Protein 6AEF (pdb70)

Foldseek 3Di:
DAEAALVPDDDDAFWKKKWDWDPQLQVLQVPFDWDPQAQAPVLLVVVVVQVVCVVVVFDDFFKWKKKWKFWFFAPVVLLQVLVLCVLLQAQLLFWAWDADPPRGIIIGGRPHSVSTHIDIDIPGPQDSVNVSVVLRPFDRRGSRRKMWIWGDDHTMIMIMIMHGQQFFDVLVVLVCCCRRVVQSCQVVVPHDGDDDDRFFYVSVVSVVLVVVLVPDACPDPLLVVLLVLCVVCQFEFHFDPFDFPDLVDFFWKDKDKFFQWWQLLLVLLQVLLVVLVAGPVLLLVLLLFLLCCVVPVDQKDWAKEWDALQDDPNSSRHGGDRIFIFIFMFGCNPSDSSRRSNNRRVSVVVRSVSRSHHVVSSVVNDDVVSRHDYDFFRGEYEYEEECAPPSVQVVVVDPMPMYIHGNRTTGRYKYKYWYHHNTTIMIMIIGGPDPRNVVVVVSSVVSSSVVSSVSSVD/DAEAALVPDDDDAFWWKKWDWDPQLQVLLVPFDWDPQAQAPVLLVQVVVCVVCVVVVFDDFFKWKKKKKWWFFAPVVLQQVLVLCVLLQAQLLQWAWDADPPRGIIIGGRPHSVSTHIDIDIPPPQDSVNVLVVLRPFDRHGSRRKMWIWGDDHTMIMIMIMHGLQFFDPLVVLVCCCRRVVQSVQVVVPHDGDDDDRAFYVSVVSVVLVVVLVVDACPDPLLVVVLVLCVVCQFEFHFDPFDDDDLVDFFWKDKDKDFQWWQLLVVLLQVLQVVLQAGPVLLLVLLLFLLCCVVPVDQKDWAKEKDALQDDPNSSRHGHNRIFIFIFMFGCPPSDSSRSSNRRRVSVVVRSVSRSHHVVSSVVNDDVVSVHDYDDFRHEYEYEEECAPPSVQCVVVDPMPMYIHGNRTTHRYKYKYWYHHNTTIMIMIMHGDDPRVVVVVVSSVVSSSVVSSVSSPD

Nearest PDB structures (foldseek):
  6aef-assembly1_A  TM=1.000E+00  e=1.235E-97  Mycobacterium tuberculosis H37Rv
  8qnf-assembly1_A  TM=7.492E-01  e=1.828E-19  Streptomyces regensis
  8fx6-assembly2_B  TM=7.580E-01  e=7.720E-19  Thermobifida fusca YX
  6oyf-assembly1_A  TM=7.095E-01  e=3.867E-19  Eleftheria terrae
  7kw2-assembly1_A  TM=7.653E-01  e=2.748E-17  Thermobifida fusca YX

GO terms:
  GO:0016747 acyltransferase activity, transferring groups other than amino-acyl groups (F, IDA)
  GO:0046506 sulfolipid biosynthetic process (P, IMP)

Secondary structure (DSSP, 8-state):
-EEEEGGG--PPSSEEEEEEE-HHHHHHHHTPPEESPPPPHHHHHHHHHHHHHHHTT--B--EEEEEEEEES---HHHHHHHHHHHHHH-GGGSEEEEE-SSS-EEEEE-S-GGG--EEEEE-TT--HHHHHHHHT---TTSS--EEEEEEE-SSEEEEEEEEEGGG--THHHHHHIIIIIIHHHHHHTTPPPPP-PPPP-HHHHHHHHHHHHHT--TTSHHHHHHHHHHHTTTTSSPBPSS----TTS-PBEEEEEEEEEEHHHHHHHHHHHHHHT--HHHHHHHHHHHHHHHHH--SEEEEEEEEE---SHHHHT--S--EEEEEEEEE-SS--HHHHHHHHHHHHHHHGGGTTS-HHHHHHH--GGGT--PPPTTBEEEEEEETTTSTHHHHHTSSS--EEEE---B--SEEEEEEE-SSEEEEEEEEESSHHHHHHHHHHHHHHHHHHHHHH--/-EEEEGGG--PPSSEEEEEEE-HHHHHHHHTPPEESPPPPHHHHHHHHHHHHHHHTT--B--EEEEEEEEES---HHHHHHHHHHHHHH-GGGSEEEEE-SSS-EEEEE-S-GGG--EEEEE-TT--HHHHHHHHT---TTSS--EEEEEEE-SSEEEEEEEEEGGG--TTHHHHHIIIIIIHHHHHHTTPPPPP-PPPP-HHHHHHHHHHHHHT--TTSHHHHHHHHHHHHTTTSSPBPSS----TTS-PBEEEEEEEEEEHHHHHHHHHHHHHTT--HHHHHHHHHHHHHHHHH--SEEEEEEEEE---SHHHHT--S--EEEEEEEEE-SS--HHHHHHHHHHHHHHHGGGTTS-HHHHHHH--GGG---PPPTTBEEEEEEETTTSHHHHHHTSSS--EEEE---B--SEEEEEEE-SSEEEEEEEEE-SHHHHHHHHHHHHHHHHHHHHHHT-

InterPro domains:
  IPR001242 Condensation domain [PF00668] (70-362)
  IPR023213 Chloramphenicol acetyltransferase-like domain superfamily [G3DSA:3.30.559.10] (60-246)

Radius of gyration: 31.59 Å; Cα contacts (8 Å, |Δi|>4): 1832; chains: 2; bounding box: 87×72×90 Å

Solvent-accessible surface area: 37980 Å² total; per-residue (Å²): 102,44,34,42,13,7,127,102,7,111,19,75,121,40,48,9,23,1,1,64,7,12,112,89,1,77,39,81,2,165,125,8,81,120,25,183,28,37,8,0,20,30,4,2,62,14,0,95,120,22,89,67,12,83,86,138,71,36,79,18,36,15,18,31,1,0,2,8,52,17,112,26,158,15,68,53,208,9,4,44,98,0,0,7,26,2,0,91,66,4,21,11,2,14,8,38,5,70,32,56,146,71,86,124,29,28,7,19,32,10,93,73,50,68,51,1,74,1,69,67,59,74,36,137,138,46,72,48,58,92,0,54,135,29,0,9,54,5,45,1,64,57,18,27,2,6,15,0,0,0,4,19,12,129,103,53,3,19,0,0,0,0,0,0,51,5,4,0,3,57,54,1,16,11,32,0,27,81,10,1,31,88,8,23,43,13,38,70,61,68,84,105,50,50,167,48,75,102,22,6,146,2,27,68,25,0,40,45,15,65,24,43,4,74,23,4,37,24,32,0,20,15,0,112,75,0,25,93,2,0,62,123,28,114,4,5,19,2,59,7,41,26,91,7,30,89,30,106,69,74,47,52,1,72,32,45,74,64,64,2,1,69,53,99,30,4,98,108,0,62,61,24,0,98,90,1,59,7,122,12,9,0,0,1,0,0,0,0,0,4,0,18,79,86,69,51,130,28,118,72,0,27,0,1,0,37,22,66,14,12,56,8,73,64,14,97,83,5,4,1,34,0,29,6,52,0,4,0,41,0,59,3,62,68,19,118,18,68,39,1,0,98,55,0,8,81,17,20,27,17,2,56,1,9,5,47,3,22,16,32,33,0,44,100,37,22,129,127,138,31,50,31,89,94,41,126,56,0,23,1,23,0,7,40,42,48,5,22,142,32,79,34,18,82,8,33,80,30,149,37,79,13,58,44,6,25,17,3,32,18,12,41,50,1,13,2,75,0,9,36,20,78,107,49,2,16,0,2,2,27,0,0,59,13,114,89,0,22,116,12,1,42,67,2,5,63,14,0,58,56,0,0,53,125,20,6,78,113,95,49,38,28,8,6,116,89,7,109,18,76,122,39,47,12,22,0,2,59,6,15,115,107,3,81,55,97,2,202,129,10,80,122,26,178,27,35,8,0,23,30,4,2,67,14,0,111,105,20,105,63,14,86,87,137,70,34,77,17,39,14,19,31,0,2,2,7,48,16,117,27,162,14,64,57,199,5,5,47,95,1,0,7,27,2,0,93,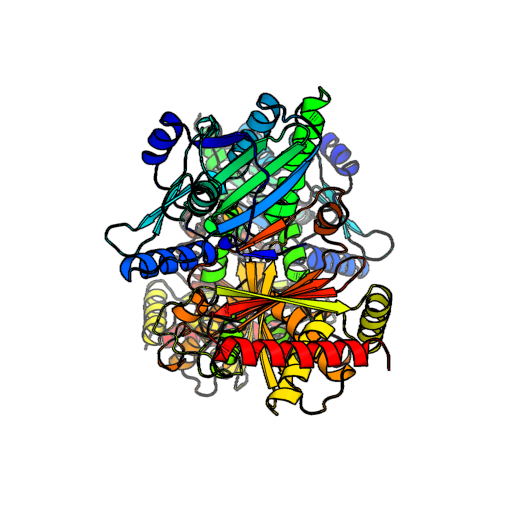63,4,21,9,2,14,7,32,4,77,32,56,172,67,134,109,10,16,6,21,34,9,93,72,46,70,52,1,76,2,67,68,57,74,36,126,149,46,74,49,57,91,1,53,137,32,0,10,54,4,46,1,63,58,18,26,2,9,15,1,0,0,5,17,13,134,101,54,2,19,0,0,0,0,0,0,44,5,4,0,4,69,60,1,11,10,34,1,32,72,10,2,38,88,6,29,58,12,36,73,59,65,82,104,52,39,168,46,72,102,24,6,143,2,26,69,23,0,43,43,15,70,24,46,3,72,23,5,35,26,53,0,24,17,0,131,62,1,20,71,1,0,62,115,29,120,8,4,16,3,68,5,47,33,92,21,18,91,48,102,73,78,60,52,0,79,33,60,76,68,58,2,2,69,59,94,31,3,107,113,0,68,60,31,0,99,92,1,51,6,123,14,9,0,0,0,0,0,0,0,0,5,0,13,89,97,66,45,131,38,142,72,1,21,0,1,1,42,24,65,15,13,50,9,65,65,16,95,88,6,5,1,36,1,30,8,56,0,2,0,43,0,61,4,87,78,18,126,16,69,38,4,0,106,53,0,8,74,16,23,26,12,3,57,0,8,7,46,4,23,18,33,34,0,43,102,32,21,131,127,150,31,50,31,95,93,42,104,58,0,21,1,22,0,9,42,44,46,3,41,140,32,77,47,26,81,10,32,77,31,155,29,78,20,55,52,6,27,18,10,32,18,13,42,46,0,18,1,74,0,10,36,20,85,105,53,2,10,0,3,0,29,3,1,52,10,113,87,0,24,118,10,0,45,73,1,7,66,12,0,60,58,2,0,68,104,22,6,74,99

CATH classification: 3.30.559.30

B-factor: mean 46.75, std 20.7, range [17.36, 158.99]

Organism: Mycobacterium tuberculosis (strain ATCC 25618 / H37Rv) (NCBI:txid83332)

Sequence (916 aa):
FSITTLRDWTPDPGSIICWHASPTAKAKARQAPISEVPPSYQQAQHLRRYRDHVARGLDMSRLMIFTWDLPGRCNIRAMNYAINAHLRRHDTYHSWFEFDNAEHIVRHTIADPADIEVVQAEHQNMTSAELRHHIATPQPLQWDCFLFGIIQSDDHFTFYASIAHLCVDPMIVGVLFIEIHMMYSALVGGDPPIELPPAGRYDDHCVRQYADTAALTLDSARVRRWVEFAANNDGTLPHFPLPLGDLSVPHTGKLLTETLMDEQQGERFEAACVAAGARFSGGVFACAALAERELTNCETFDVVTTTDTRRTPTELRTTGWFTGLVPITVPVASGLFDSAARVAQISFDSGKDLATVPFDRVLELARPETGLRPPRPGNFVMSFLDASIAPLSTVANSDLNFRIYDEGRVSHQVSMWVNRYQHQTTVTVLFPDNPIASESVANYIAAMKSIYIRTADGFSITTLRDWTPDPGSIICWHASPTAKAKARQAPISEVPPSYQQAQHLRRYRDHVARGLDMSRLMIFTWDLPGRCNIRAMNYAINAHLRRHDTYHSWFEFDNAEHIVRHTIADPADIEVVQAEHQNMTSAELRHHIATPQPLQWDCFLFGIIQSDDHFTFYASIAHLCVDPMIVGVLFIEIHMMYSALVGGDPPIELPPAGRYDDHCVRQYADTAALTLDSARVRRWVEFAANNDGTLPHFPLPLGDLSVPHTGKLLTETLMDEQQGERFEAACVAAGARFSGGVFACAALAERELTNCETFDVVTTTDTRRTPTELRTTGWFTGLVPITVPVASGLFDSAARVAQISFDSGKDLATVPFDRVLELARPETGLRPPRPGNFVMSFLDASIAPLSTVANSDLNFRIYDEGRVSHQVSMWVNRYQHQTTVTVLFPDNPIASESVANYIAAMKSIYIRTADG

Structure (mmCIF, N/CA/C/O backbone):
data_6AEF
#
_entry.id   6AEF
#
_cell.length_a   74.707
_cell.length_b   100.668
_cell.length_c   128.927
_cell.angle_alpha   90.00
_cell.angle_beta   90.00
_cell.angle_gamma   90.00
#
_symmetry.space_group_name_H-M   'P 21 21 21'
#
loop_
_entity.id
_entity.type
_entity.pdbx_description
1 polymer 'Trehalose-2-sulfate acyltransferase PapA2'
2 non-polymer 'ZINC ION'
3 non-polymer 'ACETATE ION'
4 non-polymer 2-AMINO-2-HYDROXYMETHYL-PROPANE-1,3-DIOL
5 water water
#
loop_
_atom_site.group_PDB
_atom_site.id
_atom_site.type_symbol
_atom_site.label_atom_id
_atom_site.label_alt_id
_atom_site.label_comp_id
_atom_site.label_asym_id
_atom_site.label_entity_id
_atom_site.label_seq_id
_atom_site.pdbx_PDB_ins_code
_atom_site.Cartn_x
_atom_site.Cartn_y
_atom_site.Cartn_z
_atom_site.occupancy
_atom_site.B_iso_or_equiv
_atom_site.auth_seq_id
_atom_site.auth_comp_id
_atom_site.auth_asym_id
_atom_site.auth_atom_id
_atom_site.pdbx_PDB_model_num
ATOM 1 N N . PHE A 1 2 ? -6.092 19.791 -4.102 1.00 59.54 2 PHE B N 1
ATOM 2 C CA . PHE A 1 2 ? -6.482 18.483 -3.598 1.00 61.01 2 PHE B CA 1
ATOM 3 C C . PHE A 1 2 ? -8.029 18.290 -3.688 1.00 59.68 2 PHE B C 1
ATOM 4 O O . PHE A 1 2 ? -8.560 17.748 -4.635 1.00 60.86 2 PHE B O 1
ATOM 20 N N . SER A 1 3 ? -8.750 18.741 -2.677 1.00 54.46 3 SER B N 1
ATOM 21 C CA . SER A 1 3 ? -10.203 18.646 -2.710 1.00 49.92 3 SER B CA 1
ATOM 22 C C . SER A 1 3 ? -10.763 19.560 -3.795 1.00 46.84 3 SER B C 1
ATOM 23 O O . SER A 1 3 ? -10.318 20.701 -3.958 1.00 39.09 3 SER B O 1
ATOM 31 N N . ILE A 1 4 ? -11.746 19.057 -4.543 1.00 47.37 4 ILE B N 1
ATOM 32 C CA . ILE A 1 4 ? -12.400 19.821 -5.601 1.00 43.49 4 ILE B CA 1
ATOM 33 C C . ILE A 1 4 ? -13.904 19.727 -5.383 1.00 43.53 4 ILE B C 1
ATOM 34 O O . ILE A 1 4 ? -14.481 18.639 -5.499 1.00 47.53 4 ILE B O 1
ATOM 50 N N . THR A 1 5 ? -14.542 20.853 -5.075 1.00 37.47 5 THR B N 1
ATOM 51 C CA . THR A 1 5 ? -15.979 20.861 -4.828 1.00 41.22 5 THR B CA 1
ATOM 52 C C . THR A 1 5 ? -16.643 21.926 -5.688 1.00 41.49 5 THR B C 1
ATOM 53 O O . THR A 1 5 ? -15.996 22.865 -6.158 1.00 39.27 5 THR B O 1
ATOM 64 N N . THR A 1 6 ? -17.943 21.756 -5.907 1.00 42.50 6 THR B N 1
ATOM 65 C CA . THR A 1 6 ? -18.708 22.748 -6.641 1.00 43.84 6 THR B CA 1
ATOM 66 C C . THR A 1 6 ? -18.998 23.942 -5.742 1.00 44.11 6 THR B C 1
ATOM 67 O O . THR A 1 6 ? -19.406 23.791 -4.587 1.00 45.59 6 THR B O 1
ATOM 78 N N . LEU A 1 7 ? -18.796 25.133 -6.300 1.00 39.30 7 LEU B N 1
ATOM 79 C CA . LEU A 1 7 ? -18.915 26.368 -5.540 1.00 37.27 7 LEU B CA 1
ATOM 80 C C . LEU A 1 7 ? -20.233 26.456 -4.783 1.00 3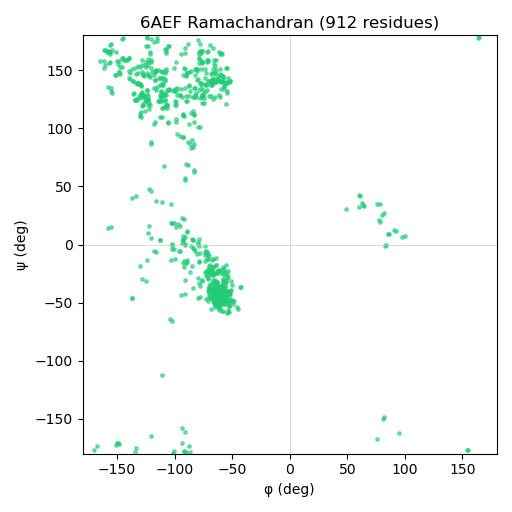9.18 7 LEU B C 1
ATOM 81 O O . LEU A 1 7 ? -20.259 26.872 -3.619 1.00 40.49 7 LEU B O 1
ATOM 97 N N . ARG A 1 8 ? -21.340 26.069 -5.421 1.00 43.01 8 ARG B N 1
ATOM 98 C CA . ARG A 1 8 ? -22.638 26.201 -4.768 1.00 49.53 8 ARG B CA 1
ATOM 99 C C . ARG A 1 8 ? -22.700 25.415 -3.462 1.00 50.56 8 ARG B C 1
ATOM 100 O O . ARG A 1 8 ? -23.479 25.766 -2.567 1.00 51.89 8 ARG B O 1
ATOM 121 N N . ASP A 1 9 ? -21.895 24.363 -3.324 1.00 49.87 9 ASP B N 1
ATOM 122 C CA . ASP A 1 9 ? -21.891 23.553 -2.113 1.00 49.86 9 ASP B CA 1
ATOM 123 C C . ASP A 1 9 ? -20.855 24.018 -1.097 1.00 47.18 9 ASP B C 1
ATOM 124 O O . ASP A 1 9 ? -20.679 23.360 -0.066 1.00 49.36 9 ASP B O 1
ATOM 133 N N . TRP A 1 10 ? -20.160 25.120 -1.363 1.00 41.98 10 TRP B N 1
ATOM 134 C CA . TRP A 1 10 ? -19.224 25.688 -0.404 1.00 38.54 10 TRP B CA 1
ATOM 135 C C . TRP A 1 10 ? -19.986 26.419 0.702 1.00 42.57 10 TRP B C 1
ATOM 136 O O . TRP A 1 10 ? -20.818 27.289 0.423 1.00 41.95 10 TRP B O 1
ATOM 157 N N . THR A 1 11 ? -19.699 26.068 1.958 1.00 43.63 11 THR B N 1
ATOM 158 C CA . THR A 1 11 ? -20.308 26.712 3.122 1.00 47.71 11 THR B CA 1
ATOM 159 C C . THR A 1 11 ? -19.189 27.307 3.965 1.00 44.46 11 THR B C 1
ATOM 160 O O . THR A 1 11 ? -18.682 26.657 4.891 1.00 42.88 11 THR B O 1
ATOM 171 N N . PRO A 1 12 ? -18.760 28.531 3.676 1.00 44.94 12 PRO B N 1
ATOM 172 C CA . PRO A 1 12 ? -17.670 29.121 4.455 1.00 45.41 12 PRO B CA 1
ATOM 173 C C . PRO A 1 12 ? -18.096 29.354 5.890 1.00 46.88 12 PRO B C 1
ATOM 174 O O . PRO A 1 12 ? -19.281 29.498 6.196 1.00 47.51 12 PRO B O 1
ATOM 185 N N . ASP A 1 13 ? -17.110 29.384 6.773 1.00 49.44 13 ASP B N 1
ATOM 186 C CA . ASP A 1 13 ? -17.389 29.689 8.162 1.00 54.81 13 ASP B CA 1
ATOM 187 C C . ASP A 1 13 ? -17.843 31.143 8.285 1.00 53.02 13 ASP B C 1
ATOM 188 O O . ASP A 1 13 ? -17.348 32.013 7.563 1.00 52.48 13 ASP B O 1
ATOM 197 N N . PRO A 1 14 ? -18.806 31.433 9.156 1.00 51.61 14 PRO B N 1
ATOM 198 C CA . PRO A 1 14 ? -19.221 32.827 9.345 1.00 50.40 14 PRO B CA 1
ATOM 199 C C . PRO A 1 14 ? -18.066 33.685 9.836 1.00 48.60 14 PRO B C 1
ATOM 200 O O . PRO A 1 14 ? -17.199 33.236 10.589 1.00 47.56 14 PRO B O 1
ATOM 211 N N . GLY A 1 15 ? -18.065 34.933 9.406 1.00 46.60 15 GLY B N 1
ATOM 212 C CA . GLY A 1 15 ? -16.960 35.817 9.708 1.00 43.64 15 GLY B CA 1
ATOM 213 C C . GLY A 1 15 ? -16.988 37.030 8.808 1.00 38.72 15 GLY B C 1
ATOM 214 O O . GLY A 1 15 ? -17.850 37.176 7.942 1.00 42.85 15 GLY B O 1
ATOM 218 N N . SER A 1 16 ? -16.018 37.905 9.040 1.00 35.34 16 SER B N 1
ATOM 219 C CA . SER A 1 16 ? -15.942 39.161 8.310 1.00 34.94 16 SER B CA 1
ATOM 220 C C . SER A 1 16 ? -15.235 38.960 6.980 1.00 32.83 16 SER B C 1
ATOM 221 O O . SER A 1 16 ? -14.105 38.462 6.931 1.00 29.44 16 SER B O 1
ATOM 229 N N . ILE A 1 17 ? -15.892 39.382 5.906 1.00 31.95 17 ILE B N 1
ATOM 230 C CA . ILE A 1 17 ? -15.368 39.229 4.552 1.00 32.08 17 ILE B CA 1
ATOM 231 C C . ILE A 1 17 ? -14.593 40.496 4.191 1.00 31.58 17 ILE B C 1
ATOM 232 O O . ILE A 1 17 ? -15.178 41.577 4.060 1.00 32.86 17 ILE B O 1
ATOM 248 N N . ILE A 1 18 ? -13.273 40.365 4.051 1.00 31.13 18 ILE B N 1
ATOM 249 C CA . ILE A 1 18 ? -12.387 41.463 3.662 1.00 26.46 18 ILE B CA 1
ATOM 250 C C . ILE A 1 18 ? -11.860 41.165 2.264 1.00 26.87 18 ILE B C 1
ATOM 251 O O . ILE A 1 18 ? -11.129 40.184 2.068 1.00 24.91 18 ILE B O 1
ATOM 267 N N . CYS A 1 19 ? -12.191 42.026 1.299 1.00 26.87 19 CYS B N 1
ATOM 268 C CA . CYS A 1 19 ? -12.026 41.702 -0.111 1.00 25.47 19 CYS B CA 1
ATOM 269 C C . CYS A 1 19 ? -11.297 42.827 -0.834 1.00 28.89 19 CYS B C 1
ATOM 270 O O . CYS A 1 19 ? -11.577 44.007 -0.606 1.00 29.06 19 CYS B O 1
ATOM 277 N N . TRP A 1 20 ? -10.366 42.449 -1.712 1.00 27.20 20 TRP B N 1
ATOM 278 C CA . TRP A 1 20 ? -9.531 43.394 -2.446 1.00 28.81 20 TRP B CA 1
ATOM 279 C C . TRP A 1 20 ? -10.089 43.616 -3.849 1.00 27.57 20 TRP B C 1
ATOM 280 O O . TRP A 1 20 ? -10.188 42.675 -4.644 1.00 25.48 20 TRP B O 1
ATOM 301 N N . HIS A 1 21 ? -10.436 44.862 -4.153 1.00 30.73 21 HIS B N 1
ATOM 302 C CA . HIS A 1 21 ? -10.897 45.252 -5.477 1.00 31.86 21 HIS B CA 1
ATOM 303 C C . HIS A 1 21 ? -9.924 46.259 -6.065 1.00 30.06 21 HIS B C 1
ATOM 304 O O . HIS A 1 21 ? -9.311 47.043 -5.342 1.00 28.60 21 HIS B O 1
ATOM 318 N N . ALA A 1 22 ? -9.779 46.238 -7.383 1.00 29.88 22 ALA B N 1
ATOM 319 C CA . ALA A 1 22 ? -8.957 47.245 -8.037 1.00 31.11 22 ALA B CA 1
ATOM 320 C C . ALA A 1 22 ? -9.435 48.646 -7.665 1.00 34.39 22 ALA B C 1
ATOM 321 O O . ALA A 1 22 ? -10.638 48.913 -7.601 1.00 35.35 22 ALA B O 1
ATOM 328 N N . SER A 1 23 ? -8.485 49.548 -7.419 1.00 35.67 23 SER B N 1
ATOM 329 C CA . SER A 1 23 ? -8.831 50.916 -7.061 1.00 39.01 23 SER B CA 1
ATOM 330 C C . SER A 1 23 ? -9.385 51.668 -8.269 1.00 36.55 23 SER B C 1
ATOM 331 O O . SER A 1 23 ? -9.112 51.309 -9.415 1.00 37.40 23 SER B O 1
ATOM 339 N N . PRO A 1 24 ? -10.166 52.729 -8.034 1.00 36.99 24 PRO B N 1
ATOM 340 C CA . PRO A 1 24 ? -10.656 53.540 -9.168 1.00 35.78 24 PRO B CA 1
ATOM 341 C C . PRO A 1 24 ? -9.553 54.114 -10.043 1.00 35.63 24 PRO B C 1
ATOM 342 O O . PRO A 1 24 ? -9.700 54.172 -11.274 1.00 32.86 24 PRO B O 1
ATOM 353 N N . THR A 1 25 ? -8.459 54.578 -9.440 1.00 40.42 25 THR B N 1
ATOM 354 C CA . THR A 1 25 ? -7.338 55.074 -10.233 1.00 42.72 25 THR B CA 1
ATOM 355 C C . THR A 1 25 ? -6.778 53.967 -11.118 1.00 39.64 25 THR B C 1
ATOM 356 O O . THR A 1 25 ? -6.510 54.178 -12.309 1.00 40.32 25 THR B O 1
ATOM 367 N N . ALA A 1 26 ? -6.598 52.770 -10.548 1.00 33.24 26 ALA B N 1
ATOM 368 C CA . ALA A 1 26 ? -6.091 51.647 -11.326 1.00 33.09 26 ALA B CA 1
ATOM 369 C C . ALA A 1 26 ? -7.008 51.340 -12.504 1.00 32.18 26 ALA B C 1
ATOM 370 O O . ALA A 1 26 ? -6.533 51.088 -13.618 1.00 28.67 26 ALA B O 1
ATOM 377 N N . LYS A 1 27 ? -8.326 51.399 -12.288 1.00 35.05 27 LYS B N 1
ATOM 378 C CA . LYS A 1 27 ? -9.274 51.113 -13.362 1.00 39.05 27 LYS B CA 1
ATOM 379 C C . LYS A 1 27 ? -9.195 52.165 -14.461 1.00 37.55 27 LYS B C 1
ATOM 380 O O . LYS A 1 27 ? -9.263 51.832 -15.652 1.00 34.10 27 LYS B O 1
ATOM 399 N N . ALA A 1 28 ? -9.031 53.434 -14.082 1.00 37.31 28 ALA B N 1
ATOM 400 C CA . ALA A 1 28 ? -8.884 54.490 -15.080 1.00 40.95 28 ALA B CA 1
ATOM 401 C C . ALA A 1 28 ? -7.621 54.285 -15.916 1.00 40.59 28 ALA B C 1
ATOM 402 O O . ALA A 1 28 ? -7.656 54.350 -17.160 1.00 41.63 28 ALA B O 1
ATOM 409 N N . LYS A 1 29 ? -6.491 54.041 -15.241 1.00 36.73 29 LYS B N 1
ATOM 410 C CA . LYS A 1 29 ? -5.234 53.800 -15.943 1.00 37.38 29 LYS B CA 1
ATOM 411 C C . LYS A 1 29 ? -5.355 52.613 -16.884 1.00 34.88 29 LYS B C 1
ATOM 412 O O . LYS A 1 29 ? -4.862 52.653 -18.016 1.00 38.17 29 LYS B O 1
ATOM 431 N N . ALA A 1 30 ? -5.993 51.536 -16.429 1.00 34.28 30 ALA B N 1
ATOM 432 C CA . ALA A 1 30 ? -6.222 50.396 -17.310 1.00 33.61 30 ALA B CA 1
ATOM 433 C C . ALA A 1 30 ? -7.037 50.803 -18.533 1.00 35.33 30 ALA B C 1
ATOM 434 O O . ALA A 1 30 ? -6.669 50.477 -19.666 1.00 39.19 30 ALA B O 1
ATOM 441 N N . ARG A 1 31 ? -8.142 51.532 -18.328 1.00 32.98 31 ARG B N 1
ATOM 442 C CA . ARG A 1 31 ? -8.961 51.949 -19.465 1.00 39.38 31 ARG B CA 1
ATOM 443 C C . ARG A 1 31 ? -8.168 52.747 -20.491 1.00 40.16 31 ARG B C 1
ATOM 444 O O . ARG A 1 31 ? -8.499 52.712 -21.682 1.00 39.55 31 ARG B O 1
ATOM 465 N N . GLN A 1 32 ? -7.153 53.503 -20.069 1.00 40.05 32 GLN B N 1
ATOM 466 C CA . GLN A 1 32 ? -6.401 54.277 -21.049 1.00 43.82 32 GLN B CA 1
ATOM 467 C C . GLN A 1 32 ? -5.091 53.606 -21.463 1.00 39.06 32 GLN B C 1
ATOM 468 O O . GLN A 1 32 ? -4.257 54.246 -22.110 1.00 38.93 32 GLN B O 1
ATOM 482 N N . ALA A 1 33 ? -4.917 52.322 -21.164 1.00 35.60 33 ALA B N 1
ATOM 483 C CA . ALA A 1 33 ? -3.702 51.635 -21.585 1.00 35.28 33 ALA B CA 1
ATOM 484 C C . ALA A 1 33 ? -3.650 51.545 -23.111 1.00 35.55 33 ALA B C 1
ATOM 485 O O . ALA A 1 33 ? -4.672 51.293 -23.754 1.00 33.35 33 ALA B O 1
ATOM 492 N N . PRO A 1 34 ? -2.477 51.699 -23.717 1.00 33.48 34 PRO B N 1
ATOM 493 C CA . PRO A 1 34 ? -2.397 51.713 -25.179 1.00 34.97 34 PRO B CA 1
ATOM 494 C C . PRO A 1 34 ? -2.514 50.312 -25.765 1.00 31.68 34 PRO B C 1
ATOM 495 O O . PRO A 1 34 ? -2.435 49.299 -25.071 1.00 31.51 34 PRO B O 1
ATOM 506 N N . ILE A 1 35 ? -2.738 50.276 -27.075 1.00 33.46 35 ILE B N 1
ATOM 507 C CA . ILE A 1 35 ? -2.804 49.010 -27.785 1.00 34.72 35 ILE B CA 1
ATOM 508 C C . ILE A 1 35 ? -1.406 48.412 -27.841 1.00 34.69 35 ILE B C 1
ATOM 509 O O . ILE A 1 35 ? -0.410 49.127 -28.021 1.00 34.62 35 ILE B O 1
ATOM 525 N N . SER A 1 36 ? -1.324 47.099 -27.674 1.00 34.24 36 SER B N 1
ATOM 526 C CA . SER A 1 36 ? -0.073 46.369 -27.794 1.00 34.44 36 SER B CA 1
ATOM 527 C C . SER A 1 36 ? -0.095 45.546 -29.076 1.00 34.15 36 SER B C 1
ATOM 528 O O . SER A 1 36 ? -1.153 45.102 -29.528 1.00 37.11 36 SER B O 1
ATOM 536 N N . GLU A 1 37 ? 1.076 45.375 -29.679 1.00 34.97 37 GLU B N 1
ATOM 537 C CA . GLU A 1 37 ? 1.205 44.514 -30.851 1.00 36.75 37 GLU B CA 1
ATOM 538 C C . GLU A 1 37 ? 1.358 43.040 -30.486 1.00 33.57 37 GLU B C 1
ATOM 539 O O . GLU A 1 37 ? 1.436 42.200 -31.390 1.00 33.65 37 GLU B O 1
ATOM 551 N N . VAL A 1 38 ? 1.438 42.709 -29.199 1.00 25.98 38 VAL B N 1
ATOM 552 C CA . VAL A 1 38 ? 1.493 41.318 -28.759 1.00 24.83 38 VAL B CA 1
ATOM 553 C C . VAL A 1 38 ? 0.093 40.715 -28.855 1.00 27.19 38 VAL B C 1
ATOM 554 O O . VAL A 1 38 ? -0.846 41.215 -28.214 1.00 25.43 38 VAL B O 1
ATOM 567 N N . PRO A 1 39 ? -0.106 39.644 -29.615 1.00 26.59 39 PRO B N 1
ATOM 568 C CA . PRO A 1 39 ? -1.442 39.059 -29.709 1.00 28.16 39 PRO B CA 1
ATOM 569 C C . PRO A 1 39 ? -1.776 38.254 -28.466 1.00 29.75 39 PRO B C 1
ATOM 570 O O . PRO A 1 39 ? -0.898 37.958 -27.639 1.00 26.83 39 PRO B O 1
ATOM 581 N N . PRO A 1 40 ? -3.040 37.897 -28.282 1.00 32.44 40 PRO B N 1
ATOM 582 C CA . PRO A 1 40 ? -3.362 36.851 -27.314 1.00 28.51 40 PRO B CA 1
ATOM 583 C C . PRO A 1 40 ? -2.776 35.536 -27.779 1.00 28.10 40 PRO B C 1
ATOM 584 O O . PRO A 1 40 ? -2.676 35.275 -28.979 1.00 29.11 40 PRO B O 1
ATOM 595 N N . SER A 1 41 ? -2.379 34.699 -26.825 1.00 25.38 41 SER B N 1
ATOM 596 C CA . SER A 1 41 ? -2.026 33.345 -27.208 1.00 24.06 41 SER B CA 1
ATOM 597 C C . SER A 1 41 ? -3.227 32.698 -27.880 1.00 25.16 41 SER B C 1
ATOM 598 O O . SER A 1 41 ? -4.363 33.173 -27.770 1.00 24.16 41 SER B O 1
ATOM 606 N N . TYR A 1 42 ? -2.970 31.591 -28.578 1.00 24.57 42 TYR B N 1
ATOM 607 C CA . TYR A 1 42 ? -4.069 30.822 -29.147 1.00 27.02 42 TYR B CA 1
ATOM 608 C C . TYR A 1 42 ? -5.045 30.384 -28.059 1.00 25.47 42 TYR B C 1
ATOM 609 O O . TYR A 1 42 ? -6.265 30.375 -28.273 1.00 25.29 42 TYR B O 1
ATOM 627 N N . GLN A 1 43 ? -4.527 30.041 -26.879 1.00 22.90 43 GLN B N 1
ATOM 628 C CA . GLN A 1 43 ? -5.383 29.625 -25.770 1.00 24.10 43 GLN B CA 1
ATOM 629 C C . GLN A 1 43 ? -6.287 30.764 -25.321 1.00 21.25 43 GLN B C 1
ATOM 630 O O . GLN A 1 43 ? -7.505 30.595 -25.184 1.00 25.02 43 GLN B O 1
ATOM 644 N N . GLN A 1 44 ? -5.694 31.933 -25.071 1.00 21.22 44 GLN B N 1
ATOM 645 C CA . GLN A 1 44 ? -6.475 33.116 -24.741 1.00 23.91 44 GLN B CA 1
ATOM 646 C C . GLN A 1 44 ? -7.499 33.419 -25.824 1.00 23.25 44 GLN B C 1
ATOM 647 O O . GLN A 1 44 ? -8.646 33.755 -25.517 1.00 26.18 44 GLN B O 1
ATOM 661 N N . ALA A 1 45 ? -7.108 33.314 -27.099 1.00 21.83 45 ALA B N 1
ATOM 662 C CA . ALA A 1 45 ? -8.017 33.705 -28.172 1.00 24.38 45 ALA B CA 1
ATOM 663 C C . ALA A 1 45 ? -9.223 32.782 -28.231 1.00 26.69 45 ALA B C 1
ATOM 664 O O . ALA A 1 45 ? -10.373 33.244 -28.262 1.00 28.11 45 ALA B O 1
ATOM 671 N N . GLN A 1 46 ? -8.986 31.468 -28.242 1.00 25.14 46 GLN B N 1
ATOM 672 C CA . GLN A 1 46 ? -10.108 30.538 -28.217 1.00 25.18 46 GLN B CA 1
ATOM 673 C C . GLN A 1 46 ? -11.005 30.831 -27.020 1.00 26.09 46 GLN B C 1
ATOM 674 O O . GLN A 1 46 ? -12.237 30.868 -27.141 1.00 25.99 46 GLN B O 1
ATOM 688 N N . HIS A 1 47 ? -10.398 31.061 -25.852 1.00 24.79 47 HIS B N 1
ATOM 689 C CA . HIS A 1 47 ? -11.189 31.302 -24.653 1.00 25.52 47 HIS B CA 1
ATOM 690 C C . HIS A 1 47 ? -12.064 32.542 -24.796 1.00 29.66 47 HIS B C 1
ATOM 691 O O . HIS A 1 47 ? -13.249 32.534 -24.435 1.00 34.18 47 HIS B O 1
ATOM 705 N N . LEU A 1 48 ? -11.484 33.628 -25.303 1.00 29.62 48 LEU B N 1
ATOM 706 C CA . LEU A 1 48 ? -12.207 34.884 -25.428 1.00 30.98 48 LEU B CA 1
ATOM 707 C C . LEU A 1 48 ? -13.333 34.769 -26.443 1.00 28.97 48 LEU B C 1
ATOM 708 O O . LEU A 1 48 ? -14.426 35.301 -26.226 1.00 29.33 48 LEU B O 1
ATOM 724 N N . ARG A 1 49 ? -13.088 34.080 -27.558 1.00 28.52 49 ARG B N 1
ATOM 725 C CA . ARG A 1 49 ? -14.155 33.871 -28.530 1.00 30.98 49 ARG B CA 1
ATOM 726 C C . ARG A 1 49 ? -15.298 33.076 -27.919 1.00 31.29 49 ARG B C 1
ATOM 727 O O . ARG A 1 49 ? -16.475 33.417 -28.105 1.00 29.91 49 ARG B O 1
ATOM 748 N N . ARG A 1 50 ? -14.971 32.014 -27.179 1.00 30.11 50 ARG B N 1
ATOM 749 C CA . ARG A 1 50 ? -16.019 31.214 -26.550 1.00 32.57 50 ARG B CA 1
ATOM 750 C C . ARG A 1 50 ? -16.821 32.042 -25.554 1.00 26.66 50 ARG B C 1
ATOM 751 O O . ARG A 1 50 ? -18.054 31.946 -25.507 1.00 27.76 50 ARG B O 1
ATOM 772 N N . TYR A 1 51 ? -16.115 32.854 -24.789 1.00 28.82 51 TYR B N 1
ATOM 773 C CA . TYR A 1 51 ? -16.760 33.698 -23.779 1.00 28.10 51 TYR B CA 1
ATOM 774 C C . TYR A 1 51 ? -17.709 34.728 -24.473 1.00 27.80 51 TYR B C 1
ATOM 775 O O . TYR A 1 51 ? -18.801 34.924 -24.095 1.00 28.86 51 TYR B O 1
ATOM 793 N N . ARG A 1 52 ? -17.221 35.376 -25.500 1.00 29.89 52 ARG B N 1
ATOM 794 C CA . ARG A 1 52 ? -18.053 36.263 -26.310 1.00 35.68 52 ARG B CA 1
ATOM 795 C C . ARG A 1 52 ? -19.308 35.548 -26.791 1.00 36.42 52 ARG B C 1
ATOM 796 O O . ARG A 1 52 ? -20.429 36.053 -26.638 1.00 37.77 52 ARG B O 1
ATOM 817 N N . ASP A 1 53 ? -19.137 34.354 -27.364 1.00 33.34 53 ASP B N 1
ATOM 818 C CA . ASP A 1 53 ? -20.276 33.650 -27.943 1.00 36.82 53 ASP B CA 1
ATOM 819 C C . ASP A 1 53 ? -21.308 33.294 -26.879 1.00 33.42 53 ASP B C 1
ATOM 820 O O . ASP A 1 53 ? -22.518 33.437 -27.105 1.00 33.74 53 ASP B O 1
ATOM 829 N N . HIS A 1 54 ? -20.850 32.820 -25.717 1.00 32.01 54 HIS B N 1
ATOM 830 C CA . HIS A 1 54 ? -21.776 32.478 -24.641 1.00 33.08 54 HIS B CA 1
ATOM 831 C C . HIS A 1 54 ? -22.554 33.704 -24.193 1.00 33.18 54 HIS B C 1
ATOM 832 O O . HIS A 1 54 ? -23.775 33.642 -24.006 1.00 35.12 54 HIS B O 1
ATOM 846 N N . VAL A 1 55 ? -21.859 34.829 -24.005 1.00 34.16 55 VAL B N 1
ATOM 847 C CA . VAL A 1 55 ? -22.548 36.070 -23.654 1.00 37.42 55 VAL B CA 1
ATOM 848 C C . VAL A 1 55 ? -23.618 36.380 -24.682 1.00 37.98 55 VAL B C 1
ATOM 849 O O . VAL A 1 55 ? -24.736 36.779 -24.337 1.00 40.98 55 VAL B O 1
ATOM 862 N N . ALA A 1 56 ? -23.290 36.205 -25.964 1.00 37.30 56 ALA B N 1
ATOM 863 C CA . ALA A 1 56 ? -24.245 36.520 -27.017 1.00 40.32 56 ALA B CA 1
ATOM 864 C C . ALA A 1 56 ? -25.437 35.571 -27.008 1.00 43.09 56 ALA B C 1
ATOM 865 O O . ALA A 1 56 ? -26.519 35.946 -27.473 1.00 44.92 56 ALA B O 1
ATOM 872 N N . ARG A 1 57 ? -25.266 34.349 -26.498 1.00 41.35 57 ARG B N 1
ATOM 873 C CA . ARG A 1 57 ? -26.361 33.387 -26.428 1.00 41.89 57 ARG B CA 1
ATOM 874 C C . ARG A 1 57 ? -27.118 33.435 -25.103 1.00 39.98 57 ARG B C 1
ATOM 875 O O . ARG A 1 57 ? -28.035 32.630 -24.903 1.00 40.08 57 ARG B O 1
ATOM 896 N N . GLY A 1 58 ? -26.769 34.360 -24.207 1.00 39.03 58 GLY B N 1
ATOM 897 C CA . GLY A 1 58 ? -27.397 34.449 -22.901 1.00 41.73 58 GLY B CA 1
ATOM 898 C C . GLY A 1 58 ? -26.911 33.441 -21.880 1.00 40.44 58 GLY B C 1
ATOM 899 O O . GLY A 1 58 ? -27.587 33.231 -20.868 1.00 41.74 58 GLY B O 1
ATOM 903 N N . LEU A 1 59 ? -25.739 32.848 -22.088 1.00 36.09 59 LEU B N 1
ATOM 904 C CA . LEU A 1 59 ? -25.208 31.794 -21.235 1.00 34.60 59 LEU B CA 1
ATOM 905 C C . LEU A 1 59 ? -24.057 32.305 -20.380 1.00 34.34 59 LEU B C 1
ATOM 906 O O . LEU A 1 59 ? -23.327 33.224 -20.766 1.00 33.65 59 LEU B O 1
ATOM 922 N N . ASP A 1 60 ? -23.903 31.683 -19.214 1.00 35.02 60 ASP B N 1
ATOM 923 C CA . ASP A 1 60 ? -22.901 32.050 -18.218 1.00 36.47 60 ASP B CA 1
ATOM 924 C C . ASP A 1 60 ? -21.813 30.975 -18.273 1.00 35.78 60 ASP B C 1
ATOM 925 O O . ASP A 1 60 ? -22.005 29.852 -17.791 1.00 36.76 60 ASP B O 1
ATOM 934 N N . MET A 1 61 ? -20.677 31.319 -18.869 1.00 29.46 61 MET B N 1
ATOM 935 C CA . MET A 1 61 ? -19.619 30.354 -19.143 1.00 29.36 61 MET B CA 1
ATOM 936 C C . MET A 1 61 ? -18.641 30.272 -17.975 1.00 28.55 61 MET B C 1
ATOM 937 O O . MET A 1 61 ? -18.359 31.268 -17.307 1.00 30.26 61 MET B O 1
ATOM 951 N N . SER A 1 62 ? -18.128 29.068 -17.731 1.00 31.48 62 SER B N 1
ATOM 952 C CA . SER A 1 62 ? -17.063 28.897 -16.754 1.00 36.13 62 SER B CA 1
ATOM 953 C C . SER A 1 62 ? -15.798 29.548 -17.279 1.00 31.68 62 SER B C 1
ATOM 954 O O . SER A 1 62 ? -15.465 29.420 -18.460 1.00 33.16 62 SER B O 1
ATOM 962 N N . ARG A 1 63 ? -15.087 30.252 -16.403 1.00 27.26 63 ARG B N 1
ATOM 963 C CA . ARG A 1 63 ? -13.912 30.986 -16.860 1.00 27.21 63 ARG B CA 1
ATOM 964 C C . ARG A 1 63 ? -12.923 31.290 -15.743 1.00 25.22 63 ARG B C 1
ATOM 965 O O . ARG A 1 63 ? -12.025 32.122 -15.928 1.00 26.12 63 ARG B O 1
ATOM 986 N N . LEU A 1 64 ? -13.063 30.628 -14.593 1.00 21.12 64 LEU B N 1
ATOM 987 C CA . LEU A 1 64 ? -12.306 30.979 -13.403 1.00 23.24 64 LEU B CA 1
ATOM 988 C C . LEU A 1 64 ? -11.544 29.782 -12.848 1.00 23.81 64 LEU B C 1
ATOM 989 O O . LEU A 1 64 ? -11.900 28.624 -13.076 1.00 23.45 64 LEU B O 1
ATOM 1005 N N . MET A 1 65 ? -10.467 30.095 -12.135 1.00 21.68 65 MET B N 1
ATOM 1006 C CA . MET A 1 65 ? -9.824 29.190 -11.193 1.00 25.42 65 MET B CA 1
ATOM 1007 C C . MET A 1 65 ? -10.019 29.780 -9.799 1.00 25.69 65 MET B C 1
ATOM 1008 O O . MET A 1 65 ? -9.651 30.936 -9.546 1.00 21.19 65 MET B O 1
ATOM 1022 N N . ILE A 1 66 ? -10.620 28.999 -8.909 1.00 25.29 66 ILE B N 1
ATOM 1023 C CA . ILE A 1 66 ? -11.009 29.466 -7.585 1.00 23.77 66 ILE B CA 1
ATOM 1024 C C . ILE A 1 66 ? -10.358 28.558 -6.554 1.00 20.76 66 ILE B C 1
ATOM 1025 O O . ILE A 1 66 ? -10.541 27.335 -6.593 1.00 22.21 66 ILE B O 1
ATOM 1041 N N . PHE A 1 67 ? -9.606 29.155 -5.637 1.00 20.17 67 PHE B N 1
ATOM 1042 C CA . PHE A 1 67 ? -8.894 28.429 -4.599 1.00 23.18 67 PHE B CA 1
ATOM 1043 C C . PHE A 1 67 ? -9.199 29.054 -3.247 1.00 28.10 67 PHE B C 1
ATOM 1044 O O . PHE A 1 67 ? -9.480 30.252 -3.145 1.00 28.76 67 PHE B O 1
ATOM 1061 N N . THR A 1 68 ? -9.108 28.237 -2.204 1.00 26.46 68 THR B N 1
ATOM 1062 C CA . THR A 1 68 ? -9.074 28.746 -0.845 1.00 27.40 68 THR B CA 1
ATOM 1063 C C . THR A 1 68 ? -8.059 27.938 -0.060 1.00 25.59 68 THR B C 1
ATOM 1064 O O . THR A 1 68 ? -7.689 26.829 -0.447 1.00 26.64 68 THR B O 1
ATOM 1075 N N . TRP A 1 69 ? -7.602 28.502 1.051 1.00 25.59 69 TRP B N 1
ATOM 1076 C CA . TRP A 1 69 ? -6.960 27.674 2.063 1.00 27.91 69 TRP B CA 1
ATOM 1077 C C . TRP A 1 69 ? -7.112 28.364 3.407 1.00 26.90 69 TRP B C 1
ATOM 1078 O O . TRP A 1 69 ? -7.514 29.525 3.490 1.00 22.72 69 TRP B O 1
ATOM 1099 N N . ASP A 1 70 ? -6.820 27.618 4.463 1.00 28.93 70 ASP B N 1
ATOM 1100 C CA . ASP A 1 70 ? -7.155 28.002 5.826 1.00 34.94 70 ASP B CA 1
ATOM 1101 C C . ASP A 1 70 ? -5.889 28.327 6.605 1.00 31.91 70 ASP B C 1
ATOM 1102 O O . ASP A 1 70 ? -4.875 27.638 6.468 1.00 30.42 70 ASP B O 1
ATOM 1111 N N . LEU A 1 71 ? -5.956 29.381 7.413 1.00 27.41 71 LEU B N 1
ATOM 1112 C CA . LEU A 1 71 ? -4.872 29.831 8.271 1.00 29.48 71 LEU B CA 1
ATOM 1113 C C . LEU A 1 71 ? -5.380 29.994 9.696 1.00 29.09 71 LEU B C 1
ATOM 1114 O O . LEU A 1 71 ? -6.554 30.316 9.908 1.00 30.30 71 LEU B O 1
ATOM 1130 N N . PRO A 1 72 ? -4.528 29.763 10.693 1.00 36.97 72 PRO B N 1
ATOM 1131 C CA . PRO A 1 72 ? -4.939 30.002 12.080 1.00 35.90 72 PRO B CA 1
ATOM 1132 C C . PRO A 1 72 ? -4.837 31.469 12.467 1.00 34.12 72 PRO B C 1
ATOM 1133 O O . PRO A 1 72 ? -4.022 32.226 11.936 1.00 31.51 72 PRO B O 1
ATOM 1144 N N . GLY A 1 73 ? -5.703 31.870 13.396 1.00 33.13 73 GLY B N 1
ATOM 1145 C CA . GLY A 1 73 ? -5.571 33.169 14.026 1.00 30.75 73 GLY B CA 1
ATOM 1146 C C . GLY A 1 73 ? -6.124 34.319 13.195 1.00 29.94 73 GLY B C 1
ATOM 1147 O O . GLY A 1 73 ? -7.048 34.159 12.392 1.00 27.18 73 GLY B O 1
ATOM 1151 N N . ARG A 1 74 ? -5.516 35.491 13.383 1.00 28.54 74 ARG B N 1
ATOM 1152 C CA . ARG A 1 74 ? -6.022 36.752 12.851 1.00 31.78 74 ARG B CA 1
ATOM 1153 C C . ARG A 1 74 ? -5.133 37.235 11.712 1.00 31.10 74 ARG B C 1
ATOM 1154 O O . ARG A 1 74 ? -3.908 37.319 11.857 1.00 29.92 74 ARG B O 1
ATOM 1175 N N . CYS A 1 75 ? -5.752 37.575 10.592 1.00 28.51 75 CYS B N 1
ATOM 1176 C CA . CYS A 1 75 ? -4.994 37.986 9.424 1.00 28.69 75 CYS B CA 1
ATOM 1177 C C . CYS A 1 75 ? -4.451 39.397 9.604 1.00 28.36 75 CYS B C 1
ATOM 1178 O O . CYS A 1 75 ? -5.177 40.308 10.016 1.00 29.61 75 CYS B O 1
ATOM 1186 N N . ASN A 1 76 ? -3.166 39.562 9.299 1.00 25.53 76 ASN B N 1
ATOM 1187 C CA . ASN A 1 76 ? -2.511 40.868 9.223 1.00 25.87 76 ASN B CA 1
ATOM 1188 C C . ASN A 1 76 ? -2.871 41.475 7.877 1.00 26.12 76 ASN B C 1
ATOM 1189 O O . ASN A 1 76 ? -2.301 41.108 6.845 1.00 24.70 76 ASN B O 1
ATOM 1200 N N . ILE A 1 77 ? -3.828 42.408 7.888 1.00 25.73 77 ILE B N 1
ATOM 1201 C CA . ILE A 1 77 ? -4.372 42.953 6.646 1.00 26.15 77 ILE B CA 1
ATOM 1202 C C . ILE A 1 77 ? -3.296 43.689 5.861 1.00 26.08 77 ILE B C 1
ATOM 1203 O O . ILE A 1 77 ? -3.201 43.555 4.637 1.00 24.65 77 ILE B O 1
ATOM 1219 N N . ARG A 1 78 ? -2.463 44.464 6.547 1.00 25.94 78 ARG B N 1
ATOM 1220 C CA . ARG A 1 78 ? -1.401 45.204 5.875 1.00 28.54 78 ARG B CA 1
ATOM 1221 C C . ARG A 1 78 ? -0.467 44.267 5.108 1.00 26.91 78 ARG B C 1
ATOM 1222 O O . ARG A 1 78 ? -0.146 44.510 3.933 1.00 28.13 78 ARG B O 1
ATOM 1243 N N . ALA A 1 79 ? -0.026 43.185 5.756 1.00 25.66 79 ALA B N 1
ATOM 1244 C CA . ALA A 1 79 ? 0.852 42.224 5.092 1.00 25.03 79 ALA B CA 1
ATOM 1245 C C . ALA A 1 79 ? 0.160 41.557 3.905 1.00 25.95 79 ALA B C 1
ATOM 1246 O O . ALA A 1 79 ? 0.767 41.385 2.840 1.00 23.69 79 ALA B O 1
ATOM 1253 N N . MET A 1 80 ? -1.102 41.137 4.079 1.00 26.63 80 MET B N 1
ATOM 1254 C CA . MET A 1 80 ? -1.835 40.501 2.985 1.00 23.55 80 MET B CA 1
ATOM 1255 C C . MET A 1 80 ? -1.985 41.459 1.811 1.00 26.08 80 MET B C 1
ATOM 1256 O O . MET A 1 80 ? -1.882 41.053 0.645 1.00 26.76 80 MET B O 1
ATOM 1270 N N . ASN A 1 81 ? -2.260 42.731 2.101 1.00 27.12 81 ASN B N 1
ATOM 1271 C CA . ASN A 1 81 ? -2.376 43.735 1.048 1.00 28.58 81 ASN B CA 1
ATOM 1272 C C . ASN A 1 81 ? -1.073 43.843 0.265 1.00 27.96 81 ASN B C 1
ATOM 1273 O O . ASN A 1 81 ? -1.073 43.862 -0.978 1.00 24.43 81 ASN B O 1
ATOM 1284 N N . TYR A 1 82 ? 0.058 43.909 0.976 1.00 26.02 82 TYR B N 1
ATOM 1285 C CA . TYR A 1 82 ? 1.338 43.876 0.275 1.00 25.95 82 TYR B CA 1
ATOM 1286 C C . TYR A 1 82 ? 1.458 42.632 -0.604 1.00 23.66 82 TYR B C 1
ATOM 1287 O O . TYR A 1 82 ? 1.855 42.721 -1.770 1.00 25.96 82 TYR B O 1
ATOM 1305 N N . ALA A 1 83 ? 1.148 41.457 -0.058 1.00 24.27 83 ALA B N 1
ATOM 1306 C CA . ALA A 1 83 ? 1.365 40.222 -0.809 1.00 21.92 83 ALA B CA 1
ATOM 1307 C C . ALA A 1 83 ? 0.538 40.198 -2.093 1.00 21.36 83 ALA B C 1
ATOM 1308 O O . ALA A 1 83 ? 1.046 39.870 -3.175 1.00 21.07 83 ALA B O 1
ATOM 1315 N N . ILE A 1 84 ? -0.744 40.543 -1.993 1.00 22.20 84 ILE B N 1
ATOM 1316 C CA . ILE A 1 84 ? -1.614 40.517 -3.165 1.00 21.80 84 ILE B CA 1
ATOM 1317 C C . ILE A 1 84 ? -1.139 41.529 -4.196 1.00 22.32 84 ILE B C 1
ATOM 1318 O O . ILE A 1 84 ? -0.983 41.212 -5.385 1.00 21.58 84 ILE B O 1
ATOM 1334 N N . ASN A 1 85 ? -0.889 42.765 -3.762 1.00 23.79 85 ASN B N 1
ATOM 1335 C CA . ASN A 1 85 ? -0.515 43.779 -4.743 1.00 22.47 85 ASN B CA 1
ATOM 1336 C C . ASN A 1 85 ? 0.802 43.421 -5.424 1.00 22.77 85 ASN B C 1
ATOM 1337 O O . ASN A 1 85 ? 0.947 43.591 -6.643 1.00 24.11 85 ASN B O 1
ATOM 1348 N N . ALA A 1 86 ? 1.757 42.874 -4.667 1.00 22.59 86 ALA B N 1
ATOM 1349 C CA . ALA A 1 86 ? 3.027 42.473 -5.266 1.00 23.98 86 ALA B CA 1
ATOM 1350 C C . ALA A 1 86 ? 2.828 41.342 -6.265 1.00 24.75 86 ALA B C 1
ATOM 1351 O O . ALA A 1 86 ? 3.453 41.330 -7.336 1.00 23.60 86 ALA B O 1
ATOM 1358 N N . HIS A 1 87 ? 1.948 40.388 -5.939 1.00 22.72 87 HIS B N 1
ATOM 1359 C CA . HIS A 1 87 ? 1.652 39.311 -6.874 1.00 23.81 87 HIS B CA 1
ATOM 1360 C C . HIS A 1 87 ? 1.118 39.856 -8.191 1.00 23.71 87 HIS B C 1
ATOM 1361 O O . HIS A 1 87 ? 1.562 39.450 -9.270 1.00 23.10 87 HIS B O 1
ATOM 1375 N N . LEU A 1 88 ? 0.154 40.779 -8.119 1.00 25.65 88 LEU B N 1
ATOM 1376 C CA . LEU A 1 88 ? -0.421 41.342 -9.336 1.00 25.35 88 LEU B CA 1
ATOM 1377 C C . LEU A 1 88 ? 0.616 42.118 -10.137 1.00 26.43 88 LEU B C 1
ATOM 1378 O O . LEU A 1 88 ? 0.626 42.060 -11.374 1.00 28.32 88 LEU B O 1
ATOM 1394 N N . ARG A 1 89 ? 1.491 42.858 -9.455 1.00 24.96 89 ARG B N 1
ATOM 1395 C CA . ARG A 1 89 ? 2.488 43.654 -10.163 1.00 26.06 89 ARG B CA 1
ATOM 1396 C C . ARG A 1 89 ? 3.590 42.808 -10.778 1.00 23.75 89 ARG B C 1
ATOM 1397 O O . ARG A 1 89 ? 4.205 43.231 -11.758 1.00 25.58 89 ARG B O 1
ATOM 1418 N N . ARG A 1 90 ? 3.832 41.613 -10.256 1.00 28.67 90 ARG B N 1
ATOM 1419 C CA . ARG A 1 90 ? 4.971 40.823 -10.702 1.00 26.48 90 ARG B CA 1
ATOM 1420 C C . ARG A 1 90 ? 4.746 40.153 -12.062 1.00 27.29 90 ARG B C 1
ATOM 1421 O O . ARG A 1 90 ? 5.704 39.991 -12.831 1.00 27.13 90 ARG B O 1
ATOM 1442 N N . HIS A 1 91 ? 3.512 39.778 -12.400 1.00 25.75 91 HIS B N 1
ATOM 1443 C CA . HIS A 1 91 ? 3.253 38.899 -13.544 1.00 23.26 91 HIS B CA 1
ATOM 1444 C C . HIS A 1 91 ? 2.508 39.644 -14.645 1.00 22.46 91 HIS B C 1
ATOM 1445 O O . HIS A 1 91 ? 1.399 40.148 -14.422 1.00 20.27 91 HIS B O 1
ATOM 1459 N N . ASP A 1 92 ? 3.092 39.659 -15.850 1.00 21.06 92 ASP B N 1
ATOM 1460 C CA . ASP A 1 92 ? 2.564 40.486 -16.928 1.00 22.18 92 ASP B CA 1
ATOM 1461 C C . ASP A 1 92 ? 1.193 40.033 -17.420 1.00 24.76 92 ASP B C 1
ATOM 1462 O O . ASP A 1 92 ? 0.534 40.797 -18.133 1.00 24.16 92 ASP B O 1
ATOM 1471 N N . THR A 1 93 ? 0.732 38.838 -17.042 1.00 25.88 93 THR B N 1
ATOM 1472 C CA . THR A 1 93 ? -0.612 38.423 -17.412 1.00 28.23 93 THR B CA 1
ATOM 1473 C C . THR A 1 93 ? -1.686 39.269 -16.737 1.00 29.19 93 THR B C 1
ATOM 1474 O O . THR A 1 93 ? -2.827 39.290 -17.205 1.00 29.96 93 THR B O 1
ATOM 1485 N N . TYR A 1 94 ? -1.358 39.963 -15.654 1.00 29.45 94 TYR B N 1
ATOM 1486 C CA . TYR A 1 94 ? -2.301 40.865 -15.008 1.00 26.04 94 TYR B CA 1
ATOM 1487 C C . TYR A 1 94 ? -2.217 42.283 -15.539 1.00 25.66 94 TYR B C 1
ATOM 1488 O O . TYR A 1 94 ? -2.943 43.154 -15.050 1.00 26.32 94 TYR B O 1
ATOM 1506 N N . HIS A 1 95 ? -1.339 42.541 -16.503 1.00 26.08 95 HIS B N 1
ATOM 1507 C CA . HIS A 1 95 ? -1.079 43.886 -16.982 1.00 24.86 95 HIS B CA 1
ATOM 1508 C C . HIS A 1 95 ? -1.753 44.194 -18.310 1.00 28.20 95 HIS B C 1
ATOM 1509 O O . HIS A 1 95 ? -1.661 45.334 -18.780 1.00 27.84 95 HIS B O 1
ATOM 1523 N N . SER A 1 96 ? -2.425 43.220 -18.919 1.00 27.45 96 SER B N 1
ATOM 1524 C CA . SER A 1 96 ? -3.066 43.385 -20.216 1.00 26.49 96 SER B CA 1
ATOM 1525 C C . SER A 1 96 ? -4.557 43.112 -20.088 1.00 23.78 96 SER B C 1
ATOM 1526 O O . SER A 1 96 ? -5.002 42.464 -19.144 1.00 25.12 96 SER B O 1
ATOM 1534 N N . TRP A 1 97 ? -5.329 43.638 -21.037 1.00 27.72 97 TRP B N 1
ATOM 1535 C CA . TRP A 1 97 ? -6.738 43.293 -21.174 1.00 28.10 97 TRP B CA 1
ATOM 1536 C C . TRP A 1 97 ? -7.081 43.284 -22.656 1.00 26.50 97 TRP B C 1
ATOM 1537 O O . TRP A 1 97 ? -6.365 43.855 -23.477 1.00 26.34 97 TRP B O 1
ATOM 1558 N N . PHE A 1 98 ? -8.179 42.622 -22.996 1.00 26.80 98 PHE B N 1
ATOM 1559 C CA . PHE A 1 98 ? -8.521 42.370 -24.386 1.00 30.81 98 PHE B CA 1
ATOM 1560 C C . PHE A 1 98 ? -9.900 42.917 -24.717 1.00 34.45 98 PHE B C 1
ATOM 1561 O O . PHE A 1 98 ? -10.724 43.159 -23.831 1.00 35.47 98 PHE B O 1
ATOM 1578 N N . GLU A 1 99 ? -10.135 43.124 -26.014 1.00 35.94 99 GLU B N 1
ATOM 1579 C CA . GLU A 1 99 ? -11.466 43.492 -26.486 1.00 37.52 99 GLU B CA 1
ATOM 1580 C C . GLU A 1 99 ? -11.598 43.123 -27.957 1.00 37.07 99 GLU B C 1
ATOM 1581 O O . GLU A 1 99 ? -10.604 43.016 -28.675 1.00 37.44 99 GLU B O 1
ATOM 1593 N N . PHE A 1 100 ? -12.840 42.923 -28.398 1.00 34.24 100 PHE B N 1
ATOM 1594 C CA . PHE A 1 100 ? -13.119 42.677 -29.810 1.00 35.51 100 PHE B CA 1
ATOM 1595 C C . PHE A 1 100 ? -13.469 43.992 -30.502 1.00 40.69 100 PHE B C 1
ATOM 1596 O O . PHE A 1 100 ? -14.255 44.785 -29.973 1.00 41.70 100 PHE B O 1
ATOM 1613 N N . ASP A 1 101 ? -12.866 44.230 -31.672 1.00 46.04 101 ASP B N 1
ATOM 1614 C CA . ASP A 1 101 ? -13.128 45.429 -32.462 1.00 55.97 101 ASP B CA 1
ATOM 1615 C C . ASP A 1 101 ? -14.214 45.156 -33.503 1.00 63.25 101 ASP B C 1
ATOM 1616 O O . ASP A 1 101 ? -14.868 44.111 -33.493 1.00 62.55 101 ASP B O 1
ATOM 1625 N N . ASN A 1 102 ? -14.421 46.110 -34.414 1.00 70.01 102 ASN B N 1
ATOM 1626 C CA . ASN A 1 102 ? -15.271 45.863 -35.571 1.00 77.44 102 ASN B CA 1
ATOM 1627 C C . ASN A 1 102 ? -14.733 44.631 -36.282 1.00 76.73 102 ASN B C 1
ATOM 1628 O O . ASN A 1 102 ? -13.580 44.618 -36.722 1.00 76.81 102 ASN B O 1
ATOM 1639 N N . ALA A 1 103 ? -15.579 43.611 -36.400 1.00 75.76 103 ALA B N 1
ATOM 1640 C CA . ALA A 1 103 ? -15.205 42.275 -36.855 1.00 75.11 103 ALA B CA 1
ATOM 1641 C C . ALA A 1 103 ? -14.936 41.459 -35.597 1.00 73.36 103 ALA B C 1
ATOM 1642 O O . ALA A 1 103 ? -15.378 41.844 -34.509 1.00 75.44 103 ALA B O 1
ATOM 1649 N N . GLU A 1 104 ? -14.234 40.336 -35.711 1.00 67.88 104 GLU B N 1
ATOM 1650 C CA . GLU A 1 104 ? -13.872 39.543 -34.540 1.00 63.03 104 GLU B CA 1
ATOM 1651 C C . GLU A 1 104 ? -12.373 39.584 -34.253 1.00 55.76 104 GLU B C 1
ATOM 1652 O O . GLU A 1 104 ? -11.786 38.576 -33.863 1.00 56.39 104 GLU B O 1
ATOM 1664 N N . HIS A 1 105 ? -11.721 40.724 -34.467 1.00 50.99 105 HIS B N 1
ATOM 1665 C CA . HIS A 1 105 ? -10.290 40.826 -34.201 1.00 48.62 105 HIS B CA 1
ATOM 1666 C C . HIS A 1 105 ? -10.079 41.189 -32.736 1.00 42.85 105 HIS B C 1
ATOM 1667 O O . HIS A 1 105 ? -10.711 42.119 -32.220 1.00 40.35 105 HIS B O 1
ATOM 1681 N N . ILE A 1 106 ? -9.189 40.455 -32.077 1.00 36.76 106 ILE B N 1
ATOM 1682 C CA . ILE A 1 106 ? -8.887 40.664 -30.665 1.00 33.05 106 ILE B CA 1
ATOM 1683 C C . ILE A 1 106 ? -7.742 41.661 -30.534 1.00 33.45 106 ILE B C 1
ATOM 1684 O O . ILE A 1 106 ? -6.652 41.459 -31.082 1.00 33.81 106 ILE B O 1
ATOM 1700 N N . VAL A 1 107 ? -7.999 42.739 -29.801 1.00 30.60 107 VAL B N 1
ATOM 1701 C CA . VAL A 1 107 ? -7.027 43.789 -29.534 1.00 29.65 107 VAL B CA 1
ATOM 1702 C C . VAL A 1 107 ? -6.550 43.628 -28.099 1.00 32.15 107 VAL B C 1
ATOM 1703 O O . VAL A 1 107 ? -7.363 43.394 -27.189 1.00 33.32 107 VAL B O 1
ATOM 1716 N N . ARG A 1 108 ? -5.232 43.709 -27.914 1.00 29.53 108 ARG B N 1
ATOM 1717 C CA . ARG A 1 108 ? -4.599 43.703 -26.602 1.00 28.76 108 ARG B CA 1
ATOM 1718 C C . ARG A 1 108 ? -4.220 45.122 -26.197 1.00 28.27 108 ARG B C 1
ATOM 1719 O O . ARG A 1 108 ? -3.612 45.859 -26.980 1.00 27.57 108 ARG B O 1
ATOM 1740 N N . HIS A 1 109 ? -4.560 45.480 -24.967 1.00 26.84 109 HIS B N 1
ATOM 1741 C CA . HIS A 1 109 ? -4.088 46.686 -24.308 1.00 28.67 109 HIS B CA 1
ATOM 1742 C C . HIS A 1 109 ? -3.184 46.268 -23.156 1.00 27.26 109 HIS B C 1
ATOM 1743 O O . HIS A 1 109 ? -3.449 45.264 -22.491 1.00 25.13 109 HIS B O 1
ATOM 1758 N N . THR A 1 110 ? -2.127 47.038 -22.912 1.00 31.07 110 THR B N 1
ATOM 1759 C CA . THR A 1 110 ? -1.151 46.701 -21.883 1.00 30.95 110 THR B CA 1
ATOM 1760 C C . THR A 1 110 ? -0.837 47.945 -21.068 1.00 29.72 110 THR B C 1
ATOM 1761 O O . THR A 1 110 ? -0.454 48.980 -21.625 1.00 30.69 110 THR B O 1
ATOM 1772 N N . ILE A 1 111 ? -1.012 47.839 -19.752 1.00 29.23 111 ILE B N 1
ATOM 1773 C CA . ILE A 1 111 ? -0.676 48.929 -18.847 1.00 33.47 111 ILE B CA 1
ATOM 1774 C C . ILE A 1 111 ? 0.830 49.137 -18.860 1.00 34.70 111 ILE B C 1
ATOM 1775 O O . ILE A 1 111 ? 1.605 48.208 -18.603 1.00 34.79 111 ILE B O 1
ATOM 1791 N N . ALA A 1 112 ? 1.253 50.369 -19.139 1.00 38.96 112 ALA B N 1
ATOM 1792 C CA . ALA A 1 112 ? 2.673 50.637 -19.342 1.00 42.87 112 ALA B CA 1
ATOM 1793 C C . ALA A 1 112 ? 3.472 50.504 -18.048 1.00 42.81 112 ALA B C 1
ATOM 1794 O O . ALA A 1 112 ? 4.593 49.983 -18.064 1.00 45.45 112 ALA B O 1
ATOM 1801 N N . ASP A 1 113 ? 2.928 50.971 -16.929 1.00 39.38 113 ASP B N 1
ATOM 1802 C CA . ASP A 1 113 ? 3.645 50.974 -15.649 1.00 38.21 113 ASP B CA 1
ATOM 1803 C C . ASP A 1 113 ? 2.935 50.089 -14.629 1.00 37.77 113 ASP B C 1
ATOM 1804 O O . ASP A 1 113 ? 1.891 50.495 -14.083 1.00 35.73 113 ASP B O 1
ATOM 1813 N N . PRO A 1 114 ? 3.458 48.897 -14.318 1.00 37.82 114 PRO B N 1
ATOM 1814 C CA . PRO A 1 114 ? 2.765 48.015 -13.363 1.00 36.48 114 PRO B CA 1
ATOM 1815 C C . PRO A 1 114 ? 2.527 48.638 -12.005 1.00 33.70 114 PRO B C 1
ATOM 1816 O O . PRO A 1 114 ? 1.636 48.178 -11.279 1.00 30.04 114 PRO B O 1
ATOM 1827 N N . ALA A 1 115 ? 3.291 49.662 -11.627 1.00 33.07 115 ALA B N 1
ATOM 1828 C CA . ALA A 1 115 ? 3.049 50.312 -10.348 1.00 36.65 115 ALA B CA 1
ATOM 1829 C C . ALA A 1 115 ? 1.666 50.951 -10.285 1.00 37.54 115 ALA B C 1
ATOM 1830 O O . ALA A 1 115 ? 1.137 51.143 -9.185 1.00 38.55 115 ALA B O 1
ATOM 1837 N N . ASP A 1 116 ? 1.064 51.270 -11.435 1.00 38.76 116 ASP B N 1
ATOM 1838 C CA . ASP A 1 116 ? -0.291 51.813 -11.449 1.00 43.15 116 ASP B CA 1
ATOM 1839 C C . ASP A 1 116 ? -1.337 50.785 -11.032 1.00 38.98 116 ASP B C 1
ATOM 1840 O O . ASP A 1 116 ? -2.465 51.169 -10.708 1.00 41.70 116 ASP B O 1
ATOM 1849 N N . ILE A 1 117 ? -1.002 49.499 -11.052 1.00 32.88 117 ILE B N 1
ATOM 1850 C CA . ILE A 1 117 ? -1.930 48.459 -10.619 1.00 33.17 117 ILE B CA 1
ATOM 1851 C C . ILE A 1 117 ? -2.006 48.461 -9.102 1.00 32.69 117 ILE B C 1
ATOM 1852 O O . ILE A 1 117 ? -0.980 48.408 -8.415 1.00 31.29 117 ILE B O 1
ATOM 1868 N N . GLU A 1 118 ? -3.226 48.503 -8.576 1.00 34.48 118 GLU B N 1
ATOM 1869 C CA . GLU A 1 118 ? -3.424 48.512 -7.136 1.00 32.99 118 GLU B CA 1
ATOM 1870 C C . GLU A 1 118 ? -4.801 47.954 -6.823 1.00 28.18 118 GLU B C 1
ATOM 1871 O O . GLU A 1 118 ? -5.789 48.344 -7.451 1.00 26.00 118 GLU B O 1
ATOM 1883 N N . VAL A 1 119 ? -4.856 47.031 -5.874 1.00 25.27 119 VAL B N 1
ATOM 1884 C CA . VAL A 1 119 ? -6.113 46.598 -5.285 1.00 27.60 119 VAL B CA 1
ATOM 1885 C C . VAL A 1 119 ? -6.137 47.077 -3.841 1.00 31.84 119 VAL B C 1
ATOM 1886 O O . VAL A 1 119 ? -5.097 47.239 -3.193 1.00 30.97 119 VAL B O 1
ATOM 1899 N N . VAL A 1 120 ? -7.339 47.354 -3.359 1.00 30.85 120 VAL B N 1
ATOM 1900 C CA . VAL A 1 120 ? -7.564 47.938 -2.049 1.00 30.93 120 VAL B CA 1
ATOM 1901 C C . VAL A 1 120 ? -8.643 47.114 -1.378 1.00 32.04 120 VAL B C 1
ATOM 1902 O O . VAL A 1 120 ? -9.613 46.703 -2.026 1.00 31.21 120 VAL B O 1
ATOM 1915 N N . GLN A 1 121 ? -8.461 46.848 -0.091 1.00 33.47 121 GLN B N 1
ATOM 1916 C CA . GLN A 1 121 ? -9.387 45.993 0.625 1.00 35.41 121 GLN B CA 1
ATOM 1917 C C . GLN A 1 121 ? -10.521 46.814 1.214 1.00 35.60 121 GLN B C 1
ATOM 1918 O O . GLN A 1 121 ? -10.348 47.970 1.601 1.00 35.49 121 GLN B O 1
ATOM 1932 N N . ALA A 1 122 ? -11.687 46.186 1.282 1.00 36.32 122 ALA B N 1
ATOM 1933 C CA . ALA A 1 122 ? -12.847 46.742 1.952 1.00 36.89 122 ALA B CA 1
ATOM 1934 C C . ALA A 1 122 ? -13.641 45.583 2.521 1.00 34.11 122 ALA B C 1
ATOM 1935 O O . ALA A 1 122 ? -13.636 44.478 1.968 1.00 30.59 122 ALA B O 1
ATOM 1942 N N . GLU A 1 123 ? -14.303 45.831 3.641 1.00 37.49 123 GLU B N 1
ATOM 1943 C CA . GLU A 1 123 ? -15.168 44.819 4.223 1.00 39.19 123 GLU B CA 1
ATOM 1944 C C . GLU A 1 123 ? -16.522 44.827 3.523 1.00 37.83 123 GLU B C 1
ATOM 1945 O O . GLU A 1 123 ? -17.130 45.886 3.341 1.00 41.75 123 GLU B O 1
ATOM 1957 N N . HIS A 1 124 ? -16.981 43.645 3.112 1.00 31.34 124 HIS B N 1
ATOM 1958 C CA . HIS A 1 124 ? -18.349 43.450 2.626 1.00 34.34 124 HIS B CA 1
ATOM 1959 C C . HIS A 1 124 ? -19.190 43.231 3.879 1.00 38.06 124 HIS B C 1
ATOM 1960 O O . HIS A 1 124 ? -19.404 42.107 4.329 1.00 36.14 124 HIS B O 1
ATOM 1974 N N . GLN A 1 125 ? -19.695 44.336 4.425 1.00 50.39 125 GLN B N 1
ATOM 1975 C CA . GLN A 1 125 ? -20.158 44.384 5.811 1.00 62.66 125 GLN B CA 1
ATOM 1976 C C . GLN A 1 125 ? -21.162 43.287 6.149 1.00 61.88 125 GLN B C 1
ATOM 1977 O O . GLN A 1 125 ? -20.939 42.494 7.069 1.00 64.41 125 GLN B O 1
ATOM 1991 N N . ASN A 1 126 ? -22.277 43.230 5.439 1.00 57.61 126 ASN B N 1
ATOM 1992 C CA . ASN A 1 126 ? -23.321 42.261 5.750 1.00 58.47 126 ASN B CA 1
ATOM 1993 C C . ASN A 1 126 ? -23.514 41.273 4.610 1.00 54.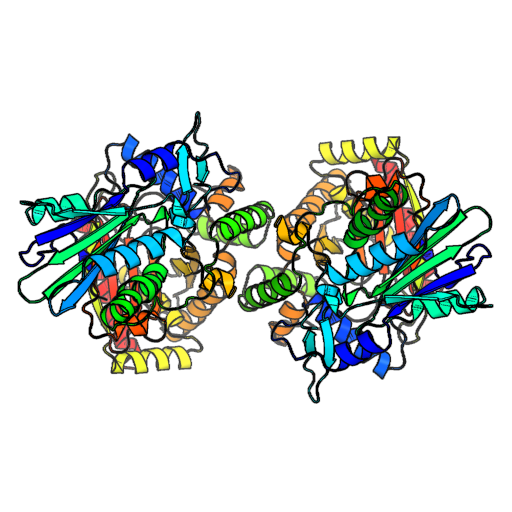39 126 ASN B C 1
ATOM 1994 O O . ASN A 1 126 ? -24.633 40.848 4.314 1.00 55.17 126 ASN B O 1
ATOM 2005 N N . MET A 1 127 ? -22.416 40.883 3.969 1.00 48.97 127 MET B N 1
ATOM 2006 C CA . MET A 1 127 ? -22.491 39.895 2.905 1.00 44.36 127 MET B CA 1
ATOM 2007 C C . MET A 1 127 ? -22.717 38.503 3.486 1.00 41.03 127 MET B C 1
ATOM 2008 O O . MET A 1 127 ? -21.982 38.049 4.372 1.00 39.46 127 MET B O 1
ATOM 2022 N N . THR A 1 128 ? -23.761 37.843 2.998 1.00 38.83 128 THR B N 1
ATOM 2023 C CA . THR A 1 128 ? -24.088 36.481 3.381 1.00 41.01 128 THR B CA 1
ATOM 2024 C C . THR A 1 128 ? -23.206 35.483 2.628 1.00 39.07 128 THR B C 1
ATOM 2025 O O . THR A 1 128 ? -22.405 35.843 1.760 1.00 34.82 128 THR B O 1
ATOM 2036 N N . SER A 1 129 ? -23.363 34.204 2.973 1.00 41.10 129 SER B N 1
ATOM 2037 C CA . SER A 1 129 ? -22.628 33.146 2.286 1.00 42.63 129 SER B CA 1
ATOM 2038 C C . SER A 1 129 ? -23.059 33.028 0.827 1.00 39.23 129 SER B C 1
ATOM 2039 O O . SER A 1 129 ? -22.217 32.927 -0.070 1.00 34.16 129 SER B O 1
ATOM 2047 N N . ALA A 1 130 ? -24.369 33.047 0.568 1.00 39.20 130 ALA B N 1
ATOM 2048 C CA . ALA A 1 130 ? -24.849 32.950 -0.809 1.00 39.02 130 ALA B CA 1
ATOM 2049 C C . ALA A 1 130 ? -24.373 34.133 -1.643 1.00 36.35 130 ALA B C 1
ATOM 2050 O O . ALA A 1 130 ? -23.926 33.964 -2.786 1.00 35.93 130 ALA B O 1
ATOM 2057 N N . GLU A 1 131 ? -24.428 35.338 -1.075 1.00 38.82 131 GLU B N 1
ATOM 2058 C CA . GLU A 1 131 ? -23.933 36.512 -1.783 1.00 37.72 131 GLU B CA 1
ATOM 2059 C C . GLU A 1 131 ? -22.437 36.403 -2.054 1.00 34.12 131 GLU B C 1
ATOM 2060 O O . GLU A 1 131 ? -21.960 36.845 -3.102 1.00 34.90 131 GLU B O 1
ATOM 2072 N N . LEU A 1 132 ? -21.680 35.804 -1.130 1.00 29.95 132 LEU B N 1
ATOM 2073 C CA . LEU A 1 132 ? -20.244 35.638 -1.353 1.00 31.36 132 LEU B CA 1
ATOM 2074 C C . LEU A 1 132 ? -19.972 34.614 -2.447 1.00 29.47 132 LEU B C 1
ATOM 2075 O O . LEU A 1 132 ? -19.079 34.813 -3.279 1.00 26.78 132 LEU B O 1
ATOM 2091 N N . ARG A 1 133 ? -20.740 33.521 -2.468 1.00 32.93 133 ARG B N 1
ATOM 2092 C CA . ARG A 1 133 ? -20.623 32.545 -3.547 1.00 34.07 133 ARG B CA 1
ATOM 2093 C C . ARG A 1 133 ? -20.864 33.209 -4.895 1.00 32.61 133 ARG B C 1
ATOM 2094 O O . ARG A 1 133 ? -20.131 32.971 -5.858 1.00 32.53 133 ARG B O 1
ATOM 2115 N N . HIS A 1 134 ? -21.908 34.031 -4.992 1.00 35.08 134 HIS B N 1
ATOM 2116 C CA . HIS A 1 134 ? -22.140 34.767 -6.233 1.00 34.25 134 HIS B CA 1
ATOM 2117 C C . HIS A 1 134 ? -20.984 35.719 -6.540 1.00 30.67 134 HIS B C 1
ATOM 2118 O O . HIS A 1 134 ? -20.496 35.784 -7.675 1.00 27.85 134 HIS B O 1
ATOM 2132 N N . HIS A 1 135 ? -20.540 36.473 -5.528 1.00 31.05 135 HIS B N 1
ATOM 2133 C CA . HIS A 1 135 ? -19.539 37.518 -5.726 1.00 31.24 135 HIS B CA 1
ATOM 2134 C C . HIS A 1 135 ? -18.228 36.951 -6.244 1.00 30.17 135 HIS B C 1
ATOM 2135 O O . HIS A 1 135 ? -17.612 37.517 -7.155 1.00 28.83 135 HIS B O 1
ATOM 2149 N N . ILE A 1 136 ? -17.781 35.832 -5.672 1.00 32.81 136 ILE B N 1
ATOM 2150 C CA . ILE A 1 136 ? -16.479 35.287 -6.021 1.00 32.38 136 ILE B CA 1
ATOM 2151 C C . ILE A 1 136 ? -16.463 34.785 -7.458 1.00 30.90 136 ILE B C 1
ATOM 2152 O O . ILE A 1 136 ? -15.389 34.683 -8.062 1.00 30.52 136 ILE B O 1
ATOM 2168 N N . ALA A 1 137 ? -17.627 34.490 -8.031 1.00 28.39 137 ALA B N 1
ATOM 2169 C CA . ALA A 1 137 ? -17.720 33.981 -9.392 1.00 29.41 137 ALA B CA 1
ATOM 2170 C C . ALA A 1 137 ? -17.924 35.073 -10.438 1.00 25.18 137 ALA B C 1
ATOM 2171 O O . ALA A 1 137 ? -18.152 34.745 -11.603 1.00 26.21 137 ALA B O 1
ATOM 2178 N N . THR A 1 138 ? -17.844 36.353 -10.061 1.00 25.44 138 THR B N 1
ATOM 2179 C CA . THR A 1 138 ? -18.207 37.433 -10.979 1.00 27.66 138 THR B CA 1
ATOM 2180 C C . THR A 1 138 ? -17.127 37.771 -12.005 1.00 27.27 138 THR B C 1
ATOM 2181 O O . THR A 1 138 ? -17.472 38.172 -13.120 1.00 27.07 138 THR B O 1
ATOM 2192 N N . PRO A 1 139 ? -15.835 37.663 -11.692 1.00 28.64 139 PRO B N 1
ATOM 2193 C CA . PRO A 1 139 ? -14.818 38.075 -12.670 1.00 29.75 139 PRO B CA 1
ATOM 2194 C C . PRO A 1 139 ? -15.025 37.391 -14.011 1.00 28.12 139 PRO B C 1
ATOM 2195 O O . PRO A 1 139 ? -15.430 36.227 -14.077 1.00 28.78 139 PRO B O 1
ATOM 2206 N N . GLN A 1 140 ? -14.755 38.126 -15.083 1.00 28.14 140 GLN B N 1
ATOM 2207 C CA . GLN A 1 140 ? -14.932 37.619 -16.434 1.00 24.92 140 GLN B CA 1
ATOM 2208 C C . GLN A 1 140 ? -13.832 38.163 -17.337 1.00 28.18 140 GLN B C 1
ATOM 2209 O O . GLN A 1 140 ? -13.215 39.188 -17.028 1.00 27.13 140 GLN B O 1
ATOM 2223 N N . PRO A 1 141 ? -13.571 37.490 -18.471 1.00 30.60 141 PRO B N 1
ATOM 2224 C CA . PRO A 1 141 ? -12.347 37.757 -19.246 1.00 29.73 141 PRO B CA 1
ATOM 2225 C C . PRO A 1 141 ? -12.318 39.085 -19.997 1.00 31.63 141 PRO B C 1
ATOM 2226 O O . PRO A 1 141 ? -11.259 39.424 -20.542 1.00 30.28 141 PRO B O 1
ATOM 2237 N N . LEU A 1 142 ? -13.432 39.805 -20.127 1.00 32.97 142 LEU B N 1
ATOM 2238 C CA . LEU A 1 142 ? -13.449 41.047 -20.894 1.00 34.15 142 LEU B CA 1
ATOM 2239 C C . LEU A 1 142 ? -13.423 42.283 -20.001 1.00 33.92 142 LEU B C 1
ATOM 2240 O O . LEU A 1 142 ? -13.783 43.382 -20.447 1.00 34.16 142 LEU B O 1
ATOM 2256 N N . GLN A 1 143 ? -13.015 42.121 -18.751 1.00 31.26 143 GLN B N 1
ATOM 2257 C CA . GLN A 1 143 ? -12.644 43.230 -17.892 1.00 29.92 143 GLN B CA 1
ATOM 2258 C C . GLN A 1 143 ? -11.175 43.075 -17.549 1.00 28.42 143 GLN B C 1
ATOM 2259 O O . GLN A 1 143 ? -10.658 41.954 -17.479 1.00 29.10 143 GLN B O 1
ATOM 2273 N N . TRP A 1 144 ? -10.492 44.197 -17.340 1.00 28.03 144 TRP B N 1
ATOM 2274 C CA . TRP A 1 144 ? -9.087 44.110 -16.968 1.00 28.01 144 TRP B CA 1
ATOM 2275 C C . TRP A 1 144 ? -8.928 43.458 -15.597 1.00 29.24 144 TRP B C 1
ATOM 2276 O O . TRP A 1 144 ? -8.118 42.537 -15.421 1.00 28.67 144 TRP B O 1
ATOM 2297 N N . ASP A 1 145 ? -9.680 43.935 -14.603 1.00 29.81 145 ASP B N 1
ATOM 2298 C CA . ASP A 1 145 ? -9.555 43.434 -13.233 1.00 32.67 145 ASP B CA 1
ATOM 2299 C C . ASP A 1 145 ? -10.373 42.151 -13.054 1.00 31.16 145 ASP B C 1
ATOM 2300 O O . ASP A 1 145 ? -11.338 42.082 -12.293 1.00 28.81 145 ASP B O 1
ATOM 2309 N N . CYS A 1 146 ? -9.964 41.119 -13.793 1.00 29.36 146 CYS B N 1
ATOM 2310 C CA . CYS A 1 146 ? -10.685 39.848 -13.817 1.00 25.65 146 CYS B CA 1
ATOM 2311 C C . CYS A 1 146 ? -10.138 38.904 -12.742 1.00 21.26 146 CYS B C 1
ATOM 2312 O O . CYS A 1 146 ? -9.728 37.772 -12.996 1.00 20.65 146 CYS B O 1
ATOM 2320 N N . PHE A 1 147 ? -10.156 39.404 -11.511 1.00 21.41 147 PHE B N 1
ATOM 2321 C CA . PHE A 1 147 ? -9.635 38.668 -10.368 1.00 24.55 147 PHE B CA 1
ATOM 2322 C C . PHE A 1 147 ? -10.201 39.263 -9.086 1.00 21.36 147 PHE B C 1
ATOM 2323 O O . PHE A 1 147 ? -10.528 40.445 -9.027 1.00 23.67 147 PHE B O 1
ATOM 2340 N N . LEU A 1 148 ? -10.307 38.423 -8.066 1.00 24.14 148 LEU B N 1
ATOM 2341 C CA . LEU A 1 148 ? -10.683 38.827 -6.721 1.00 25.69 148 LEU B CA 1
ATOM 2342 C C . LEU A 1 148 ? -9.814 38.060 -5.735 1.00 25.86 148 LEU B C 1
ATOM 2343 O O . LEU A 1 148 ? -9.476 36.896 -5.968 1.00 23.00 148 LEU B O 1
ATOM 2359 N N . PHE A 1 149 ? -9.439 38.725 -4.649 1.00 25.57 149 PHE B N 1
ATOM 2360 C CA . PHE A 1 149 ? -8.690 38.101 -3.574 1.00 24.13 149 PHE B CA 1
ATOM 2361 C C . PHE A 1 149 ? -9.295 38.559 -2.261 1.00 22.08 149 PHE B C 1
ATOM 2362 O O . PHE A 1 149 ? -9.651 39.729 -2.119 1.00 22.17 149 PHE B O 1
ATOM 2379 N N . GLY A 1 150 ? -9.394 37.663 -1.294 1.00 21.64 150 GLY B N 1
ATOM 2380 C CA . GLY A 1 150 ? -9.900 38.131 -0.019 1.00 22.49 150 GLY B CA 1
ATOM 2381 C C . GLY A 1 150 ? -9.689 37.118 1.076 1.00 25.06 150 GLY B C 1
ATOM 2382 O O . GLY A 1 150 ? -9.037 36.086 0.891 1.00 24.77 150 GLY B O 1
ATOM 2386 N N . ILE A 1 151 ? -10.263 37.461 2.192 1.00 25.61 151 ILE B N 1
ATOM 2387 C CA . ILE A 1 151 ? -10.286 36.634 3.363 1.00 27.34 151 ILE B CA 1
ATOM 2388 C C . ILE A 1 151 ? -11.625 36.628 4.129 1.00 26.74 151 ILE B C 1
ATOM 2389 O O . ILE A 1 151 ? -12.361 37.545 4.099 1.00 24.62 151 ILE B O 1
ATOM 2405 N N . ILE A 1 152 ? -11.899 35.518 4.742 1.00 28.52 152 ILE B N 1
ATOM 2406 C CA . ILE A 1 152 ? -13.022 35.410 5.658 1.00 28.70 152 ILE B CA 1
ATOM 2407 C C . ILE A 1 152 ? -12.418 35.246 7.040 1.00 29.14 152 ILE B C 1
ATOM 2408 O O . ILE A 1 152 ? -11.836 34.197 7.346 1.00 30.72 152 ILE B O 1
ATOM 2424 N N . GLN A 1 153 ? -12.541 36.277 7.873 1.00 30.05 153 GLN B N 1
ATOM 2425 C CA . GLN A 1 153 ? -11.941 36.284 9.202 1.00 32.97 153 GLN B CA 1
ATOM 2426 C C . GLN A 1 153 ? -12.956 35.760 10.215 1.00 35.50 153 GLN B C 1
ATOM 2427 O O . GLN A 1 153 ? -13.979 36.403 10.476 1.00 37.40 153 GLN B O 1
ATOM 2441 N N . SER A 1 154 ? -12.683 34.584 10.770 1.00 36.77 154 SER B N 1
ATOM 2442 C CA . SER A 1 154 ? -13.446 34.080 11.901 1.00 37.64 154 SER B CA 1
ATOM 2443 C C . SER A 1 154 ? -12.767 34.508 13.199 1.00 38.49 154 SER B C 1
ATOM 2444 O O . SER A 1 154 ? -11.753 35.208 13.200 1.00 37.52 154 SER B O 1
ATOM 2452 N N . ASP A 1 155 ? -13.330 34.070 14.323 1.00 43.60 155 ASP B N 1
ATOM 2453 C CA . ASP A 1 155 ? -12.787 34.425 15.630 1.00 46.46 155 ASP B CA 1
ATOM 2454 C C . ASP A 1 155 ? -11.301 34.087 15.723 1.00 42.56 155 ASP B C 1
ATOM 2455 O O . ASP A 1 155 ? -10.467 34.952 16.013 1.00 42.53 155 ASP B O 1
ATOM 2464 N N . ASP A 1 156 ? -10.954 32.823 15.472 1.00 41.12 156 ASP B N 1
ATOM 2465 C CA . ASP A 1 156 ? -9.608 32.315 15.724 1.00 46.34 156 ASP B CA 1
ATOM 2466 C C . ASP A 1 156 ? -8.942 31.711 14.487 1.00 41.39 156 ASP B C 1
ATOM 2467 O O . ASP A 1 156 ? -7.897 31.064 14.610 1.00 39.19 156 ASP B O 1
ATOM 2476 N N . HIS A 1 157 ? -9.524 31.886 13.308 1.00 38.45 157 HIS B N 1
ATOM 2477 C CA . HIS A 1 157 ? -8.914 31.430 12.068 1.00 37.88 157 HIS B CA 1
ATOM 2478 C C . HIS A 1 157 ? -9.485 32.263 10.935 1.00 33.37 157 HIS B C 1
ATOM 2479 O O . HIS A 1 157 ? -10.504 32.937 11.093 1.00 34.54 157 HIS B O 1
ATOM 2493 N N . PHE A 1 158 ? -8.810 32.226 9.793 1.00 29.73 158 PHE B N 1
ATOM 2494 C CA . PHE A 1 158 ? -9.338 32.881 8.609 1.00 27.29 158 PHE B CA 1
ATOM 2495 C C . PHE A 1 158 ? -9.077 32.019 7.386 1.00 26.40 158 PHE B C 1
ATOM 2496 O O . PHE A 1 158 ? -8.210 31.145 7.385 1.00 25.92 158 PHE B O 1
ATOM 2513 N N . THR A 1 159 ? -9.841 32.270 6.374 1.00 25.73 159 THR B N 1
ATOM 2514 C CA . THR A 1 159 ? -9.752 31.614 5.102 1.00 28.41 159 THR B CA 1
ATOM 2515 C C . THR A 1 159 ? -9.374 32.586 3.997 1.00 26.51 159 THR B C 1
ATOM 2516 O O . THR A 1 159 ? -9.912 33.612 3.886 1.00 26.80 159 THR B O 1
ATOM 2527 N N . PHE A 1 160 ? -8.433 32.188 3.202 1.00 23.67 160 PHE B N 1
ATOM 2528 C CA . PHE A 1 160 ? -7.986 32.994 2.092 1.00 23.74 160 PHE B CA 1
ATOM 2529 C C . PHE A 1 160 ? -8.597 32.491 0.811 1.00 22.77 160 PHE B C 1
ATOM 2530 O O . PHE A 1 160 ? -8.614 31.352 0.605 1.00 24.85 160 PHE B O 1
ATOM 2547 N N . TYR A 1 161 ? -9.146 33.357 -0.007 1.00 21.34 161 TYR B N 1
ATOM 2548 C CA . TYR A 1 161 ? -9.713 32.926 -1.276 1.00 24.22 161 TYR B CA 1
ATOM 2549 C C . TYR A 1 161 ? -9.134 33.749 -2.416 1.00 21.79 161 TYR B C 1
ATOM 2550 O O . TYR A 1 161 ? -8.794 34.928 -2.262 1.00 21.48 161 TYR B O 1
ATOM 2568 N N . ALA A 1 162 ? -8.995 33.077 -3.557 1.00 23.87 162 ALA B N 1
ATOM 2569 C CA . ALA A 1 162 ? -8.477 33.659 -4.783 1.00 23.85 162 ALA B CA 1
ATOM 2570 C C . ALA A 1 162 ? -9.364 33.206 -5.932 1.00 23.14 162 ALA B C 1
ATOM 2571 O O . ALA A 1 162 ? -9.667 32.017 -6.054 1.00 19.94 162 ALA B O 1
ATOM 2578 N N . SER A 1 163 ? -9.796 34.154 -6.755 1.00 21.94 163 SER B N 1
ATOM 2579 C CA . SER A 1 163 ? -10.621 33.871 -7.923 1.00 21.19 163 SER B CA 1
ATOM 2580 C C . SER A 1 163 ? -9.973 34.585 -9.097 1.00 19.92 163 SER B C 1
ATOM 2581 O O . SER A 1 163 ? -9.914 35.815 -9.115 1.00 20.14 163 SER B O 1
ATOM 2589 N N . ILE A 1 164 ? -9.428 33.829 -10.045 1.00 19.53 164 ILE B N 1
ATOM 2590 C CA . ILE A 1 164 ? -8.635 34.404 -11.126 1.00 20.08 164 ILE B CA 1
ATOM 2591 C C . ILE A 1 164 ? -9.155 33.873 -12.454 1.00 20.63 164 ILE B C 1
ATOM 2592 O O . ILE A 1 164 ? -9.299 32.660 -12.628 1.00 20.29 164 ILE B O 1
ATOM 2608 N N . ALA A 1 165 ? -9.407 34.779 -13.396 1.00 23.14 165 ALA B N 1
ATOM 2609 C CA . ALA A 1 165 ? -9.804 34.385 -14.740 1.00 20.93 165 ALA B CA 1
ATOM 2610 C C . ALA A 1 165 ? -8.795 33.413 -15.339 1.00 23.47 165 ALA B C 1
ATOM 2611 O O . ALA A 1 165 ? -7.578 33.638 -15.290 1.00 18.92 165 ALA B O 1
ATOM 2618 N N . HIS A 1 166 ? -9.309 32.314 -15.899 1.00 24.07 166 HIS B N 1
ATOM 2619 C CA . HIS A 1 166 ? -8.433 31.374 -16.585 1.00 27.28 166 HIS B CA 1
ATOM 2620 C C . HIS A 1 166 ? -7.607 32.066 -17.659 1.00 23.48 166 HIS B C 1
ATOM 2621 O O . HIS A 1 166 ? -6.492 31.634 -17.963 1.00 25.22 166 HIS B O 1
ATOM 2635 N N . LEU A 1 167 ? -8.130 33.143 -18.234 1.00 24.74 167 LEU B N 1
ATOM 2636 C CA . LEU A 1 167 ? -7.389 33.963 -19.183 1.00 25.40 167 LEU B CA 1
ATOM 2637 C C . LEU A 1 167 ? -5.949 34.227 -18.750 1.00 23.90 167 LEU B C 1
ATOM 2638 O O . LEU A 1 167 ? -5.043 34.265 -19.590 1.00 24.85 167 LEU B O 1
ATOM 2654 N N . CYS A 1 168 ? -5.720 34.401 -17.449 1.00 21.26 168 CYS B N 1
ATOM 2655 C CA . CYS A 1 168 ? -4.431 34.862 -16.950 1.00 24.27 168 CYS B CA 1
ATOM 2656 C C . CYS A 1 168 ? -3.533 33.753 -16.414 1.00 25.01 168 CYS B C 1
ATOM 2657 O O . CYS A 1 168 ? -2.349 34.014 -16.170 1.00 24.57 168 CYS B O 1
ATOM 2665 N N . VAL A 1 169 ? -4.051 32.541 -16.204 1.00 23.00 169 VAL B N 1
ATOM 2666 C CA . VAL A 1 169 ? -3.304 31.520 -15.472 1.00 23.20 169 VAL B CA 1
ATOM 2667 C C . VAL A 1 169 ? -3.562 30.122 -16.011 1.00 22.40 169 VAL B C 1
ATOM 2668 O O . VAL A 1 169 ? -4.365 29.927 -16.929 1.00 23.02 169 VAL B O 1
ATOM 2681 N N . ASP A 1 170 ? -2.876 29.143 -15.427 1.00 23.52 170 ASP B N 1
ATOM 2682 C CA . ASP A 1 170 ? -3.162 27.728 -15.615 1.00 25.17 170 ASP B CA 1
ATOM 2683 C C . ASP A 1 170 ? -2.806 27.023 -14.308 1.00 27.15 170 ASP B C 1
ATOM 2684 O O . ASP A 1 170 ? -2.570 27.708 -13.303 1.00 29.65 170 ASP B O 1
ATOM 2693 N N . PRO A 1 171 ? -2.811 25.687 -14.238 1.00 29.02 171 PRO B N 1
ATOM 2694 C CA . PRO A 1 171 ? -2.610 25.045 -12.925 1.00 27.58 171 PRO B CA 1
ATOM 2695 C C . PRO A 1 171 ? -1.329 25.461 -12.195 1.00 27.49 171 PRO B C 1
ATOM 2696 O O . PRO A 1 171 ? -1.299 25.422 -10.954 1.00 25.23 171 PRO B O 1
ATOM 2707 N N . MET A 1 172 ? -0.336 25.924 -12.904 1.00 28.09 172 MET B N 1
ATOM 2708 C CA . MET A 1 172 ? 0.901 26.332 -12.250 1.00 33.02 172 MET B CA 1
ATOM 2709 C C . MET A 1 172 ? 0.614 27.443 -11.207 1.00 27.83 172 MET B C 1
ATOM 2710 O O . MET A 1 172 ? 1.378 27.650 -10.310 1.00 30.32 172 MET B O 1
ATOM 2724 N N . ILE A 1 173 ? -0.466 28.173 -11.364 1.00 19.83 173 ILE B N 1
ATOM 2725 C CA . ILE A 1 173 ? -0.775 29.271 -10.452 1.00 21.85 173 ILE B CA 1
ATOM 2726 C C . ILE A 1 173 ? -0.806 28.775 -9.020 1.00 24.82 173 ILE B C 1
ATOM 2727 O O . ILE A 1 173 ? -0.436 29.509 -8.093 1.00 19.81 173 ILE B O 1
ATOM 2743 N N . VAL A 1 174 ? -1.208 27.512 -8.816 1.00 25.28 174 VAL B N 1
ATOM 2744 C CA . VAL A 1 174 ? -1.288 26.969 -7.464 1.00 26.31 174 VAL B CA 1
ATOM 2745 C C . VAL A 1 174 ? 0.051 27.152 -6.768 1.00 26.63 174 VAL B C 1
ATOM 2746 O O . VAL A 1 174 ? 0.162 27.858 -5.753 1.00 28.25 174 VAL B O 1
ATOM 2759 N N . GLY A 1 175 ? 1.104 26.577 -7.355 1.00 23.81 175 GLY B N 1
ATOM 2760 C CA . GLY A 1 175 ? 2.416 26.697 -6.747 1.00 26.34 175 GLY B CA 1
ATOM 2761 C C . GLY A 1 175 ? 2.797 28.146 -6.546 1.00 26.22 175 GLY B C 1
ATOM 2762 O O . GLY A 1 175 ? 3.280 28.537 -5.477 1.00 23.58 175 GLY B O 1
ATOM 2766 N N . VAL A 1 176 ? 2.508 28.980 -7.545 1.00 21.65 176 VAL B N 1
ATOM 2767 C CA . VAL A 1 176 ? 2.933 30.369 -7.469 1.00 23.33 176 VAL B CA 1
ATOM 2768 C C . VAL A 1 176 ? 2.236 31.046 -6.305 1.00 23.43 176 VAL B C 1
ATOM 2769 O O . VAL A 1 176 ? 2.874 31.719 -5.482 1.00 19.95 176 VAL B O 1
ATOM 2782 N N . LEU A 1 177 ? 0.929 30.808 -6.162 1.00 23.34 177 LEU B N 1
ATOM 2783 C CA . LEU A 1 177 ? 0.212 31.449 -5.069 1.00 23.54 177 LEU B CA 1
ATOM 2784 C C . LEU A 1 177 ? 0.781 30.996 -3.740 1.00 25.00 177 LEU B C 1
ATOM 2785 O O . LEU A 1 177 ? 1.011 31.816 -2.841 1.00 26.75 177 LEU B O 1
ATOM 2801 N N . PHE A 1 178 ? 1.106 29.707 -3.632 1.00 24.94 178 PHE B N 1
ATOM 2802 C CA . PHE A 1 178 ? 1.635 29.214 -2.370 1.00 27.35 178 PHE B CA 1
ATOM 2803 C C . PHE A 1 178 ? 2.871 30.003 -1.978 1.00 27.30 178 PHE B C 1
ATOM 2804 O O . PHE A 1 178 ? 3.052 30.352 -0.807 1.00 27.54 178 PHE B O 1
ATOM 2821 N N . ILE A 1 179 ? 3.709 30.340 -2.952 1.00 25.19 179 ILE B N 1
ATOM 2822 C CA . ILE A 1 179 ? 4.906 31.092 -2.613 1.00 27.29 179 ILE B CA 1
ATOM 2823 C C . ILE A 1 179 ? 4.558 32.555 -2.400 1.00 27.31 179 ILE B C 1
ATOM 2824 O O . ILE A 1 179 ? 5.001 33.172 -1.427 1.00 26.21 179 ILE B O 1
ATOM 2840 N N . GLU A 1 180 ? 3.752 33.131 -3.284 1.00 23.54 180 GLU B N 1
ATOM 2841 C CA . GLU A 1 180 ? 3.689 34.584 -3.327 1.00 27.95 180 GLU B CA 1
ATOM 2842 C C . GLU A 1 180 ? 2.596 35.149 -2.439 1.00 28.83 180 GLU B C 1
ATOM 2843 O O . GLU A 1 180 ? 2.624 36.348 -2.148 1.00 31.61 180 GLU B O 1
ATOM 2855 N N . ILE A 1 181 ? 1.670 34.314 -1.969 1.00 21.49 181 ILE B N 1
ATOM 2856 C CA . ILE A 1 181 ? 0.719 34.744 -0.956 1.00 24.54 181 ILE B CA 1
ATOM 2857 C C . ILE A 1 181 ? 1.174 34.180 0.384 1.00 24.52 181 ILE B C 1
ATOM 2858 O O . ILE A 1 181 ? 1.540 34.934 1.290 1.00 24.35 181 ILE B O 1
ATOM 2874 N N . HIS A 1 182 ? 1.138 32.874 0.490 1.00 26.39 182 HIS B N 1
ATOM 2875 C CA . HIS A 1 182 ? 1.397 32.202 1.764 1.00 28.31 182 HIS B CA 1
ATOM 2876 C C . HIS A 1 182 ? 2.826 32.357 2.340 1.00 27.52 182 HIS B C 1
ATOM 2877 O O . HIS A 1 182 ? 3.014 32.848 3.409 1.00 30.62 182 HIS B O 1
ATOM 2891 N N . MET A 1 183 ? 3.828 32.074 1.551 1.00 25.22 183 MET B N 1
ATOM 2892 C CA . MET A 1 183 ? 5.194 32.222 2.046 1.00 27.24 183 MET B CA 1
ATOM 2893 C C . MET A 1 183 ? 5.548 33.697 2.234 1.00 27.15 183 MET B C 1
ATOM 2894 O O . MET A 1 183 ? 6.218 34.061 3.210 1.00 26.43 183 MET B O 1
ATOM 2908 N N . MET A 1 184 ? 5.099 34.562 1.314 1.00 23.92 184 MET B N 1
ATOM 2909 C CA . MET A 1 184 ? 5.336 36.001 1.444 1.00 26.62 184 MET B CA 1
ATOM 2910 C C . MET A 1 184 ? 4.668 36.559 2.697 1.00 27.16 184 MET B C 1
ATOM 2911 O O . MET A 1 184 ? 5.284 37.304 3.472 1.00 28.14 184 MET B O 1
ATOM 2925 N N . TYR A 1 185 ? 3.400 36.205 2.911 1.00 27.43 185 TYR B N 1
ATOM 2926 C CA . TYR A 1 185 ? 2.687 36.660 4.101 1.00 28.28 185 TYR B CA 1
ATOM 2927 C C . TYR A 1 185 ? 3.376 36.181 5.369 1.00 26.49 185 TYR B C 1
ATOM 2928 O O . TYR A 1 185 ? 3.578 36.951 6.316 1.00 27.67 185 TYR B O 1
ATOM 2946 N N . SER A 1 186 ? 3.745 34.903 5.401 1.00 24.42 186 SER B N 1
ATOM 2947 C CA . SER A 1 186 ? 4.405 34.349 6.574 1.00 25.38 186 SER B CA 1
ATOM 2948 C C . SER A 1 186 ? 5.716 35.065 6.852 1.00 26.21 186 SER B C 1
ATOM 2949 O O . SER A 1 186 ? 6.082 35.281 8.013 1.00 27.12 186 SER B O 1
ATOM 2957 N N . ALA A 1 187 ? 6.444 35.433 5.797 1.00 26.02 187 ALA B N 1
ATOM 2958 C CA . ALA A 1 187 ? 7.671 36.193 5.986 1.00 26.92 187 ALA B CA 1
ATOM 2959 C C . ALA A 1 187 ? 7.372 37.541 6.620 1.00 27.97 187 ALA B C 1
ATOM 2960 O O . ALA A 1 187 ? 8.017 37.941 7.597 1.00 29.91 187 ALA B O 1
ATOM 2967 N N . LEU A 1 188 ? 6.380 38.253 6.090 1.00 28.71 188 LEU B N 1
ATOM 2968 C CA . LEU A 1 188 ? 6.136 39.610 6.566 1.00 29.03 188 LEU B CA 1
ATOM 2969 C C . LEU A 1 188 ? 5.659 39.612 8.014 1.00 27.55 188 LEU B C 1
ATOM 2970 O O . LEU A 1 188 ? 6.133 40.414 8.828 1.00 28.29 188 LEU B O 1
ATOM 2986 N N . VAL A 1 189 ? 4.716 38.728 8.361 1.00 26.91 189 VAL B N 1
ATOM 2987 C CA . VAL A 1 189 ? 4.250 38.693 9.746 1.00 27.53 189 VAL B CA 1
ATOM 2988 C C . VAL A 1 189 ? 5.312 38.107 10.671 1.00 29.99 189 VAL B C 1
ATOM 2989 O O . VAL A 1 189 ? 5.299 38.375 11.878 1.00 29.67 189 VAL B O 1
ATOM 3002 N N . GLY A 1 190 ? 6.237 37.312 10.131 1.00 30.40 190 GLY B N 1
ATOM 3003 C CA . GLY A 1 190 ? 7.372 36.844 10.899 1.00 29.93 190 GLY B CA 1
ATOM 3004 C C . GLY A 1 190 ? 8.411 37.906 11.183 1.00 30.85 190 GLY B C 1
ATOM 3005 O O . GLY A 1 190 ? 9.360 37.636 11.927 1.00 32.06 190 GLY B O 1
ATOM 3009 N N . GLY A 1 191 ? 8.248 39.100 10.621 1.00 31.51 191 GLY B N 1
ATOM 3010 C CA . GLY A 1 191 ? 9.188 40.180 10.812 1.00 33.39 191 GLY B CA 1
ATOM 3011 C C . GLY A 1 191 ? 10.284 40.267 9.776 1.00 35.72 191 GLY B C 1
ATOM 3012 O O . GLY A 1 191 ? 11.249 41.007 9.988 1.00 40.72 191 GLY B O 1
ATOM 3016 N N . ASP A 1 192 ? 10.179 39.539 8.678 1.00 34.78 192 ASP B N 1
ATOM 3017 C CA . ASP A 1 192 ? 11.203 39.580 7.648 1.00 38.70 192 ASP B CA 1
ATOM 3018 C C . ASP A 1 192 ? 10.839 40.577 6.561 1.00 38.64 192 ASP B C 1
ATOM 3019 O O . ASP A 1 192 ? 9.690 41.017 6.462 1.00 36.78 192 ASP B O 1
ATOM 3028 N N . PRO A 1 193 ? 11.803 40.967 5.735 1.00 41.60 193 PRO B N 1
ATOM 3029 C CA . PRO A 1 193 ? 11.473 41.722 4.517 1.00 41.47 193 PRO B CA 1
ATOM 3030 C C . PRO A 1 193 ? 10.803 40.814 3.503 1.00 38.54 193 PRO B C 1
ATOM 3031 O O . PRO A 1 193 ? 10.837 39.585 3.652 1.00 39.09 193 PRO B O 1
ATOM 3042 N N . PRO A 1 194 ? 10.183 41.371 2.464 1.00 37.36 194 PRO B N 1
ATOM 3043 C CA . PRO A 1 194 ? 9.576 40.520 1.433 1.00 37.69 194 PRO B CA 1
ATOM 3044 C C . PRO A 1 194 ? 10.576 39.496 0.914 1.00 39.75 194 PRO B C 1
ATOM 3045 O O . PRO A 1 194 ? 11.764 39.787 0.766 1.00 39.46 194 PRO B O 1
ATOM 3056 N N . ILE A 1 195 ? 10.099 38.269 0.679 1.00 39.09 195 ILE B N 1
ATOM 3057 C CA . ILE A 1 195 ? 10.995 37.233 0.186 1.00 43.90 195 ILE B CA 1
ATOM 3058 C C . ILE A 1 195 ? 11.524 37.655 -1.177 1.00 45.50 195 ILE B C 1
ATOM 3059 O O . ILE A 1 195 ? 10.801 38.235 -1.998 1.00 43.98 195 ILE B O 1
ATOM 3075 N N . GLU A 1 196 ? 12.799 37.383 -1.419 1.00 47.68 196 GLU B N 1
ATOM 3076 C CA . GLU A 1 196 ? 13.396 37.697 -2.708 1.00 51.42 196 GLU B CA 1
ATOM 3077 C C . GLU A 1 196 ? 13.046 36.610 -3.712 1.00 44.49 196 GLU B C 1
ATOM 3078 O O . GLU A 1 196 ? 13.266 35.421 -3.458 1.00 42.37 196 GLU B O 1
ATOM 3090 N N . LEU A 1 197 ? 12.505 37.023 -4.853 1.00 38.85 197 LEU B N 1
ATOM 3091 C CA . LEU A 1 197 ? 12.108 36.082 -5.878 1.00 37.26 197 LEU B CA 1
ATOM 3092 C C . LEU A 1 197 ? 12.953 36.262 -7.135 1.00 36.24 197 LEU B C 1
ATOM 3093 O O . LEU A 1 197 ? 13.412 37.369 -7.433 1.00 37.82 197 LEU B O 1
ATOM 3109 N N . PRO A 1 198 ? 13.180 35.197 -7.892 1.00 38.70 198 PRO B N 1
ATOM 3110 C CA . PRO A 1 198 ? 13.824 35.347 -9.199 1.00 41.53 198 PRO B CA 1
ATOM 3111 C C . PRO A 1 198 ? 12.933 36.131 -10.145 1.00 41.66 198 PRO B C 1
ATOM 3112 O O . PRO A 1 198 ? 11.709 36.199 -9.949 1.00 35.02 198 PRO B O 1
ATOM 3123 N N . PRO A 1 199 ? 13.502 36.728 -11.189 1.00 46.91 199 PRO B N 1
ATOM 3124 C CA . PRO A 1 199 ? 12.674 37.482 -12.137 1.00 45.54 199 PRO B CA 1
ATOM 3125 C C . PRO A 1 199 ? 11.585 36.608 -12.737 1.00 40.66 199 PRO B C 1
ATOM 3126 O O . PRO A 1 199 ? 11.819 35.462 -13.122 1.00 39.93 199 PRO B O 1
ATOM 3137 N N . ALA A 1 200 ? 10.385 37.167 -12.818 1.00 35.09 200 ALA B N 1
ATOM 3138 C CA . ALA A 1 200 ? 9.271 36.447 -13.411 1.00 28.42 200 ALA B CA 1
ATOM 3139 C C . ALA A 1 200 ? 9.434 36.395 -14.922 1.00 27.41 200 ALA B C 1
ATOM 3140 O O . ALA A 1 200 ? 9.947 37.331 -15.540 1.00 27.99 200 ALA B O 1
ATOM 3147 N N . GLY A 1 201 ? 9.045 35.270 -15.515 1.00 26.51 201 GLY B N 1
ATOM 3148 C CA . GLY A 1 201 ? 8.950 35.206 -16.953 1.00 25.54 201 GLY B CA 1
ATOM 3149 C C . GLY A 1 201 ? 7.779 36.020 -17.470 1.00 24.21 201 GLY B C 1
ATOM 3150 O O . GLY A 1 201 ? 6.824 36.323 -16.749 1.00 21.18 201 GLY B O 1
ATOM 3154 N N . ARG A 1 202 ? 7.868 36.378 -18.749 1.00 23.92 202 ARG B N 1
ATOM 3155 C CA . ARG A 1 202 ? 6.889 37.224 -19.419 1.00 24.85 202 ARG B CA 1
ATOM 3156 C C . ARG A 1 202 ? 6.062 36.383 -20.379 1.00 25.11 202 ARG B C 1
ATOM 3157 O O . ARG A 1 202 ? 6.603 35.762 -21.301 1.00 27.96 202 ARG B O 1
ATOM 3178 N N . TYR A 1 203 ? 4.750 36.370 -20.157 1.00 24.40 203 TYR B N 1
ATOM 3179 C CA . TYR A 1 203 ? 3.845 35.621 -21.017 1.00 21.47 203 TYR B CA 1
ATOM 3180 C C . TYR A 1 203 ? 3.698 36.270 -22.391 1.00 23.52 203 TYR B C 1
ATOM 3181 O O . TYR A 1 203 ? 3.410 35.573 -23.377 1.00 20.50 203 TYR B O 1
ATOM 3199 N N . ASP A 1 204 ? 3.859 37.597 -22.473 1.00 21.55 204 ASP B N 1
ATOM 3200 C CA . ASP A 1 204 ? 3.911 38.267 -23.770 1.00 24.77 204 ASP B CA 1
ATOM 3201 C C . ASP A 1 204 ? 4.903 37.580 -24.706 1.00 24.85 204 ASP B C 1
ATOM 3202 O O . ASP A 1 204 ? 4.604 37.337 -25.882 1.00 23.96 204 ASP B O 1
ATOM 3211 N N . ASP A 1 205 ? 6.113 37.296 -24.199 1.00 27.49 205 ASP B N 1
ATOM 3212 C CA . ASP A 1 205 ? 7.153 36.678 -25.020 1.00 24.95 205 ASP B CA 1
ATOM 3213 C C . ASP A 1 205 ? 6.682 35.345 -25.562 1.00 25.07 205 ASP B C 1
ATOM 3214 O O . ASP A 1 205 ? 6.930 35.013 -26.727 1.00 25.34 205 ASP B O 1
ATOM 3223 N N . HIS A 1 206 ? 5.987 34.573 -24.728 1.00 21.46 206 HIS B N 1
ATOM 3224 C CA . HIS A 1 206 ? 5.442 33.305 -25.185 1.00 23.97 206 HIS B CA 1
ATOM 3225 C C . HIS A 1 206 ? 4.416 33.514 -26.289 1.00 23.03 206 HIS B C 1
ATOM 3226 O O . HIS A 1 206 ? 4.381 32.746 -27.254 1.00 25.42 206 HIS B O 1
ATOM 3240 N N . CYS A 1 207 ? 3.553 34.530 -26.160 1.00 22.56 207 CYS B N 1
ATOM 3241 C CA . CYS A 1 207 ? 2.577 34.797 -27.219 1.00 22.90 207 CYS B CA 1
ATOM 3242 C C . CYS A 1 207 ? 3.273 35.103 -28.545 1.00 22.89 207 CYS B C 1
ATOM 3243 O O . CYS A 1 207 ? 2.895 34.581 -29.608 1.00 24.84 207 CYS B O 1
ATOM 3251 N N . VAL A 1 208 ? 4.303 35.947 -28.500 1.00 22.60 208 VAL B N 1
ATOM 3252 C CA . VAL A 1 208 ? 5.048 36.285 -29.718 1.00 23.61 208 VAL B CA 1
ATOM 3253 C C . VAL A 1 208 ? 5.689 35.038 -30.325 1.00 23.87 208 VAL B C 1
ATOM 3254 O O . VAL A 1 208 ? 5.588 34.785 -31.535 1.00 23.96 208 VAL B O 1
ATOM 3267 N N . ARG A 1 209 ? 6.380 34.249 -29.499 1.00 23.19 209 ARG B N 1
ATOM 3268 C CA . ARG A 1 209 ? 7.038 33.055 -30.017 1.00 25.78 209 ARG B CA 1
ATOM 3269 C C . ARG A 1 209 ? 6.024 32.084 -30.597 1.00 24.91 209 ARG B C 1
ATOM 3270 O O . ARG A 1 209 ? 6.259 31.486 -31.647 1.00 23.46 209 ARG B O 1
ATOM 3291 N N . GLN A 1 210 ? 4.898 31.900 -29.911 1.00 22.29 210 GLN B N 1
ATOM 3292 C CA . GLN A 1 210 ? 3.887 30.968 -30.387 1.00 24.81 210 GLN B CA 1
ATOM 3293 C C . GLN A 1 210 ? 3.371 31.391 -31.750 1.00 23.76 210 GLN B C 1
ATOM 3294 O O . GLN A 1 210 ? 3.227 30.559 -32.650 1.00 22.85 210 GLN B O 1
ATOM 3308 N N . TYR A 1 211 ? 3.125 32.684 -31.945 1.00 26.77 211 TYR B N 1
ATOM 3309 C CA . TYR A 1 211 ? 2.634 33.086 -33.257 1.00 28.15 211 TYR B CA 1
ATOM 3310 C C . TYR A 1 211 ? 3.707 32.925 -34.322 1.00 28.31 211 TYR B C 1
ATOM 3311 O O . TYR A 1 211 ? 3.410 32.464 -35.433 1.00 24.73 211 TYR B O 1
ATOM 3329 N N . ALA A 1 212 ? 4.965 33.246 -33.996 1.00 25.43 212 ALA B N 1
ATOM 3330 C CA . ALA A 1 212 ? 6.044 33.031 -34.960 1.00 28.76 212 ALA B CA 1
ATOM 3331 C C . ALA A 1 212 ? 6.163 31.560 -35.350 1.00 29.52 212 ALA B C 1
ATOM 3332 O O . ALA A 1 212 ? 6.351 31.237 -36.528 1.00 32.97 212 ALA B O 1
ATOM 3339 N N . ASP A 1 213 ? 6.061 30.655 -34.376 1.00 27.87 213 ASP B N 1
ATOM 3340 C CA . ASP A 1 213 ? 6.179 29.226 -34.657 1.00 32.48 213 ASP B CA 1
ATOM 3341 C C . ASP A 1 213 ? 4.992 28.712 -35.470 1.00 31.48 213 ASP B C 1
ATOM 3342 O O . ASP A 1 213 ? 5.169 27.937 -36.418 1.00 31.04 213 ASP B O 1
ATOM 3351 N N . THR A 1 214 ? 3.770 29.097 -35.091 1.00 26.96 214 THR B N 1
ATOM 3352 C CA . THR A 1 214 ? 2.598 28.636 -35.834 1.00 29.00 214 THR B CA 1
ATOM 3353 C C . THR A 1 214 ? 2.560 29.206 -37.242 1.00 29.50 214 THR B C 1
ATOM 3354 O O . THR A 1 214 ? 2.015 28.564 -38.145 1.00 31.41 214 THR B O 1
ATOM 3365 N N . ALA A 1 215 ? 3.107 30.406 -37.447 1.00 29.32 215 ALA B N 1
ATOM 3366 C CA . ALA A 1 215 ? 3.138 30.978 -38.786 1.00 34.05 215 ALA B CA 1
ATOM 3367 C C . ALA A 1 215 ? 4.089 30.217 -39.695 1.00 32.33 215 ALA B C 1
ATOM 3368 O O . ALA A 1 215 ? 3.907 30.234 -40.918 1.00 31.32 215 ALA B O 1
ATOM 3375 N N . ALA A 1 216 ? 5.088 29.544 -39.119 1.00 29.41 216 ALA B N 1
ATOM 3376 C CA . ALA A 1 216 ? 6.016 28.721 -39.877 1.00 32.32 216 ALA B CA 1
ATOM 3377 C C . ALA A 1 216 ? 5.393 27.419 -40.359 1.00 32.44 216 ALA B C 1
ATOM 3378 O O . ALA A 1 216 ? 6.026 26.711 -41.151 1.00 33.26 216 ALA B O 1
ATOM 3385 N N . LEU A 1 217 ? 4.186 27.090 -39.905 1.00 31.88 217 LEU B N 1
ATOM 3386 C CA . LEU A 1 217 ? 3.514 25.856 -40.285 1.00 32.39 217 LEU B CA 1
ATOM 3387 C C . LEU A 1 217 ? 2.664 26.080 -41.527 1.00 33.05 217 LEU B C 1
ATOM 3388 O O . LEU A 1 217 ? 2.066 27.143 -41.700 1.00 32.28 217 LEU B O 1
ATOM 3404 N N . THR A 1 218 ? 2.587 25.050 -42.369 1.00 36.72 218 THR B N 1
ATOM 3405 C CA . THR A 1 218 ? 1.660 24.982 -43.491 1.00 35.36 218 THR B CA 1
ATOM 3406 C C . THR A 1 218 ? 0.795 23.732 -43.357 1.00 34.41 218 THR B C 1
ATOM 3407 O O . THR A 1 218 ? 1.057 22.853 -42.535 1.00 33.00 218 THR B O 1
ATOM 3418 N N . LEU A 1 219 ? -0.236 23.633 -44.201 1.00 36.22 219 LEU B N 1
ATOM 3419 C CA . LEU A 1 219 ? -1.121 22.477 -44.128 1.00 37.52 219 LEU B CA 1
ATOM 3420 C C . LEU A 1 219 ? -0.375 21.175 -44.374 1.00 36.68 219 LEU B C 1
ATOM 3421 O O . LEU A 1 219 ? -0.845 20.113 -43.955 1.00 34.80 219 LEU B O 1
ATOM 3437 N N . ASP A 1 220 ? 0.776 21.233 -45.035 1.00 39.63 220 ASP B N 1
ATOM 3438 C CA . ASP A 1 220 ? 1.542 20.041 -45.372 1.00 40.78 220 ASP B CA 1
ATOM 3439 C C . ASP A 1 220 ? 2.652 19.731 -44.370 1.00 34.15 220 ASP B C 1
ATOM 3440 O O . ASP A 1 220 ? 3.310 18.697 -44.507 1.00 31.23 220 ASP B O 1
ATOM 3449 N N . SER A 1 221 ? 2.883 20.601 -43.386 1.00 30.94 221 SER B N 1
ATOM 3450 C CA . SER A 1 221 ? 3.849 20.306 -42.333 1.00 31.49 221 SER B CA 1
ATOM 3451 C C . SER A 1 221 ? 3.462 19.017 -41.609 1.00 31.29 221 SER B C 1
ATOM 3452 O O . SER A 1 221 ? 2.281 18.736 -41.402 1.00 29.75 221 SER B O 1
ATOM 3460 N N . ALA A 1 222 ? 4.471 18.243 -41.205 1.00 32.94 222 ALA B N 1
ATOM 3461 C CA . ALA A 1 222 ? 4.223 16.922 -40.632 1.00 34.19 222 ALA B CA 1
ATOM 3462 C C . ALA A 1 222 ? 3.340 17.002 -39.393 1.00 34.43 222 ALA B C 1
ATOM 3463 O O . ALA A 1 222 ? 2.412 16.204 -39.230 1.00 35.68 222 ALA B O 1
ATOM 3470 N N . ARG A 1 223 ? 3.618 17.946 -38.495 1.00 32.74 223 ARG B N 1
ATOM 3471 C CA . ARG A 1 223 ? 2.837 18.016 -37.264 1.00 32.79 223 ARG B CA 1
ATOM 3472 C C . ARG A 1 223 ? 1.386 18.371 -37.561 1.00 30.43 223 ARG B C 1
ATOM 3473 O O . ARG A 1 223 ? 0.457 17.818 -36.945 1.00 30.14 223 ARG B O 1
ATOM 3494 N N . VAL A 1 224 ? 1.177 19.277 -38.521 1.00 27.54 224 VAL B N 1
ATOM 3495 C CA . VAL A 1 224 ? -0.175 19.611 -38.948 1.00 29.93 224 VAL B CA 1
ATOM 3496 C C . VAL A 1 224 ? -0.851 18.394 -39.571 1.00 29.47 224 VAL B C 1
ATOM 3497 O O . VAL A 1 224 ? -2.015 18.101 -39.274 1.00 27.77 224 VAL B O 1
ATOM 3510 N N . ARG A 1 225 ? -0.141 17.666 -40.442 1.00 29.70 225 ARG B N 1
ATOM 3511 C CA . ARG A 1 225 ? -0.739 16.469 -41.035 1.00 32.87 225 ARG B CA 1
ATOM 3512 C C . ARG A 1 225 ? -1.125 15.456 -39.967 1.00 31.37 225 ARG B C 1
ATOM 3513 O O . ARG A 1 225 ? -2.143 14.767 -40.090 1.00 29.82 225 ARG B O 1
ATOM 3534 N N . ARG A 1 226 ? -0.327 15.352 -38.909 1.00 30.08 226 ARG B N 1
ATOM 3535 C CA . ARG A 1 226 ? -0.652 14.409 -37.850 1.00 34.01 226 ARG B CA 1
ATOM 3536 C C . ARG A 1 226 ? -1.946 14.816 -37.154 1.00 28.56 226 ARG B C 1
ATOM 3537 O O . ARG A 1 226 ? -2.852 13.994 -36.982 1.00 30.21 226 ARG B O 1
ATOM 3558 N N . TRP A 1 227 ? -2.074 16.095 -36.784 1.00 30.29 227 TRP B N 1
ATOM 3559 C CA . TRP A 1 227 ? -3.354 16.553 -36.244 1.00 29.30 227 TRP B CA 1
ATOM 3560 C C . TRP A 1 227 ? -4.503 16.273 -37.219 1.00 32.04 227 TRP B C 1
ATOM 3561 O O . TRP A 1 227 ? -5.586 15.841 -36.808 1.00 31.68 227 TRP B O 1
ATOM 3582 N N . VAL A 1 228 ? -4.293 16.521 -38.514 1.00 32.97 228 VAL B N 1
ATOM 3583 C CA . VAL A 1 228 ? -5.353 16.297 -39.499 1.00 34.51 228 VAL B CA 1
ATOM 3584 C C . VAL A 1 228 ? -5.793 14.839 -39.486 1.00 35.76 228 VAL B C 1
ATOM 3585 O O . VAL A 1 228 ? -6.990 14.535 -39.481 1.00 34.76 228 VAL B O 1
ATOM 3598 N N . GLU A 1 229 ? -4.832 13.913 -39.490 1.00 36.67 229 GLU B N 1
ATOM 3599 C CA . GLU A 1 229 ? -5.182 12.496 -39.511 1.00 41.44 229 GLU B CA 1
ATOM 3600 C C . GLU A 1 229 ? -5.916 12.090 -38.240 1.00 39.79 229 GLU B C 1
ATOM 3601 O O . GLU A 1 229 ? -6.876 11.312 -38.291 1.00 40.89 229 GLU B O 1
ATOM 3613 N N . PHE A 1 230 ? -5.486 12.615 -37.089 1.00 33.81 230 PHE B N 1
ATOM 3614 C CA . PHE A 1 230 ? -6.186 12.323 -35.843 1.00 33.88 230 PHE B CA 1
ATOM 3615 C C . PHE A 1 230 ? -7.641 12.781 -35.925 1.00 34.77 230 PHE B C 1
ATOM 3616 O O . PHE A 1 230 ? -8.579 12.010 -35.645 1.00 33.51 230 PHE B O 1
ATOM 3633 N N . ALA A 1 231 ? -7.846 14.022 -36.371 1.00 29.75 231 ALA B N 1
ATOM 3634 C CA . ALA A 1 231 ? -9.193 14.568 -36.452 1.00 31.73 231 ALA B CA 1
ATOM 3635 C C . ALA A 1 231 ? -10.040 13.794 -37.457 1.00 34.61 231 ALA B C 1
ATOM 3636 O O . ALA A 1 231 ? -11.234 13.573 -37.229 1.00 33.31 231 ALA B O 1
ATOM 3643 N N . ALA A 1 232 ? -9.441 13.373 -38.574 1.00 40.05 232 ALA B N 1
ATOM 3644 C CA . ALA A 1 232 ? -10.180 12.592 -39.559 1.00 45.44 232 ALA B CA 1
ATOM 3645 C C . ALA A 1 232 ? -10.591 11.243 -38.985 1.00 48.20 232 ALA B C 1
ATOM 3646 O O . ALA A 1 232 ? -11.684 10.747 -39.279 1.00 49.25 232 ALA B O 1
ATOM 3653 N N . ASN A 1 233 ? -9.731 10.631 -38.165 1.00 48.97 233 ASN B N 1
ATOM 3654 C CA . ASN A 1 233 ? -10.135 9.421 -37.461 1.00 52.01 233 ASN B CA 1
ATOM 3655 C C . ASN A 1 233 ? -11.152 9.699 -36.363 1.00 51.19 233 ASN B C 1
ATOM 3656 O O . ASN A 1 233 ? -11.692 8.746 -35.791 1.00 50.60 233 ASN B O 1
ATOM 3667 N N . ASN A 1 234 ? -11.428 10.968 -36.054 1.00 48.58 234 ASN B N 1
ATOM 3668 C CA . ASN A 1 234 ? -12.563 11.268 -35.185 1.00 48.23 234 ASN B CA 1
ATOM 3669 C C . ASN A 1 234 ? -13.599 12.159 -35.868 1.00 47.21 234 ASN B C 1
ATOM 3670 O O . ASN A 1 234 ? -14.102 13.112 -35.269 1.00 46.78 234 ASN B O 1
ATOM 3681 N N . ASP A 1 235 ? -13.945 11.835 -37.113 1.00 50.85 235 ASP B N 1
ATOM 3682 C CA . ASP A 1 235 ? -15.062 12.471 -37.818 1.00 52.95 235 ASP B CA 1
ATOM 3683 C C . ASP A 1 235 ? -14.829 13.971 -38.015 1.00 49.42 235 ASP B C 1
ATOM 3684 O O . ASP A 1 235 ? -15.759 14.780 -37.950 1.00 46.46 235 ASP B O 1
ATOM 3693 N N . GLY A 1 236 ? -13.574 14.347 -38.245 1.00 44.49 236 GLY B N 1
ATOM 3694 C CA . GLY A 1 236 ? -13.249 15.709 -38.604 1.00 42.18 236 GLY B CA 1
ATOM 3695 C C . GLY A 1 236 ? -13.056 16.666 -37.449 1.00 42.01 236 GLY B C 1
ATOM 3696 O O . GLY A 1 236 ? -12.933 17.875 -37.687 1.00 41.57 236 GL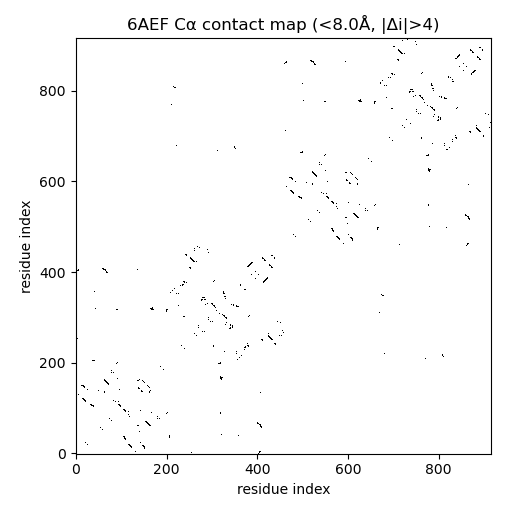Y B O 1
ATOM 3700 N N . THR A 1 237 ? -13.018 16.176 -36.213 1.00 41.55 237 THR B N 1
ATOM 3701 C CA . THR A 1 237 ? -12.872 17.046 -35.055 1.00 39.90 237 THR B CA 1
ATOM 3702 C C . THR A 1 237 ? -12.146 16.281 -33.951 1.00 35.37 237 THR B C 1
ATOM 3703 O O . THR A 1 237 ? -11.602 15.197 -34.175 1.00 35.80 237 THR B O 1
ATOM 3714 N N . LEU A 1 238 ? -12.100 16.869 -32.765 1.00 32.94 238 LEU B N 1
ATOM 3715 C CA . LEU A 1 238 ? -11.492 16.206 -31.625 1.00 33.03 238 LEU B CA 1
ATOM 3716 C C . LEU A 1 238 ? -12.437 15.167 -31.020 1.00 32.33 238 LEU B C 1
ATOM 3717 O O . LEU A 1 238 ? -13.659 15.264 -31.160 1.00 32.84 238 LEU B O 1
ATOM 3733 N N . PRO A 1 239 ? -11.891 14.165 -30.327 1.00 31.85 239 PRO B N 1
ATOM 3734 C CA . PRO A 1 239 ? -12.714 13.023 -29.906 1.00 33.37 239 PRO B CA 1
ATOM 3735 C C . PRO A 1 239 ? -13.877 13.431 -29.009 1.00 29.84 239 PRO B C 1
ATOM 3736 O O . PRO A 1 239 ? -13.753 14.291 -28.135 1.00 27.80 239 PRO B O 1
ATOM 3747 N N . HIS A 1 240 ? -15.007 12.775 -29.235 1.00 33.51 240 HIS B N 1
ATOM 3748 C CA . HIS A 1 240 ? -16.208 12.923 -28.435 1.00 34.27 240 HIS B CA 1
ATOM 3749 C C . HIS A 1 240 ? -16.180 11.893 -27.314 1.00 29.41 240 HIS B C 1
ATOM 3750 O O . HIS A 1 240 ? -15.595 10.818 -27.457 1.00 28.70 240 HIS B O 1
ATOM 3764 N N . PHE A 1 241 ? -16.815 12.217 -26.195 1.00 29.31 241 PHE B N 1
ATOM 3765 C CA . PHE A 1 241 ? -16.949 11.220 -25.141 1.00 28.01 241 PHE B CA 1
ATOM 3766 C C . PHE A 1 241 ? -17.658 9.993 -25.707 1.00 28.75 241 PHE B C 1
ATOM 3767 O O . PHE A 1 241 ? -18.661 10.138 -26.414 1.00 29.26 241 PHE B O 1
ATOM 3784 N N . PRO A 1 242 ? -17.172 8.778 -25.443 1.00 28.93 242 PRO B N 1
ATOM 3785 C CA . PRO A 1 242 ? -17.696 7.609 -26.157 1.00 29.76 242 PRO B CA 1
ATOM 3786 C C . PRO A 1 242 ? -19.017 7.066 -25.632 1.00 30.15 242 PRO B C 1
ATOM 3787 O O . PRO A 1 242 ? -19.499 6.065 -26.168 1.00 31.29 242 PRO B O 1
ATOM 3798 N N . LEU A 1 243 ? -19.630 7.680 -24.628 1.00 30.26 243 LEU B N 1
ATOM 3799 C CA . LEU A 1 243 ? -20.897 7.223 -24.081 1.00 31.26 243 LEU B CA 1
ATOM 3800 C C . LEU A 1 243 ? -21.936 8.334 -24.163 1.00 30.20 243 LEU B C 1
ATOM 3801 O O . LEU A 1 243 ? -21.585 9.518 -24.233 1.00 29.71 243 LEU B O 1
ATOM 3817 N N . PRO A 1 244 ? -23.225 7.991 -24.157 1.00 30.85 244 PRO B N 1
ATOM 3818 C CA . PRO A 1 244 ? -24.253 9.029 -24.285 1.00 31.03 244 PRO B CA 1
ATOM 3819 C C . PRO A 1 244 ? -24.194 10.008 -23.123 1.00 30.40 244 PRO B C 1
ATOM 3820 O O . PRO A 1 244 ? -23.989 9.627 -21.969 1.00 30.14 244 PRO B O 1
ATOM 3831 N N . LEU A 1 245 ? -24.434 11.278 -23.431 1.00 30.29 245 LEU B N 1
ATOM 3832 C CA . LEU A 1 245 ? -24.388 12.341 -22.434 1.00 29.81 245 LEU B CA 1
ATOM 3833 C C . LEU A 1 245 ? -25.697 13.103 -22.326 1.00 30.35 245 LEU B C 1
ATOM 3834 O O . LEU A 1 245 ? -25.728 14.183 -21.734 1.00 30.11 245 LEU B O 1
ATOM 3850 N N . GLY A 1 246 ? -26.769 12.560 -22.862 1.00 31.16 246 GLY B N 1
ATOM 3851 C CA . GLY A 1 246 ? -28.033 13.258 -22.897 1.00 31.84 246 GLY B CA 1
ATOM 3852 C C . GLY A 1 246 ? -28.046 14.346 -23.959 1.00 32.03 246 GLY B C 1
ATOM 3853 O O . GLY A 1 246 ? -27.159 14.461 -24.802 1.00 31.74 246 GLY B O 1
ATOM 3857 N N . ASP A 1 247 ? -29.068 15.188 -23.877 1.00 32.62 247 ASP B N 1
ATOM 3858 C CA . ASP A 1 247 ? -29.284 16.245 -24.862 1.00 33.07 247 ASP B CA 1
ATOM 3859 C C . ASP A 1 247 ? -28.502 17.492 -24.461 1.00 32.47 247 ASP B C 1
ATOM 3860 O O . ASP A 1 247 ? -28.909 18.234 -23.567 1.00 32.44 247 ASP B O 1
ATOM 3869 N N . LEU A 1 248 ? -27.380 17.736 -25.140 1.00 32.39 248 LEU B N 1
ATOM 3870 C CA . LEU A 1 248 ? -26.546 18.888 -24.826 1.00 36.54 248 LEU B CA 1
ATOM 3871 C C . LEU A 1 248 ? -27.001 20.168 -25.514 1.00 39.05 248 LEU B C 1
ATOM 3872 O O . LEU A 1 248 ? -26.307 21.182 -25.409 1.00 41.23 248 LEU B O 1
ATOM 3888 N N . SER A 1 249 ? -28.123 20.151 -26.228 1.00 41.38 249 SER B N 1
ATOM 3889 C CA . SER A 1 249 ? -28.653 21.393 -26.768 1.00 43.27 249 SER B CA 1
ATOM 3890 C C . SER A 1 249 ? -29.368 22.218 -25.707 1.00 43.99 249 SER B C 1
ATOM 3891 O O . SER A 1 249 ? -29.738 23.363 -25.981 1.00 43.50 249 SER B O 1
ATOM 3899 N N . VAL A 1 250 ? -29.551 21.676 -24.507 1.00 46.00 250 VAL B N 1
ATOM 3900 C CA . VAL A 1 250 ? -30.138 22.416 -23.393 1.00 49.40 250 VAL B CA 1
ATOM 3901 C C . VAL A 1 250 ? -29.013 22.646 -22.388 1.00 47.30 250 VAL B C 1
ATOM 3902 O O . VAL A 1 250 ? -28.213 21.731 -22.142 1.00 42.83 250 VAL B O 1
ATOM 3915 N N . PRO A 1 251 ? -28.895 23.844 -21.798 1.00 46.33 251 PRO B N 1
ATOM 3916 C CA . PRO A 1 251 ? -27.697 24.181 -20.992 1.00 46.23 251 PRO B CA 1
ATOM 3917 C C . PRO A 1 251 ? -27.732 23.686 -19.548 1.00 47.85 251 PRO B C 1
ATOM 3918 O O . PRO A 1 251 ? -28.060 24.396 -18.601 1.00 51.82 251 PRO B O 1
ATOM 3929 N N . HIS A 1 252 ? -27.310 22.474 -19.366 1.00 47.03 252 HIS B N 1
ATOM 3930 C CA . HIS A 1 252 ? -27.177 21.983 -18.016 1.00 48.53 252 HIS B CA 1
ATOM 3931 C C . HIS A 1 252 ? -25.908 22.562 -17.398 1.00 44.61 252 HIS B C 1
ATOM 3932 O O . HIS A 1 252 ? -24.975 22.839 -18.078 1.00 43.74 252 HIS B O 1
ATOM 3946 N N . THR A 1 253 ? -25.890 22.732 -16.105 1.00 43.04 253 THR B N 1
ATOM 3947 C CA . THR A 1 253 ? -24.658 23.136 -15.448 1.00 38.20 253 THR B CA 1
ATOM 3948 C C . THR A 1 253 ? -23.739 21.929 -15.292 1.00 34.47 253 THR B C 1
ATOM 3949 O O . THR A 1 253 ? -24.151 20.773 -15.422 1.00 37.03 253 THR B O 1
ATOM 3960 N N . GLY A 1 254 ? -22.471 22.209 -15.022 1.00 29.21 254 GLY B N 1
ATOM 3961 C CA . GLY A 1 254 ? -21.510 21.144 -14.856 1.00 30.75 254 GLY B CA 1
ATOM 3962 C C . GLY A 1 254 ? -21.602 20.547 -13.463 1.00 30.53 254 GLY B C 1
ATOM 3963 O O . GLY A 1 254 ? -21.809 21.246 -12.472 1.00 30.67 254 GLY B O 1
ATOM 3967 N N . LYS A 1 255 ? -21.454 19.233 -13.401 1.00 29.81 255 LYS B N 1
ATOM 3968 C CA . LYS A 1 255 ? -21.485 18.505 -12.147 1.00 31.92 255 LYS B CA 1
ATOM 3969 C C . LYS A 1 255 ? -20.161 17.779 -11.971 1.00 27.88 255 LYS B C 1
ATOM 3970 O O . LYS A 1 255 ? -19.479 17.455 -12.944 1.00 27.38 255 LYS B O 1
ATOM 3989 N N . LEU A 1 256 ? -19.784 17.560 -10.722 1.00 29.45 256 LEU B N 1
ATOM 3990 C CA . LEU A 1 256 ? -18.520 16.925 -10.390 1.00 31.24 256 LEU B CA 1
ATOM 3991 C C . LEU A 1 256 ? -18.760 15.520 -9.868 1.00 32.22 256 LEU B C 1
ATOM 3992 O O . LEU A 1 256 ? -19.726 15.270 -9.142 1.00 32.56 256 LEU B O 1
ATOM 4008 N N . LEU A 1 257 ? -17.865 14.616 -10.242 1.00 32.74 257 LEU B N 1
ATOM 4009 C CA . LEU A 1 257 ? -17.795 13.285 -9.663 1.00 36.95 257 LEU B CA 1
ATOM 4010 C C . LEU A 1 257 ? -16.334 13.034 -9.330 1.00 37.58 257 LEU B C 1
ATOM 4011 O O . LEU A 1 257 ? -15.464 13.159 -10.200 1.00 32.24 257 LEU B O 1
ATOM 4027 N N . THR A 1 258 ? -16.066 12.712 -8.071 1.00 37.77 258 THR B N 1
ATOM 4028 C CA . THR A 1 258 ? -14.721 12.443 -7.601 1.00 42.22 258 THR B CA 1
ATOM 4029 C C . THR A 1 258 ? -14.681 11.041 -7.019 1.00 43.15 258 THR B C 1
ATOM 4030 O O . THR A 1 258 ? -15.646 10.584 -6.400 1.00 43.06 258 THR B O 1
ATOM 4041 N N . GLU A 1 259 ? -13.558 10.367 -7.218 1.00 41.23 259 GLU B N 1
ATOM 4042 C CA . GLU A 1 259 ? -13.414 9.003 -6.751 1.00 41.60 259 GLU B CA 1
ATOM 4043 C C . GLU A 1 259 ? -11.942 8.746 -6.480 1.00 38.63 259 GLU B C 1
ATOM 4044 O O . GLU A 1 259 ? -11.065 9.266 -7.177 1.00 33.57 259 GLU B O 1
ATOM 4056 N N . THR A 1 260 ? -11.676 7.932 -5.471 1.00 36.21 260 THR B N 1
ATOM 4057 C CA . THR A 1 260 ? -10.321 7.476 -5.227 1.00 39.74 260 THR B CA 1
ATOM 4058 C C . THR A 1 260 ? -10.095 6.221 -6.053 1.00 38.50 260 THR B C 1
ATOM 4059 O O . THR A 1 260 ? -10.894 5.281 -6.001 1.00 40.30 260 THR B O 1
ATOM 4070 N N . LEU A 1 261 ? -9.021 6.223 -6.830 1.00 35.41 261 LEU B N 1
ATOM 4071 C CA . LEU A 1 261 ? -8.688 5.075 -7.657 1.00 34.15 261 LEU B CA 1
ATOM 4072 C C . LEU A 1 261 ? -7.778 4.111 -6.918 1.00 33.37 261 LEU B C 1
ATOM 4073 O O . LEU A 1 261 ? -7.990 2.896 -6.975 1.00 33.65 261 LEU B O 1
ATOM 4089 N N . MET A 1 262 ? -6.779 4.630 -6.208 1.00 34.82 262 MET B N 1
ATOM 4090 C CA . MET A 1 262 ? -5.804 3.753 -5.577 1.00 36.12 262 MET B CA 1
ATOM 4091 C C . MET A 1 262 ? -5.308 4.384 -4.291 1.00 39.24 262 MET B C 1
ATOM 4092 O O . MET A 1 262 ? -5.201 5.608 -4.185 1.00 36.64 262 MET B O 1
ATOM 4106 N N . ASP A 1 263 ? -4.978 3.529 -3.327 1.00 39.71 263 ASP B N 1
ATOM 4107 C CA . ASP A 1 263 ? -4.269 3.961 -2.139 1.00 41.53 263 ASP B CA 1
ATOM 4108 C C . ASP A 1 263 ? -2.774 3.927 -2.448 1.00 44.01 263 ASP B C 1
ATOM 4109 O O . ASP A 1 263 ? -2.360 3.613 -3.567 1.00 45.36 263 ASP B O 1
ATOM 4118 N N . GLU A 1 264 ? -1.947 4.269 -1.457 1.00 44.67 264 GLU B N 1
ATOM 4119 C CA . GLU A 1 264 ? -0.515 4.412 -1.709 1.00 46.03 264 GLU B CA 1
ATOM 4120 C C . GLU A 1 264 ? 0.104 3.095 -2.179 1.00 44.85 264 GLU B C 1
ATOM 4121 O O . GLU A 1 264 ? 0.850 3.063 -3.165 1.00 42.75 264 GLU B O 1
ATOM 4133 N N . GLN A 1 265 ? -0.203 1.994 -1.486 1.00 47.47 265 GLN B N 1
ATOM 4134 C CA . GLN A 1 265 ? 0.377 0.699 -1.838 1.00 51.48 265 GLN B CA 1
ATOM 4135 C C . GLN A 1 265 ? -0.033 0.288 -3.243 1.00 46.28 265 GLN B C 1
ATOM 4136 O O . GLN A 1 265 ? 0.800 -0.147 -4.050 1.00 44.74 265 GLN B O 1
ATOM 4150 N N . GLN A 1 266 ? -1.330 0.398 -3.542 1.00 44.66 266 GLN B N 1
ATOM 4151 C CA . GLN A 1 266 ? -1.819 0.108 -4.885 1.00 44.46 266 GLN B CA 1
ATOM 4152 C C . GLN A 1 266 ? -1.138 0.980 -5.923 1.00 40.99 266 GLN B C 1
ATOM 4153 O O . GLN A 1 266 ? -0.919 0.538 -7.053 1.00 42.93 266 GLN B O 1
ATOM 4167 N N . GLY A 1 267 ? -0.782 2.210 -5.557 1.00 37.04 267 GLY B N 1
ATOM 4168 C CA . GLY A 1 267 ? -0.108 3.087 -6.500 1.00 36.10 267 GLY B CA 1
ATOM 4169 C C . GLY A 1 267 ? 1.304 2.621 -6.793 1.00 38.31 267 GLY B C 1
ATOM 4170 O O . GLY A 1 267 ? 1.733 2.585 -7.952 1.00 36.39 267 GLY B O 1
ATOM 4174 N N . GLU A 1 268 ? 2.053 2.273 -5.744 1.00 38.47 268 GLU B N 1
ATOM 4175 C CA . GLU A 1 268 ? 3.384 1.706 -5.940 1.00 44.01 268 GLU B CA 1
ATOM 4176 C C . GLU A 1 268 ? 3.326 0.474 -6.837 1.00 43.51 268 GLU B C 1
ATOM 4177 O O . GLU A 1 268 ? 4.108 0.341 -7.789 1.00 43.22 268 GLU B O 1
ATOM 4189 N N . ARG A 1 269 ? 2.388 -0.438 -6.560 1.00 41.65 269 ARG B N 1
ATOM 4190 C CA . ARG A 1 269 ? 2.293 -1.650 -7.371 1.00 40.32 269 ARG B CA 1
ATOM 4191 C C . ARG A 1 269 ? 1.875 -1.325 -8.799 1.00 40.61 269 ARG B C 1
ATOM 4192 O O . ARG A 1 269 ? 2.350 -1.955 -9.751 1.00 42.20 269 ARG B O 1
ATOM 4213 N N . PHE A 1 270 ? 0.976 -0.355 -8.969 1.00 37.69 270 PHE B N 1
ATOM 4214 C CA . PHE A 1 270 ? 0.568 0.052 -10.307 1.00 36.53 270 PHE B CA 1
ATOM 4215 C C . PHE A 1 270 ? 1.759 0.566 -11.101 1.00 36.35 270 PHE B C 1
ATOM 4216 O O . PHE A 1 270 ? 2.010 0.118 -12.223 1.00 36.38 270 PHE B O 1
ATOM 4233 N N . GLU A 1 271 ? 2.517 1.499 -10.523 1.00 39.74 271 GLU B N 1
ATOM 4234 C CA . GLU A 1 271 ? 3.698 2.013 -11.206 1.00 44.76 271 GLU B CA 1
ATOM 4235 C C . GLU A 1 271 ? 4.663 0.884 -11.542 1.00 46.08 271 GLU B C 1
ATOM 4236 O O . GLU A 1 271 ? 5.237 0.855 -12.638 1.00 45.37 271 GLU B O 1
ATOM 4248 N N . ALA A 1 272 ? 4.856 -0.058 -10.616 1.00 44.38 272 ALA B N 1
ATOM 4249 C CA . ALA A 1 272 ? 5.712 -1.201 -10.920 1.00 46.28 272 ALA B CA 1
ATOM 4250 C C . ALA A 1 272 ? 5.189 -1.968 -12.132 1.00 43.85 272 ALA B C 1
ATOM 4251 O O . ALA A 1 272 ? 5.970 -2.407 -12.985 1.00 44.44 272 ALA B O 1
ATOM 4258 N N . ALA A 1 273 ? 3.867 -2.151 -12.218 1.00 40.80 273 ALA B N 1
ATOM 4259 C CA . ALA A 1 273 ? 3.285 -2.811 -13.384 1.00 40.44 273 ALA B CA 1
ATOM 4260 C C . ALA A 1 273 ? 3.594 -2.048 -14.668 1.00 39.17 273 ALA B C 1
ATOM 4261 O O . ALA A 1 273 ? 3.939 -2.653 -15.690 1.00 38.77 273 ALA B O 1
ATOM 4268 N N . CYS A 1 274 ? 3.455 -0.721 -14.644 1.00 37.06 274 CYS B N 1
ATOM 4269 C CA . CYS A 1 274 ? 3.823 0.077 -15.810 1.00 38.51 274 CYS B CA 1
ATOM 4270 C C . CYS A 1 274 ? 5.271 -0.175 -16.206 1.00 39.44 274 CYS B C 1
ATOM 4271 O O . CYS A 1 274 ? 5.572 -0.456 -17.372 1.00 38.49 274 CYS B O 1
ATOM 4279 N N . VAL A 1 275 ? 6.187 -0.067 -15.240 1.00 42.14 275 VAL B N 1
ATOM 4280 C CA . VAL A 1 275 ? 7.608 -0.246 -15.523 1.00 44.57 275 VAL B CA 1
ATOM 4281 C C . VAL A 1 275 ? 7.860 -1.613 -16.145 1.00 46.02 275 VAL B C 1
ATOM 4282 O O . VAL A 1 275 ? 8.616 -1.737 -17.114 1.00 48.45 275 VAL B O 1
ATOM 4295 N N . ALA A 1 276 ? 7.236 -2.659 -15.603 1.00 46.40 276 ALA B N 1
ATOM 4296 C CA . ALA A 1 276 ? 7.448 -3.993 -16.159 1.00 48.60 276 ALA B CA 1
ATOM 4297 C C . ALA A 1 276 ? 6.946 -4.083 -17.593 1.00 48.71 276 ALA B C 1
ATOM 4298 O O . ALA A 1 276 ? 7.511 -4.828 -18.402 1.00 50.74 276 ALA B O 1
ATOM 4305 N N . ALA A 1 277 ? 5.895 -3.341 -17.928 1.00 49.51 277 ALA B N 1
ATOM 4306 C CA . ALA A 1 277 ? 5.367 -3.326 -19.284 1.00 51.94 277 ALA B CA 1
ATOM 4307 C C . ALA A 1 277 ? 6.179 -2.449 -20.229 1.00 52.22 277 ALA B C 1
ATOM 4308 O O . ALA A 1 277 ? 5.851 -2.382 -21.417 1.00 54.46 277 ALA B O 1
ATOM 4315 N N . GLY A 1 278 ? 7.224 -1.784 -19.745 1.00 51.97 278 GLY B N 1
ATOM 4316 C CA . GLY A 1 278 ? 7.967 -0.860 -20.581 1.00 50.82 278 GLY B CA 1
ATOM 4317 C C . GLY A 1 278 ? 7.337 0.507 -20.708 1.00 49.74 278 GLY B C 1
ATOM 4318 O O . GLY A 1 278 ? 7.543 1.191 -21.718 1.00 51.27 278 GLY B O 1
ATOM 4322 N N . ALA A 1 279 ? 6.568 0.929 -19.710 1.00 44.55 279 ALA B N 1
ATOM 4323 C CA . ALA A 1 279 ? 5.900 2.216 -19.714 1.00 39.72 279 ALA B CA 1
ATOM 4324 C C . ALA A 1 279 ? 6.113 2.879 -18.361 1.00 37.16 279 ALA B C 1
ATOM 4325 O O . ALA A 1 279 ? 6.857 2.383 -17.511 1.00 38.60 279 ALA B O 1
ATOM 4332 N N . ARG A 1 280 ? 5.471 4.021 -18.175 1.00 34.39 280 ARG B N 1
ATOM 4333 C CA . ARG A 1 280 ? 5.495 4.752 -16.920 1.00 34.48 280 ARG B CA 1
ATOM 4334 C C . ARG A 1 280 ? 4.061 4.973 -16.436 1.00 32.82 280 ARG B C 1
ATOM 4335 O O . ARG A 1 280 ? 3.092 4.580 -17.088 1.00 32.50 280 ARG B O 1
ATOM 4356 N N . PHE A 1 281 ? 3.942 5.613 -15.269 1.00 34.38 281 PHE B N 1
ATOM 4357 C CA . PHE A 1 281 ? 2.637 5.833 -14.653 1.00 34.50 281 PHE B CA 1
ATOM 4358 C C . PHE A 1 281 ? 1.653 6.443 -15.647 1.00 35.26 281 PHE B C 1
ATOM 4359 O O . PHE A 1 281 ? 0.524 5.960 -15.801 1.00 35.05 281 PHE B O 1
ATOM 4376 N N . SER A 1 282 ? 2.070 7.503 -16.344 1.00 31.84 282 SER B N 1
ATOM 4377 C CA . SER A 1 282 ? 1.163 8.188 -17.263 1.00 32.62 282 SER B CA 1
ATOM 4378 C C . SER A 1 282 ? 0.637 7.238 -18.338 1.00 29.76 282 SER B C 1
ATOM 4379 O O . SER A 1 282 ? -0.575 7.194 -18.617 1.00 30.17 282 SER B O 1
ATOM 4387 N N . GLY A 1 283 ? 1.536 6.469 -18.952 1.00 30.51 283 GLY B N 1
ATOM 4388 C CA . GLY A 1 283 ? 1.097 5.479 -19.915 1.00 31.76 283 GLY B CA 1
ATOM 4389 C C . GLY A 1 283 ? 0.027 4.572 -19.344 1.00 32.36 283 GLY B C 1
ATOM 4390 O O . GLY A 1 283 ? -0.977 4.289 -19.999 1.00 30.87 283 GLY B O 1
ATOM 4394 N N . GLY A 1 284 ? 0.212 4.128 -18.101 1.00 35.23 284 GLY B N 1
ATOM 4395 C CA . GLY A 1 284 ? -0.804 3.303 -17.472 1.00 35.68 284 GLY B CA 1
ATOM 4396 C C . GLY A 1 284 ? -2.120 4.036 -17.315 1.00 32.64 284 GLY B C 1
ATOM 4397 O O . GLY A 1 284 ? -3.189 3.451 -17.478 1.00 31.81 284 GLY B O 1
ATOM 4401 N N . VAL A 1 285 ? -2.059 5.338 -17.039 1.00 34.20 285 VAL B N 1
ATOM 4402 C CA . VAL A 1 285 ? -3.278 6.123 -16.856 1.00 33.08 285 VAL B CA 1
ATOM 4403 C C . VAL A 1 285 ? -4.105 6.113 -18.136 1.00 32.34 285 VAL B C 1
ATOM 4404 O O . VAL A 1 285 ? -5.308 5.804 -18.126 1.00 31.65 285 VAL B O 1
ATOM 4417 N N . PHE A 1 286 ? -3.469 6.438 -19.265 1.00 31.94 286 PHE B N 1
ATOM 4418 C CA . PHE A 1 286 ? -4.214 6.425 -20.520 1.00 31.05 286 PHE B CA 1
ATOM 4419 C C . PHE A 1 286 ? -4.622 5.011 -20.917 1.00 32.38 286 PHE B C 1
ATOM 4420 O O . PHE A 1 286 ? -5.707 4.818 -21.481 1.00 29.45 286 PHE B O 1
ATOM 4437 N N . ALA A 1 287 ? -3.790 4.009 -20.605 1.00 31.52 287 ALA B N 1
ATOM 4438 C CA . ALA A 1 287 ? -4.181 2.622 -20.847 1.00 34.50 287 ALA B CA 1
ATOM 4439 C C . ALA A 1 287 ? -5.455 2.269 -20.093 1.00 32.38 287 ALA B C 1
ATOM 4440 O O . ALA A 1 287 ? -6.319 1.560 -20.619 1.00 32.45 287 ALA B O 1
ATOM 4447 N N . CYS A 1 288 ? -5.586 2.744 -18.855 1.00 30.87 288 CYS B N 1
ATOM 4448 C CA . CYS A 1 288 ? -6.775 2.437 -18.068 1.00 33.05 288 CYS B CA 1
ATOM 4449 C C . CYS A 1 288 ? -8.001 3.155 -18.620 1.00 30.92 288 CYS B C 1
ATOM 4450 O O . CYS A 1 288 ? -9.099 2.580 -18.652 1.00 30.22 288 CYS B O 1
ATOM 4458 N N . ALA A 1 289 ? -7.836 4.402 -19.076 1.00 29.24 289 ALA B N 1
ATOM 4459 C CA . ALA A 1 289 ? -8.944 5.082 -19.747 1.00 29.73 289 ALA B CA 1
ATOM 4460 C C . ALA A 1 289 ? -9.405 4.293 -20.974 1.00 29.32 289 ALA B C 1
ATOM 4461 O O . ALA A 1 289 ? -10.611 4.060 -21.177 1.00 32.28 289 ALA B O 1
ATOM 4468 N N . ALA A 1 290 ? -8.446 3.836 -21.783 1.00 29.70 290 ALA B N 1
ATOM 4469 C CA . ALA A 1 290 ? -8.773 3.117 -23.012 1.00 30.31 290 ALA B CA 1
ATOM 4470 C C . ALA A 1 290 ? -9.446 1.780 -22.719 1.00 31.22 290 ALA B C 1
ATOM 4471 O O . ALA A 1 290 ? -10.463 1.436 -23.330 1.00 31.35 290 ALA B O 1
ATOM 4478 N N . LEU A 1 291 ? -8.865 0.989 -21.817 1.00 33.88 291 LEU B N 1
ATOM 4479 C CA . LEU A 1 291 ? -9.450 -0.305 -21.490 1.00 34.65 291 LEU B CA 1
ATOM 4480 C C . LEU A 1 291 ? -10.833 -0.144 -20.875 1.00 32.03 291 LEU B C 1
ATOM 4481 O O . LEU A 1 291 ? -11.698 -1.003 -21.068 1.00 32.64 291 LEU B O 1
ATOM 4497 N N . ALA A 1 292 ? -11.060 0.939 -20.130 1.00 32.61 292 ALA B N 1
ATOM 4498 C CA . ALA A 1 292 ? -12.405 1.218 -19.636 1.00 35.03 292 ALA B CA 1
ATOM 4499 C C . ALA A 1 292 ? -13.383 1.403 -20.796 1.00 35.38 292 ALA B C 1
ATOM 4500 O O . ALA A 1 292 ? -14.477 0.806 -20.813 1.00 33.59 292 ALA B O 1
ATOM 4507 N N . GLU A 1 293 ? -12.999 2.209 -21.799 1.00 33.98 293 GLU B N 1
ATOM 4508 C CA . GLU A 1 293 ? -13.882 2.340 -22.958 1.00 37.09 293 GLU B CA 1
ATOM 4509 C C . GLU A 1 293 ? -14.100 0.995 -23.633 1.00 39.48 293 GLU B C 1
ATOM 4510 O O . GLU A 1 293 ? -15.214 0.683 -24.070 1.00 40.54 293 GLU B O 1
ATOM 4522 N N . ARG A 1 294 ? -13.056 0.168 -23.695 1.00 37.49 294 ARG B N 1
ATOM 4523 C CA . ARG A 1 294 ? -13.185 -1.146 -24.313 1.00 38.27 294 ARG B CA 1
ATOM 4524 C C . ARG A 1 294 ? -14.226 -1.980 -23.578 1.00 37.83 294 ARG B C 1
ATOM 4525 O O . ARG A 1 294 ? -15.074 -2.632 -24.199 1.00 35.53 294 ARG B O 1
ATOM 4546 N N . GLU A 1 295 ? -14.159 -1.988 -22.246 1.00 37.82 295 GLU B N 1
ATOM 4547 C CA . GLU A 1 295 ? -15.112 -2.770 -21.473 1.00 41.13 295 GLU B CA 1
ATOM 4548 C C . GLU A 1 295 ? -16.542 -2.308 -21.719 1.00 38.56 295 GLU B C 1
ATOM 4549 O O . GLU A 1 295 ? -17.450 -3.138 -21.844 1.00 38.53 295 GLU B O 1
ATOM 4561 N N . LEU A 1 296 ? -16.772 -0.996 -21.815 1.00 36.68 296 LEU B N 1
ATOM 4562 C CA . LEU A 1 296 ? -18.158 -0.536 -21.924 1.00 38.76 296 LEU B CA 1
ATOM 4563 C C . LEU A 1 296 ? -18.700 -0.508 -23.353 1.00 41.94 296 LEU B C 1
ATOM 4564 O O . LEU A 1 296 ? -19.922 -0.579 -23.528 1.00 42.90 296 LEU B O 1
ATOM 4580 N N . THR A 1 297 ? -17.843 -0.408 -24.372 1.00 42.97 297 THR B N 1
ATOM 4581 C CA . THR A 1 297 ? -18.282 -0.263 -25.757 1.00 43.40 297 THR B CA 1
ATOM 4582 C C . THR A 1 297 ? -17.736 -1.337 -26.684 1.00 43.72 297 THR B C 1
ATOM 4583 O O . THR A 1 297 ? -18.221 -1.451 -27.813 1.00 45.85 297 THR B O 1
ATOM 4594 N N . ASN A 1 298 ? -16.739 -2.109 -26.253 1.00 42.10 298 ASN B N 1
ATOM 4595 C CA . ASN A 1 298 ? -16.083 -3.110 -27.094 1.00 43.00 298 ASN B CA 1
ATOM 4596 C C . ASN A 1 298 ? -15.347 -2.467 -28.264 1.00 42.86 298 ASN B C 1
ATOM 4597 O O . ASN A 1 298 ? -15.240 -3.050 -29.343 1.00 41.97 298 ASN B O 1
ATOM 4608 N N . CYS A 1 299 ? -14.805 -1.273 -28.055 1.00 47.42 299 CYS B N 1
ATOM 4609 C CA . CYS A 1 299 ? -14.069 -0.603 -29.112 1.00 50.90 299 CYS B CA 1
ATOM 4610 C C . CYS A 1 299 ? -12.684 -1.216 -29.281 1.00 52.62 299 CYS B C 1
ATOM 4611 O O . CYS A 1 299 ? -12.123 -1.823 -28.365 1.00 56.57 299 CYS B O 1
ATOM 4619 N N . GLU A 1 300 ? -12.131 -1.039 -30.475 1.00 50.64 300 GLU B N 1
ATOM 4620 C CA . GLU A 1 300 ? -10.811 -1.564 -30.785 1.00 52.80 300 GLU B CA 1
ATOM 4621 C C . GLU A 1 300 ? -9.709 -0.556 -30.487 1.00 50.00 300 GLU B C 1
ATOM 4622 O O . GLU A 1 300 ? -8.587 -0.954 -30.155 1.00 46.16 300 GLU B O 1
ATOM 4634 N N . THR A 1 301 ? -10.005 0.737 -30.607 1.00 49.61 301 THR B N 1
ATOM 4635 C CA . THR A 1 301 ? -9.023 1.784 -30.385 1.00 50.55 301 THR B CA 1
ATOM 4636 C C . THR A 1 301 ? -9.663 2.934 -29.621 1.00 46.06 301 THR B C 1
ATOM 4637 O O . THR A 1 301 ? -10.849 3.233 -29.784 1.00 45.33 301 THR B O 1
ATOM 4648 N N . PHE A 1 302 ? -8.848 3.580 -28.796 1.00 39.65 302 PHE B N 1
ATOM 4649 C CA . PHE A 1 302 ? -9.267 4.674 -27.934 1.00 37.60 302 PHE B CA 1
ATOM 4650 C C . PHE A 1 302 ? -8.621 5.966 -28.410 1.00 34.56 302 PHE B C 1
ATOM 4651 O O . PHE A 1 302 ? -7.413 5.998 -28.643 1.00 30.67 302 PHE B O 1
ATOM 4668 N N . ASP A 1 303 ? -9.420 7.019 -28.563 1.00 34.58 303 ASP B N 1
ATOM 4669 C CA . ASP A 1 303 ? -8.924 8.340 -28.932 1.00 33.39 303 ASP B CA 1
ATOM 4670 C C . ASP A 1 303 ? -9.367 9.361 -27.893 1.00 32.43 303 ASP B C 1
ATOM 4671 O O . ASP A 1 303 ? -10.533 9.369 -27.491 1.00 32.73 303 ASP B O 1
ATOM 4680 N N . VAL A 1 304 ? -8.439 10.210 -27.444 1.00 29.77 304 VAL B N 1
ATOM 4681 C CA . VAL A 1 304 ? -8.779 11.314 -26.542 1.00 27.78 304 VAL B CA 1
ATOM 4682 C C . VAL A 1 304 ? -7.696 12.367 -26.702 1.00 27.23 304 VAL B C 1
ATOM 4683 O O . VAL A 1 304 ? -6.650 12.081 -27.274 1.00 27.59 304 VAL B O 1
ATOM 4696 N N . VAL A 1 305 ? -7.921 13.584 -26.213 1.00 26.75 305 VAL B N 1
ATOM 4697 C CA . VAL A 1 305 ? -6.857 14.578 -26.095 1.00 26.47 305 VAL B CA 1
ATOM 4698 C C . VAL A 1 305 ? -6.553 14.762 -24.616 1.00 28.49 305 VAL B C 1
ATOM 4699 O O . VAL A 1 305 ? -7.454 14.685 -23.772 1.00 27.87 305 VAL B O 1
ATOM 4712 N N . THR A 1 306 ? -5.277 14.963 -24.294 1.00 27.09 306 THR B N 1
ATOM 4713 C CA . THR A 1 306 ? -4.880 15.215 -22.920 1.00 28.42 306 THR B CA 1
ATOM 4714 C C . THR A 1 306 ? -4.122 16.534 -22.819 1.00 29.67 306 THR B C 1
ATOM 4715 O O . THR A 1 306 ? -3.406 16.934 -23.737 1.00 28.88 306 THR B O 1
ATOM 4726 N N . THR A 1 307 ? -4.305 17.219 -21.697 1.00 28.23 307 THR B N 1
ATOM 4727 C CA . THR A 1 307 ? -3.664 18.509 -21.500 1.00 29.39 307 THR B CA 1
ATOM 4728 C C . THR A 1 307 ? -2.232 18.311 -21.031 1.00 28.88 307 THR B C 1
ATOM 4729 O O . THR A 1 307 ? -1.927 17.389 -20.272 1.00 31.15 307 THR B O 1
ATOM 4740 N N . THR A 1 308 ? -1.356 19.207 -21.467 1.00 27.61 308 THR B N 1
ATOM 4741 C CA . THR A 1 308 ? 0.027 19.164 -21.030 1.00 29.76 308 THR B CA 1
ATOM 4742 C C . THR A 1 308 ? 0.559 20.580 -20.931 1.00 27.03 308 THR B C 1
ATOM 4743 O O . THR A 1 308 ? 0.106 21.483 -21.636 1.00 25.62 308 THR B O 1
ATOM 4754 N N . ASP A 1 309 ? 1.533 20.747 -20.049 1.00 30.13 309 ASP B N 1
ATOM 4755 C CA . ASP A 1 309 ? 2.176 22.030 -19.796 1.00 32.82 309 ASP B CA 1
ATOM 4756 C C . ASP A 1 309 ? 3.295 22.216 -20.815 1.00 30.86 309 ASP B C 1
ATOM 4757 O O . ASP A 1 309 ? 4.300 21.504 -20.772 1.00 32.92 309 ASP B O 1
ATOM 4766 N N . THR A 1 310 ? 3.137 23.188 -21.715 1.00 28.57 310 THR B N 1
ATOM 4767 C CA . THR A 1 310 ? 4.122 23.402 -22.770 1.00 26.94 310 THR B CA 1
ATOM 4768 C C . THR A 1 310 ? 5.306 24.257 -22.336 1.00 28.07 310 THR B C 1
ATOM 4769 O O . THR A 1 310 ? 6.162 24.545 -23.176 1.00 27.81 310 THR B O 1
ATOM 4780 N N . ARG A 1 311 ? 5.389 24.662 -21.064 1.00 27.33 311 ARG B N 1
ATOM 4781 C CA . ARG A 1 311 ? 6.599 25.316 -20.581 1.00 27.98 311 ARG B CA 1
ATOM 4782 C C . ARG A 1 311 ? 7.788 24.378 -20.758 1.00 28.55 311 ARG B C 1
ATOM 4783 O O . ARG A 1 311 ? 7.691 23.179 -20.490 1.00 29.15 311 ARG B O 1
ATOM 4804 N N . ARG A 1 312 ? 8.925 24.930 -21.178 1.00 30.00 312 ARG B N 1
ATOM 4805 C CA . ARG A 1 312 ? 10.119 24.106 -21.350 1.00 33.29 312 ARG B CA 1
ATOM 4806 C C . ARG A 1 312 ? 11.389 24.764 -20.821 1.00 32.12 312 ARG B C 1
ATOM 4807 O O . ARG A 1 312 ? 12.174 24.112 -20.125 1.00 34.24 312 ARG B O 1
ATOM 4828 N N . THR A 1 313 ? 11.609 26.040 -21.142 1.00 30.42 313 THR B N 1
ATOM 4829 C CA . THR A 1 313 ? 12.807 26.724 -20.686 1.00 31.18 313 THR B CA 1
ATOM 4830 C C . THR A 1 313 ? 12.680 27.163 -19.232 1.00 31.16 313 THR B C 1
ATOM 4831 O O . THR A 1 313 ? 11.572 27.309 -18.706 1.00 30.54 313 THR B O 1
ATOM 4842 N N . PRO A 1 314 ? 13.812 27.408 -18.564 1.00 31.96 314 PRO B N 1
ATOM 4843 C CA . PRO A 1 314 ? 13.754 27.946 -17.194 1.00 32.15 314 PRO B CA 1
ATOM 4844 C C . PRO A 1 314 ? 12.882 29.182 -17.075 1.00 31.75 314 PRO B C 1
ATOM 4845 O O . PRO A 1 314 ? 12.139 29.337 -16.097 1.00 31.50 314 PRO B O 1
ATOM 4856 N N . THR A 1 315 ? 12.957 30.063 -18.069 1.00 31.80 315 THR B N 1
ATOM 4857 C CA . THR A 1 315 ? 12.180 31.294 -18.064 1.00 31.58 315 THR B CA 1
ATOM 4858 C C . THR A 1 315 ? 10.683 31.022 -18.156 1.00 30.67 315 THR B C 1
ATOM 4859 O O . THR A 1 315 ? 9.880 31.659 -17.464 1.00 30.49 315 THR B O 1
ATOM 4870 N N . GLU A 1 316 ? 10.290 30.093 -19.021 1.00 30.19 316 GLU B N 1
ATOM 4871 C CA . GLU A 1 316 ? 8.889 29.723 -19.119 1.00 30.00 316 GLU B CA 1
ATOM 4872 C C . GLU A 1 316 ? 8.401 29.088 -17.821 1.00 29.17 316 GLU B C 1
ATOM 4873 O O . GLU A 1 316 ? 7.266 29.324 -17.396 1.00 28.74 316 GLU B O 1
ATOM 4885 N N . LEU A 1 317 ? 9.259 28.302 -17.165 1.00 29.55 317 LEU B N 1
ATOM 4886 C CA . LEU A 1 317 ? 8.902 27.663 -15.906 1.00 29.75 317 LEU B CA 1
ATOM 4887 C C . LEU A 1 317 ? 8.618 28.684 -14.814 1.00 29.99 317 LEU B C 1
ATOM 4888 O O . LEU A 1 317 ? 7.876 28.381 -13.875 1.00 29.62 317 LEU B O 1
ATOM 4904 N N . ARG A 1 318 ? 9.184 29.886 -14.930 1.00 30.23 318 ARG B N 1
ATOM 4905 C CA . ARG A 1 318 ? 8.912 31.003 -14.038 1.00 31.20 318 ARG B CA 1
ATOM 4906 C C . ARG A 1 318 ? 7.841 31.949 -14.579 1.00 30.17 318 ARG B C 1
ATOM 4907 O O . ARG A 1 318 ? 7.716 33.070 -14.085 1.00 30.59 318 ARG B O 1
ATOM 4928 N N . THR A 1 319 ? 7.063 31.523 -15.568 1.00 29.48 319 THR B N 1
ATOM 4929 C CA . THR A 1 319 ? 6.069 32.378 -16.206 1.00 29.35 319 THR B CA 1
ATOM 4930 C C . THR A 1 319 ? 4.673 31.944 -15.793 1.00 28.64 319 THR B C 1
ATOM 4931 O O . THR A 1 319 ? 4.313 30.775 -15.947 1.00 28.16 319 THR B O 1
ATOM 4942 N N . THR A 1 320 ? 3.903 32.883 -15.253 1.00 28.80 320 THR B N 1
ATOM 4943 C CA . THR A 1 320 ? 2.494 32.648 -14.983 1.00 28.38 320 THR B CA 1
ATOM 4944 C C . THR A 1 320 ? 1.695 32.898 -16.255 1.00 28.44 320 THR B C 1
ATOM 4945 O O . THR A 1 320 ? 1.923 33.897 -16.946 1.00 28.33 320 THR B O 1
ATOM 4956 N N . GLY A 1 321 ? 0.769 31.998 -16.559 1.00 27.45 321 GLY B N 1
ATOM 4957 C CA . GLY A 1 321 ? -0.067 32.154 -17.731 1.00 27.20 321 GLY B CA 1
ATOM 4958 C C . GLY A 1 321 ? -0.595 30.829 -18.240 1.00 26.65 321 GLY B C 1
ATOM 4959 O O . GLY A 1 321 ? -0.363 29.763 -17.665 1.00 26.43 321 GLY B O 1
ATOM 4963 N N . TRP A 1 322 ? -1.313 30.925 -19.355 1.00 26.68 322 TRP B N 1
ATOM 4964 C CA . TRP A 1 322 ? -2.024 29.792 -19.942 1.00 26.11 322 TRP B CA 1
ATOM 4965 C C . TRP A 1 322 ? -1.109 29.136 -20.970 1.00 26.12 322 TRP B C 1
ATOM 4966 O O . TRP A 1 322 ? -1.075 29.515 -22.140 1.00 26.33 322 TRP B O 1
ATOM 4987 N N . PHE A 1 323 ? -0.363 28.129 -20.522 1.00 25.99 323 PHE B N 1
ATOM 4988 C CA . PHE A 1 323 ? 0.554 27.376 -21.369 1.00 26.10 323 PHE B CA 1
ATOM 4989 C C . PHE A 1 323 ? 0.006 26.019 -21.790 1.00 26.24 323 PHE B C 1
ATOM 4990 O O . PHE A 1 323 ? 0.690 25.282 -22.502 1.00 34.09 323 PHE B O 1
ATOM 5007 N N . THR A 1 324 ? -1.197 25.668 -21.367 1.00 26.71 324 THR B N 1
ATOM 5008 C CA . THR A 1 324 ? -1.745 24.351 -21.664 1.00 26.11 324 THR B CA 1
ATOM 5009 C C . THR A 1 324 ? -1.858 24.121 -23.163 1.00 25.58 324 THR B C 1
ATOM 5010 O O . THR A 1 324 ? -2.464 24.915 -23.885 1.00 25.62 324 THR B O 1
ATOM 5021 N N . GLY A 1 325 ? -1.287 23.003 -23.620 1.00 28.02 325 GLY B N 1
ATOM 5022 C CA . GLY A 1 325 ? -1.485 22.515 -24.964 1.00 27.24 325 GLY B CA 1
ATOM 5023 C C . GLY A 1 325 ? -2.149 21.146 -24.905 1.00 31.28 325 GLY B C 1
ATOM 5024 O O . GLY A 1 325 ? -2.355 20.577 -23.824 1.00 32.98 325 GLY B O 1
ATOM 5028 N N . LEU A 1 326 ? -2.497 20.626 -26.082 1.00 30.25 326 LEU B N 1
ATOM 5029 C CA . LEU A 1 326 ? -3.222 19.367 -26.193 1.00 29.34 326 LEU B CA 1
ATOM 5030 C C . LEU A 1 326 ? -2.387 18.341 -26.941 1.00 28.41 326 LEU B C 1
ATOM 5031 O O . LEU A 1 326 ? -1.812 18.635 -27.993 1.00 27.60 326 LEU B O 1
ATOM 5047 N N . VAL A 1 327 ? -2.355 17.131 -26.407 1.00 27.51 327 VAL B N 1
ATOM 5048 C CA . VAL A 1 327 ? -1.682 15.996 -27.025 1.00 27.78 327 VAL B CA 1
ATOM 5049 C C . VAL A 1 327 ? -2.760 15.043 -27.525 1.00 27.35 327 VAL B C 1
ATOM 5050 O O . VAL A 1 327 ? -3.669 14.707 -26.758 1.00 27.98 327 VAL B O 1
ATOM 5063 N N . PRO A 1 328 ? -2.716 14.611 -28.797 1.00 28.01 328 PRO B N 1
ATOM 5064 C CA . PRO A 1 328 ? -3.685 13.625 -29.297 1.00 28.36 328 PRO B CA 1
ATOM 5065 C C . PRO A 1 328 ? -3.266 12.205 -28.952 1.00 29.34 328 PRO B C 1
ATOM 5066 O O . PRO A 1 328 ? -2.308 11.666 -29.515 1.00 30.66 328 PRO B O 1
ATOM 5077 N N . ILE A 1 329 ? -4.025 11.576 -28.063 1.00 28.39 329 ILE B N 1
ATOM 5078 C CA . ILE A 1 329 ? -3.749 10.226 -27.588 1.00 28.74 329 ILE B CA 1
ATOM 5079 C C . ILE A 1 329 ? -4.564 9.226 -28.396 1.00 29.36 329 ILE B C 1
ATOM 5080 O O . ILE A 1 329 ? -5.791 9.359 -28.520 1.00 29.20 329 ILE B O 1
ATOM 5096 N N . THR A 1 330 ? -3.880 8.206 -28.918 1.00 30.18 330 THR B N 1
ATOM 5097 C CA . THR A 1 330 ? -4.500 7.053 -29.563 1.00 31.98 330 THR B CA 1
ATOM 5098 C C . THR A 1 330 ? -3.934 5.800 -28.912 1.00 31.39 330 THR B C 1
ATOM 5099 O O . THR A 1 330 ? -2.713 5.645 -28.821 1.00 31.71 330 THR B O 1
ATOM 5110 N N . VAL A 1 331 ? -4.813 4.925 -28.436 1.00 36.04 331 VAL B N 1
ATOM 5111 C CA . VAL A 1 331 ? -4.387 3.680 -27.805 1.00 37.76 331 VAL B CA 1
ATOM 5112 C C . VAL A 1 331 ? -5.139 2.525 -28.454 1.00 36.54 331 VAL B C 1
ATOM 5113 O O . VAL A 1 331 ? -6.328 2.329 -28.169 1.00 32.74 331 VAL B O 1
ATOM 5126 N N . PRO A 1 332 ? -4.481 1.691 -29.230 1.00 41.20 332 PRO B N 1
ATOM 5127 C CA . PRO A 1 332 ? -5.101 0.477 -29.765 1.00 44.32 332 PRO B CA 1
ATOM 5128 C C . PRO A 1 332 ? -5.280 -0.535 -28.627 1.00 47.98 332 PRO B C 1
ATOM 5129 O O . PRO A 1 332 ? -4.378 -0.782 -27.899 1.00 61.05 332 PRO B O 1
ATOM 5140 N N . VAL A 1 333 ? -6.434 -1.129 -28.525 1.00 44.13 333 VAL B N 1
ATOM 5141 C CA . VAL A 1 333 ? -6.756 -2.006 -27.406 1.00 42.57 333 VAL B CA 1
ATOM 5142 C C . VAL A 1 333 ? -7.400 -3.273 -27.947 1.00 44.86 333 VAL B C 1
ATOM 5143 O O . VAL A 1 333 ? -8.383 -3.774 -27.390 1.00 46.41 333 VAL B O 1
ATOM 5156 N N . ALA A 1 334 ? -6.856 -3.795 -29.046 1.00 44.35 334 ALA B N 1
ATOM 5157 C CA . ALA A 1 334 ? -7.386 -5.035 -29.595 1.00 49.66 334 ALA B CA 1
ATOM 5158 C C . ALA A 1 334 ? -7.169 -6.178 -28.613 1.00 51.16 334 ALA B C 1
ATOM 5159 O O . ALA A 1 334 ? -8.068 -6.993 -28.386 1.00 50.05 334 ALA B O 1
ATOM 5166 N N . SER A 1 335 ? -5.989 -6.231 -27.997 1.00 56.51 335 SER B N 1
ATOM 5167 C CA . SER A 1 335 ? -5.652 -7.347 -27.119 1.00 61.23 335 SER B CA 1
ATOM 5168 C C . SER A 1 335 ? -6.467 -7.306 -25.833 1.00 59.36 335 SER B C 1
ATOM 5169 O O . SER A 1 335 ? -6.881 -8.351 -25.321 1.00 63.85 335 SER B O 1
ATOM 5177 N N . GLY A 1 336 ? -6.709 -6.113 -25.296 1.00 52.94 336 GLY B N 1
ATOM 5178 C CA . GLY A 1 336 ? -7.375 -5.977 -24.019 1.00 49.83 336 GLY B CA 1
ATOM 5179 C C . GLY A 1 336 ? -6.469 -6.139 -22.818 1.00 46.62 336 GLY B C 1
ATOM 5180 O O . GLY A 1 336 ? -6.942 -6.016 -21.683 1.00 44.36 336 GLY B O 1
ATOM 5184 N N . LEU A 1 337 ? -5.185 -6.408 -23.031 1.00 46.64 337 LEU B N 1
ATOM 5185 C CA . LEU A 1 337 ? -4.224 -6.544 -21.951 1.00 45.67 337 LEU B CA 1
ATOM 5186 C C . LEU A 1 337 ? -3.662 -5.185 -21.553 1.00 43.46 337 LEU B C 1
ATOM 5187 O O . LEU A 1 337 ? -3.534 -4.278 -22.381 1.00 43.53 337 LEU B O 1
ATOM 5203 N N . PHE A 1 338 ? -3.306 -5.061 -20.270 1.00 40.99 338 PHE B N 1
ATOM 5204 C CA . PHE A 1 338 ? -2.745 -3.809 -19.772 1.00 38.86 338 PHE B CA 1
ATOM 5205 C C . PHE A 1 338 ? -1.344 -3.561 -20.320 1.00 39.48 338 PHE B C 1
ATOM 5206 O O . PHE A 1 338 ? -0.975 -2.412 -20.572 1.00 35.88 338 PHE B O 1
ATOM 5223 N N . ASP A 1 339 ? -0.543 -4.614 -20.495 1.00 45.73 339 ASP B N 1
ATOM 5224 C CA . ASP A 1 339 ? 0.853 -4.423 -20.880 1.00 53.22 339 ASP B CA 1
ATOM 5225 C C . ASP A 1 339 ? 0.969 -3.711 -22.224 1.00 49.68 339 ASP B C 1
ATOM 5226 O O . ASP A 1 339 ? 1.628 -2.668 -22.338 1.00 50.04 339 ASP B O 1
ATOM 5235 N N . SER A 1 340 ? 0.318 -4.251 -23.255 1.00 46.34 340 SER B N 1
ATOM 5236 C CA . SER A 1 340 ? 0.427 -3.655 -24.581 1.00 45.21 340 SER B CA 1
ATOM 5237 C C . SER A 1 340 ? -0.216 -2.271 -24.617 1.00 41.45 340 SER B C 1
ATOM 5238 O O . SER A 1 340 ? 0.341 -1.334 -25.208 1.00 42.48 340 SER B O 1
ATOM 5246 N N . ALA A 1 341 ? -1.379 -2.118 -23.983 1.00 35.95 341 ALA B N 1
ATOM 5247 C CA . ALA A 1 341 ? -2.019 -0.810 -23.934 1.00 34.64 341 ALA B CA 1
ATOM 5248 C C . ALA A 1 341 ? -1.113 0.234 -23.288 1.00 34.00 341 ALA B C 1
ATOM 5249 O O . ALA A 1 341 ? -1.012 1.361 -23.781 1.00 33.29 341 ALA B O 1
ATOM 5256 N N . ALA A 1 342 ? -0.463 -0.106 -22.172 1.00 34.32 342 ALA B N 1
ATOM 5257 C CA . ALA A 1 342 ? 0.391 0.869 -21.496 1.00 33.87 342 ALA B CA 1
ATOM 5258 C C . ALA A 1 342 ? 1.619 1.197 -22.335 1.00 34.93 342 ALA B C 1
ATOM 5259 O O . ALA A 1 342 ? 2.047 2.355 -22.398 1.00 33.54 342 ALA B O 1
ATOM 5266 N N . ARG A 1 343 ? 2.194 0.189 -22.987 1.00 35.32 343 ARG B N 1
ATOM 5267 C CA . ARG A 1 343 ? 3.341 0.421 -23.858 1.00 38.38 343 ARG B CA 1
ATOM 5268 C C . ARG A 1 343 ? 2.981 1.411 -24.966 1.00 37.00 343 ARG B C 1
ATOM 5269 O O . ARG A 1 343 ? 3.590 2.486 -25.098 1.00 36.86 343 ARG B O 1
ATOM 5290 N N . VAL A 1 344 ? 1.948 1.085 -25.745 1.00 35.15 344 VAL B N 1
ATOM 5291 C CA . VAL A 1 344 ? 1.591 1.927 -26.880 1.00 36.48 344 VAL B CA 1
ATOM 5292 C C . VAL A 1 344 ? 1.099 3.291 -26.404 1.00 35.17 344 VAL B C 1
ATOM 5293 O O . VAL A 1 344 ? 1.397 4.321 -27.018 1.00 35.45 344 VAL B O 1
ATOM 5306 N N . ALA A 1 345 ? 0.320 3.325 -25.322 1.00 34.73 345 ALA B N 1
ATOM 5307 C CA . ALA A 1 345 ? -0.140 4.603 -24.785 1.00 34.40 345 ALA B CA 1
ATOM 5308 C C . ALA A 1 345 ? 1.039 5.477 -24.390 1.00 33.27 345 ALA B C 1
ATOM 5309 O O . ALA A 1 345 ? 1.043 6.691 -24.642 1.00 32.97 345 ALA B O 1
ATOM 5316 N N . GLN A 1 346 ? 2.052 4.877 -23.769 1.00 32.07 346 GLN B N 1
ATOM 5317 C CA . GLN A 1 346 ? 3.238 5.638 -23.409 1.00 32.80 346 GLN B CA 1
ATOM 5318 C C . GLN A 1 346 ? 3.889 6.236 -24.647 1.00 32.25 346 GLN B C 1
ATOM 5319 O O . GLN A 1 346 ? 4.289 7.410 -24.645 1.00 31.76 346 GLN B O 1
ATOM 5333 N N . ILE A 1 347 ? 3.994 5.447 -25.721 1.00 33.82 347 ILE B N 1
ATOM 5334 C CA . ILE A 1 347 ? 4.580 5.972 -26.953 1.00 33.41 347 ILE B CA 1
ATOM 5335 C C . ILE A 1 347 ? 3.744 7.132 -27.493 1.00 32.55 347 ILE B C 1
ATOM 5336 O O . ILE A 1 347 ? 4.286 8.149 -27.939 1.00 32.40 347 ILE B O 1
ATOM 5352 N N . SER A 1 348 ? 2.415 7.012 -27.446 1.00 32.02 348 SER B N 1
ATOM 5353 C CA . SER A 1 348 ? 1.552 8.065 -27.980 1.00 31.33 348 SER B CA 1
ATOM 5354 C C . SER A 1 348 ? 1.686 9.365 -27.183 1.00 32.93 348 SER B C 1
ATOM 5355 O O . SER A 1 348 ? 1.769 10.459 -27.763 1.00 30.19 348 SER B O 1
ATOM 5363 N N . PHE A 1 349 ? 1.707 9.263 -25.855 1.00 31.45 349 PHE B N 1
ATOM 5364 C CA . PHE A 1 349 ? 1.884 10.432 -24.997 1.00 31.66 349 PHE B CA 1
ATOM 5365 C C . PHE A 1 349 ? 3.236 11.097 -25.259 1.00 30.89 349 PHE B C 1
ATOM 5366 O O . PHE A 1 349 ? 3.314 12.300 -25.571 1.00 29.30 349 PHE B O 1
ATOM 5383 N N . ASP A 1 350 ? 4.314 10.312 -25.159 1.00 30.44 350 ASP B N 1
ATOM 5384 C CA . ASP A 1 350 ? 5.658 10.862 -25.289 1.00 31.96 350 ASP B CA 1
ATOM 5385 C C . ASP A 1 350 ? 5.879 11.469 -26.672 1.00 31.11 350 ASP B C 1
ATOM 5386 O O . ASP A 1 350 ? 6.334 12.612 -26.791 1.00 32.00 350 ASP B O 1
ATOM 5395 N N . SER A 1 351 ? 5.598 10.707 -27.734 1.00 31.68 351 SER B N 1
ATOM 5396 C CA . SER A 1 351 ? 5.805 11.227 -29.084 1.00 32.11 351 SER B CA 1
ATOM 5397 C C . SER A 1 351 ? 4.871 12.388 -29.383 1.00 32.16 351 SER B C 1
ATOM 5398 O O . SER A 1 351 ? 5.202 13.253 -30.204 1.00 31.56 351 SER B O 1
ATOM 5406 N N . GLY A 1 352 ? 3.727 12.442 -28.704 1.00 30.53 352 GLY B N 1
ATOM 5407 C CA . GLY A 1 352 ? 2.785 13.524 -28.895 1.00 30.50 352 GLY B CA 1
ATOM 5408 C C . GLY A 1 352 ? 3.135 14.821 -28.201 1.00 29.58 352 GLY B C 1
ATOM 5409 O O . GLY A 1 352 ? 2.528 15.854 -28.514 1.00 28.94 352 GLY B O 1
ATOM 5413 N N . LYS A 1 353 ? 4.080 14.807 -27.255 1.00 29.30 353 LYS B N 1
ATOM 5414 C CA . LYS A 1 353 ? 4.491 16.073 -26.645 1.00 30.41 353 LYS B CA 1
ATOM 5415 C C . LYS A 1 353 ? 4.867 17.124 -27.694 1.00 29.19 353 LYS B C 1
ATOM 5416 O O . LYS A 1 353 ? 4.525 18.302 -27.546 1.00 28.76 353 LYS B O 1
ATOM 5435 N N . ASP A 1 354 ? 5.562 16.722 -28.760 1.00 30.01 354 ASP B N 1
ATOM 5436 C CA . ASP A 1 354 ? 5.972 17.680 -29.786 1.00 31.01 354 ASP B CA 1
ATOM 5437 C C . ASP A 1 354 ? 4.779 18.299 -30.509 1.00 30.41 354 ASP B C 1
ATOM 5438 O O . ASP A 1 354 ? 4.928 19.347 -31.148 1.00 30.41 354 ASP B O 1
ATOM 5447 N N . LEU A 1 355 ? 3.604 17.682 -30.417 1.00 29.81 355 LEU B N 1
ATOM 5448 C CA . LEU A 1 355 ? 2.406 18.196 -31.062 1.00 29.66 355 LEU B CA 1
ATOM 5449 C C . LEU A 1 355 ? 1.633 19.156 -30.175 1.00 28.82 355 LEU B C 1
ATOM 5450 O O . LEU A 1 355 ? 0.768 19.876 -30.682 1.00 28.78 355 LEU B O 1
ATOM 5466 N N . ALA A 1 356 ? 1.933 19.186 -28.874 1.00 28.28 356 ALA B N 1
ATOM 5467 C CA . ALA A 1 356 ? 1.167 19.992 -27.928 1.00 28.30 356 ALA B CA 1
ATOM 5468 C C . ALA A 1 356 ? 1.358 21.486 -28.149 1.00 28.63 356 ALA B C 1
ATOM 5469 O O . ALA A 1 356 ? 0.510 22.277 -27.717 1.00 27.20 356 ALA B O 1
ATOM 5476 N N . THR A 1 357 ? 2.452 21.886 -28.794 1.00 28.18 357 THR B N 1
ATOM 5477 C CA . THR A 1 357 ? 2.716 23.282 -29.107 1.00 28.38 357 THR B CA 1
ATOM 5478 C C . THR A 1 357 ? 2.072 23.732 -30.412 1.00 29.63 357 THR B C 1
ATOM 5479 O O . THR A 1 357 ? 2.236 24.893 -30.795 1.00 29.15 357 THR B O 1
ATOM 5490 N N . VAL A 1 358 ? 1.391 22.836 -31.123 1.00 29.72 358 VAL B N 1
ATOM 5491 C CA . VAL A 1 358 ? 0.621 23.184 -32.313 1.00 29.56 358 VAL B CA 1
ATOM 5492 C C . VAL A 1 358 ? -0.839 23.321 -31.890 1.00 29.03 358 VAL B C 1
ATOM 5493 O O . VAL A 1 358 ? -1.503 22.295 -31.658 1.00 28.77 358 VAL B O 1
ATOM 5506 N N . PRO A 1 359 ? -1.380 24.532 -31.783 1.00 28.96 359 PRO B N 1
ATOM 5507 C CA . PRO A 1 359 ? -2.798 24.657 -31.430 1.00 28.59 359 PRO B CA 1
ATOM 5508 C C . PRO A 1 359 ? -3.659 24.114 -32.558 1.00 29.17 359 PRO B C 1
ATOM 5509 O O . PRO A 1 359 ? -3.363 24.322 -33.737 1.00 30.00 359 PRO B O 1
ATOM 5520 N N . PHE A 1 360 ? -4.722 23.391 -32.193 1.00 28.83 360 PHE B N 1
ATOM 5521 C CA . PHE A 1 360 ? -5.607 22.834 -33.213 1.00 29.61 360 PHE B CA 1
ATOM 5522 C C . PHE A 1 360 ? -6.353 23.923 -33.972 1.00 30.06 360 PHE B C 1
ATOM 5523 O O . PHE A 1 360 ? -6.749 23.703 -35.125 1.00 30.92 360 PHE B O 1
ATOM 5540 N N . ASP A 1 361 ? -6.535 25.101 -33.365 1.00 29.78 361 ASP B N 1
ATOM 5541 C CA . ASP A 1 361 ? -7.107 26.220 -34.105 1.00 30.62 361 ASP B CA 1
ATOM 5542 C C . ASP A 1 361 ? -6.241 26.584 -35.306 1.00 31.98 361 ASP B C 1
ATOM 5543 O O . ASP A 1 361 ? -6.762 26.956 -36.367 1.00 32.72 361 ASP B O 1
ATOM 5552 N N . ARG A 1 362 ? -4.915 26.491 -35.164 1.00 31.29 362 ARG B N 1
ATOM 5553 C CA . ARG A 1 362 ? -4.040 26.753 -36.306 1.00 32.74 362 ARG B CA 1
ATOM 5554 C C . ARG A 1 362 ? -4.261 25.725 -37.404 1.00 33.03 362 ARG B C 1
ATOM 5555 O O . ARG A 1 362 ? -4.300 26.066 -38.591 1.00 34.16 362 ARG B O 1
ATOM 5576 N N . VAL A 1 363 ? -4.411 24.456 -37.024 1.00 32.54 363 VAL B N 1
ATOM 5577 C CA . VAL A 1 363 ? -4.701 23.425 -38.012 1.00 33.32 363 VAL B CA 1
ATOM 5578 C C . VAL A 1 363 ? -5.989 23.766 -38.753 1.00 34.65 363 VAL B C 1
ATOM 5579 O O . VAL A 1 363 ? -6.057 23.667 -39.984 1.00 35.25 363 VAL B O 1
ATOM 5592 N N . LEU A 1 364 ? -7.017 24.209 -38.021 1.00 33.82 364 LEU B N 1
ATOM 5593 C CA . LEU A 1 364 ? -8.270 24.581 -38.672 1.00 36.57 364 LEU B CA 1
ATOM 5594 C C . LEU A 1 364 ? -8.067 25.759 -39.618 1.00 37.64 364 LEU B C 1
ATOM 5595 O O . LEU A 1 364 ? -8.661 25.798 -40.703 1.00 38.70 364 LEU B O 1
ATOM 5611 N N . GLU A 1 365 ? -7.213 26.718 -39.242 1.00 37.04 365 GLU B N 1
ATOM 5612 C CA . GLU A 1 365 ? -6.882 27.814 -40.152 1.00 36.42 365 GLU B CA 1
ATOM 5613 C C . GLU A 1 365 ? -6.275 27.289 -41.446 1.00 39.45 365 GLU B C 1
ATOM 5614 O O . GLU A 1 365 ? -6.641 27.726 -42.543 1.00 38.69 365 GLU B O 1
ATOM 5626 N N . LEU A 1 366 ? -5.287 26.400 -41.331 1.00 40.41 366 LEU B N 1
ATOM 5627 C CA . LEU A 1 366 ? -4.581 25.931 -42.517 1.00 46.05 366 LEU B CA 1
ATOM 5628 C C . LEU A 1 366 ? -5.443 24.995 -43.357 1.00 58.73 366 LEU B C 1
ATOM 5629 O O . LEU A 1 366 ? -5.241 24.891 -44.571 1.00 82.08 366 LEU B O 1
ATOM 5645 N N . ALA A 1 367 ? -6.400 24.315 -42.738 1.00 46.51 367 ALA B N 1
ATOM 5646 C CA . ALA A 1 367 ? -7.211 23.342 -43.449 1.00 42.42 367 ALA B CA 1
ATOM 5647 C C . ALA A 1 367 ? -8.119 24.024 -44.466 1.00 43.58 367 ALA B C 1
ATOM 5648 O O . ALA A 1 367 ? -8.598 25.143 -44.263 1.00 43.16 367 ALA B O 1
ATOM 5655 N N . ARG A 1 368 ? -8.353 23.332 -45.568 1.00 47.21 368 ARG B N 1
ATOM 5656 C CA . ARG A 1 368 ? -9.253 23.756 -46.628 1.00 50.89 368 ARG B CA 1
ATOM 5657 C C . ARG A 1 368 ? -10.523 22.915 -46.605 1.00 50.52 368 ARG B C 1
ATOM 5658 O O . ARG A 1 368 ? -10.593 21.892 -45.916 1.00 47.07 368 ARG B O 1
ATOM 5679 N N . PRO A 1 369 ? -11.561 23.325 -47.344 1.00 55.70 369 PRO B N 1
ATOM 5680 C CA . PRO A 1 369 ? -12.788 22.512 -47.397 1.00 54.64 369 PRO B CA 1
ATOM 5681 C C . PRO A 1 369 ? -12.551 21.044 -47.707 1.00 54.84 369 PRO B C 1
ATOM 5682 O O . PRO A 1 369 ? -13.265 20.183 -47.175 1.00 52.16 369 PRO B O 1
ATOM 5693 N N . GLU A 1 370 ? -11.559 20.729 -48.542 1.00 57.80 370 GLU B N 1
ATOM 5694 C CA . GLU A 1 370 ? -11.265 19.342 -48.882 1.00 59.63 370 GLU B CA 1
ATOM 5695 C C . GLU A 1 370 ? -10.674 18.566 -47.712 1.00 56.10 370 GLU B C 1
ATOM 5696 O O . GLU A 1 370 ? -10.786 17.337 -47.676 1.00 55.25 370 GLU B O 1
ATOM 5708 N N . THR A 1 371 ? -10.095 19.279 -46.780 1.00 52.69 371 THR B N 1
ATOM 5709 C CA . THR A 1 371 ? -9.475 18.646 -45.610 1.00 48.72 371 THR B CA 1
ATOM 5710 C C . THR A 1 371 ? -10.588 17.957 -44.746 1.00 49.99 371 THR B C 1
ATOM 5711 O O . THR A 1 371 ? -10.360 16.996 -44.043 1.00 48.21 371 THR B O 1
ATOM 5722 N N . GLY A 1 372 ? -11.772 18.530 -44.749 1.00 48.59 372 GLY B N 1
ATOM 5723 C CA . GLY A 1 372 ? -12.910 17.922 -44.080 1.00 47.71 372 GLY B CA 1
ATOM 5724 C C . GLY A 1 372 ? -12.900 18.039 -42.571 1.00 45.85 372 GLY B C 1
ATOM 5725 O O . GLY A 1 372 ? -13.359 17.119 -41.885 1.00 44.15 372 GLY B O 1
ATOM 5729 N N . LEU A 1 373 ? -12.400 19.145 -42.035 1.00 48.57 373 LEU B N 1
ATOM 5730 C CA . LEU A 1 373 ? -12.322 19.337 -40.595 1.00 52.15 373 LEU B CA 1
ATOM 5731 C C . LEU A 1 373 ? -13.364 20.352 -40.147 1.00 59.61 373 LEU B C 1
ATOM 5732 O O . LEU A 1 373 ? -13.957 21.074 -40.950 1.00 61.93 373 LEU B O 1
ATOM 5748 N N . ARG A 1 374 ? -13.580 20.394 -38.838 1.00 66.86 374 ARG B N 1
ATOM 5749 C CA . ARG A 1 374 ? -14.563 21.286 -38.243 1.00 74.94 374 ARG B CA 1
ATOM 5750 C C . ARG A 1 374 ? -14.293 21.365 -36.746 1.00 83.25 374 ARG B C 1
ATOM 5751 O O . ARG A 1 374 ? -13.642 20.476 -36.183 1.00 84.84 374 ARG B O 1
ATOM 5772 N N . PRO A 1 375 ? -14.731 22.402 -36.084 1.00 89.20 375 PRO B N 1
ATOM 5773 C CA . PRO A 1 375 ? -14.535 22.511 -34.642 1.00 90.22 375 PRO B CA 1
ATOM 5774 C C . PRO A 1 375 ? -15.480 21.545 -33.904 1.00 88.54 375 PRO B C 1
ATOM 5775 O O . PRO A 1 375 ? -16.572 21.346 -34.372 1.00 87.69 375 PRO B O 1
ATOM 5786 N N . PRO A 1 376 ? -15.120 21.053 -32.743 1.00 87.53 376 PRO B N 1
ATOM 5787 C CA . PRO A 1 376 ? -15.956 20.065 -32.074 1.00 83.81 376 PRO B CA 1
ATOM 5788 C C . PRO A 1 376 ? -17.284 20.562 -31.617 1.00 75.92 376 PRO B C 1
ATOM 5789 O O . PRO A 1 376 ? -17.466 21.724 -31.444 1.00 76.68 376 PRO B O 1
ATOM 5800 N N . ARG A 1 377 ? -18.229 19.664 -31.569 1.00 67.23 377 ARG B N 1
ATOM 5801 C CA . ARG A 1 377 ? -19.517 19.975 -30.975 1.00 58.82 377 ARG B CA 1
ATOM 5802 C C . ARG A 1 377 ? -19.465 19.684 -29.485 1.00 50.36 377 ARG B C 1
ATOM 5803 O O . ARG A 1 377 ? -18.471 19.159 -28.974 1.00 47.45 377 ARG B O 1
ATOM 5824 N N . PRO A 1 378 ? -20.507 20.051 -28.739 1.00 45.86 378 PRO B N 1
ATOM 5825 C CA . PRO A 1 378 ? -20.538 19.710 -27.314 1.00 42.16 378 PRO B CA 1
ATOM 5826 C C . PRO A 1 378 ? -20.348 18.211 -27.123 1.00 37.50 378 PRO B C 1
ATOM 5827 O O . PRO A 1 378 ? -20.664 17.408 -28.001 1.00 35.35 378 PRO B O 1
ATOM 5838 N N . GLY A 1 379 ? -19.800 17.843 -25.975 1.00 36.08 379 GLY B N 1
ATOM 5839 C CA . GLY A 1 379 ? -19.586 16.452 -25.644 1.00 37.43 379 GLY B CA 1
ATOM 5840 C C . GLY A 1 379 ? -18.183 15.957 -25.912 1.00 34.97 379 GLY B C 1
ATOM 5841 O O . GLY A 1 379 ? -17.937 14.753 -25.792 1.00 34.21 379 GLY B O 1
ATOM 5845 N N . ASN A 1 380 ? -17.262 16.841 -26.286 1.00 33.90 380 ASN B N 1
ATOM 5846 C CA . ASN A 1 380 ? -15.885 16.439 -26.478 1.00 35.54 380 ASN B CA 1
ATOM 5847 C C . ASN A 1 380 ? -15.328 15.901 -25.160 1.00 36.00 380 ASN B C 1
ATOM 5848 O O . ASN A 1 380 ? -15.918 16.065 -24.088 1.00 40.71 380 ASN B O 1
ATOM 5859 N N . PHE A 1 381 ? -14.187 15.223 -25.256 1.00 31.21 381 PHE B N 1
ATOM 5860 C CA . PHE A 1 381 ? -13.599 14.494 -24.137 1.00 27.24 381 PHE B CA 1
ATOM 5861 C C . PHE A 1 381 ? -12.146 14.929 -23.988 1.00 25.95 381 PHE B C 1
ATOM 5862 O O . PHE A 1 381 ? -11.350 14.766 -24.916 1.00 26.15 381 PHE B O 1
ATOM 5879 N N . VAL A 1 382 ? -11.807 15.497 -22.833 1.00 30.15 382 VAL B N 1
ATOM 5880 C CA . VAL A 1 382 ? -10.460 15.984 -22.552 1.00 30.35 382 VAL B CA 1
ATOM 5881 C C . VAL A 1 382 ? -10.000 15.380 -21.234 1.00 29.43 382 VAL B C 1
ATOM 5882 O O . VAL A 1 382 ? -10.707 15.473 -20.224 1.00 32.51 382 VAL B O 1
ATOM 5895 N N . MET A 1 383 ? -8.817 14.777 -21.241 1.00 28.02 383 MET B N 1
ATOM 5896 C CA . MET A 1 383 ? -8.199 14.232 -20.041 1.00 31.96 383 MET B CA 1
ATOM 5897 C C . MET A 1 383 ? -7.068 15.124 -19.549 1.00 33.36 383 MET B C 1
ATOM 5898 O O . MET A 1 383 ? -6.612 16.047 -20.230 1.00 33.14 383 MET B O 1
ATOM 5912 N N . SER A 1 384 ? -6.592 14.796 -18.352 1.00 28.85 384 SER B N 1
ATOM 5913 C CA . SER A 1 384 ? -5.387 15.392 -17.792 1.00 30.71 384 SER B CA 1
ATOM 5914 C C . SER A 1 384 ? -4.816 14.410 -16.787 1.00 29.18 384 SER B C 1
ATOM 5915 O O . SER A 1 384 ? -5.567 13.827 -15.999 1.00 30.38 384 SER B O 1
ATOM 5923 N N . PHE A 1 385 ? -3.508 14.192 -16.845 1.00 30.50 385 PHE B N 1
ATOM 5924 C CA . PHE A 1 385 ? -2.792 13.526 -15.769 1.00 32.05 385 PHE B CA 1
ATOM 5925 C C . PHE A 1 385 ? -1.868 14.522 -15.091 1.00 33.80 385 PHE B C 1
ATOM 5926 O O . PHE A 1 385 ? -1.036 15.157 -15.750 1.00 33.79 385 PHE B O 1
ATOM 5943 N N . LEU A 1 386 ? -2.000 14.625 -13.775 1.00 37.30 386 LEU B N 1
ATOM 5944 C CA . LEU A 1 386 ? -1.191 15.516 -12.959 1.00 43.51 386 LEU B CA 1
ATOM 5945 C C . LEU A 1 386 ? -0.506 14.681 -11.890 1.00 38.33 386 LEU B C 1
ATOM 5946 O O . LEU A 1 386 ? -1.174 13.973 -11.126 1.00 35.56 386 LEU B O 1
ATOM 5962 N N . ASP A 1 387 ? 0.818 14.771 -11.828 1.00 37.95 387 ASP B N 1
ATOM 5963 C CA . ASP A 1 387 ? 1.588 14.086 -10.796 1.00 38.44 387 ASP B CA 1
ATOM 5964 C C . ASP A 1 387 ? 1.821 15.093 -9.673 1.00 35.08 387 ASP B C 1
ATOM 5965 O O . ASP A 1 387 ? 2.772 15.872 -9.688 1.00 35.49 387 ASP B O 1
ATOM 5974 N N . ALA A 1 388 ? 0.930 15.069 -8.691 1.00 35.47 388 ALA B N 1
ATOM 5975 C CA . ALA A 1 388 ? 1.018 15.945 -7.536 1.00 37.25 388 ALA B CA 1
ATOM 5976 C C . ALA A 1 388 ? 1.837 15.333 -6.406 1.00 40.78 388 ALA B C 1
ATOM 5977 O O . ALA A 1 388 ? 1.815 15.852 -5.285 1.00 41.96 388 ALA B O 1
ATOM 5984 N N . SER A 1 389 ? 2.552 14.242 -6.671 1.00 42.76 389 SER B N 1
ATOM 5985 C CA . SER A 1 389 ? 3.371 13.604 -5.650 1.00 49.56 389 SER B CA 1
ATOM 5986 C C . SER A 1 389 ? 4.809 14.107 -5.629 1.00 57.80 389 SER B C 1
ATOM 5987 O O . SER A 1 389 ? 5.499 13.915 -4.623 1.00 67.29 389 SER B O 1
ATOM 5995 N N . ILE A 1 390 ? 5.280 14.727 -6.708 1.00 65.96 390 ILE B N 1
ATOM 5996 C CA . ILE A 1 390 ? 6.659 15.196 -6.791 1.00 79.52 390 ILE B CA 1
ATOM 5997 C C . ILE A 1 390 ? 6.702 16.658 -7.209 1.00 97.18 390 ILE B C 1
ATOM 5998 O O . ILE A 1 390 ? 7.568 17.416 -6.759 1.00 98.08 390 ILE B O 1
ATOM 6014 N N . ALA A 1 391 ? 5.704 17.060 -7.971 1.00 113.05 391 ALA B N 1
ATOM 6015 C CA . ALA A 1 391 ? 5.719 18.445 -8.483 1.00 123.93 391 ALA B CA 1
ATOM 6016 C C . ALA A 1 391 ? 5.559 19.416 -7.297 1.00 120.80 391 ALA B C 1
ATOM 6017 O O . ALA A 1 391 ? 5.317 18.999 -6.151 1.00 131.01 391 ALA B O 1
ATOM 6024 N N . PRO A 1 392 ? 5.783 20.699 -7.561 1.00 30.00 392 PRO B N 1
ATOM 6025 C CA . PRO A 1 392 ? 5.706 21.726 -6.530 1.00 30.00 392 PRO B CA 1
ATOM 6026 C C . PRO A 1 392 ? 4.331 21.568 -5.936 1.00 30.00 392 PRO B C 1
ATOM 6027 O O . PRO A 1 392 ? 4.048 22.073 -4.850 1.00 30.00 392 PRO B O 1
ATOM 6031 N N . LEU A 1 393 ? 3.464 20.878 -6.674 1.00 67.01 393 LEU B N 1
ATOM 6032 C CA . LEU A 1 393 ? 2.133 20.663 -6.118 1.00 61.76 393 LEU B CA 1
ATOM 6033 C C . LEU A 1 393 ? 2.262 19.862 -4.834 1.00 60.91 393 LEU B C 1
ATOM 6034 O O . LEU A 1 393 ? 1.470 19.970 -3.925 1.00 62.70 393 LEU B O 1
ATOM 6050 N N . SER A 1 394 ? 3.206 18.944 -4.847 1.00 58.75 394 SER B N 1
ATOM 6051 C CA . SER A 1 394 ? 3.527 18.166 -3.655 1.00 55.32 394 SER B CA 1
ATOM 6052 C C . SER A 1 394 ? 3.631 19.072 -2.435 1.00 54.07 394 SER B C 1
ATOM 6053 O O . SER A 1 394 ? 2.970 18.843 -1.414 1.00 53.01 394 SER B O 1
ATOM 6061 N N . THR A 1 395 ? 4.460 20.116 -2.527 1.00 55.52 395 THR B N 1
ATOM 6062 C CA . THR A 1 395 ? 4.630 21.027 -1.399 1.00 55.80 395 THR B CA 1
ATOM 6063 C C . THR A 1 395 ? 3.285 21.583 -0.949 1.00 50.14 395 THR B C 1
ATOM 6064 O O . THR A 1 395 ? 3.030 21.714 0.252 1.00 51.61 395 THR B O 1
ATOM 6075 N N . VAL A 1 396 ? 2.408 21.913 -1.897 1.00 45.05 396 VAL B N 1
ATOM 6076 C CA . VAL A 1 396 ? 1.060 22.327 -1.526 1.00 44.54 396 VAL B CA 1
ATOM 6077 C C . VAL A 1 396 ? 0.269 21.130 -1.017 1.00 46.54 396 VAL B C 1
ATOM 6078 O O . VAL A 1 396 ? -0.344 21.181 0.056 1.00 44.18 396 VAL B O 1
ATOM 6091 N N . ALA A 1 397 ? 0.296 20.024 -1.769 1.00 52.78 397 ALA B N 1
ATOM 6092 C CA . ALA A 1 397 ? -0.523 18.866 -1.419 1.00 59.77 397 ALA B CA 1
ATOM 6093 C C . ALA A 1 397 ? -0.116 18.286 -0.074 1.00 66.12 397 ALA B C 1
ATOM 6094 O O . ALA A 1 397 ? -0.972 17.878 0.720 1.00 68.27 397 ALA B O 1
ATOM 6101 N N . ASN A 1 398 ? 1.185 18.250 0.206 1.00 70.84 398 ASN B N 1
ATOM 6102 C CA . ASN A 1 398 ? 1.699 17.694 1.448 1.00 76.49 398 ASN B CA 1
ATOM 6103 C C . ASN A 1 398 ? 1.846 18.750 2.535 1.00 79.71 398 ASN B C 1
ATOM 6104 O O . ASN A 1 398 ? 2.611 18.549 3.484 1.00 86.38 398 ASN B O 1
ATOM 6115 N N . SER A 1 399 ? 1.128 19.862 2.421 1.00 75.59 399 SER B N 1
ATOM 6116 C CA . SER A 1 399 ? 1.182 20.941 3.397 1.00 73.94 399 SER B CA 1
ATOM 6117 C C . SER A 1 399 ? 0.008 20.851 4.363 1.00 72.97 399 SER B C 1
ATOM 6118 O O . SER A 1 399 ? -1.067 20.350 4.022 1.00 72.23 399 SER B O 1
ATOM 6126 N N . ASP A 1 400 ? 0.180 21.444 5.517 1.00 72.20 400 ASP B N 1
ATOM 6127 C CA . ASP A 1 400 ? -0.862 21.378 6.534 1.00 71.42 400 ASP B CA 1
ATOM 6128 C C . ASP A 1 400 ? -2.031 22.273 6.145 1.00 66.45 400 ASP B C 1
ATOM 6129 O O . ASP A 1 400 ? -3.075 22.248 6.744 1.00 64.70 400 ASP B O 1
ATOM 6138 N N . LEU A 1 401 ? -1.824 23.132 5.182 1.00 61.72 401 LEU B N 1
ATOM 6139 C CA . LEU A 1 401 ? -2.898 24.018 4.764 1.00 58.45 401 LEU B CA 1
ATOM 6140 C C . LEU A 1 401 ? -3.928 23.226 3.972 1.00 55.92 401 LEU B C 1
ATOM 6141 O O . LEU A 1 401 ? -3.585 22.386 3.131 1.00 58.43 401 LEU B O 1
ATOM 6157 N N . ASN A 1 402 ? -5.199 23.503 4.247 1.00 48.58 402 ASN B N 1
ATOM 6158 C CA . ASN A 1 402 ? -6.309 22.734 3.685 1.00 42.31 402 ASN B CA 1
ATOM 6159 C C . ASN A 1 402 ? -6.694 23.350 2.336 1.00 37.42 402 ASN B C 1
ATOM 6160 O O . ASN A 1 402 ? -7.751 23.954 2.152 1.00 35.74 402 ASN B O 1
ATOM 6171 N N . PHE A 1 403 ? -5.779 23.193 1.380 1.00 34.95 403 PHE B N 1
ATOM 6172 C CA . PHE A 1 403 ? -5.911 23.832 0.077 1.00 33.72 403 PHE B CA 1
ATOM 6173 C C . PHE A 1 403 ? -7.044 23.203 -0.731 1.00 35.35 403 PHE B C 1
ATOM 6174 O O . PHE A 1 403 ? -7.058 21.988 -0.951 1.00 38.01 403 PHE B O 1
ATOM 6191 N N . ARG A 1 404 ? -7.963 24.036 -1.229 1.00 32.43 404 ARG B N 1
ATOM 6192 C CA . ARG A 1 404 ? -9.170 23.551 -1.885 1.00 32.03 404 ARG B CA 1
ATOM 6193 C C . ARG A 1 404 ? -9.383 24.275 -3.203 1.00 30.84 404 ARG B C 1
ATOM 6194 O O . ARG A 1 404 ? -9.036 25.447 -3.350 1.00 30.90 404 ARG B O 1
ATOM 6215 N N . ILE A 1 405 ? -9.966 23.547 -4.155 1.00 30.07 405 ILE B N 1
ATOM 6216 C CA . ILE A 1 405 ? -10.314 24.043 -5.479 1.00 29.24 405 ILE B CA 1
ATOM 6217 C C . ILE A 1 405 ? -11.825 23.964 -5.641 1.00 29.83 405 ILE B C 1
ATOM 6218 O O . ILE A 1 405 ? -12.461 22.991 -5.210 1.00 30.15 405 ILE B O 1
ATOM 6234 N N . TYR A 1 406 ? -12.395 24.981 -6.289 1.00 29.09 406 TYR B N 1
ATOM 6235 C CA . TYR A 1 406 ? -13.836 25.086 -6.458 1.00 29.24 406 TYR B CA 1
ATOM 6236 C C . TYR A 1 406 ? -14.159 25.255 -7.931 1.00 30.10 406 TYR B C 1
ATOM 6237 O O . TYR A 1 406 ? -13.601 26.133 -8.601 1.00 30.51 406 TYR B O 1
ATOM 6255 N N . ASP A 1 407 ? -15.043 24.406 -8.440 1.00 29.82 407 ASP B N 1
ATOM 6256 C CA . ASP A 1 407 ? -15.592 24.602 -9.769 1.00 27.85 407 ASP B CA 1
ATOM 6257 C C . ASP A 1 407 ? -16.808 25.511 -9.658 1.00 28.43 407 ASP B C 1
ATOM 6258 O O . ASP A 1 407 ? -17.609 25.376 -8.731 1.00 29.06 407 ASP B O 1
ATOM 6267 N N . GLU A 1 408 ? -16.923 26.460 -10.585 1.00 30.12 408 GLU B N 1
ATOM 6268 C CA . GLU A 1 408 ? -17.997 27.442 -10.492 1.00 32.33 408 GLU B CA 1
ATOM 6269 C C . GLU A 1 408 ? -19.357 26.851 -10.834 1.00 30.80 408 GLU B C 1
ATOM 6270 O O . GLU A 1 408 ? -20.371 27.535 -10.653 1.00 30.86 408 GLU B O 1
ATOM 6282 N N . GLY A 1 409 ? -19.406 25.602 -11.288 1.00 30.23 409 GLY B N 1
ATOM 6283 C CA . GLY A 1 409 ? -20.678 24.956 -11.570 1.00 32.27 409 GLY B CA 1
ATOM 6284 C C . GLY A 1 409 ? -21.505 25.667 -12.618 1.00 36.79 409 GLY B C 1
ATOM 6285 O O . GLY A 1 409 ? -22.724 25.815 -12.452 1.00 35.93 409 GLY B O 1
ATOM 6289 N N . ARG A 1 410 ? -20.873 26.121 -13.695 1.00 34.57 410 ARG B N 1
ATOM 6290 C CA . ARG A 1 410 ? -21.584 26.788 -14.771 1.00 32.87 410 ARG B CA 1
ATOM 6291 C C . ARG A 1 410 ? -21.793 25.823 -15.934 1.00 31.38 410 ARG B C 1
ATOM 6292 O O . ARG A 1 410 ? -21.358 24.669 -15.902 1.00 28.30 410 ARG B O 1
ATOM 6313 N N . VAL A 1 411 ? -22.434 26.322 -16.996 1.00 34.35 411 VAL B N 1
ATOM 6314 C CA . VAL A 1 411 ? -22.856 25.451 -18.085 1.00 38.46 411 VAL B CA 1
ATOM 6315 C C . VAL A 1 411 ? -21.676 24.606 -18.560 1.00 38.15 411 VAL B C 1
ATOM 6316 O O . VAL A 1 411 ? -20.529 25.069 -18.615 1.00 36.52 411 VAL B O 1
ATOM 6329 N N . SER A 1 412 ? -21.962 23.343 -18.869 1.00 37.47 412 SER B N 1
ATOM 6330 C CA . SER A 1 412 ? -20.958 22.367 -19.275 1.00 37.31 412 SER B CA 1
ATOM 6331 C C . SER A 1 412 ? -21.316 21.776 -20.630 1.00 37.08 412 SER B C 1
ATOM 6332 O O . SER A 1 412 ? -22.444 21.312 -20.833 1.00 34.78 412 SER B O 1
ATOM 6340 N N . HIS A 1 413 ? -20.355 21.787 -21.552 1.00 40.85 413 HIS B N 1
ATOM 6341 C CA . HIS A 1 413 ? -20.546 21.206 -22.872 1.00 43.58 413 HIS B CA 1
ATOM 6342 C C . HIS A 1 413 ? -19.683 19.976 -23.112 1.00 43.58 413 HIS B C 1
ATOM 6343 O O . HIS A 1 413 ? -19.694 19.443 -24.225 1.00 46.28 413 HIS B O 1
ATOM 6357 N N . GLN A 1 414 ? -18.931 19.512 -22.118 1.00 40.45 414 GLN B N 1
ATOM 6358 C CA . GLN A 1 414 ? -17.930 18.487 -22.379 1.00 41.02 414 GLN B CA 1
ATOM 6359 C C . GLN A 1 414 ? -17.656 17.711 -21.102 1.00 37.59 414 GLN B C 1
ATOM 6360 O O . GLN A 1 414 ? -18.102 18.080 -20.011 1.00 34.90 414 GLN B O 1
ATOM 6374 N N . VAL A 1 415 ? -16.871 16.648 -21.261 1.00 33.01 415 VAL B N 1
ATOM 6375 C CA . VAL A 1 415 ? -16.378 15.841 -20.156 1.00 27.35 415 VAL B CA 1
ATOM 6376 C C . VAL A 1 415 ? -14.895 16.159 -19.983 1.00 26.31 415 VAL B C 1
ATOM 6377 O O . VAL A 1 415 ? -14.093 15.976 -20.911 1.00 25.52 415 VAL B O 1
ATOM 6390 N N . SER A 1 416 ? -14.536 16.659 -18.807 1.00 25.39 416 SER B N 1
ATOM 6391 C CA . SER A 1 416 ? -13.145 16.853 -18.427 1.00 25.14 416 SER B CA 1
ATOM 6392 C C . SER A 1 416 ? -12.817 15.870 -17.321 1.00 26.41 416 SER B C 1
ATOM 6393 O O . SER A 1 416 ? -13.522 15.814 -16.310 1.00 28.85 416 SER B O 1
ATOM 6401 N N . MET A 1 417 ? -11.754 15.097 -17.511 1.00 30.67 417 MET B N 1
ATOM 6402 C CA . MET A 1 417 ? -11.349 14.079 -16.549 1.00 29.27 417 MET B CA 1
ATOM 6403 C C . MET A 1 417 ? -9.921 14.354 -16.105 1.00 30.14 417 MET B C 1
ATOM 6404 O O . MET A 1 417 ? -8.990 14.275 -16.912 1.00 29.00 417 MET B O 1
ATOM 6418 N N . TRP A 1 418 ? -9.751 14.631 -14.816 1.00 30.24 418 TRP B N 1
ATOM 6419 C CA . TRP A 1 418 ? -8.446 14.844 -14.210 1.00 30.55 418 TRP B CA 1
ATOM 6420 C C . TRP A 1 418 ? -8.104 13.633 -13.358 1.00 26.94 418 TRP B C 1
ATOM 6421 O O . TRP A 1 418 ? -8.790 13.355 -12.374 1.00 26.53 418 TRP B O 1
ATOM 6442 N N . VAL A 1 419 ? -7.036 12.933 -13.718 1.00 26.84 419 VAL B N 1
ATOM 6443 C CA . VAL A 1 419 ? -6.459 11.895 -12.870 1.00 28.94 419 VAL B CA 1
ATOM 6444 C C . VAL A 1 419 ? -5.269 12.507 -12.143 1.00 28.38 419 VAL B C 1
ATOM 6445 O O . VAL A 1 419 ? -4.346 13.035 -12.776 1.00 27.00 419 VAL B O 1
ATOM 6458 N N . ASN A 1 420 ? -5.302 12.456 -10.813 1.00 29.57 420 ASN B N 1
ATOM 6459 C CA . ASN A 1 420 ? -4.318 13.118 -9.969 1.00 35.25 420 ASN B CA 1
ATOM 6460 C C . ASN A 1 420 ? -3.638 12.084 -9.089 1.00 33.58 420 ASN B C 1
ATOM 6461 O O . ASN A 1 420 ? -4.294 11.418 -8.278 1.00 31.00 420 ASN B O 1
ATOM 6472 N N . ARG A 1 421 ? -2.327 11.969 -9.235 1.00 32.48 421 ARG B N 1
ATOM 6473 C CA . ARG A 1 421 ? -1.542 11.149 -8.336 1.00 31.29 421 ARG B CA 1
ATOM 6474 C C . ARG A 1 421 ? -1.004 12.025 -7.212 1.00 30.73 421 ARG B C 1
ATOM 6475 O O . ARG A 1 421 ? -0.384 13.062 -7.463 1.00 30.43 421 ARG B O 1
ATOM 6496 N N . TYR A 1 422 ? -1.261 11.611 -5.983 1.00 34.94 422 TYR B N 1
ATOM 6497 C CA . TYR A 1 422 ? -0.736 12.244 -4.786 1.00 37.38 422 TYR B CA 1
ATOM 6498 C C . TYR A 1 422 ? 0.191 11.268 -4.078 1.00 41.64 422 TYR B C 1
ATOM 6499 O O . TYR A 1 422 ? 0.352 10.119 -4.494 1.00 41.86 422 TYR B O 1
ATOM 6517 N N . GLN A 1 423 ? 0.758 11.742 -3.010 1.00 44.42 423 GLN B N 1
ATOM 6518 C CA . GLN A 1 423 ? 1.716 10.939 -2.255 1.00 47.02 423 GLN B CA 1
ATOM 6519 C C . GLN A 1 423 ? 1.055 9.650 -1.695 1.00 45.65 423 GLN B C 1
ATOM 6520 O O . GLN A 1 423 ? 1.601 8.591 -1.673 1.00 45.54 423 GLN B O 1
ATOM 6534 N N . HIS A 1 424 ? -0.179 9.763 -1.290 1.00 46.01 424 HIS B N 1
ATOM 6535 C CA . HIS A 1 424 ? -0.848 8.675 -0.588 1.00 46.52 424 HIS B CA 1
ATOM 6536 C C . HIS A 1 424 ? -2.067 8.122 -1.309 1.00 44.28 424 HIS B C 1
ATOM 6537 O O . HIS A 1 424 ? -2.634 7.130 -0.838 1.00 44.74 424 HIS B O 1
ATOM 6551 N N . GLN A 1 425 ? -2.492 8.717 -2.422 1.00 42.06 425 GLN B N 1
ATOM 6552 C CA . GLN A 1 425 ? -3.605 8.159 -3.178 1.00 41.90 425 GLN B CA 1
ATOM 6553 C C . GLN A 1 425 ? -3.546 8.669 -4.609 1.00 37.60 425 GLN B C 1
ATOM 6554 O O . GLN A 1 425 ? -2.818 9.612 -4.933 1.00 38.41 425 GLN B O 1
ATOM 6568 N N . THR A 1 426 ? -4.336 8.024 -5.459 1.00 33.58 426 THR B N 1
ATOM 6569 C CA . THR A 1 426 ? -4.582 8.472 -6.822 1.00 31.82 426 THR B CA 1
ATOM 6570 C C . THR A 1 426 ? -6.086 8.589 -6.980 1.00 33.66 426 THR B C 1
ATOM 6571 O O . THR A 1 426 ? -6.816 7.613 -6.744 1.00 36.18 426 THR B O 1
ATOM 6582 N N . THR A 1 427 ? -6.541 9.779 -7.364 1.00 30.77 427 THR B N 1
ATOM 6583 C CA . THR A 1 427 ? -7.957 10.083 -7.463 1.00 31.19 427 THR B CA 1
ATOM 6584 C C . THR A 1 427 ? -8.298 10.507 -8.885 1.00 29.42 427 THR B C 1
ATOM 6585 O O . THR A 1 427 ? -7.427 10.861 -9.683 1.00 28.43 427 THR B O 1
ATOM 6596 N N . VAL A 1 428 ? -9.589 10.489 -9.189 1.00 28.62 428 VAL B N 1
ATOM 6597 C CA . VAL A 1 428 ? -10.085 10.957 -10.473 1.00 27.94 428 VAL B CA 1
ATOM 6598 C C . VAL A 1 428 ? -11.247 11.897 -10.205 1.00 27.70 428 VAL B C 1
ATOM 6599 O O . VAL A 1 428 ? -12.072 11.652 -9.319 1.00 28.19 428 VAL B O 1
ATOM 6612 N N . THR A 1 429 ? -11.292 12.982 -10.952 1.00 27.33 429 THR B N 1
ATOM 6613 C CA . THR A 1 429 ? -12.378 13.937 -10.871 1.00 29.04 429 THR B CA 1
ATOM 6614 C C . THR A 1 429 ? -12.884 14.186 -12.277 1.00 28.04 429 THR B C 1
ATOM 6615 O O . THR A 1 429 ? -12.089 14.362 -13.200 1.00 29.72 429 THR B O 1
ATOM 6626 N N . VAL A 1 430 ? -14.202 14.223 -12.441 1.00 27.28 430 VAL B N 1
ATOM 6627 C CA . VAL A 1 430 ? -14.803 14.433 -13.751 1.00 27.16 430 VAL B CA 1
ATOM 6628 C C . VAL A 1 430 ? -15.823 15.549 -13.645 1.00 26.35 430 VAL B C 1
ATOM 6629 O O . VAL A 1 430 ? -16.689 15.525 -12.763 1.00 26.77 430 VAL B O 1
ATOM 6642 N N . LEU A 1 431 ? -15.712 16.523 -14.539 1.00 26.03 431 LEU B N 1
ATOM 6643 C CA . LEU A 1 431 ? -16.705 17.568 -14.708 1.00 26.18 431 LEU B CA 1
ATOM 6644 C C . LEU A 1 431 ? -17.457 17.270 -15.995 1.00 26.19 431 LEU B C 1
ATOM 6645 O O . LEU A 1 431 ? -16.834 16.951 -17.015 1.00 25.94 431 LEU B O 1
ATOM 6661 N N . PHE A 1 432 ? -18.784 17.337 -15.945 1.00 26.59 432 PHE B N 1
ATOM 6662 C CA . PHE A 1 432 ? -19.593 16.898 -17.074 1.00 26.80 432 PHE B CA 1
ATOM 6663 C C . PHE A 1 432 ? -20.985 17.501 -16.942 1.00 27.31 432 PHE B C 1
ATOM 6664 O O . PHE A 1 432 ? -21.340 18.043 -15.886 1.00 27.54 432 PHE B O 1
ATOM 6681 N N . PRO A 1 433 ? -21.800 17.425 -18.000 1.00 27.65 433 PRO B N 1
ATOM 6682 C CA . PRO A 1 433 ? -23.155 17.988 -17.935 1.00 28.24 433 PRO B CA 1
ATOM 6683 C C . PRO A 1 433 ? -24.040 17.271 -16.925 1.00 28.70 433 PRO B C 1
ATOM 6684 O O . PRO A 1 433 ? -24.025 16.044 -16.805 1.00 28.74 433 PRO B O 1
ATOM 6695 N N . ASP A 1 434 ? -24.832 18.056 -16.201 1.00 29.16 434 ASP B N 1
ATOM 6696 C CA . ASP A 1 434 ? -25.680 17.535 -15.132 1.00 31.02 434 ASP B CA 1
ATOM 6697 C C . ASP A 1 434 ? -27.013 17.117 -15.743 1.00 30.42 434 ASP B C 1
ATOM 6698 O O . ASP A 1 434 ? -27.948 17.909 -15.844 1.00 31.00 434 ASP B O 1
ATOM 6707 N N . ASN A 1 435 ? -27.086 15.871 -16.204 1.00 30.44 435 ASN B N 1
ATOM 6708 C CA . ASN A 1 435 ? -28.358 15.239 -16.528 1.00 31.22 435 ASN B CA 1
ATOM 6709 C C . ASN A 1 435 ? -28.223 13.750 -16.248 1.00 31.27 435 ASN B C 1
ATOM 6710 O O . ASN A 1 435 ? -27.107 13.225 -16.197 1.00 30.67 435 ASN B O 1
ATOM 6721 N N . PRO A 1 436 ? -29.338 13.044 -16.037 1.00 32.06 436 PRO B N 1
ATOM 6722 C CA . PRO A 1 436 ? -29.243 11.640 -15.591 1.00 33.01 436 PRO B CA 1
ATOM 6723 C C . PRO A 1 436 ? -28.475 10.726 -16.536 1.00 31.87 436 PRO B C 1
ATOM 6724 O O . PRO A 1 436 ? -27.797 9.797 -16.079 1.00 31.71 436 PRO B O 1
ATOM 6735 N N . ILE A 1 437 ? -28.608 10.931 -17.846 1.00 31.88 437 ILE B N 1
ATOM 6736 C CA . ILE A 1 437 ? -27.912 10.089 -18.816 1.00 32.04 437 ILE B CA 1
ATOM 6737 C C . ILE A 1 437 ? -26.405 10.269 -18.690 1.00 30.79 437 ILE B C 1
ATOM 6738 O O . ILE A 1 437 ? -25.655 9.298 -18.542 1.00 30.64 437 ILE B O 1
ATOM 6754 N N . ALA A 1 438 ? -25.940 11.516 -18.755 1.00 30.27 438 ALA B N 1
ATOM 6755 C CA . ALA A 1 438 ? -24.515 11.774 -18.593 1.00 29.49 438 ALA B CA 1
ATOM 6756 C C . ALA A 1 438 ? -24.021 11.263 -17.246 1.00 29.36 438 ALA B C 1
ATOM 6757 O O . ALA A 1 438 ? -22.938 10.678 -17.159 1.00 29.02 438 ALA B O 1
ATOM 6764 N N . SER A 1 439 ? -24.819 11.441 -16.188 1.00 29.76 439 SER B N 1
ATOM 6765 C CA . SER A 1 439 ? -24.407 10.979 -14.862 1.00 31.13 439 SER B CA 1
ATOM 6766 C C . SER A 1 439 ? -24.220 9.467 -14.841 1.00 30.12 439 SER B C 1
ATOM 6767 O O . SER A 1 439 ? -23.259 8.958 -14.249 1.00 29.95 439 SER B O 1
ATOM 6775 N N . GLU A 1 440 ? -25.133 8.734 -15.482 1.00 30.66 440 GLU B N 1
ATOM 6776 C CA . GLU A 1 440 ? -25.007 7.282 -15.544 1.00 31.07 440 GLU B CA 1
ATOM 6777 C C . GLU A 1 440 ? -23.773 6.872 -16.340 1.00 30.60 440 GLU B C 1
ATOM 6778 O O . GLU A 1 440 ? -22.983 6.036 -15.887 1.00 30.65 440 GLU B O 1
ATOM 6790 N N . SER A 1 441 ? -23.606 7.432 -17.544 1.00 30.27 441 SER B N 1
ATOM 6791 C CA . SER A 1 441 ? -22.450 7.085 -18.369 1.00 29.93 441 SER B CA 1
ATOM 6792 C C . SER A 1 441 ? -21.141 7.355 -17.630 1.00 29.36 441 SER B C 1
ATOM 6793 O O . SER A 1 441 ? -20.262 6.493 -17.570 1.00 29.42 441 SER B O 1
ATOM 6801 N N . VAL A 1 442 ? -20.984 8.563 -17.088 1.00 28.90 442 VAL B N 1
ATOM 6802 C CA . VAL A 1 442 ? -19.745 8.919 -16.402 1.00 28.43 442 VAL B CA 1
ATOM 6803 C C . VAL A 1 442 ? -19.512 7.992 -15.214 1.00 29.32 442 VAL B C 1
ATOM 6804 O O . VAL A 1 442 ? -18.405 7.474 -15.024 1.00 28.76 442 VAL B O 1
ATOM 6817 N N . ALA A 1 443 ? -20.551 7.765 -14.399 1.00 29.35 443 ALA B N 1
ATOM 6818 C CA . ALA A 1 443 ? -20.416 6.858 -13.260 1.00 30.25 443 ALA B CA 1
ATOM 6819 C C . ALA A 1 443 ? -19.924 5.479 -13.701 1.00 31.36 443 ALA B C 1
ATOM 6820 O O . ALA A 1 443 ? -19.026 4.896 -13.075 1.00 30.42 443 ALA B O 1
ATOM 6827 N N . ASN A 1 444 ? -20.527 4.924 -14.759 1.00 30.46 444 ASN B N 1
ATOM 6828 C CA . ASN A 1 444 ? -20.110 3.606 -15.237 1.00 30.91 444 ASN B CA 1
ATOM 6829 C C . ASN A 1 444 ? -18.667 3.625 -15.738 1.00 30.48 444 ASN B C 1
ATOM 6830 O O . ASN A 1 444 ? -17.893 2.696 -15.470 1.00 30.85 444 ASN B O 1
ATOM 6841 N N . TYR A 1 445 ? -18.298 4.663 -16.491 1.00 29.79 445 TYR B N 1
ATOM 6842 C CA . TYR A 1 445 ? -16.937 4.768 -17.004 1.00 29.42 445 TYR B CA 1
ATOM 6843 C C . TYR A 1 445 ? -15.922 4.803 -15.867 1.00 29.35 445 TYR B C 1
ATOM 6844 O O . TYR A 1 445 ? -14.899 4.110 -15.912 1.00 32.71 445 TYR B O 1
ATOM 6862 N N . ILE A 1 446 ? -16.190 5.604 -14.832 1.00 29.15 446 ILE B N 1
ATOM 6863 C CA . ILE A 1 446 ? -15.281 5.669 -13.692 1.00 30.78 446 ILE B CA 1
ATOM 6864 C C . ILE A 1 446 ? -15.221 4.337 -12.959 1.00 30.21 446 ILE B C 1
ATOM 6865 O O . ILE A 1 446 ? -14.137 3.885 -12.579 1.00 30.33 446 ILE B O 1
ATOM 6881 N N . ALA A 1 447 ? -16.368 3.695 -12.723 1.00 30.62 447 ALA B N 1
ATOM 6882 C CA . ALA A 1 447 ? -16.337 2.423 -12.006 1.00 32.91 447 ALA B CA 1
ATOM 6883 C C . ALA A 1 447 ? -15.467 1.409 -12.745 1.00 35.00 447 ALA B C 1
ATOM 6884 O O . ALA A 1 447 ? -14.587 0.767 -12.149 1.00 32.35 447 ALA B O 1
ATOM 6891 N N . ALA A 1 448 ? -15.698 1.253 -14.051 1.00 35.72 448 ALA B N 1
ATOM 6892 C CA . ALA A 1 448 ? -14.887 0.328 -14.837 1.00 36.17 448 ALA B CA 1
ATOM 6893 C C . ALA A 1 448 ? -13.409 0.703 -14.767 1.00 38.38 448 ALA B C 1
ATOM 6894 O O . ALA A 1 448 ? -12.544 -0.151 -14.527 1.00 38.69 448 ALA B O 1
ATOM 6901 N N . MET A 1 449 ? -13.103 1.988 -14.954 1.00 37.37 449 MET B N 1
ATOM 6902 C CA . MET A 1 449 ? -11.710 2.423 -14.943 1.00 35.80 449 MET B CA 1
ATOM 6903 C C . MET A 1 449 ? -11.042 2.079 -13.614 1.00 34.30 449 MET B C 1
ATOM 6904 O O . MET A 1 449 ? -9.937 1.520 -13.581 1.00 31.51 449 MET B O 1
ATOM 6918 N N . LYS A 1 450 ? -11.710 2.388 -12.503 1.00 34.78 450 LYS B N 1
ATOM 6919 C CA . LYS A 1 450 ? -11.162 2.050 -11.196 1.00 34.69 450 LYS B CA 1
ATOM 6920 C C . LYS A 1 450 ? -10.899 0.555 -11.095 1.00 34.22 450 LYS B C 1
ATOM 6921 O O . LYS A 1 450 ? -9.819 0.133 -10.665 1.00 38.36 450 LYS B O 1
ATOM 6940 N N . SER A 1 451 ? -11.875 -0.266 -11.494 1.00 33.25 451 SER B N 1
ATOM 6941 C CA . SER A 1 451 ? -11.678 -1.713 -11.424 1.00 36.58 451 SER B CA 1
ATOM 6942 C C . SER A 1 451 ? -10.437 -2.129 -12.206 1.00 35.73 451 SER B C 1
ATOM 6943 O O . SER A 1 451 ? -9.724 -3.052 -11.806 1.00 36.30 451 SER B O 1
ATOM 6951 N N . ILE A 1 452 ? -10.167 -1.472 -13.333 1.00 36.13 452 ILE B N 1
ATOM 6952 C CA . ILE A 1 452 ? -8.969 -1.823 -14.092 1.00 36.84 452 ILE B CA 1
ATOM 6953 C C . ILE A 1 452 ? -7.714 -1.391 -13.345 1.00 36.07 452 ILE B C 1
ATOM 6954 O O . ILE A 1 452 ? -6.726 -2.131 -13.292 1.00 35.29 452 ILE B O 1
ATOM 6970 N N . TYR A 1 453 ? -7.723 -0.194 -12.758 1.00 35.90 453 TYR B N 1
ATOM 6971 C CA . TYR A 1 453 ? -6.595 0.214 -11.928 1.00 34.24 453 TYR B CA 1
ATOM 6972 C C . TYR A 1 453 ? -6.277 -0.831 -10.867 1.00 35.79 453 TYR B C 1
ATOM 6973 O O . TYR A 1 453 ? -5.132 -1.286 -10.747 1.00 35.34 453 TYR B O 1
ATOM 6991 N N . ILE A 1 454 ? -7.290 -1.233 -10.092 1.00 35.55 454 ILE B N 1
ATOM 6992 C CA . ILE A 1 454 ? -7.058 -2.155 -8.984 1.00 37.11 454 ILE B CA 1
ATOM 6993 C C . ILE A 1 454 ? -6.637 -3.524 -9.503 1.00 37.35 454 ILE B C 1
ATOM 6994 O O . ILE A 1 454 ? -5.722 -4.156 -8.959 1.00 38.40 454 ILE B O 1
ATOM 7010 N N . ARG A 1 455 ? -7.301 -4.008 -10.550 1.00 37.15 455 ARG B N 1
ATOM 7011 C CA . ARG A 1 455 ? -6.922 -5.277 -11.162 1.00 40.28 455 ARG B CA 1
ATOM 7012 C C . ARG A 1 455 ? -5.444 -5.267 -11.552 1.00 40.85 455 ARG B C 1
ATOM 7013 O O . ARG A 1 455 ? -4.704 -6.218 -11.274 1.00 41.68 455 ARG B O 1
ATOM 7034 N N . THR A 1 456 ? -4.996 -4.195 -12.212 1.00 38.96 456 THR B N 1
ATOM 7035 C CA . THR A 1 456 ? -3.597 -4.107 -12.623 1.00 40.72 456 THR B CA 1
ATOM 7036 C C . THR A 1 456 ? -2.677 -4.093 -11.410 1.00 42.69 456 THR B C 1
ATOM 7037 O O . THR A 1 456 ? -1.676 -4.815 -11.363 1.00 44.51 456 THR B O 1
ATOM 7048 N N . ALA A 1 457 ? -3.024 -3.295 -10.399 1.00 45.73 457 ALA B N 1
ATOM 7049 C CA . ALA A 1 457 ? -2.180 -3.190 -9.216 1.00 49.68 457 ALA B CA 1
ATOM 7050 C C . ALA A 1 457 ? -2.044 -4.536 -8.514 1.00 53.91 457 ALA B C 1
ATOM 7051 O O . ALA A 1 457 ? -0.974 -4.861 -7.987 1.00 53.00 457 ALA B O 1
ATOM 7058 N N . ASP A 1 458 ? -3.109 -5.334 -8.502 1.00 59.59 458 ASP B N 1
ATOM 7059 C CA . ASP A 1 458 ? -3.152 -6.582 -7.740 1.00 66.32 458 ASP B CA 1
ATOM 7060 C C . ASP A 1 458 ? -3.124 -7.771 -8.699 1.00 69.57 458 ASP B C 1
ATOM 7061 O O . ASP A 1 458 ? -4.089 -8.526 -8.829 1.00 70.69 458 ASP B O 1
ATOM 7070 N N . GLY A 1 459 ? -1.989 -7.938 -9.373 1.00 71.58 459 GLY B N 1
ATOM 7071 C CA . GLY A 1 459 ? -1.813 -9.010 -10.337 1.00 72.69 459 GLY B CA 1
ATOM 7072 C C . GLY A 1 459 ? -0.892 -10.103 -9.830 1.00 75.04 459 GLY B C 1
ATOM 7073 O O . GLY A 1 459 ? -1.147 -11.292 -10.029 1.00 76.64 459 GLY B O 1
ATOM 7077 N N . PHE B 1 2 ? 28.977 39.527 -52.977 1.00 64.74 2 PHE A N 1
ATOM 7078 C CA . PHE B 1 2 ? 28.528 39.316 -54.347 1.00 66.70 2 PHE A CA 1
ATOM 7079 C C . PHE B 1 2 ? 29.453 38.333 -55.064 1.00 63.41 2 PHE A C 1
ATOM 7080 O O . PHE B 1 2 ? 29.106 37.170 -55.268 1.00 65.15 2 PHE A O 1
ATOM 7096 N N . SER B 1 3 ? 30.783 38.852 -55.114 1.00 57.07 3 SER A N 1
ATOM 7097 C CA . SER B 1 3 ? 31.871 38.014 -55.588 1.00 52.90 3 SER A CA 1
ATOM 7098 C C . SER B 1 3 ? 32.297 37.034 -54.501 1.00 49.81 3 SER A C 1
ATOM 7099 O O . SER B 1 3 ? 32.387 37.384 -53.319 1.00 44.52 3 SER A O 1
ATOM 7107 N N . ILE B 1 4 ? 32.558 35.795 -54.910 1.00 51.27 4 ILE A N 1
ATOM 7108 C CA . ILE B 1 4 ? 33.027 34.742 -54.016 1.00 52.07 4 ILE A CA 1
ATOM 7109 C C . ILE B 1 4 ? 34.307 34.193 -54.631 1.00 52.17 4 ILE A C 1
ATOM 7110 O O . ILE B 1 4 ? 34.276 33.599 -55.717 1.00 54.49 4 ILE A O 1
ATOM 7126 N N . THR B 1 5 ? 35.428 34.381 -53.936 1.00 50.68 5 THR A N 1
ATOM 7127 C CA . THR B 1 5 ? 36.740 34.025 -54.453 1.00 50.69 5 THR A CA 1
ATOM 7128 C C . THR B 1 5 ? 37.442 33.098 -53.477 1.00 47.25 5 THR A C 1
ATOM 7129 O O . THR B 1 5 ? 37.192 33.147 -52.271 1.00 47.48 5 THR A O 1
ATOM 7140 N N . THR B 1 6 ? 38.343 32.268 -53.994 1.00 41.11 6 THR A N 1
ATOM 7141 C CA . THR B 1 6 ? 39.165 31.448 -53.118 1.00 40.55 6 THR A CA 1
ATOM 7142 C C . THR B 1 6 ? 40.292 32.301 -52.560 1.00 36.72 6 THR A C 1
ATOM 7143 O O . THR B 1 6 ? 40.957 33.027 -53.302 1.00 39.75 6 THR A O 1
ATOM 7154 N N . LEU B 1 7 ? 40.505 32.200 -51.251 1.00 38.28 7 LEU A N 1
ATOM 7155 C CA . LEU B 1 7 ? 41.480 33.048 -50.576 1.00 40.36 7 LEU A CA 1
ATOM 7156 C C . LEU B 1 7 ? 42.834 33.015 -51.278 1.00 40.88 7 LEU A C 1
ATOM 7157 O O . LEU B 1 7 ? 43.499 34.048 -51.406 1.00 41.62 7 LEU A O 1
ATOM 7173 N N . ARG B 1 8 ? 43.256 31.840 -51.754 1.00 43.57 8 ARG A N 1
ATOM 7174 C CA . ARG B 1 8 ? 44.571 31.735 -52.375 1.00 51.20 8 ARG A CA 1
ATOM 7175 C C . ARG B 1 8 ? 44.707 32.692 -53.553 1.00 46.94 8 ARG A C 1
ATOM 7176 O O . ARG B 1 8 ? 45.810 33.163 -53.843 1.00 44.38 8 ARG A O 1
ATOM 7197 N N . ASP B 1 9 ? 43.601 33.003 -54.226 1.00 46.71 9 ASP A N 1
ATOM 7198 C CA . ASP B 1 9 ? 43.605 33.837 -55.422 1.00 47.11 9 ASP A CA 1
ATOM 7199 C C . ASP B 1 9 ? 43.347 35.305 -55.120 1.00 45.69 9 ASP A C 1
ATOM 7200 O O . ASP B 1 9 ? 43.291 36.116 -56.050 1.00 45.27 9 ASP A O 1
ATOM 7209 N N . TRP B 1 10 ? 43.187 35.660 -53.851 1.00 43.77 10 TRP A N 1
ATOM 7210 C CA . TRP B 1 10 ? 43.007 37.049 -53.461 1.00 43.58 10 TRP A CA 1
ATOM 7211 C C . TRP B 1 10 ? 44.338 37.782 -53.523 1.00 44.35 10 TRP A C 1
ATOM 7212 O O . TRP B 1 10 ? 45.336 37.329 -52.955 1.00 44.18 10 TRP A O 1
ATOM 7233 N N . THR B 1 11 ? 44.351 38.918 -54.214 1.00 45.23 11 THR A N 1
ATOM 7234 C CA . THR B 1 11 ? 45.547 39.744 -54.355 1.00 46.80 11 THR A CA 1
ATOM 7235 C C . THR B 1 11 ? 45.240 41.120 -53.780 1.00 42.88 11 THR A C 1
ATOM 7236 O O . THR B 1 11 ? 44.781 42.016 -54.502 1.00 41.84 11 THR A O 1
ATOM 7247 N N . PRO B 1 12 ? 45.455 41.328 -52.481 1.00 43.14 12 PRO A N 1
ATOM 7248 C CA . PRO B 1 12 ? 45.112 42.624 -51.887 1.00 43.62 12 PRO A CA 1
ATOM 7249 C C . PRO B 1 12 ? 45.964 43.739 -52.461 1.00 45.40 12 PRO A C 1
ATOM 7250 O O . PRO B 1 12 ? 47.087 43.523 -52.918 1.00 46.70 12 PRO A O 1
ATOM 7261 N N . ASP B 1 13 ? 45.414 44.942 -52.437 1.00 49.64 13 ASP A N 1
ATOM 7262 C CA . ASP B 1 13 ? 46.170 46.093 -52.890 1.00 54.60 13 ASP A CA 1
ATOM 7263 C C . ASP B 1 13 ? 47.319 46.360 -51.921 1.00 48.11 13 ASP A C 1
ATOM 7264 O O . ASP B 1 13 ? 47.159 46.189 -50.710 1.00 44.75 13 ASP A O 1
ATOM 7273 N N . PRO B 1 14 ? 48.493 46.745 -52.415 1.00 47.29 14 PRO A N 1
ATOM 7274 C CA . PRO B 1 14 ? 49.584 47.084 -51.497 1.00 45.21 14 PRO A CA 1
ATOM 7275 C C . PRO B 1 14 ? 49.185 48.228 -50.578 1.00 43.34 14 PRO A C 1
ATOM 7276 O O . PRO B 1 14 ? 48.435 49.130 -50.960 1.00 43.05 14 PRO A O 1
ATOM 7287 N N . GLY B 1 15 ? 49.688 48.169 -49.355 1.00 41.41 15 GLY A N 1
ATOM 7288 C CA . GLY B 1 15 ? 49.305 49.113 -48.325 1.00 39.57 15 GLY A CA 1
ATOM 7289 C C . GLY B 1 15 ? 49.700 48.593 -46.960 1.00 37.29 15 GLY A C 1
ATOM 7290 O O . GLY B 1 15 ? 50.212 47.485 -46.814 1.00 40.35 15 GLY A O 1
ATOM 7294 N N . SER B 1 16 ? 49.432 49.420 -45.954 1.00 35.68 16 SER A N 1
ATOM 7295 C CA . SER B 1 16 ? 49.787 49.097 -44.580 1.00 33.91 16 SER A CA 1
ATOM 7296 C C . SER B 1 16 ? 48.718 48.208 -43.966 1.00 31.76 16 SER A C 1
ATOM 7297 O O . SER B 1 16 ? 47.539 48.562 -43.971 1.00 30.10 16 SER A O 1
ATOM 7305 N N . ILE B 1 17 ? 49.130 47.075 -43.407 1.00 29.97 17 ILE A N 1
ATOM 7306 C CA . ILE B 1 17 ? 48.202 46.133 -42.787 1.00 30.33 17 ILE A CA 1
ATOM 7307 C C . ILE B 1 17 ? 48.088 46.477 -41.306 1.00 31.13 17 ILE A C 1
ATOM 7308 O O . ILE B 1 17 ? 49.026 46.262 -40.537 1.00 33.22 17 ILE A O 1
ATOM 7324 N N . ILE B 1 18 ? 46.925 46.989 -40.903 1.00 32.05 18 ILE A N 1
ATOM 7325 C CA . ILE B 1 18 ? 46.630 47.343 -39.515 1.00 30.09 18 ILE A CA 1
ATOM 7326 C C . ILE B 1 18 ? 45.600 46.354 -38.999 1.00 27.91 18 ILE A C 1
ATOM 7327 O O . ILE B 1 18 ? 44.468 46.321 -39.490 1.00 25.45 18 ILE A O 1
ATOM 7343 N N . CYS B 1 19 ? 45.971 45.577 -37.985 1.00 28.67 19 CYS A N 1
ATOM 7344 C CA . CYS B 1 19 ? 45.214 44.394 -37.604 1.00 28.80 19 CYS A CA 1
ATOM 7345 C C . CYS B 1 19 ? 44.928 44.382 -36.108 1.00 29.99 19 CYS A C 1
ATOM 7346 O O . CYS B 1 19 ? 45.807 44.687 -35.297 1.00 31.54 19 CYS A O 1
ATOM 7353 N N . TRP B 1 20 ? 43.706 44.001 -35.745 1.00 25.14 20 TRP A N 1
ATOM 7354 C CA . TRP B 1 20 ? 43.266 44.003 -34.352 1.00 26.03 20 TRP A CA 1
ATOM 7355 C C . TRP B 1 20 ? 43.354 42.600 -33.760 1.00 26.91 20 TRP A C 1
ATOM 7356 O O . TRP B 1 20 ? 42.675 41.677 -34.231 1.00 23.09 20 TRP A O 1
ATOM 7377 N N . HIS B 1 21 ? 44.160 42.459 -32.706 1.00 27.26 21 HIS A N 1
ATOM 7378 C CA . HIS B 1 21 ? 44.297 41.220 -31.964 1.00 29.23 21 HIS A CA 1
ATOM 7379 C C . HIS B 1 21 ? 43.849 41.431 -30.520 1.00 28.51 21 HIS A C 1
ATOM 7380 O O . HIS B 1 21 ? 44.072 42.491 -29.927 1.00 23.24 21 HIS A O 1
ATOM 7394 N N . ALA B 1 22 ? 43.254 40.396 -29.940 1.00 27.50 22 ALA A N 1
ATOM 7395 C CA . ALA B 1 22 ? 42.926 40.448 -28.525 1.00 26.19 22 ALA A CA 1
ATOM 7396 C C . ALA B 1 22 ? 44.188 40.758 -27.727 1.00 29.31 22 ALA A C 1
ATOM 7397 O O . ALA B 1 22 ? 45.278 40.272 -28.040 1.00 27.94 22 ALA A O 1
ATOM 7404 N N . SER B 1 23 ? 44.048 41.603 -26.712 1.00 28.62 23 SER A N 1
ATOM 7405 C CA . SER B 1 23 ? 45.200 41.984 -25.921 1.00 29.89 23 SER A CA 1
ATOM 7406 C C . SER B 1 23 ? 45.664 40.819 -25.055 1.00 31.92 23 SER A C 1
ATOM 7407 O O . SER B 1 23 ? 44.893 39.905 -24.759 1.00 33.85 23 SER A O 1
ATOM 7415 N N . PRO B 1 24 ? 46.925 40.835 -24.626 1.00 32.11 24 PRO A N 1
ATOM 7416 C CA . PRO B 1 24 ? 47.376 39.787 -23.694 1.00 35.16 24 PRO A CA 1
ATOM 7417 C C . PRO B 1 24 ? 46.517 39.696 -22.443 1.00 35.13 24 PRO A C 1
ATOM 7418 O O . PRO B 1 24 ? 46.221 38.588 -21.971 1.00 33.79 24 PRO A O 1
ATOM 7429 N N . THR B 1 25 ? 46.103 40.842 -21.893 1.00 36.70 25 THR A N 1
ATOM 7430 C CA . THR B 1 25 ? 45.227 40.836 -20.726 1.00 35.29 25 THR A CA 1
ATOM 7431 C C . THR B 1 25 ? 43.903 40.147 -21.036 1.00 32.86 25 THR A C 1
ATOM 7432 O O . THR B 1 25 ? 43.460 39.263 -20.292 1.00 29.85 25 THR A O 1
ATOM 7443 N N . ALA B 1 26 ? 43.263 40.525 -22.147 1.00 28.18 26 ALA A N 1
ATOM 7444 C CA . ALA B 1 26 ? 41.986 39.913 -22.494 1.00 28.16 26 ALA A CA 1
ATOM 7445 C C . ALA B 1 26 ? 42.133 38.410 -22.682 1.00 28.83 26 ALA A C 1
ATOM 7446 O O . ALA B 1 26 ? 41.247 37.640 -22.292 1.00 28.15 26 ALA A O 1
ATOM 7453 N N . LYS B 1 27 ? 43.240 37.974 -23.286 1.00 32.60 27 LYS A N 1
ATOM 7454 C CA . LYS B 1 27 ? 43.441 36.546 -23.522 1.00 37.32 27 LYS A CA 1
ATOM 7455 C C . LYS B 1 27 ? 43.634 35.780 -22.216 1.00 34.82 27 LYS A C 1
ATOM 7456 O O . LYS B 1 27 ? 43.106 34.672 -22.056 1.00 31.40 27 LYS A O 1
ATOM 7475 N N . ALA B 1 28 ? 44.396 36.341 -21.275 1.00 34.96 28 ALA A N 1
ATOM 7476 C CA . ALA B 1 28 ? 44.568 35.669 -19.987 1.00 33.74 28 ALA A CA 1
ATOM 7477 C C . ALA B 1 28 ? 43.246 35.605 -19.223 1.00 35.27 28 ALA A C 1
ATOM 7478 O O . ALA B 1 28 ? 42.836 34.536 -18.725 1.00 37.51 28 ALA A O 1
ATOM 7485 N N . LYS B 1 29 ? 42.558 36.746 -19.129 1.00 37.02 29 LYS A N 1
ATOM 7486 C CA . LYS B 1 29 ? 41.276 36.780 -18.437 1.00 41.66 29 LYS A CA 1
ATOM 7487 C C . LYS B 1 29 ? 40.317 35.770 -19.045 1.00 38.44 29 LYS A C 1
ATOM 7488 O O . LYS B 1 29 ? 39.657 35.015 -18.324 1.00 40.02 29 LYS A O 1
ATOM 7507 N N . ALA B 1 30 ? 40.256 35.713 -20.375 1.00 31.43 30 ALA A N 1
ATOM 7508 C CA . ALA B 1 30 ? 39.433 34.702 -21.020 1.00 32.37 30 ALA A CA 1
ATOM 7509 C C . ALA B 1 30 ? 39.854 33.306 -20.584 1.00 32.01 30 ALA A C 1
ATOM 7510 O O . ALA B 1 30 ? 39.003 32.458 -20.292 1.00 29.13 30 ALA A O 1
ATOM 7517 N N . ARG B 1 31 ? 41.168 33.055 -20.527 1.00 34.71 31 ARG A N 1
ATOM 7518 C CA . ARG B 1 31 ? 41.670 31.738 -20.141 1.00 39.79 31 ARG A CA 1
ATOM 7519 C C . ARG B 1 31 ? 41.125 31.304 -18.789 1.00 42.28 31 ARG A C 1
ATOM 7520 O O . ARG B 1 31 ? 40.923 30.106 -18.561 1.00 43.60 31 ARG A O 1
ATOM 7541 N N . GLN B 1 32 ? 40.887 32.246 -17.876 1.00 41.45 32 GLN A N 1
ATOM 7542 C CA . GLN B 1 32 ? 40.379 31.875 -16.558 1.00 46.53 32 GLN A CA 1
ATOM 7543 C C . GLN B 1 32 ? 38.869 32.100 -16.407 1.00 43.15 32 GLN A C 1
ATOM 7544 O O . GLN B 1 32 ? 38.364 32.132 -15.280 1.00 44.58 32 GLN A O 1
ATOM 7558 N N . ALA B 1 33 ? 38.134 32.219 -17.514 1.00 37.23 33 ALA A N 1
ATOM 7559 C CA . ALA B 1 33 ? 36.687 32.383 -17.427 1.00 34.24 33 ALA A CA 1
ATOM 7560 C C . ALA B 1 33 ? 36.037 31.124 -16.851 1.00 33.40 33 ALA A C 1
ATOM 7561 O O . ALA B 1 33 ? 36.478 30.004 -17.140 1.00 30.20 33 ALA A O 1
ATOM 7568 N N . PRO B 1 34 ? 34.991 31.268 -16.038 1.00 31.84 34 PRO A N 1
ATOM 7569 C CA . PRO B 1 34 ? 34.393 30.106 -15.377 1.00 32.04 34 PRO A CA 1
ATOM 7570 C C . PRO B 1 34 ? 33.490 29.313 -16.315 1.00 31.94 34 PRO A C 1
ATOM 7571 O O . PRO B 1 34 ? 33.086 29.775 -17.380 1.00 31.31 34 PRO A O 1
ATOM 7582 N N . ILE B 1 35 ? 33.163 28.094 -15.876 1.00 36.37 35 ILE A N 1
ATOM 7583 C CA . ILE B 1 35 ? 32.287 27.213 -16.641 1.00 35.57 35 ILE A CA 1
ATOM 7584 C C . ILE B 1 35 ? 30.860 27.742 -16.609 1.00 32.83 35 ILE A C 1
ATOM 7585 O O . ILE B 1 35 ? 30.382 28.250 -15.586 1.00 33.03 35 ILE A O 1
ATOM 7601 N N . SER B 1 36 ? 30.178 27.633 -17.745 1.00 31.41 36 SER A N 1
ATOM 7602 C CA . SER B 1 36 ? 28.771 27.966 -17.872 1.00 28.15 36 SER A CA 1
ATOM 7603 C C . SER B 1 36 ? 27.960 26.689 -18.050 1.00 32.65 36 SER A C 1
ATOM 7604 O O . SER B 1 36 ? 28.443 25.693 -18.601 1.00 32.94 36 SER A O 1
ATOM 7612 N N . GLU B 1 37 ? 26.726 26.720 -17.559 1.00 36.34 37 GLU A N 1
ATOM 7613 C CA . GLU B 1 37 ? 25.801 25.618 -17.758 1.00 41.15 37 GLU A CA 1
ATOM 7614 C C . GLU B 1 37 ? 25.102 25.678 -19.109 1.00 34.02 37 GLU A C 1
ATOM 7615 O O . GLU B 1 37 ? 24.388 24.736 -19.463 1.00 34.41 37 GLU A O 1
ATOM 7627 N N . VAL B 1 38 ? 25.313 26.737 -19.882 1.00 30.20 38 VAL A N 1
ATOM 7628 C CA . VAL B 1 38 ? 24.743 26.849 -21.221 1.00 26.73 38 VAL A CA 1
ATOM 7629 C C . VAL B 1 38 ? 25.521 25.931 -22.159 1.00 27.23 38 VAL A C 1
ATOM 7630 O O . VAL B 1 38 ? 26.745 26.077 -22.294 1.00 27.55 38 VAL A O 1
ATOM 7643 N N . PRO B 1 39 ? 24.876 24.978 -22.823 1.00 28.39 39 PRO A N 1
ATOM 7644 C CA . PRO B 1 39 ? 25.611 24.087 -23.714 1.00 28.79 39 PRO A CA 1
ATOM 7645 C C . PRO B 1 39 ? 25.938 24.772 -25.029 1.00 25.42 39 PRO A C 1
ATOM 7646 O O . PRO B 1 39 ? 25.357 25.814 -25.360 1.00 25.38 39 PRO A O 1
ATOM 7657 N N . PRO B 1 40 ? 26.856 24.213 -25.812 1.00 29.34 40 PRO A N 1
ATOM 7658 C CA . PRO B 1 40 ? 26.980 24.645 -27.206 1.00 26.26 40 PRO A CA 1
ATOM 7659 C C . PRO B 1 40 ? 25.710 24.281 -27.955 1.00 25.03 40 PRO A C 1
ATOM 7660 O O . PRO B 1 40 ? 25.050 23.290 -27.642 1.00 27.24 40 PRO A O 1
ATOM 7671 N N . SER B 1 41 ? 25.343 25.104 -28.933 1.00 25.23 41 SER A N 1
ATOM 7672 C CA . SER B 1 41 ? 24.231 24.721 -29.788 1.00 27.85 41 SER A CA 1
ATOM 7673 C C . SER B 1 41 ? 24.552 23.399 -30.478 1.00 26.37 41 SER A C 1
ATOM 7674 O O . SER B 1 41 ? 25.694 22.938 -30.489 1.00 25.92 41 SER A O 1
ATOM 7682 N N . TYR B 1 42 ? 23.520 22.765 -31.035 1.00 28.53 42 TYR A N 1
ATOM 7683 C CA . TYR B 1 42 ? 23.768 21.575 -31.840 1.00 27.64 42 TYR A CA 1
ATOM 7684 C C . TYR B 1 42 ? 24.691 21.901 -33.008 1.00 27.58 42 TYR A C 1
ATOM 7685 O O . TYR B 1 42 ? 25.573 21.107 -33.356 1.00 27.65 42 TYR A O 1
ATOM 7703 N N . GLN B 1 43 ? 24.520 23.077 -33.613 1.00 25.52 43 GLN A N 1
ATOM 7704 C CA . GLN B 1 43 ? 25.392 23.484 -34.712 1.00 27.33 43 GLN A CA 1
ATOM 7705 C C . GLN B 1 43 ? 26.832 23.651 -34.227 1.00 27.69 43 GLN A C 1
ATOM 7706 O O . GLN B 1 43 ? 27.771 23.099 -34.816 1.00 27.92 43 GLN A O 1
ATOM 7720 N N . GLN B 1 44 ? 27.023 24.418 -33.149 1.00 27.57 44 GLN A N 1
ATOM 7721 C CA . GLN B 1 44 ? 28.353 24.571 -32.571 1.00 25.93 44 GLN A CA 1
ATOM 7722 C C . GLN B 1 44 ? 28.957 23.225 -32.206 1.00 29.59 44 GLN A C 1
ATOM 7723 O O . GLN B 1 44 ? 30.132 22.973 -32.482 1.00 29.62 44 GLN A O 1
ATOM 7737 N N . ALA B 1 45 ? 28.166 22.345 -31.585 1.00 32.73 45 ALA A N 1
ATOM 7738 C CA . ALA B 1 45 ? 28.690 21.067 -31.123 1.00 31.46 45 ALA A CA 1
ATOM 7739 C C . ALA B 1 45 ? 29.139 20.207 -32.297 1.00 29.73 45 ALA A C 1
ATOM 7740 O O . ALA B 1 45 ? 30.242 19.649 -32.286 1.00 29.04 45 ALA A O 1
ATOM 7747 N N . GLN B 1 46 ? 28.285 20.073 -33.317 1.00 33.62 46 GLN A N 1
ATOM 7748 C CA . GLN B 1 46 ? 28.668 19.331 -34.513 1.00 36.79 46 GLN A CA 1
ATOM 7749 C C . GLN B 1 46 ? 29.948 19.898 -35.111 1.00 37.63 46 GLN A C 1
ATOM 7750 O O . GLN B 1 46 ? 30.886 19.157 -35.441 1.00 36.75 46 GLN A O 1
ATOM 7764 N N . HIS B 1 47 ? 30.014 21.223 -35.230 1.00 35.35 47 HIS A N 1
ATOM 7765 C CA . HIS B 1 47 ? 31.198 21.840 -35.809 1.00 30.72 47 HIS A CA 1
ATOM 7766 C C . HIS B 1 47 ? 32.440 21.515 -34.986 1.00 31.25 47 HIS A C 1
ATOM 7767 O O . HIS B 1 47 ? 33.485 21.157 -35.540 1.00 33.70 47 HIS A O 1
ATOM 7781 N N . LEU B 1 48 ? 32.338 21.612 -33.659 1.00 29.66 48 LEU A N 1
ATOM 7782 C CA . LEU B 1 48 ? 33.495 21.413 -32.792 1.00 29.32 48 LEU A CA 1
ATOM 7783 C C . LEU B 1 48 ? 33.979 19.971 -32.834 1.00 31.68 48 LEU A C 1
ATOM 7784 O O . LEU B 1 48 ? 35.190 19.721 -32.861 1.00 30.06 48 LEU A O 1
ATOM 7800 N N . ARG B 1 49 ? 33.049 19.008 -32.840 1.00 36.77 49 ARG A N 1
ATOM 7801 C CA . ARG B 1 49 ? 33.439 17.608 -32.985 1.00 39.48 49 ARG A CA 1
ATOM 7802 C C . ARG B 1 49 ? 34.144 17.375 -34.315 1.00 37.16 49 ARG A C 1
ATOM 7803 O O . ARG B 1 49 ? 35.147 16.650 -34.378 1.00 34.68 49 ARG A O 1
ATOM 7824 N N . ARG B 1 50 ? 33.622 17.959 -35.397 1.00 34.91 50 ARG A N 1
ATOM 7825 C CA . ARG B 1 50 ? 34.282 17.790 -36.689 1.00 39.01 50 ARG A CA 1
ATOM 7826 C C . ARG B 1 50 ? 35.683 18.388 -36.677 1.00 37.86 50 ARG A C 1
ATOM 7827 O O . ARG B 1 50 ? 36.627 17.783 -37.199 1.00 37.47 50 ARG A O 1
ATOM 7848 N N . TYR B 1 51 ? 35.842 19.574 -36.086 1.00 37.93 51 TYR A N 1
ATOM 7849 C CA . TYR B 1 51 ? 37.155 20.208 -36.072 1.00 37.55 51 TYR A CA 1
ATOM 7850 C C . TYR B 1 51 ? 38.150 19.388 -35.261 1.00 35.78 51 TYR A C 1
ATOM 7851 O O . TYR B 1 51 ? 39.272 19.132 -35.714 1.00 40.36 51 TYR A O 1
ATOM 7869 N N . ARG B 1 52 ? 37.764 18.979 -34.050 1.00 34.08 52 ARG A N 1
ATOM 7870 C CA . ARG B 1 52 ? 38.617 18.091 -33.263 1.00 38.29 52 ARG A CA 1
ATOM 7871 C C . ARG B 1 52 ? 39.023 16.866 -34.071 1.00 42.46 52 ARG A C 1
ATOM 7872 O O . ARG B 1 52 ? 40.194 16.460 -34.070 1.00 42.95 52 ARG A O 1
ATOM 7893 N N . ASP B 1 53 ? 38.049 16.232 -34.731 1.00 45.64 53 ASP A N 1
ATOM 7894 C CA . ASP B 1 53 ? 38.341 14.990 -35.439 1.00 53.01 53 ASP A CA 1
ATOM 7895 C C . ASP B 1 53 ? 39.322 15.232 -36.579 1.00 51.87 53 ASP A C 1
ATOM 7896 O O . ASP B 1 53 ? 40.256 14.445 -36.783 1.00 53.52 53 ASP A O 1
ATOM 7905 N N . HIS B 1 54 ? 39.127 16.317 -37.334 1.00 45.93 54 HIS A N 1
ATOM 7906 C CA . HIS B 1 54 ? 40.037 16.642 -38.430 1.00 42.20 54 HIS A CA 1
ATOM 7907 C C . HIS B 1 54 ? 41.447 16.894 -37.919 1.00 38.00 54 HIS A C 1
ATOM 7908 O O . HIS B 1 54 ? 42.421 16.361 -38.461 1.00 39.89 54 HIS A O 1
ATOM 7923 N N . VAL B 1 55 ? 41.578 17.700 -36.865 1.00 35.43 55 VAL A N 1
ATOM 7924 C CA . VAL B 1 55 ? 42.902 17.936 -36.295 1.00 36.16 55 VAL A CA 1
ATOM 7925 C C . VAL B 1 55 ? 43.549 16.617 -35.891 1.00 38.34 55 VAL A C 1
ATOM 7926 O O . VAL B 1 55 ? 44.743 16.403 -36.122 1.00 40.36 55 VAL A O 1
ATOM 7939 N N . ALA B 1 56 ? 42.780 15.711 -35.276 1.00 38.75 56 ALA A N 1
ATOM 7940 C CA . ALA B 1 56 ? 43.365 14.443 -34.845 1.00 41.47 56 ALA A CA 1
ATOM 7941 C C . ALA B 1 56 ? 43.794 13.588 -36.029 1.00 43.25 56 ALA A C 1
ATOM 7942 O O . ALA B 1 56 ? 44.688 12.745 -35.892 1.00 44.78 56 ALA A O 1
ATOM 7949 N N . ARG B 1 57 ? 43.165 13.775 -37.185 1.00 45.47 57 ARG A N 1
ATOM 7950 C CA . ARG B 1 57 ? 43.520 13.055 -38.399 1.00 51.10 57 ARG A CA 1
ATOM 7951 C C . ARG B 1 57 ? 44.528 13.809 -39.253 1.00 52.23 57 ARG A C 1
ATOM 7952 O O . ARG B 1 57 ? 44.855 13.347 -40.351 1.00 55.63 57 ARG A O 1
ATOM 7973 N N . GLY B 1 58 ? 45.019 14.955 -38.787 1.00 47.88 58 GLY A N 1
ATOM 7974 C CA . GLY B 1 58 ? 45.989 15.710 -39.551 1.00 45.39 58 GLY A CA 1
ATOM 7975 C C . GLY B 1 58 ? 45.426 16.506 -40.703 1.00 44.30 58 GLY A C 1
ATOM 7976 O O . GLY B 1 58 ? 46.178 16.844 -41.623 1.00 45.66 58 GLY A O 1
ATOM 7980 N N . LEU B 1 59 ? 44.128 16.809 -40.690 1.00 44.55 59 LEU A N 1
ATOM 7981 C CA . LEU B 1 59 ? 43.461 17.523 -41.770 1.00 44.86 59 LEU A CA 1
ATOM 7982 C C . LEU B 1 59 ? 43.132 18.949 -41.339 1.00 44.77 59 LEU A C 1
ATOM 7983 O O . LEU B 1 59 ? 42.861 19.214 -40.166 1.00 44.57 59 LEU A O 1
ATOM 7999 N N . ASP B 1 60 ? 43.124 19.860 -42.309 1.00 47.10 60 ASP A N 1
ATOM 8000 C CA . ASP B 1 60 ? 42.890 21.283 -42.074 1.00 45.61 60 ASP A CA 1
ATOM 8001 C C . ASP B 1 60 ? 41.482 21.632 -42.558 1.00 41.95 60 ASP A C 1
ATOM 8002 O O . ASP B 1 60 ? 41.236 21.716 -43.767 1.00 41.99 60 ASP A O 1
ATOM 8011 N N . MET B 1 61 ? 40.563 21.831 -41.618 1.00 38.74 61 MET A N 1
ATOM 8012 C CA . MET B 1 61 ? 39.152 21.999 -41.936 1.00 36.93 61 MET A CA 1
ATOM 8013 C C . MET B 1 61 ? 38.777 23.472 -42.096 1.00 32.81 61 MET A C 1
ATOM 8014 O O . MET B 1 61 ? 39.318 24.352 -41.422 1.00 31.33 61 MET A O 1
ATOM 8028 N N . SER B 1 62 ? 37.834 23.733 -42.999 1.00 34.88 62 SER A N 1
ATOM 8029 C CA . SER B 1 62 ? 37.254 25.066 -43.125 1.00 34.61 62 SER A CA 1
ATOM 8030 C C . SER B 1 62 ? 36.409 25.392 -41.903 1.00 32.37 62 SER A C 1
ATOM 8031 O O . SER B 1 62 ? 35.659 24.552 -41.403 1.00 32.94 62 SER A O 1
ATOM 8039 N N . ARG B 1 63 ? 36.512 26.638 -41.430 1.00 28.66 63 ARG A N 1
ATOM 8040 C CA . ARG B 1 63 ? 35.778 26.995 -40.212 1.00 27.12 63 ARG A CA 1
ATOM 8041 C C . ARG B 1 63 ? 35.480 28.489 -40.114 1.00 25.95 63 ARG A C 1
ATOM 8042 O O . ARG B 1 63 ? 35.097 28.940 -39.033 1.00 22.23 63 ARG A O 1
ATOM 8063 N N . LEU B 1 64 ? 35.615 29.251 -41.203 1.00 25.48 64 LEU A N 1
ATOM 8064 C CA . LEU B 1 64 ? 35.587 30.699 -41.140 1.00 28.84 64 LEU A CA 1
ATOM 8065 C C . LEU B 1 64 ? 34.593 31.267 -42.137 1.00 27.07 64 LEU A C 1
ATOM 8066 O O . LEU B 1 64 ? 34.304 30.671 -43.173 1.00 30.69 64 LEU A O 1
ATOM 8082 N N . MET B 1 65 ? 34.110 32.455 -41.818 1.00 24.06 65 MET A N 1
ATOM 8083 C CA . MET B 1 65 ? 33.477 33.342 -42.772 1.00 25.36 65 MET A CA 1
ATOM 8084 C C . MET B 1 65 ? 34.431 34.516 -42.938 1.00 26.91 65 MET A C 1
ATOM 8085 O O . MET B 1 65 ? 34.845 35.129 -41.946 1.00 22.74 65 MET A O 1
ATOM 8099 N N . ILE B 1 66 ? 34.840 34.775 -44.178 1.00 28.31 66 ILE A N 1
ATOM 8100 C CA . ILE B 1 66 ? 35.840 35.792 -44.482 1.00 26.74 66 ILE A CA 1
ATOM 8101 C C . ILE B 1 66 ? 35.216 36.771 -45.468 1.00 26.15 66 ILE A C 1
ATOM 8102 O O . ILE B 1 66 ? 34.741 36.368 -46.538 1.00 27.21 66 ILE A O 1
ATOM 8118 N N . PHE B 1 67 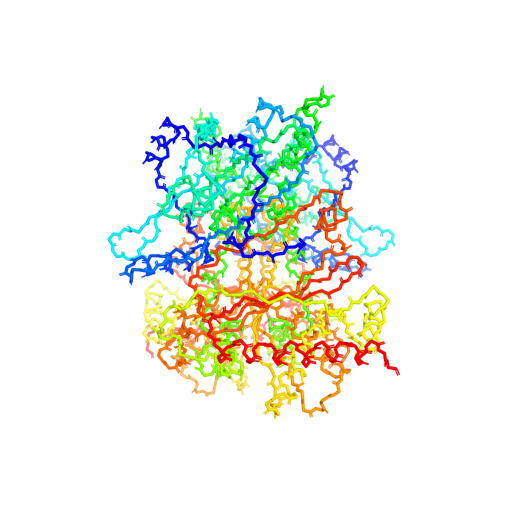? 35.216 38.053 -45.101 1.00 27.67 67 PHE A N 1
ATOM 8119 C CA . PHE B 1 67 ? 34.620 39.116 -45.893 1.00 29.48 67 PHE A CA 1
ATOM 8120 C C . PHE B 1 67 ? 35.590 40.280 -46.022 1.00 28.04 67 PHE A C 1
ATOM 8121 O O . PHE B 1 67 ? 36.425 40.510 -45.142 1.00 29.80 67 PHE A O 1
ATOM 8138 N N . THR B 1 68 ? 35.440 41.045 -47.104 1.00 24.76 68 THR A N 1
ATOM 8139 C CA . THR B 1 68 ? 36.060 42.362 -47.191 1.00 25.86 68 THR A CA 1
ATOM 8140 C C . THR B 1 68 ? 35.098 43.342 -47.847 1.00 25.84 68 THR A C 1
ATOM 8141 O O . THR B 1 68 ? 34.169 42.953 -48.564 1.00 28.32 68 THR A O 1
ATOM 8152 N N . TRP B 1 69 ? 35.359 44.629 -47.627 1.00 23.79 69 TRP A N 1
ATOM 8153 C CA . TRP B 1 69 ? 34.768 45.657 -48.473 1.00 25.77 69 TRP A CA 1
ATOM 8154 C C . TRP B 1 69 ? 35.702 46.852 -48.515 1.00 22.53 69 TRP A C 1
ATOM 8155 O O . TRP B 1 69 ? 36.641 46.958 -47.728 1.00 22.10 69 TRP A O 1
ATOM 8176 N N . ASP B 1 70 ? 35.446 47.738 -49.471 1.00 23.34 70 ASP A N 1
ATOM 8177 C CA . ASP B 1 70 ? 36.363 48.809 -49.825 1.00 29.94 70 ASP A CA 1
ATOM 8178 C C . ASP B 1 70 ? 35.781 50.156 -49.416 1.00 27.70 70 ASP A C 1
ATOM 8179 O O . ASP B 1 70 ? 34.590 50.415 -49.616 1.00 27.53 70 ASP A O 1
ATOM 8188 N N . LEU B 1 71 ? 36.632 51.008 -48.858 1.00 27.54 71 LEU A N 1
ATOM 8189 C CA . LEU B 1 71 ? 36.277 52.343 -48.409 1.00 28.80 71 LEU A CA 1
ATOM 8190 C C . LEU B 1 71 ? 37.215 53.375 -49.014 1.00 31.64 71 LEU A C 1
ATOM 8191 O O . LEU B 1 71 ? 38.412 53.110 -49.198 1.00 31.97 71 LEU A O 1
ATOM 8207 N N . PRO B 1 72 ? 36.707 54.570 -49.308 1.00 34.03 72 PRO A N 1
ATOM 8208 C CA . PRO B 1 72 ? 37.571 55.628 -49.829 1.00 32.57 72 PRO A CA 1
ATOM 8209 C C . PRO B 1 72 ? 38.343 56.325 -48.721 1.00 30.46 72 PRO A C 1
ATOM 8210 O O . PRO B 1 72 ? 37.889 56.431 -47.577 1.00 25.72 72 PRO A O 1
ATOM 8221 N N . GLY B 1 73 ? 39.536 56.799 -49.084 1.00 29.57 73 GLY A N 1
ATOM 8222 C CA . GLY B 1 73 ? 40.296 57.670 -48.208 1.00 32.25 73 GLY A CA 1
ATOM 8223 C C . GLY B 1 73 ? 41.077 56.927 -47.134 1.00 30.86 73 GLY A C 1
ATOM 8224 O O . GLY B 1 73 ? 41.543 55.798 -47.322 1.00 26.85 73 GLY A O 1
ATOM 8228 N N . ARG B 1 74 ? 41.226 57.599 -45.992 1.00 30.49 74 ARG A N 1
ATOM 8229 C CA . ARG B 1 74 ? 42.086 57.175 -44.891 1.00 32.73 74 ARG A CA 1
ATOM 8230 C C . ARG B 1 74 ? 41.242 56.717 -43.707 1.00 30.15 74 ARG A C 1
ATOM 8231 O O . ARG B 1 74 ? 40.346 57.443 -43.264 1.00 29.07 74 ARG A O 1
ATOM 8252 N N . CYS B 1 75 ? 41.557 55.540 -43.169 1.00 28.47 75 CYS A N 1
ATOM 8253 C CA . CYS B 1 75 ? 40.763 54.994 -42.075 1.00 29.49 75 CYS A CA 1
ATOM 8254 C C . CYS B 1 75 ? 41.045 55.744 -40.778 1.00 30.15 75 CYS A C 1
ATOM 8255 O O . CYS B 1 75 ? 42.202 55.931 -40.389 1.00 27.52 75 CYS A O 1
ATOM 8263 N N . ASN B 1 76 ? 39.977 56.152 -40.100 1.00 29.42 76 ASN A N 1
ATOM 8264 C CA . ASN B 1 76 ? 40.068 56.712 -38.754 1.00 29.78 76 ASN A CA 1
ATOM 8265 C C . ASN B 1 76 ? 40.250 55.541 -37.792 1.00 29.37 76 ASN A C 1
ATOM 8266 O O . ASN B 1 76 ? 39.297 54.832 -37.463 1.00 27.60 76 ASN A O 1
ATOM 8277 N N . ILE B 1 77 ? 41.492 55.331 -37.353 1.00 30.60 77 ILE A N 1
ATOM 8278 C CA . ILE B 1 77 ? 41.835 54.154 -36.562 1.00 27.12 77 ILE A CA 1
ATOM 8279 C C . ILE B 1 77 ? 41.078 54.161 -35.245 1.00 26.96 77 ILE A C 1
ATOM 8280 O O . ILE B 1 77 ? 40.631 53.115 -34.765 1.00 22.48 77 ILE A O 1
ATOM 8296 N N . ARG B 1 78 ? 40.949 55.332 -34.623 1.00 31.07 78 ARG A N 1
ATOM 8297 C CA . ARG B 1 78 ? 40.214 55.427 -33.366 1.00 34.81 78 ARG A CA 1
ATOM 8298 C C . ARG B 1 78 ? 38.768 54.966 -33.544 1.00 30.74 78 ARG A C 1
ATOM 8299 O O . ARG B 1 78 ? 38.265 54.126 -32.785 1.00 28.76 78 ARG A O 1
ATOM 8320 N N . ALA B 1 79 ? 38.091 55.497 -34.566 1.00 29.03 79 ALA A N 1
ATOM 8321 C CA . ALA B 1 79 ? 36.694 55.155 -34.808 1.00 26.14 79 ALA A CA 1
ATOM 8322 C C . ALA B 1 79 ? 36.543 53.672 -35.115 1.00 22.67 79 ALA A C 1
ATOM 8323 O O . ALA B 1 79 ? 35.647 53.001 -34.587 1.00 21.32 79 ALA A O 1
ATOM 8330 N N . MET B 1 80 ? 37.411 53.146 -35.979 1.00 21.42 80 MET A N 1
ATOM 8331 C CA . MET B 1 80 ? 37.361 51.724 -36.291 1.00 24.42 80 MET A CA 1
ATOM 8332 C C . MET B 1 80 ? 37.566 50.888 -35.038 1.00 24.23 80 MET A C 1
ATOM 8333 O O . MET B 1 80 ? 36.834 49.919 -34.797 1.00 21.94 80 MET A O 1
ATOM 8347 N N . ASN B 1 81 ? 38.527 51.280 -34.204 1.00 24.68 81 ASN A N 1
ATOM 8348 C CA . ASN B 1 81 ? 38.796 50.553 -32.969 1.00 26.71 81 ASN A CA 1
ATOM 8349 C C . ASN B 1 81 ? 37.562 50.510 -32.080 1.00 22.02 81 ASN A C 1
ATOM 8350 O O . ASN B 1 81 ? 37.179 49.444 -31.563 1.00 24.31 81 ASN A O 1
ATOM 8361 N N . TYR B 1 82 ? 36.915 51.661 -31.902 1.00 21.44 82 TYR A N 1
ATOM 8362 C CA . TYR B 1 82 ? 35.668 51.683 -31.147 1.00 25.14 82 TYR A CA 1
ATOM 8363 C C . TYR B 1 82 ? 34.665 50.701 -31.738 1.00 24.38 82 TYR A C 1
ATOM 8364 O O . TYR B 1 82 ? 34.065 49.904 -31.014 1.00 22.58 82 TYR A O 1
ATOM 8382 N N . ALA B 1 83 ? 34.467 50.750 -33.056 1.00 24.01 83 ALA A N 1
ATOM 8383 C CA . ALA B 1 83 ? 33.430 49.929 -33.675 1.00 26.66 83 ALA A CA 1
ATOM 8384 C C . ALA B 1 83 ? 33.704 48.439 -33.484 1.00 24.73 83 ALA A C 1
ATOM 8385 O O . ALA B 1 83 ? 32.795 47.665 -33.157 1.00 22.89 83 ALA A O 1
ATOM 8392 N N . ILE B 1 84 ? 34.948 48.009 -33.711 1.00 23.06 84 ILE A N 1
ATOM 8393 C CA . ILE B 1 84 ? 35.269 46.592 -33.583 1.00 22.16 84 ILE A CA 1
ATOM 8394 C C . ILE B 1 84 ? 35.060 46.134 -32.149 1.00 20.11 84 ILE A C 1
ATOM 8395 O O . ILE B 1 84 ? 34.424 45.103 -31.895 1.00 18.75 84 ILE A O 1
ATOM 8411 N N . ASN B 1 85 ? 35.607 46.886 -31.189 1.00 20.71 85 ASN A N 1
ATOM 8412 C CA . ASN B 1 85 ? 35.491 46.474 -29.793 1.00 23.11 85 ASN A CA 1
ATOM 8413 C C . ASN B 1 85 ? 34.039 46.474 -29.332 1.00 25.72 85 ASN A C 1
ATOM 8414 O O . ASN B 1 85 ? 33.612 45.576 -28.597 1.00 24.42 85 ASN A O 1
ATOM 8425 N N . ALA B 1 86 ? 33.262 47.4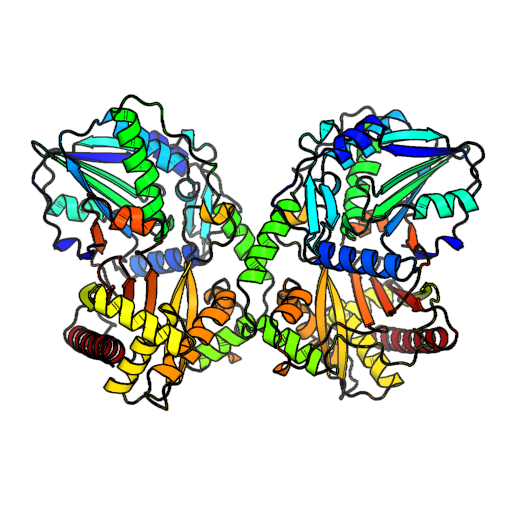67 -29.760 1.00 22.86 86 ALA A N 1
ATOM 8426 C CA . ALA B 1 86 ? 31.863 47.520 -29.363 1.00 25.23 86 ALA A CA 1
ATOM 8427 C C . ALA B 1 86 ? 31.098 46.343 -29.948 1.00 24.46 86 ALA A C 1
ATOM 8428 O O . ALA B 1 86 ? 30.254 45.743 -29.269 1.00 24.10 86 ALA A O 1
ATOM 8435 N N . HIS B 1 87 ? 31.399 45.986 -31.201 1.00 19.12 87 HIS A N 1
ATOM 8436 C CA . HIS B 1 87 ? 30.779 44.816 -31.806 1.00 19.11 87 HIS A CA 1
ATOM 8437 C C . HIS B 1 87 ? 31.088 43.563 -30.993 1.00 22.14 87 HIS A C 1
ATOM 8438 O O . HIS B 1 87 ? 30.193 42.763 -30.694 1.00 20.90 87 HIS A O 1
ATOM 8452 N N . LEU B 1 88 ? 32.353 43.377 -30.612 1.00 25.73 88 LEU A N 1
ATOM 8453 C CA . LEU B 1 88 ? 32.704 42.187 -29.840 1.00 26.54 88 LEU A CA 1
ATOM 8454 C C . LEU B 1 88 ? 32.015 42.178 -28.478 1.00 25.34 88 LEU A C 1
ATOM 8455 O O . LEU B 1 88 ? 31.575 41.125 -28.002 1.00 25.99 88 LEU A O 1
ATOM 8471 N N . ARG B 1 89 ? 31.913 43.332 -27.826 1.00 24.66 89 ARG A N 1
ATOM 8472 C CA . ARG B 1 89 ? 31.313 43.348 -26.497 1.00 25.95 89 ARG A CA 1
ATOM 8473 C C . ARG B 1 89 ? 29.805 43.157 -26.545 1.00 24.70 89 ARG A C 1
ATOM 8474 O O . ARG B 1 89 ? 29.219 42.667 -25.573 1.00 24.13 89 ARG A O 1
ATOM 8495 N N . ARG B 1 90 ? 29.177 43.488 -27.672 1.00 26.44 90 ARG A N 1
ATOM 8496 C CA . ARG B 1 90 ? 27.724 43.519 -27.770 1.00 28.23 90 ARG A CA 1
ATOM 8497 C C . ARG B 1 90 ? 27.096 42.128 -27.876 1.00 27.16 90 ARG A C 1
ATOM 8498 O O . ARG B 1 90 ? 25.946 41.940 -27.452 1.00 25.02 90 ARG A O 1
ATOM 8519 N N . HIS B 1 91 ? 27.795 41.159 -28.467 1.00 25.39 91 HIS A N 1
ATOM 8520 C CA . HIS B 1 91 ? 27.196 39.879 -28.839 1.00 27.13 91 HIS A CA 1
ATOM 8521 C C . HIS B 1 91 ? 27.805 38.747 -28.023 1.00 24.42 91 HIS A C 1
ATOM 8522 O O . HIS B 1 91 ? 29.023 38.532 -28.057 1.00 19.86 91 HIS A O 1
ATOM 8536 N N . ASP B 1 92 ? 26.949 38.006 -27.318 1.00 24.15 92 ASP A N 1
ATOM 8537 C CA . ASP B 1 92 ? 27.435 37.002 -26.379 1.00 23.67 92 ASP A CA 1
ATOM 8538 C C . ASP B 1 92 ? 28.134 35.824 -27.055 1.00 24.99 92 ASP A C 1
ATOM 8539 O O . ASP B 1 92 ? 28.841 35.084 -26.370 1.00 23.81 92 ASP A O 1
ATOM 8548 N N . THR B 1 93 ? 28.019 35.654 -28.375 1.00 28.31 93 THR A N 1
ATOM 8549 C CA . THR B 1 93 ? 28.778 34.593 -29.034 1.00 28.17 93 THR A CA 1
ATOM 8550 C C . THR B 1 93 ? 30.280 34.839 -28.987 1.00 29.10 93 THR A C 1
ATOM 8551 O O . THR B 1 93 ? 31.052 33.896 -29.192 1.00 27.74 93 THR A O 1
ATOM 8562 N N . TYR B 1 94 ? 30.713 36.076 -28.750 1.00 24.76 94 TYR A N 1
ATOM 8563 C CA . TYR B 1 94 ? 32.126 36.372 -28.590 1.00 26.03 94 TYR A CA 1
ATOM 8564 C C . TYR B 1 94 ? 32.577 36.285 -27.138 1.00 26.53 94 TYR A C 1
ATOM 8565 O O . TYR B 1 94 ? 33.757 36.507 -26.852 1.00 27.38 94 TYR A O 1
ATOM 8583 N N . HIS B 1 95 ? 31.674 35.964 -26.218 1.00 24.50 95 HIS A N 1
ATOM 8584 C CA . HIS B 1 95 ? 31.985 35.959 -24.798 1.00 24.91 95 HIS A CA 1
ATOM 8585 C C . HIS B 1 95 ? 32.241 34.560 -24.256 1.00 25.31 95 HIS A C 1
ATOM 8586 O O . HIS B 1 95 ? 32.585 34.421 -23.079 1.00 24.09 95 HIS A O 1
ATOM 8600 N N . SER B 1 96 ? 32.085 33.530 -25.082 1.00 26.15 96 SER A N 1
ATOM 8601 C CA . SER B 1 96 ? 32.244 32.150 -24.665 1.00 23.77 96 SER A CA 1
ATOM 8602 C C . SER B 1 96 ? 33.338 31.483 -25.482 1.00 25.82 96 SER A C 1
ATOM 8603 O O . SER B 1 96 ? 33.653 31.905 -26.595 1.00 24.42 96 SER A O 1
ATOM 8611 N N . TRP B 1 97 ? 33.909 30.425 -24.910 1.00 27.45 97 TRP A N 1
ATOM 8612 C CA . TRP B 1 97 ? 34.823 29.546 -25.625 1.00 27.05 97 TRP A CA 1
ATOM 8613 C C . TRP B 1 97 ? 34.614 28.141 -25.093 1.00 26.72 97 TRP A C 1
ATOM 8614 O O . TRP B 1 97 ? 34.030 27.944 -24.028 1.00 30.28 97 TRP A O 1
ATOM 8635 N N . PHE B 1 98 ? 35.046 27.159 -25.865 1.00 24.64 98 PHE A N 1
ATOM 8636 C CA . PHE B 1 98 ? 34.718 25.784 -25.558 1.00 30.37 98 PHE A CA 1
ATOM 8637 C C . PHE B 1 98 ? 35.989 24.969 -25.463 1.00 34.07 98 PHE A C 1
ATOM 8638 O O . PHE B 1 98 ? 37.028 25.331 -26.017 1.00 36.73 98 PHE A O 1
ATOM 8655 N N . GLU B 1 99 ? 35.891 23.853 -24.753 1.00 39.32 99 GLU A N 1
ATOM 8656 C CA . GLU B 1 99 ? 36.983 22.894 -24.751 1.00 40.00 99 GLU A CA 1
ATOM 8657 C C . GLU B 1 99 ? 36.406 21.542 -24.391 1.00 40.88 99 GLU A C 1
ATOM 8658 O O . GLU B 1 99 ? 35.357 21.447 -23.754 1.00 40.10 99 GLU A O 1
ATOM 8670 N N . PHE B 1 100 ? 37.118 20.498 -24.788 1.00 41.83 100 PHE A N 1
ATOM 8671 C CA . PHE B 1 100 ? 36.740 19.136 -24.445 1.00 44.78 100 PHE A CA 1
ATOM 8672 C C . PHE B 1 100 ? 37.422 18.762 -23.138 1.00 51.14 100 PHE A C 1
ATOM 8673 O O . PHE B 1 100 ? 38.615 19.025 -22.958 1.00 46.62 100 PHE A O 1
ATOM 8690 N N . ASP B 1 101 ? 36.669 18.152 -22.230 1.00 63.26 101 ASP A N 1
ATOM 8691 C CA . ASP B 1 101 ? 37.238 17.722 -20.963 1.00 74.64 101 ASP A CA 1
ATOM 8692 C C . ASP B 1 101 ? 37.811 16.317 -21.150 1.00 81.35 101 ASP A C 1
ATOM 8693 O O . ASP B 1 101 ? 37.832 15.783 -22.262 1.00 82.58 101 ASP A O 1
ATOM 8702 N N . ASN B 1 102 ? 38.265 15.688 -20.062 1.00 86.56 102 ASN A N 1
ATOM 8703 C CA . ASN B 1 102 ? 38.824 14.342 -20.170 1.00 90.64 102 ASN A CA 1
ATOM 8704 C C . ASN B 1 102 ? 37.878 13.367 -20.856 1.00 88.27 102 ASN A C 1
ATOM 8705 O O . ASN B 1 102 ? 38.335 12.351 -21.391 1.00 92.10 102 ASN A O 1
ATOM 8716 N N . ALA B 1 103 ? 36.581 13.644 -20.857 1.00 82.77 103 ALA A N 1
ATOM 8717 C CA . ALA B 1 103 ? 35.618 12.794 -21.539 1.00 83.63 103 ALA A CA 1
ATOM 8718 C C . ALA B 1 103 ? 35.413 13.376 -22.940 1.00 91.87 103 ALA A C 1
ATOM 8719 O O . ALA B 1 103 ? 36.261 14.120 -23.445 1.00 82.78 103 ALA A O 1
ATOM 8726 N N . GLU B 1 104 ? 34.291 13.063 -23.585 1.00 108.50 104 GLU A N 1
ATOM 8727 C CA . GLU B 1 104 ? 33.956 13.663 -24.870 1.00 114.82 104 GLU A CA 1
ATOM 8728 C C . GLU B 1 104 ? 32.900 14.744 -24.705 1.00 103.33 104 GLU A C 1
ATOM 8729 O O . GLU B 1 104 ? 32.128 15.021 -25.627 1.00 108.48 104 GLU A O 1
ATOM 8741 N N . HIS B 1 105 ? 32.988 15.428 -23.592 1.00 82.94 105 HIS A N 1
ATOM 8742 C CA . HIS B 1 105 ? 31.990 16.434 -23.247 1.00 62.72 105 HIS A CA 1
ATOM 8743 C C . HIS B 1 105 ? 32.490 17.817 -23.563 1.00 50.45 105 HIS A C 1
ATOM 8744 O O . HIS B 1 105 ? 33.574 18.156 -23.236 1.00 45.01 105 HIS A O 1
ATOM 8758 N N . ILE B 1 106 ? 31.658 18.609 -24.200 1.00 46.02 106 ILE A N 1
ATOM 8759 C CA . ILE B 1 106 ? 32.057 19.966 -24.558 1.00 38.80 106 ILE A CA 1
ATOM 8760 C C . ILE B 1 106 ? 31.697 20.871 -23.389 1.00 36.42 106 ILE A C 1
ATOM 8761 O O . ILE B 1 106 ? 30.541 20.916 -22.954 1.00 38.24 106 ILE A O 1
ATOM 8777 N N . VAL B 1 107 ? 32.687 21.584 -22.874 1.00 34.74 107 VAL A N 1
ATOM 8778 C CA . VAL B 1 107 ? 32.501 22.517 -21.774 1.00 36.25 107 VAL A CA 1
ATOM 8779 C C . VAL B 1 107 ? 32.519 23.928 -22.337 1.00 34.28 107 VAL A C 1
ATOM 8780 O O . VAL B 1 107 ? 33.413 24.287 -23.123 1.00 34.09 107 VAL A O 1
ATOM 8793 N N . ARG B 1 108 ? 31.542 24.728 -21.920 1.00 30.79 108 ARG A N 1
ATOM 8794 C CA . ARG B 1 108 ? 31.475 26.143 -22.253 1.00 29.83 108 ARG A CA 1
ATOM 8795 C C . ARG B 1 108 ? 32.025 26.949 -21.088 1.00 29.09 108 ARG A C 1
ATOM 8796 O O . ARG B 1 108 ? 31.669 26.703 -19.932 1.00 33.03 108 ARG A O 1
ATOM 8817 N N . HIS B 1 109 ? 32.907 27.888 -21.397 1.00 26.13 109 HIS A N 1
ATOM 8818 C CA . HIS B 1 109 ? 33.356 28.903 -20.463 1.00 29.57 109 HIS A CA 1
ATOM 8819 C C . HIS B 1 109 ? 32.863 30.251 -20.967 1.00 28.06 109 HIS A C 1
ATOM 8820 O O . HIS B 1 109 ? 32.842 30.491 -22.177 1.00 28.61 109 HIS A O 1
ATOM 8834 N N . THR B 1 110 ? 32.486 31.134 -20.043 1.00 29.44 110 THR A N 1
ATOM 8835 C CA . THR B 1 110 ? 31.914 32.426 -20.399 1.00 30.44 110 THR A CA 1
ATOM 8836 C C . THR B 1 110 ? 32.556 33.536 -19.585 1.00 32.70 110 THR A C 1
ATOM 8837 O O . THR B 1 110 ? 32.541 33.500 -18.348 1.00 35.97 110 THR A O 1
ATOM 8848 N N . ILE B 1 111 ? 33.084 34.538 -20.288 1.00 33.06 111 ILE A N 1
ATOM 8849 C CA . ILE B 1 111 ? 33.687 35.693 -19.637 1.00 33.96 111 ILE A CA 1
ATOM 8850 C C . ILE B 1 111 ? 32.608 36.455 -18.878 1.00 32.18 111 ILE A C 1
ATOM 8851 O O . ILE B 1 111 ? 31.569 36.817 -19.441 1.00 33.62 111 ILE A O 1
ATOM 8867 N N . ALA B 1 112 ? 32.849 36.699 -17.589 1.00 32.74 112 ALA A N 1
ATOM 8868 C CA . ALA B 1 112 ? 31.815 37.285 -16.743 1.00 36.04 112 ALA A CA 1
ATOM 8869 C C . ALA B 1 112 ? 31.533 38.739 -17.117 1.00 36.57 112 ALA A C 1
ATOM 8870 O O . ALA B 1 112 ? 30.371 39.165 -17.129 1.00 35.01 112 ALA A O 1
ATOM 8877 N N . ASP B 1 113 ? 32.572 39.517 -17.424 1.00 35.74 113 ASP A N 1
ATOM 8878 C CA . ASP B 1 113 ? 32.413 40.942 -17.723 1.00 38.81 113 ASP A CA 1
ATOM 8879 C C . ASP B 1 113 ? 32.851 41.233 -19.155 1.00 37.14 113 ASP A C 1
ATOM 8880 O O . ASP B 1 113 ? 34.061 41.330 -19.426 1.00 35.08 113 ASP A O 1
ATOM 8889 N N . PRO B 1 114 ? 31.922 41.425 -20.098 1.00 39.76 114 PRO A N 1
ATOM 8890 C CA . PRO B 1 114 ? 32.337 41.670 -21.492 1.00 38.23 114 PRO A CA 1
ATOM 8891 C C . PRO B 1 114 ? 33.248 42.874 -21.652 1.00 35.22 114 PRO A C 1
ATOM 8892 O O . PRO B 1 114 ? 33.965 42.960 -22.660 1.00 34.76 114 PRO A O 1
ATOM 8903 N N . ALA B 1 115 ? 33.240 43.805 -20.696 1.00 34.41 115 ALA A N 1
ATOM 8904 C CA . ALA B 1 115 ? 34.150 44.943 -20.740 1.00 34.54 115 ALA A CA 1
ATOM 8905 C C . ALA B 1 115 ? 35.609 44.508 -20.681 1.00 36.68 115 ALA A C 1
ATOM 8906 O O . ALA B 1 115 ? 36.491 45.270 -21.091 1.00 37.94 115 ALA A O 1
ATOM 8913 N N . ASP B 1 116 ? 35.887 43.312 -20.158 1.00 37.45 116 ASP A N 1
ATOM 8914 C CA . ASP B 1 116 ? 37.247 42.784 -20.180 1.00 37.44 116 ASP A CA 1
ATOM 8915 C C . ASP B 1 116 ? 37.692 42.405 -21.583 1.00 34.80 116 ASP A C 1
ATOM 8916 O O . ASP B 1 116 ? 38.892 42.251 -21.818 1.00 35.36 116 ASP A O 1
ATOM 8925 N N . ILE B 1 117 ? 36.760 42.234 -22.510 1.00 32.51 117 ILE A N 1
ATOM 8926 C CA . ILE B 1 117 ? 37.117 41.911 -23.884 1.00 31.02 117 ILE A CA 1
ATOM 8927 C C . ILE B 1 117 ? 37.634 43.173 -24.553 1.00 32.82 117 ILE A C 1
ATOM 8928 O O . ILE B 1 117 ? 36.996 44.229 -24.493 1.00 34.68 117 ILE A O 1
ATOM 8944 N N . GLU B 1 118 ? 38.804 43.070 -25.173 1.00 32.38 118 GLU A N 1
ATOM 8945 C CA . GLU B 1 118 ? 39.414 44.200 -25.850 1.00 33.99 118 GLU A CA 1
ATOM 8946 C C . GLU B 1 118 ? 40.336 43.679 -26.937 1.00 31.05 118 GLU A C 1
ATOM 8947 O O . GLU B 1 118 ? 41.172 42.809 -26.677 1.00 32.46 118 GLU A O 1
ATOM 8959 N N . VAL B 1 119 ? 40.195 44.222 -28.138 1.00 28.84 119 VAL A N 1
ATOM 8960 C CA . VAL B 1 119 ? 41.156 44.000 -29.206 1.00 27.79 119 VAL A CA 1
ATOM 8961 C C . VAL B 1 119 ? 41.887 45.310 -29.464 1.00 30.25 119 VAL A C 1
ATOM 8962 O O . VAL B 1 119 ? 41.350 46.409 -29.273 1.00 29.02 119 VAL A O 1
ATOM 8975 N N . VAL B 1 120 ? 43.144 45.176 -29.864 1.00 32.99 120 VAL A N 1
ATOM 8976 C CA . VAL B 1 120 ? 44.066 46.288 -30.019 1.00 33.19 120 VAL A CA 1
ATOM 8977 C C . VAL B 1 120 ? 44.746 46.137 -31.367 1.00 33.57 120 VAL A C 1
ATOM 8978 O O . VAL B 1 120 ? 45.145 45.032 -31.753 1.00 34.40 120 VAL A O 1
ATOM 8991 N N . GLN B 1 121 ? 44.896 47.246 -32.072 1.00 34.73 121 GLN A N 1
ATOM 8992 C CA . GLN B 1 121 ? 45.475 47.209 -33.402 1.00 37.19 121 GLN A CA 1
ATOM 8993 C C . GLN B 1 121 ? 46.992 47.307 -33.342 1.00 35.63 121 GLN A C 1
ATOM 8994 O O . GLN B 1 121 ? 47.563 47.934 -32.451 1.00 36.25 121 GLN A O 1
ATOM 9008 N N . ALA B 1 122 ? 47.633 46.661 -34.312 1.00 36.57 122 ALA A N 1
ATOM 9009 C CA . ALA B 1 122 ? 49.066 46.743 -34.533 1.00 38.20 122 ALA A CA 1
ATOM 9010 C C . ALA B 1 122 ? 49.314 46.621 -36.028 1.00 36.15 122 ALA A C 1
ATOM 9011 O O . ALA B 1 122 ? 48.589 45.913 -36.730 1.00 34.72 122 ALA A O 1
ATOM 9018 N N . GLU B 1 123 ? 50.337 47.311 -36.516 1.00 40.55 123 GLU A N 1
ATOM 9019 C CA . GLU B 1 123 ? 50.697 47.186 -37.921 1.00 43.59 123 GLU A CA 1
ATOM 9020 C C . GLU B 1 123 ? 51.558 45.945 -38.098 1.00 41.32 123 GLU A C 1
ATOM 9021 O O . GLU B 1 123 ? 52.538 45.753 -37.374 1.00 42.52 123 GLU A O 1
ATOM 9033 N N . HIS B 1 124 ? 51.179 45.090 -39.047 1.00 39.21 124 HIS A N 1
ATOM 9034 C CA . HIS B 1 124 ? 52.026 43.963 -39.430 1.00 43.03 124 HIS A CA 1
ATOM 9035 C C . HIS B 1 124 ? 53.013 44.441 -40.489 1.00 45.63 124 HIS A C 1
ATOM 9036 O O . HIS B 1 124 ? 52.798 44.299 -41.696 1.00 43.66 124 HIS A O 1
ATOM 9050 N N . GLN B 1 125 ? 54.104 45.047 -40.020 1.00 51.63 125 GLN A N 1
ATOM 9051 C CA . GLN B 1 125 ? 55.056 45.655 -40.939 1.00 58.85 125 GLN A CA 1
ATOM 9052 C C . GLN B 1 125 ? 55.646 44.586 -41.848 1.00 59.36 125 GLN A C 1
ATOM 9053 O O . GLN B 1 125 ? 55.904 43.459 -41.422 1.00 60.06 125 GLN A O 1
ATOM 9067 N N . ASN B 1 126 ? 55.869 44.952 -43.107 1.00 61.16 126 ASN A N 1
ATOM 9068 C CA . ASN B 1 126 ? 56.448 44.050 -44.105 1.00 63.37 126 ASN A CA 1
ATOM 9069 C C . ASN B 1 126 ? 55.764 42.684 -44.145 1.00 60.50 126 ASN A C 1
ATOM 9070 O O . ASN B 1 126 ? 56.402 41.674 -44.455 1.00 63.10 126 ASN A O 1
ATOM 9081 N N . MET B 1 127 ? 54.470 42.619 -43.841 1.00 52.37 127 MET A N 1
ATOM 9082 C CA . MET B 1 127 ? 53.736 41.382 -44.061 1.00 45.94 127 MET A CA 1
ATOM 9083 C C . MET B 1 127 ? 53.437 41.301 -45.549 1.00 43.59 127 MET A C 1
ATOM 9084 O O . MET B 1 127 ? 52.893 42.247 -46.128 1.00 43.16 127 MET A O 1
ATOM 9098 N N . THR B 1 128 ? 53.823 40.195 -46.178 1.00 45.20 128 THR A N 1
ATOM 9099 C CA . THR B 1 128 ? 53.540 40.028 -47.593 1.00 44.87 128 THR A CA 1
ATOM 9100 C C . THR B 1 128 ? 52.081 39.623 -47.791 1.00 42.50 128 THR A C 1
ATOM 9101 O O . THR B 1 128 ? 51.350 39.334 -46.839 1.00 43.30 128 THR A O 1
ATOM 9112 N N . SER B 1 129 ? 51.663 39.585 -49.057 1.00 39.71 129 SER A N 1
ATOM 9113 C CA . SER B 1 129 ? 50.299 39.172 -49.368 1.00 42.07 129 SER A CA 1
ATOM 9114 C C . SER B 1 129 ? 50.069 37.714 -48.994 1.00 39.18 129 SER A C 1
ATOM 9115 O O . SER B 1 129 ? 49.020 37.370 -48.442 1.00 38.17 129 SER A O 1
ATOM 9123 N N . ALA B 1 130 ? 51.031 36.842 -49.306 1.00 37.99 130 ALA A N 1
ATOM 9124 C CA . ALA B 1 130 ? 50.903 35.431 -48.958 1.00 37.79 130 ALA A CA 1
ATOM 9125 C C . ALA B 1 130 ? 50.825 35.249 -47.450 1.00 35.41 130 ALA A C 1
ATOM 9126 O O . ALA B 1 130 ? 50.032 34.441 -46.946 1.00 39.18 130 ALA A O 1
ATOM 9133 N N . GLU B 1 131 ? 51.647 35.992 -46.711 1.00 37.79 131 GLU A N 1
ATOM 9134 C CA . GLU B 1 131 ? 51.583 35.942 -45.258 1.00 40.08 131 GLU A CA 1
ATOM 9135 C C . GLU B 1 131 ? 50.252 36.471 -44.748 1.00 37.03 131 GLU A C 1
ATOM 9136 O O . GLU B 1 131 ? 49.754 35.998 -43.723 1.00 36.94 131 GLU A O 1
ATOM 9148 N N . LEU B 1 132 ? 49.668 37.463 -45.427 1.00 33.18 132 LEU A N 1
ATOM 9149 C CA . LEU B 1 132 ? 48.369 37.957 -44.984 1.00 33.39 132 LEU A CA 1
ATOM 9150 C C . LEU B 1 132 ? 47.279 36.925 -45.244 1.00 31.75 132 LEU A C 1
ATOM 9151 O O . LEU B 1 132 ? 46.377 36.760 -44.423 1.00 26.98 132 LEU A O 1
ATOM 9167 N N . ARG B 1 133 ? 47.336 36.229 -46.383 1.00 34.11 133 ARG A N 1
ATOM 9168 C CA . ARG B 1 133 ? 46.374 35.159 -46.645 1.00 36.53 133 ARG A CA 1
ATOM 9169 C C . ARG B 1 133 ? 46.454 34.075 -45.572 1.00 34.78 133 ARG A C 1
ATOM 9170 O O . ARG B 1 133 ? 45.437 33.689 -44.962 1.00 35.79 133 ARG A O 1
ATOM 9191 N N . HIS B 1 134 ? 47.670 33.624 -45.271 1.00 32.51 134 HIS A N 1
ATOM 9192 C CA . HIS B 1 134 ? 47.819 32.632 -44.214 1.00 35.99 134 HIS A CA 1
ATOM 9193 C C . HIS B 1 134 ? 47.293 33.177 -42.891 1.00 34.26 134 HIS A C 1
ATOM 9194 O O . HIS B 1 134 ? 46.508 32.517 -42.202 1.00 35.70 134 HIS A O 1
ATOM 9208 N N . HIS B 1 135 ? 47.679 34.407 -42.548 1.00 31.85 135 HIS A N 1
ATOM 9209 C CA . HIS B 1 135 ? 47.301 34.989 -41.262 1.00 29.90 135 HIS A CA 1
ATOM 9210 C C . HIS B 1 135 ? 45.786 35.097 -41.125 1.00 28.46 135 HIS A C 1
ATOM 9211 O O . HIS B 1 135 ? 45.225 34.784 -40.069 1.00 25.42 135 HIS A O 1
ATOM 9225 N N . ILE B 1 136 ? 45.106 35.556 -42.176 1.00 29.37 136 ILE A N 1
ATOM 9226 C CA . ILE B 1 136 ? 43.671 35.760 -42.077 1.00 32.04 136 ILE A CA 1
ATOM 9227 C C . ILE B 1 136 ? 42.951 34.430 -41.958 1.00 30.01 136 ILE A C 1
ATOM 9228 O O . ILE B 1 136 ? 41.816 34.391 -41.456 1.00 23.28 136 ILE A O 1
ATOM 9244 N N . ALA B 1 137 ? 43.581 33.331 -42.395 1.00 32.06 137 ALA A N 1
ATOM 9245 C CA . ALA B 1 137 ? 42.941 32.024 -42.298 1.00 32.23 137 ALA A CA 1
ATOM 9246 C C . ALA B 1 137 ? 43.244 31.276 -40.989 1.00 35.50 137 ALA A C 1
ATOM 9247 O O . ALA B 1 137 ? 42.832 30.115 -40.846 1.00 32.62 137 ALA A O 1
ATOM 9254 N N . THR B 1 138 ? 43.923 31.905 -40.024 1.00 32.56 138 THR A N 1
ATOM 9255 C CA . THR B 1 138 ? 44.392 31.177 -38.843 1.00 33.74 138 THR A CA 1
ATOM 9256 C C . THR B 1 138 ? 43.335 30.915 -37.767 1.00 32.57 138 THR A C 1
ATOM 9257 O O . THR B 1 138 ? 43.436 29.903 -37.066 1.00 35.32 138 THR A O 1
ATOM 9268 N N . PRO B 1 139 ? 42.311 31.745 -37.597 1.00 32.09 139 PRO A N 1
ATOM 9269 C CA . PRO B 1 139 ? 41.385 31.510 -36.496 1.00 31.58 139 PRO A CA 1
ATOM 9270 C C . PRO B 1 139 ? 40.739 30.141 -36.555 1.00 32.48 139 PRO A C 1
ATOM 9271 O O . PRO B 1 139 ? 40.439 29.647 -37.578 1.00 30.70 139 PRO A O 1
ATOM 9282 N N . GLN B 1 140 ? 40.548 29.548 -35.401 1.00 33.26 140 GLN A N 1
ATOM 9283 C CA . GLN B 1 140 ? 39.988 28.208 -35.320 1.00 35.17 140 GLN A CA 1
ATOM 9284 C C . GLN B 1 140 ? 39.074 28.092 -34.110 1.00 33.60 140 GLN A C 1
ATOM 9285 O O . GLN B 1 140 ? 39.184 28.877 -33.159 1.00 32.54 140 GLN A O 1
ATOM 9299 N N . PRO B 1 141 ? 38.158 27.111 -34.112 1.00 33.14 141 PRO A N 1
ATOM 9300 C CA . PRO B 1 141 ? 37.050 27.103 -33.136 1.00 33.20 141 PRO A CA 1
ATOM 9301 C C . PRO B 1 141 ? 37.441 26.795 -31.684 1.00 33.96 141 PRO A C 1
ATOM 9302 O O . PRO B 1 141 ? 36.573 26.921 -30.803 1.00 30.76 141 PRO A O 1
ATOM 9313 N N . LEU B 1 142 ? 38.656 26.313 -31.408 1.00 33.95 142 LEU A N 1
ATOM 9314 C CA . LEU B 1 142 ? 39.050 25.943 -30.052 1.00 33.20 142 LEU A CA 1
ATOM 9315 C C . LEU B 1 142 ? 39.956 26.977 -29.391 1.00 32.17 142 LEU A C 1
ATOM 9316 O O . LEU B 1 142 ? 40.639 26.660 -28.415 1.00 37.09 142 LEU A O 1
ATOM 9332 N N . GLN B 1 143 ? 39.976 28.201 -29.898 1.00 29.37 143 GLN A N 1
ATOM 9333 C CA . GLN B 1 143 ? 40.517 29.342 -29.179 1.00 28.35 143 GLN A CA 1
ATOM 9334 C C . GLN B 1 143 ? 39.379 30.320 -28.929 1.00 29.11 143 GLN A C 1
ATOM 9335 O O . GLN B 1 143 ? 38.422 30.387 -29.706 1.00 30.82 143 GLN A O 1
ATOM 9349 N N . TRP B 1 144 ? 39.474 31.079 -27.838 1.00 29.34 144 TRP A N 1
ATOM 9350 C CA . TRP B 1 144 ? 38.427 32.055 -27.558 1.00 30.44 144 TRP A CA 1
ATOM 9351 C C . TRP B 1 144 ? 38.405 33.157 -28.611 1.00 28.54 144 TRP A C 1
ATOM 9352 O O . TRP B 1 144 ? 37.350 33.476 -29.171 1.00 27.10 144 TRP A O 1
ATOM 9373 N N . ASP B 1 145 ? 39.559 33.759 -28.888 1.00 29.39 145 ASP A N 1
ATOM 9374 C CA . ASP B 1 145 ? 39.636 34.884 -29.819 1.00 29.51 145 ASP A CA 1
ATOM 9375 C C . ASP B 1 145 ? 39.714 34.383 -31.266 1.00 28.17 145 ASP A C 1
ATOM 9376 O O . ASP B 1 145 ? 40.662 34.631 -32.005 1.00 31.27 145 ASP A O 1
ATOM 9385 N N . CYS B 1 146 ? 38.657 33.697 -31.683 1.00 24.33 146 CYS A N 1
ATOM 9386 C CA . CYS B 1 146 ? 38.635 33.044 -32.993 1.00 27.59 146 CYS A CA 1
ATOM 9387 C C . CYS B 1 146 ? 38.065 33.989 -34.055 1.00 25.73 146 CYS A C 1
ATOM 9388 O O . CYS B 1 146 ? 37.083 33.700 -34.738 1.00 25.82 146 CYS A O 1
ATOM 9396 N N . PHE B 1 147 ? 38.713 35.143 -34.176 1.00 25.83 147 PHE A N 1
ATOM 9397 C CA . PHE B 1 147 ? 38.302 36.181 -35.109 1.00 25.59 147 PHE A CA 1
ATOM 9398 C C . PHE B 1 147 ? 39.480 37.111 -35.357 1.00 27.65 147 PHE A C 1
ATOM 9399 O O . PHE B 1 147 ? 40.383 37.228 -34.524 1.00 25.68 147 PHE A O 1
ATOM 9416 N N . LEU B 1 148 ? 39.464 37.747 -36.528 1.00 25.97 148 LEU A N 1
ATOM 9417 C CA . LEU B 1 148 ? 40.397 38.795 -36.893 1.00 27.46 148 LEU A CA 1
ATOM 9418 C C . LEU B 1 148 ? 39.630 39.886 -37.611 1.00 27.33 148 LEU A C 1
ATOM 9419 O O . LEU B 1 148 ? 38.719 39.601 -38.388 1.00 26.91 148 LEU A O 1
ATOM 9435 N N . PHE B 1 149 ? 40.018 41.129 -37.348 1.00 27.42 149 PHE A N 1
ATOM 9436 C CA . PHE B 1 149 ? 39.469 42.297 -38.017 1.00 26.39 149 PHE A CA 1
ATOM 9437 C C . PHE B 1 149 ? 40.637 43.196 -38.369 1.00 29.28 149 PHE A C 1
ATOM 9438 O O . PHE B 1 149 ? 41.585 43.310 -37.586 1.00 29.62 149 PHE A O 1
ATOM 9455 N N . GLY B 1 150 ? 40.594 43.809 -39.547 1.00 22.62 150 GLY A N 1
ATOM 9456 C CA . GLY B 1 150 ? 41.670 44.731 -39.856 1.00 26.28 150 GLY A CA 1
ATOM 9457 C C . GLY B 1 150 ? 41.392 45.538 -41.102 1.00 26.71 150 GLY A C 1
ATOM 9458 O O . GLY B 1 150 ? 40.332 45.425 -41.727 1.00 26.94 150 GLY A O 1
ATOM 9462 N N . ILE B 1 151 ? 42.385 46.346 -41.466 1.00 25.49 151 ILE A N 1
ATOM 9463 C CA . ILE B 1 151 ? 42.345 47.159 -42.673 1.00 27.97 151 ILE A CA 1
ATOM 9464 C C . ILE B 1 151 ? 43.673 47.037 -43.402 1.00 27.11 151 ILE A C 1
ATOM 9465 O O . ILE B 1 151 ? 44.725 46.803 -42.798 1.00 26.29 151 ILE A O 1
ATOM 9481 N N . ILE B 1 152 ? 43.607 47.211 -44.715 1.00 25.47 152 ILE A N 1
ATOM 9482 C CA . ILE B 1 152 ? 44.757 47.428 -45.574 1.00 26.05 152 ILE A CA 1
ATOM 9483 C C . ILE B 1 152 ? 44.624 48.855 -46.076 1.00 28.71 152 ILE A C 1
ATOM 9484 O O . ILE B 1 152 ? 43.710 49.168 -46.850 1.00 28.53 152 ILE A O 1
ATOM 9500 N N . GLN B 1 153 ? 45.502 49.728 -45.604 1.00 26.06 153 GLN A N 1
ATOM 9501 C CA . GLN B 1 153 ? 45.455 51.143 -45.939 1.00 28.60 153 GLN A CA 1
ATOM 9502 C C . GLN B 1 153 ? 46.343 51.408 -47.146 1.00 28.90 153 GLN A C 1
ATOM 9503 O O . GLN B 1 153 ? 47.567 51.326 -47.047 1.00 29.83 153 GLN A O 1
ATOM 9517 N N . SER B 1 154 ? 45.731 51.744 -48.279 1.00 32.62 154 SER A N 1
ATOM 9518 C CA . SER B 1 154 ? 46.487 52.230 -49.422 1.00 35.96 154 SER A CA 1
ATOM 9519 C C . SER B 1 154 ? 46.563 53.756 -49.358 1.00 36.50 154 SER A C 1
ATOM 9520 O O . SER B 1 154 ? 46.050 54.387 -48.431 1.00 33.29 154 SER A O 1
ATOM 9528 N N . ASP B 1 155 ? 47.204 54.360 -50.363 1.00 39.09 155 ASP A N 1
ATOM 9529 C CA . ASP B 1 155 ? 47.360 55.813 -50.388 1.00 39.52 155 ASP A CA 1
ATOM 9530 C C . ASP B 1 155 ? 46.023 56.534 -50.229 1.00 38.34 155 ASP A C 1
ATOM 9531 O O . ASP B 1 155 ? 45.885 57.410 -49.370 1.00 37.96 155 ASP A O 1
ATOM 9540 N N . ASP B 1 156 ? 45.029 56.201 -51.060 1.00 38.64 156 ASP A N 1
ATOM 9541 C CA . ASP B 1 156 ? 43.794 56.978 -51.116 1.00 39.31 156 ASP A CA 1
ATOM 9542 C C . ASP B 1 156 ? 42.555 56.164 -50.775 1.00 33.63 156 ASP A C 1
ATOM 9543 O O . ASP B 1 156 ? 41.440 56.680 -50.892 1.00 34.14 156 ASP A O 1
ATOM 9552 N N . HIS B 1 157 ? 42.711 54.915 -50.368 1.00 31.22 157 HIS A N 1
ATOM 9553 C CA . HIS B 1 157 ? 41.571 54.095 -49.991 1.00 30.74 157 HIS A CA 1
ATOM 9554 C C . HIS B 1 157 ? 42.089 52.994 -49.086 1.00 29.51 157 HIS A C 1
ATOM 9555 O O . HIS B 1 157 ? 43.301 52.785 -48.969 1.00 26.29 157 HIS A O 1
ATOM 9569 N N . PHE B 1 158 ? 41.158 52.309 -48.421 1.00 25.65 158 PHE A N 1
ATOM 9570 C CA . PHE B 1 158 ? 41.520 51.141 -47.640 1.00 26.14 158 PHE A CA 1
ATOM 9571 C C . PHE B 1 158 ? 40.463 50.053 -47.778 1.00 28.05 158 PHE A C 1
ATOM 9572 O O . PHE B 1 158 ? 39.314 50.300 -48.151 1.00 28.24 158 PHE A O 1
ATOM 9589 N N . THR B 1 159 ? 40.892 48.835 -47.490 1.00 28.23 159 THR A N 1
ATOM 9590 C CA . THR B 1 159 ? 40.042 47.658 -47.510 1.00 30.01 159 THR A CA 1
ATOM 9591 C C . THR B 1 159 ? 39.876 47.179 -46.079 1.00 28.89 159 THR A C 1
ATOM 9592 O O . THR B 1 159 ? 40.853 47.099 -45.335 1.00 28.14 159 THR A O 1
ATOM 9603 N N . PHE B 1 160 ? 38.640 46.915 -45.685 1.00 24.48 160 PHE A N 1
ATOM 9604 C CA . PHE B 1 160 ? 38.343 46.319 -44.394 1.00 24.83 160 PHE A CA 1
ATOM 9605 C C . PHE B 1 160 ? 38.136 44.826 -44.576 1.00 24.35 160 PHE A C 1
ATOM 9606 O O . PHE B 1 160 ? 37.421 44.404 -45.496 1.00 25.56 160 PHE A O 1
ATOM 9623 N N . TYR B 1 161 ? 38.746 44.035 -43.693 1.00 22.89 161 TYR A N 1
ATOM 9624 C CA . TYR B 1 161 ? 38.586 42.593 -43.719 1.00 24.86 161 TYR A CA 1
ATOM 9625 C C . TYR B 1 161 ? 38.143 42.088 -42.356 1.00 26.74 161 TYR A C 1
ATOM 9626 O O . TYR B 1 161 ? 38.513 42.625 -41.300 1.00 23.71 161 TYR A O 1
ATOM 9644 N N . ALA B 1 162 ? 37.317 41.049 -42.416 1.00 25.00 162 ALA A N 1
ATOM 9645 C CA . ALA B 1 162 ? 36.776 40.382 -41.249 1.00 23.17 162 ALA A CA 1
ATOM 9646 C C . ALA B 1 162 ? 36.867 38.883 -41.480 1.00 24.69 162 ALA A C 1
ATOM 9647 O O . ALA B 1 162 ? 36.425 38.385 -42.517 1.00 26.22 162 ALA A O 1
ATOM 9654 N N . SER B 1 163 ? 37.429 38.170 -40.515 1.00 25.65 163 SER A N 1
ATOM 9655 C CA . SER B 1 163 ? 37.526 36.718 -40.564 1.00 27.93 163 SER A CA 1
ATOM 9656 C C . SER B 1 163 ? 37.014 36.187 -39.235 1.00 24.77 163 SER A C 1
ATOM 9657 O O . SER B 1 163 ? 37.677 36.343 -38.212 1.00 22.59 163 SER A O 1
ATOM 9665 N N . ILE B 1 164 ? 35.860 35.533 -39.244 1.00 25.99 164 ILE A N 1
ATOM 9666 C CA . ILE B 1 164 ? 35.191 35.139 -38.012 1.00 25.21 164 ILE A CA 1
ATOM 9667 C C . ILE B 1 164 ? 34.870 33.658 -38.086 1.00 24.33 164 ILE A C 1
ATOM 9668 O O . ILE B 1 164 ? 34.317 33.190 -39.083 1.00 25.79 164 ILE A O 1
ATOM 9684 N N . ALA B 1 165 ? 35.212 32.927 -37.031 1.00 24.02 165 ALA A N 1
ATOM 9685 C CA . ALA B 1 165 ? 34.850 31.521 -36.935 1.00 27.15 165 ALA A CA 1
ATOM 9686 C C . ALA B 1 165 ? 33.345 31.339 -37.117 1.00 25.57 165 ALA A C 1
ATOM 9687 O O . ALA B 1 165 ? 32.543 32.033 -36.485 1.00 25.90 165 ALA A O 1
ATOM 9694 N N . HIS B 1 166 ? 32.966 30.406 -37.998 1.00 23.82 166 HIS A N 1
ATOM 9695 C CA . HIS B 1 166 ? 31.556 30.061 -38.164 1.00 25.54 166 HIS A CA 1
ATOM 9696 C C . HIS B 1 166 ? 30.934 29.694 -36.828 1.00 23.58 166 HIS A C 1
ATOM 9697 O O . HIS B 1 166 ? 29.726 29.867 -36.628 1.00 22.93 166 HIS A O 1
ATOM 9711 N N . LEU B 1 167 ? 31.750 29.190 -35.905 1.00 25.17 167 LEU A N 1
ATOM 9712 C CA . LEU B 1 167 ? 31.332 28.916 -34.539 1.00 30.53 167 LEU A CA 1
ATOM 9713 C C . LEU B 1 167 ? 30.456 30.033 -33.983 1.00 31.66 167 LEU A C 1
ATOM 9714 O O . LEU B 1 167 ? 29.521 29.765 -33.225 1.00 31.83 167 LEU A O 1
ATOM 9730 N N . CYS B 1 168 ? 30.760 31.285 -34.344 1.00 30.33 168 CYS A N 1
ATOM 9731 C CA . CYS B 1 168 ? 30.137 32.452 -33.734 1.00 30.81 168 CYS A CA 1
ATOM 9732 C C . CYS B 1 168 ? 29.067 33.107 -34.593 1.00 30.19 168 CYS A C 1
ATOM 9733 O O . CYS B 1 168 ? 28.327 33.953 -34.081 1.00 31.90 168 CYS A O 1
ATOM 9741 N N . VAL B 1 169 ? 28.971 32.765 -35.872 1.00 30.05 169 VAL A N 1
ATOM 9742 C CA . VAL B 1 169 ? 28.125 33.538 -36.771 1.00 29.05 169 VAL A CA 1
ATOM 9743 C C . VAL B 1 169 ? 27.472 32.654 -37.825 1.00 30.82 169 VAL A C 1
ATOM 9744 O O . VAL B 1 169 ? 27.699 31.440 -37.878 1.00 34.06 169 VAL A O 1
ATOM 9757 N N . ASP B 1 170 ? 26.627 33.265 -38.640 1.00 28.45 170 ASP A N 1
ATOM 9758 C CA . ASP B 1 170 ? 26.115 32.679 -39.867 1.00 28.51 170 ASP A CA 1
ATOM 9759 C C . ASP B 1 170 ? 25.881 33.853 -40.820 1.00 28.70 170 ASP A C 1
ATOM 9760 O O . ASP B 1 170 ? 26.287 34.978 -40.497 1.00 28.43 170 ASP A O 1
ATOM 9769 N N . PRO B 1 171 ? 25.264 33.654 -41.937 1.00 32.04 171 PRO A N 1
ATOM 9770 C CA . PRO B 1 171 ? 25.213 34.707 -42.926 1.00 34.20 171 PRO A CA 1
ATOM 9771 C C . PRO B 1 171 ? 24.607 36.060 -42.439 1.00 34.27 171 PRO A C 1
ATOM 9772 O O . PRO B 1 171 ? 24.887 37.108 -42.965 1.00 35.59 171 PRO A O 1
ATOM 9783 N N . MET B 1 172 ? 23.758 36.013 -41.448 1.00 31.81 172 MET A N 1
ATOM 9784 C CA . MET B 1 172 ? 23.181 37.245 -40.914 1.00 33.44 172 MET A CA 1
ATOM 9785 C C . MET B 1 172 ? 24.262 38.240 -40.514 1.00 29.68 172 MET A C 1
ATOM 9786 O O . MET B 1 172 ? 24.036 39.461 -40.553 1.00 26.47 172 MET A O 1
ATOM 9800 N N . ILE B 1 173 ? 25.458 37.743 -40.180 1.00 25.83 173 ILE A N 1
ATOM 9801 C CA . ILE B 1 173 ? 26.515 38.624 -39.699 1.00 23.48 173 ILE A CA 1
ATOM 9802 C C . ILE B 1 173 ? 26.801 39.715 -40.715 1.00 26.83 173 ILE A C 1
ATOM 9803 O O . ILE B 1 173 ? 27.150 40.847 -40.342 1.00 24.62 173 ILE A O 1
ATOM 9819 N N . VAL B 1 174 ? 26.637 39.416 -42.007 1.00 29.33 174 VAL A N 1
ATOM 9820 C CA . VAL B 1 174 ? 26.914 40.432 -43.020 1.00 28.61 174 VAL A CA 1
ATOM 9821 C C . VAL B 1 174 ? 26.124 41.692 -42.699 1.00 29.10 174 VAL A C 1
ATOM 9822 O O . VAL B 1 174 ? 26.689 42.774 -42.474 1.00 26.26 174 VAL A O 1
ATOM 9835 N N . GLY B 1 175 ? 24.800 41.552 -42.614 1.00 27.51 175 GLY A N 1
ATOM 9836 C CA . GLY B 1 175 ? 23.982 42.715 -42.331 1.00 26.06 175 GLY A CA 1
ATOM 9837 C C . GLY B 1 175 ? 24.421 43.388 -41.053 1.00 25.42 175 GLY A C 1
ATOM 9838 O O . GLY B 1 175 ? 24.571 44.615 -41.000 1.00 22.91 175 GLY A O 1
ATOM 9842 N N . VAL B 1 176 ? 24.716 42.585 -40.027 1.00 22.60 176 VAL A N 1
ATOM 9843 C CA . VAL B 1 176 ? 25.085 43.166 -38.744 1.00 26.01 176 VAL A CA 1
ATOM 9844 C C . VAL B 1 176 ? 26.374 43.966 -38.885 1.00 26.90 176 VAL A C 1
ATOM 9845 O O . VAL B 1 176 ? 26.475 45.102 -38.400 1.00 26.60 176 VAL A O 1
ATOM 9858 N N . LEU B 1 177 ? 27.372 43.409 -39.578 1.00 27.48 177 LEU A N 1
ATOM 9859 C CA . LEU B 1 177 ? 28.623 44.151 -39.717 1.00 29.43 177 LEU A CA 1
ATOM 9860 C C . LEU B 1 177 ? 28.373 45.450 -40.460 1.00 29.40 177 LEU A C 1
ATOM 9861 O O . LEU B 1 177 ? 28.889 46.513 -40.074 1.00 23.65 177 LEU A O 1
ATOM 9877 N N . PHE B 1 178 ? 27.504 45.400 -41.473 1.00 26.96 178 PHE A N 1
ATOM 9878 C CA . PHE B 1 178 ? 27.229 46.602 -42.237 1.00 30.42 178 PHE A CA 1
ATOM 9879 C C . PHE B 1 178 ? 26.735 47.705 -41.321 1.00 31.24 178 PHE A C 1
ATOM 9880 O O . PHE B 1 178 ? 27.084 48.876 -41.501 1.00 28.03 178 PHE A O 1
ATOM 9897 N N . ILE B 1 179 ? 25.929 47.352 -40.319 1.00 29.29 179 ILE A N 1
ATOM 9898 C CA . ILE B 1 179 ? 25.454 48.372 -39.400 1.00 27.69 179 ILE A CA 1
ATOM 9899 C C . ILE B 1 179 ? 26.531 48.701 -38.378 1.00 27.97 179 ILE A C 1
ATOM 9900 O O . ILE B 1 179 ? 26.841 49.875 -38.130 1.00 28.25 179 ILE A O 1
ATOM 9916 N N . GLU B 1 180 ? 27.159 47.679 -37.803 1.00 24.40 180 GLU A N 1
ATOM 9917 C CA . GLU B 1 180 ? 27.913 47.926 -36.583 1.00 21.91 180 GLU A CA 1
ATOM 9918 C C . GLU B 1 180 ? 29.359 48.312 -36.861 1.00 22.85 180 GLU A C 1
ATOM 9919 O O . GLU B 1 180 ? 30.034 48.824 -35.961 1.00 23.75 180 GLU A O 1
ATOM 9931 N N . ILE B 1 181 ? 29.828 48.114 -38.086 1.00 21.22 181 ILE A N 1
ATOM 9932 C CA . ILE B 1 181 ? 31.131 48.602 -38.514 1.00 23.95 181 ILE A CA 1
ATOM 9933 C C . ILE B 1 181 ? 30.932 49.830 -39.398 1.00 22.16 181 ILE A C 1
ATOM 9934 O O . ILE B 1 181 ? 31.324 50.940 -39.032 1.00 25.45 181 ILE A O 1
ATOM 9950 N N . HIS B 1 182 ? 30.292 49.646 -40.554 1.00 20.92 182 HIS A N 1
ATOM 9951 C CA . HIS B 1 182 ? 30.235 50.706 -41.561 1.00 23.86 182 HIS A CA 1
ATOM 9952 C C . HIS B 1 182 ? 29.375 51.888 -41.104 1.00 26.57 182 HIS A C 1
ATOM 9953 O O . HIS B 1 182 ? 29.835 53.037 -41.106 1.00 30.12 182 HIS A O 1
ATOM 9967 N N . MET B 1 183 ? 28.137 51.634 -40.738 1.00 23.94 183 MET A N 1
ATOM 9968 C CA . MET B 1 183 ? 27.236 52.705 -40.294 1.00 27.63 183 MET A CA 1
ATOM 9969 C C . MET B 1 183 ? 27.785 53.377 -38.981 1.00 23.77 183 MET A C 1
ATOM 9970 O O . MET B 1 183 ? 27.733 54.548 -38.794 1.00 24.29 183 MET A O 1
ATOM 9984 N N . MET B 1 184 ? 28.258 52.569 -38.071 1.00 25.27 184 MET A N 1
ATOM 9985 C CA . MET B 1 184 ? 28.867 53.083 -36.845 1.00 23.80 184 MET A CA 1
ATOM 9986 C C . MET B 1 184 ? 30.061 53.972 -37.164 1.00 22.34 184 MET A C 1
ATOM 9987 O O . MET B 1 184 ? 30.228 55.049 -36.584 1.00 25.29 184 MET A O 1
ATOM 10001 N N . TYR B 1 185 ? 30.919 53.513 -38.072 1.00 21.99 185 TYR A N 1
ATOM 10002 C CA . TYR B 1 185 ? 32.091 54.282 -38.461 1.00 22.19 185 TYR A CA 1
ATOM 10003 C C . TYR B 1 185 ? 31.681 55.613 -39.083 1.00 23.11 185 TYR A C 1
ATOM 10004 O O . TYR B 1 185 ? 32.221 56.666 -38.731 1.00 24.94 185 TYR A O 1
ATOM 10022 N N . SER B 1 186 ? 30.699 55.586 -39.991 1.00 23.47 186 SER A N 1
ATOM 10023 C CA . SER B 1 186 ? 30.230 56.823 -40.615 1.00 27.25 186 SER A CA 1
ATOM 10024 C C . SER B 1 186 ? 29.683 57.794 -39.582 1.00 25.71 186 SER A C 1
ATOM 10025 O O . SER B 1 186 ? 29.838 59.012 -39.723 1.00 26.40 186 SER A O 1
ATOM 10033 N N . ALA B 1 187 ? 29.015 57.282 -38.548 1.00 26.25 187 ALA A N 1
ATOM 10034 C CA . ALA B 1 187 ? 28.548 58.163 -37.486 1.00 27.88 187 ALA A CA 1
ATOM 10035 C C . ALA B 1 187 ? 29.728 58.801 -36.766 1.00 28.07 187 ALA A C 1
ATOM 10036 O O . ALA B 1 187 ? 29.770 60.023 -36.572 1.00 27.23 187 ALA A O 1
ATOM 10043 N N . LEU B 1 188 ? 30.719 57.987 -36.392 1.00 27.53 188 LEU A N 1
ATOM 10044 C CA . LEU B 1 188 ? 31.801 58.494 -35.551 1.00 31.41 188 LEU A CA 1
ATOM 10045 C C . LEU B 1 188 ? 32.676 59.504 -36.289 1.00 30.51 188 LEU A C 1
ATOM 10046 O O . LEU B 1 188 ? 33.004 60.565 -35.745 1.00 28.10 188 LEU A O 1
ATOM 10062 N N . VAL B 1 189 ? 33.069 59.203 -37.528 1.00 28.50 189 VAL A N 1
ATOM 10063 C CA . VAL B 1 189 ? 33.932 60.146 -38.231 1.00 28.55 189 VAL A CA 1
ATOM 10064 C C . VAL B 1 189 ? 33.171 61.412 -38.600 1.00 30.31 189 VAL A C 1
ATOM 10065 O O . VAL B 1 189 ? 33.787 62.460 -38.826 1.00 29.21 189 VAL A O 1
ATOM 10078 N N . GLY B 1 190 ? 31.845 61.342 -38.686 1.00 32.53 190 GLY A N 1
ATOM 10079 C CA . GLY B 1 190 ? 31.048 62.551 -38.791 1.00 35.36 190 GLY A CA 1
ATOM 10080 C C . GLY B 1 190 ? 30.944 63.333 -37.496 1.00 35.78 190 GLY A C 1
ATOM 10081 O O . GLY B 1 190 ? 30.388 64.433 -37.500 1.00 36.27 190 GLY A O 1
ATOM 10085 N N . GLY B 1 191 ? 31.459 62.796 -36.395 1.00 38.31 191 GLY A N 1
ATOM 10086 C CA . GLY B 1 191 ? 31.401 63.483 -35.125 1.00 38.35 191 GLY A CA 1
ATOM 10087 C C . GLY B 1 191 ? 30.185 63.169 -34.287 1.00 36.18 191 GLY A C 1
ATOM 10088 O O . GLY B 1 191 ? 29.937 63.872 -33.302 1.00 39.05 191 GLY A O 1
ATOM 10092 N N . ASP B 1 192 ? 29.433 62.152 -34.634 1.00 31.73 192 ASP A N 1
ATOM 10093 C CA . ASP B 1 192 ? 28.241 61.797 -33.888 1.00 31.86 192 ASP A CA 1
ATOM 10094 C C . ASP B 1 192 ? 28.591 60.800 -32.798 1.00 34.65 192 ASP A C 1
ATOM 10095 O O . ASP B 1 192 ? 29.670 60.201 -32.809 1.00 35.05 192 ASP A O 1
ATOM 10104 N N . PRO B 1 193 ? 27.701 60.604 -31.832 1.00 32.75 193 PRO A N 1
ATOM 10105 C CA . PRO B 1 193 ? 27.896 59.535 -30.866 1.00 32.39 193 PRO A CA 1
ATOM 10106 C C . PRO B 1 193 ? 27.685 58.183 -31.520 1.00 33.54 193 PRO A C 1
ATOM 10107 O O . PRO B 1 193 ? 27.177 58.105 -32.650 1.00 34.97 193 PRO A O 1
ATOM 10118 N N . PRO B 1 194 ? 28.085 57.100 -30.863 1.00 30.43 194 PRO A N 1
ATOM 10119 C CA . PRO B 1 194 ? 27.802 55.777 -31.418 1.00 33.28 194 PRO A CA 1
ATOM 10120 C C . PRO B 1 194 ? 26.318 55.655 -31.728 1.00 34.22 194 PRO A C 1
ATOM 10121 O O . PRO B 1 194 ? 25.469 56.153 -30.988 1.00 33.32 194 PRO A O 1
ATOM 10132 N N . ILE B 1 195 ? 26.014 55.022 -32.862 1.00 36.82 195 ILE A N 1
ATOM 10133 C CA . ILE B 1 195 ? 24.628 54.875 -33.274 1.00 35.51 195 ILE A CA 1
ATOM 10134 C C . ILE B 1 195 ? 23.882 54.051 -32.241 1.00 38.84 195 ILE A C 1
ATOM 10135 O O . ILE B 1 195 ? 24.437 53.137 -31.614 1.00 36.67 195 ILE A O 1
ATOM 10151 N N . GLU B 1 196 ? 22.614 54.394 -32.047 1.00 44.39 196 GLU A N 1
ATOM 10152 C CA . GLU B 1 196 ? 21.757 53.656 -31.136 1.00 50.81 196 GLU A CA 1
ATOM 10153 C C . GLU B 1 196 ? 21.339 52.357 -31.806 1.00 44.38 196 GLU A C 1
ATOM 10154 O O . GLU B 1 196 ? 20.898 52.355 -32.958 1.00 43.58 196 GLU A O 1
ATOM 10166 N N . LEU B 1 197 ? 21.535 51.251 -31.104 1.00 39.36 197 LEU A N 1
ATOM 10167 C CA . LEU B 1 197 ? 21.188 49.945 -31.621 1.00 35.00 197 LEU A CA 1
ATOM 10168 C C . LEU B 1 197 ? 20.089 49.335 -30.766 1.00 32.99 197 LEU A C 1
ATOM 10169 O O . LEU B 1 197 ? 20.028 49.590 -29.562 1.00 32.32 197 LEU A O 1
ATOM 10185 N N . PRO B 1 198 ? 19.222 48.511 -31.339 1.00 37.16 198 PRO A N 1
ATOM 10186 C CA . PRO B 1 198 ? 18.269 47.776 -30.510 1.00 35.85 198 PRO A CA 1
ATOM 10187 C C . PRO B 1 198 ? 19.002 46.811 -29.595 1.00 36.65 198 PRO A C 1
ATOM 10188 O O . PRO B 1 198 ? 20.160 46.451 -29.857 1.00 36.21 198 PRO A O 1
ATOM 10199 N N . PRO B 1 199 ? 18.378 46.382 -28.500 1.00 36.00 199 PRO A N 1
ATOM 10200 C CA . PRO B 1 199 ? 19.050 45.428 -27.615 1.00 31.71 199 PRO A CA 1
ATOM 10201 C C . PRO B 1 199 ? 19.430 44.184 -28.397 1.00 32.84 199 PRO A C 1
ATOM 10202 O O . PRO B 1 199 ? 18.658 43.697 -29.229 1.00 29.69 199 PRO A O 1
ATOM 10213 N N . ALA B 1 200 ? 20.652 43.702 -28.174 1.00 29.99 200 ALA A N 1
ATOM 10214 C CA . ALA B 1 200 ? 21.106 42.499 -28.855 1.00 29.45 200 ALA A CA 1
ATOM 10215 C C . ALA B 1 200 ? 20.492 41.269 -28.208 1.00 25.66 200 ALA A C 1
ATOM 10216 O O . ALA B 1 200 ? 20.422 41.161 -26.980 1.00 30.27 200 ALA A O 1
ATOM 10223 N N . GLY B 1 201 ? 20.082 40.324 -29.039 1.00 20.08 201 GLY A N 1
ATOM 10224 C CA . GLY B 1 201 ? 19.664 39.039 -28.532 1.00 22.50 201 GLY A CA 1
ATOM 10225 C C . GLY B 1 201 ? 20.836 38.215 -28.029 1.00 21.76 201 GLY A C 1
ATOM 10226 O O . GLY B 1 201 ? 21.994 38.429 -28.394 1.00 23.67 201 GLY A O 1
ATOM 10230 N N . ARG B 1 202 ? 20.514 37.250 -27.176 1.00 20.55 202 ARG A N 1
ATOM 10231 C CA . ARG B 1 202 ? 21.492 36.383 -26.531 1.00 24.28 202 ARG A CA 1
ATOM 10232 C C . ARG B 1 202 ? 21.420 35.002 -27.164 1.00 26.19 202 ARG A C 1
ATOM 10233 O O . ARG B 1 202 ? 20.371 34.350 -27.124 1.00 28.70 202 ARG A O 1
ATOM 10254 N N . TYR B 1 203 ? 22.537 34.556 -27.740 1.00 26.54 203 TYR A N 1
ATOM 10255 C CA . TYR B 1 203 ? 22.586 33.229 -28.335 1.00 24.54 203 TYR A CA 1
ATOM 10256 C C . TYR B 1 203 ? 22.561 32.139 -27.270 1.00 25.53 203 TYR A C 1
ATOM 10257 O O . TYR B 1 203 ? 22.033 31.045 -27.521 1.00 28.25 203 TYR A O 1
ATOM 10275 N N . ASP B 1 204 ? 23.097 32.429 -26.075 1.00 26.68 204 ASP A N 1
ATOM 10276 C CA . ASP B 1 204 ? 22.968 31.513 -24.939 1.00 27.50 204 ASP A CA 1
ATOM 10277 C C . ASP B 1 204 ? 21.523 31.055 -24.766 1.00 26.65 204 ASP A C 1
ATOM 10278 O O . ASP B 1 204 ? 21.243 29.853 -24.640 1.00 28.25 204 ASP A O 1
ATOM 10287 N N . ASP B 1 205 ? 20.587 32.011 -24.774 1.00 27.52 205 ASP A N 1
ATOM 10288 C CA . ASP B 1 205 ? 19.174 31.679 -24.605 1.00 25.94 205 ASP A CA 1
ATOM 10289 C C . ASP B 1 205 ? 18.709 30.711 -25.678 1.00 25.66 205 ASP A C 1
ATOM 10290 O O . ASP B 1 205 ? 17.898 29.819 -25.411 1.00 21.65 205 ASP A O 1
ATOM 10299 N N . HIS B 1 206 ? 19.177 30.902 -26.913 1.00 27.92 206 HIS A N 1
ATOM 10300 C CA . HIS B 1 206 ? 18.810 29.990 -27.990 1.00 25.82 206 HIS A CA 1
ATOM 10301 C C . HIS B 1 206 ? 19.339 28.584 -27.738 1.00 23.39 206 HIS A C 1
ATOM 10302 O O . HIS B 1 206 ? 18.660 27.601 -28.045 1.00 24.51 206 HIS A O 1
ATOM 10316 N N . CYS B 1 207 ? 20.569 28.468 -27.239 1.00 21.98 207 CYS A N 1
ATOM 10317 C CA . CYS B 1 207 ? 21.117 27.150 -26.935 1.00 25.36 207 CYS A CA 1
ATOM 10318 C C . CYS B 1 207 ? 20.261 26.436 -25.897 1.00 28.38 207 CYS A C 1
ATOM 10319 O O . CYS B 1 207 ? 19.923 25.250 -26.048 1.00 28.23 207 CYS A O 1
ATOM 10327 N N . VAL B 1 208 ? 19.887 27.155 -24.836 1.00 28.74 208 VAL A N 1
ATOM 10328 C CA . VAL B 1 208 ? 19.039 26.559 -23.804 1.00 29.93 208 VAL A CA 1
ATOM 10329 C C . VAL B 1 208 ? 17.707 26.116 -24.400 1.00 27.29 208 VAL A C 1
ATOM 10330 O O . VAL B 1 208 ? 17.252 24.979 -24.194 1.00 25.03 208 VAL A O 1
ATOM 10343 N N . ARG B 1 209 ? 17.065 27.001 -25.163 1.00 26.35 209 ARG A N 1
ATOM 10344 C CA . ARG B 1 209 ? 15.769 26.654 -25.732 1.00 26.07 209 ARG A CA 1
ATOM 10345 C C . ARG B 1 209 ? 15.882 25.445 -26.646 1.00 27.13 209 ARG A C 1
ATOM 10346 O O . ARG B 1 209 ? 15.022 24.555 -26.628 1.00 27.32 209 ARG A O 1
ATOM 10367 N N . GLN B 1 210 ? 16.937 25.403 -27.458 1.00 26.40 210 GLN A N 1
ATOM 10368 C CA . GLN B 1 210 ? 17.113 24.312 -28.402 1.00 24.02 210 GLN A CA 1
ATOM 10369 C C . GLN B 1 210 ? 17.260 22.984 -27.673 1.00 23.83 210 GLN A C 1
ATOM 10370 O O . GLN B 1 210 ? 16.705 21.970 -28.107 1.00 24.18 210 GLN A O 1
ATOM 10384 N N . TYR B 1 211 ? 18.000 22.959 -26.562 1.00 23.77 211 TYR A N 1
ATOM 10385 C CA . TYR B 1 211 ? 18.133 21.686 -25.854 1.00 30.52 211 TYR A CA 1
ATOM 10386 C C . TYR B 1 211 ? 16.819 21.274 -25.192 1.00 28.01 211 TYR A C 1
ATOM 10387 O O . TYR B 1 211 ? 16.470 20.087 -25.182 1.00 28.69 211 TYR A O 1
ATOM 10405 N N . ALA B 1 212 ? 16.064 22.225 -24.646 1.00 27.51 212 ALA A N 1
ATOM 10406 C CA . ALA B 1 212 ? 14.750 21.860 -24.111 1.00 32.24 212 ALA A CA 1
ATOM 10407 C C . ALA B 1 212 ? 13.838 21.285 -25.203 1.00 31.46 212 ALA A C 1
ATOM 10408 O O . ALA B 1 212 ? 13.175 20.248 -25.004 1.00 35.16 212 ALA A O 1
ATOM 10415 N N . ASP B 1 213 ? 13.834 21.916 -26.382 1.00 28.81 213 ASP A N 1
ATOM 10416 C CA . ASP B 1 213 ? 12.958 21.478 -27.464 1.00 28.24 213 ASP A CA 1
ATOM 10417 C C . ASP B 1 213 ? 13.371 20.110 -27.995 1.00 29.28 213 ASP A C 1
ATOM 10418 O O . ASP B 1 213 ? 12.525 19.226 -28.174 1.00 25.31 213 ASP A O 1
ATOM 10427 N N . THR B 1 214 ? 14.668 19.905 -28.243 1.00 28.25 214 THR A N 1
ATOM 10428 C CA . THR B 1 214 ? 15.116 18.599 -28.718 1.00 32.42 214 THR A CA 1
ATOM 10429 C C . THR B 1 214 ? 14.897 17.518 -27.672 1.00 30.52 214 THR A C 1
ATOM 10430 O O . THR B 1 214 ? 14.670 16.355 -28.025 1.00 30.66 214 THR A O 1
ATOM 10441 N N . ALA B 1 215 ? 14.968 17.872 -26.384 1.00 30.47 215 ALA A N 1
ATOM 10442 C CA . ALA B 1 215 ? 14.712 16.885 -25.343 1.00 31.53 215 ALA A CA 1
ATOM 10443 C C . ALA B 1 215 ? 13.255 16.473 -25.310 1.00 31.27 215 ALA A C 1
ATOM 10444 O O . ALA B 1 215 ? 12.947 15.364 -24.860 1.00 33.81 215 ALA A O 1
ATOM 10451 N N . ALA B 1 216 ? 12.347 17.327 -25.782 1.00 29.67 216 ALA A N 1
ATOM 10452 C CA . ALA B 1 216 ? 10.957 16.891 -25.859 1.00 28.75 216 ALA A CA 1
ATOM 10453 C C . ALA B 1 216 ? 10.700 15.871 -26.973 1.00 31.22 216 ALA A C 1
ATOM 10454 O O . ALA B 1 216 ? 9.600 15.311 -27.029 1.00 27.30 216 ALA A O 1
ATOM 10461 N N . LEU B 1 217 ? 11.672 15.598 -27.843 1.00 30.97 217 LEU A N 1
ATOM 10462 C CA . LEU B 1 217 ? 11.471 14.690 -28.967 1.00 29.24 217 LEU A CA 1
ATOM 10463 C C . LEU B 1 217 ? 11.800 13.244 -28.595 1.00 31.83 217 LEU A C 1
ATOM 10464 O O . LEU B 1 217 ? 12.643 12.973 -27.736 1.00 32.86 217 LEU A O 1
ATOM 10480 N N . THR B 1 218 ? 11.077 12.316 -29.218 1.00 30.33 218 THR A N 1
ATOM 10481 C CA . THR B 1 218 ? 11.364 10.892 -29.154 1.00 32.41 218 THR A CA 1
ATOM 10482 C C . THR B 1 218 ? 11.506 10.350 -30.567 1.00 32.84 218 THR A C 1
ATOM 10483 O O . THR B 1 218 ? 11.178 11.022 -31.546 1.00 30.48 218 THR A O 1
ATOM 10494 N N . LEU B 1 219 ? 11.965 9.098 -30.665 1.00 33.37 219 LEU A N 1
ATOM 10495 C CA . LEU B 1 219 ? 12.122 8.482 -31.976 1.00 34.28 219 LEU A CA 1
ATOM 10496 C C . LEU B 1 219 ? 10.799 8.378 -32.720 1.00 35.42 219 LEU A C 1
ATOM 10497 O O . LEU B 1 219 ? 10.798 8.320 -33.950 1.00 35.57 219 LEU A O 1
ATOM 10513 N N . ASP B 1 220 ? 9.675 8.394 -32.012 1.00 33.54 220 ASP A N 1
ATOM 10514 C CA . ASP B 1 220 ? 8.377 8.237 -32.646 1.00 33.77 220 ASP A CA 1
ATOM 10515 C C . ASP B 1 220 ? 7.691 9.566 -32.955 1.00 32.52 220 ASP A C 1
ATOM 10516 O O . ASP B 1 220 ? 6.632 9.560 -33.592 1.00 35.34 220 ASP A O 1
ATOM 10525 N N . SER B 1 221 ? 8.257 10.694 -32.528 1.00 32.44 221 SER A N 1
ATOM 10526 C CA . SER B 1 221 ? 7.694 11.999 -32.867 1.00 31.23 221 SER A CA 1
ATOM 10527 C C . SER B 1 221 ? 7.619 12.176 -34.380 1.00 30.92 221 SER A C 1
ATOM 10528 O O . SER B 1 221 ? 8.491 11.714 -35.120 1.00 33.23 221 SER A O 1
ATOM 10536 N N . ALA B 1 222 ? 6.566 12.861 -34.838 1.00 29.33 222 ALA A N 1
ATOM 10537 C CA . ALA B 1 222 ? 6.313 12.981 -36.274 1.00 31.89 222 ALA A CA 1
ATOM 10538 C C . ALA B 1 222 ? 7.489 13.619 -37.011 1.00 30.86 222 ALA A C 1
ATOM 10539 O O . ALA B 1 222 ? 7.863 13.171 -38.101 1.00 31.90 222 ALA A O 1
ATOM 10546 N N . ARG B 1 223 ? 8.065 14.684 -36.454 1.00 30.80 223 ARG A N 1
ATOM 10547 C CA . ARG B 1 223 ? 9.160 15.360 -37.146 1.00 33.85 223 ARG A CA 1
ATOM 10548 C C . ARG B 1 223 ? 10.393 14.465 -37.244 1.00 35.56 223 ARG A C 1
ATOM 10549 O O . ARG B 1 223 ? 11.053 14.409 -38.296 1.00 38.72 223 ARG A O 1
ATOM 10570 N N . VAL B 1 224 ? 10.698 13.731 -36.170 1.00 33.69 224 VAL A N 1
ATOM 10571 C CA . VAL B 1 224 ? 11.819 12.793 -36.198 1.00 33.29 224 VAL A CA 1
ATOM 10572 C C . VAL B 1 224 ? 11.563 11.695 -37.215 1.00 34.38 224 VAL A C 1
ATOM 10573 O O . VAL B 1 224 ? 12.438 11.351 -38.017 1.00 34.04 224 VAL A O 1
ATOM 10586 N N . ARG B 1 225 ? 10.357 11.124 -37.194 1.00 35.02 225 ARG A N 1
ATOM 10587 C CA . ARG B 1 225 ? 10.022 10.085 -38.159 1.00 41.16 225 ARG A CA 1
ATOM 10588 C C . ARG B 1 225 ? 10.153 10.605 -39.582 1.00 40.82 225 ARG A C 1
ATOM 10589 O O . ARG B 1 225 ? 10.540 9.857 -40.487 1.00 41.05 225 ARG A O 1
ATOM 10610 N N . ARG B 1 226 ? 9.844 11.883 -39.800 1.00 41.13 226 ARG A N 1
ATOM 10611 C CA . ARG B 1 226 ? 9.997 12.460 -41.129 1.00 43.30 226 ARG A CA 1
ATOM 10612 C C . ARG B 1 226 ? 11.468 12.508 -41.541 1.00 42.39 226 ARG A C 1
ATOM 10613 O O . ARG B 1 226 ? 11.829 12.085 -42.651 1.00 45.75 226 ARG A O 1
ATOM 10634 N N . TRP B 1 227 ? 12.340 13.007 -40.657 1.00 40.29 227 TRP A N 1
ATOM 10635 C CA . TRP B 1 227 ? 13.775 12.972 -40.956 1.00 39.98 227 TRP A CA 1
ATOM 10636 C C . TRP B 1 227 ? 14.262 11.550 -41.215 1.00 40.12 227 TRP A C 1
ATOM 10637 O O . TRP B 1 227 ? 15.042 11.308 -42.148 1.00 39.72 227 TRP A O 1
ATOM 10658 N N . VAL B 1 228 ? 13.824 10.599 -40.389 1.00 40.18 228 VAL A N 1
ATOM 10659 C CA . VAL B 1 228 ? 14.240 9.209 -40.553 1.00 38.88 228 VAL A CA 1
ATOM 10660 C C . VAL B 1 228 ? 13.838 8.703 -41.926 1.00 41.07 228 VAL A C 1
ATOM 10661 O O . VAL B 1 228 ? 14.630 8.065 -42.625 1.00 40.46 228 VAL A O 1
ATOM 10674 N N . GLU B 1 229 ? 12.594 8.970 -42.329 1.00 41.17 229 GLU A N 1
ATOM 10675 C CA . GLU B 1 229 ? 12.125 8.495 -43.625 1.00 44.37 229 GLU A CA 1
ATOM 10676 C C . GLU B 1 229 ? 12.923 9.127 -44.756 1.00 43.48 229 GLU A C 1
ATOM 10677 O O . GLU B 1 229 ? 13.216 8.470 -45.757 1.00 42.39 229 GLU A O 1
ATOM 10689 N N . PHE B 1 230 ? 13.278 10.406 -44.620 1.00 45.36 230 PHE A N 1
ATOM 10690 C CA . PHE B 1 230 ? 14.109 11.053 -45.631 1.00 42.01 230 PHE A CA 1
ATOM 10691 C C . PHE B 1 230 ? 15.464 10.352 -45.755 1.00 43.46 230 PHE A C 1
ATOM 10692 O O . PHE B 1 230 ? 15.920 10.020 -46.866 1.00 44.72 230 PHE A O 1
ATOM 10709 N N . ALA B 1 231 ? 16.122 10.099 -44.618 1.00 41.99 231 ALA A N 1
ATOM 10710 C CA . ALA B 1 231 ? 17.422 9.430 -44.668 1.00 44.13 231 ALA A CA 1
ATOM 10711 C C . ALA B 1 231 ? 17.297 8.014 -45.216 1.00 46.96 231 ALA A C 1
ATOM 10712 O O . ALA B 1 231 ? 18.153 7.563 -45.987 1.00 51.38 231 ALA A O 1
ATOM 10719 N N . ALA B 1 232 ? 16.232 7.301 -44.839 1.00 45.56 232 ALA A N 1
ATOM 10720 C CA . ALA B 1 232 ? 16.026 5.949 -45.351 1.00 50.26 232 ALA A CA 1
ATOM 10721 C C . ALA B 1 232 ? 15.772 5.967 -46.852 1.00 51.98 232 ALA A C 1
ATOM 10722 O O . ALA B 1 232 ? 16.217 5.069 -47.575 1.00 54.60 232 ALA A O 1
ATOM 10729 N N . ASN B 1 233 ? 15.062 6.986 -47.337 1.00 52.16 233 ASN A N 1
ATOM 10730 C CA . ASN B 1 233 ? 14.879 7.177 -48.767 1.00 53.17 233 ASN A CA 1
ATOM 10731 C C . ASN B 1 233 ? 16.168 7.600 -49.455 1.00 54.69 233 ASN A C 1
ATOM 10732 O O . ASN B 1 233 ? 16.211 7.622 -50.690 1.00 54.61 233 ASN A O 1
ATOM 10743 N N . ASN B 1 234 ? 17.214 7.935 -48.694 1.00 56.35 234 ASN A N 1
ATOM 10744 C CA . ASN B 1 234 ? 18.524 8.153 -49.303 1.00 58.27 234 ASN A CA 1
ATOM 10745 C C . ASN B 1 234 ? 19.606 7.243 -48.725 1.00 57.67 234 ASN A C 1
ATOM 10746 O O . ASN B 1 234 ? 20.695 7.708 -48.376 1.00 56.55 234 ASN A O 1
ATOM 10757 N N . ASP B 1 235 ? 19.318 5.947 -48.619 1.00 60.66 235 ASP A N 1
ATOM 10758 C CA . ASP B 1 235 ? 20.323 4.945 -48.256 1.00 64.90 235 ASP A CA 1
ATOM 10759 C C . ASP B 1 235 ? 20.880 5.160 -46.847 1.00 64.90 235 ASP A C 1
ATOM 10760 O O . ASP B 1 235 ? 22.053 4.882 -46.586 1.00 66.48 235 ASP A O 1
ATOM 10769 N N . GLY B 1 236 ? 20.047 5.641 -45.926 1.00 62.94 236 GLY A N 1
ATOM 10770 C CA . GLY B 1 236 ? 20.414 5.722 -44.525 1.00 60.01 236 GLY A CA 1
ATOM 10771 C C . GLY B 1 236 ? 21.159 6.969 -44.097 1.00 57.61 236 GLY A C 1
ATOM 10772 O O . GLY B 1 236 ? 21.636 7.022 -42.955 1.00 55.82 236 GLY A O 1
ATOM 10776 N N . THR B 1 237 ? 21.274 7.972 -44.961 1.00 59.87 237 THR A N 1
ATOM 10777 C CA . THR B 1 237 ? 21.999 9.192 -44.625 1.00 62.07 237 THR A CA 1
ATOM 10778 C C . THR B 1 237 ? 21.388 10.351 -45.401 1.00 57.53 237 THR A C 1
ATOM 10779 O O . THR B 1 237 ? 20.377 10.198 -46.093 1.00 56.24 237 THR A O 1
ATOM 10790 N N . LEU B 1 238 ? 22.031 11.506 -45.316 1.00 55.44 238 LEU A N 1
ATOM 10791 C CA . LEU B 1 238 ? 21.582 12.656 -46.071 1.00 54.62 238 LEU A CA 1
ATOM 10792 C C . LEU B 1 238 ? 21.982 12.505 -47.534 1.00 54.86 238 LEU A C 1
ATOM 10793 O O . LEU B 1 238 ? 22.921 11.775 -47.861 1.00 59.33 238 LEU A O 1
ATOM 10809 N N . PRO B 1 239 ? 21.280 13.182 -48.438 1.00 50.41 239 PRO A N 1
ATOM 10810 C CA . PRO B 1 239 ? 21.491 12.927 -49.866 1.00 51.98 239 PRO A CA 1
ATOM 10811 C C . PRO B 1 239 ? 22.933 13.161 -50.291 1.00 57.96 239 PRO A C 1
ATOM 10812 O O . PRO B 1 239 ? 23.598 14.101 -49.846 1.00 54.68 239 PRO A O 1
ATOM 10823 N N . HIS B 1 240 ? 23.404 12.272 -51.159 1.00 64.41 240 HIS A N 1
ATOM 10824 C CA . HIS B 1 240 ? 24.714 12.338 -51.784 1.00 71.00 240 HIS A CA 1
ATOM 10825 C C . HIS B 1 240 ? 24.594 13.079 -53.112 1.00 64.85 240 HIS A C 1
ATOM 10826 O O . HIS B 1 240 ? 23.528 13.098 -53.731 1.00 63.01 240 HIS A O 1
ATOM 10840 N N . PHE B 1 241 ? 25.678 13.722 -53.532 1.00 61.63 241 PHE A N 1
ATOM 10841 C CA . PHE B 1 241 ? 25.691 14.323 -54.860 1.00 58.19 241 PHE A CA 1
ATOM 10842 C C . PHE B 1 241 ? 25.469 13.230 -55.906 1.00 61.18 241 PHE A C 1
ATOM 10843 O O . PHE B 1 241 ? 26.107 12.171 -55.829 1.00 66.07 241 PHE A O 1
ATOM 10860 N N . PRO B 1 242 ? 24.594 13.442 -56.894 1.00 58.05 242 PRO A N 1
ATOM 10861 C CA . PRO B 1 242 ? 24.182 12.340 -57.776 1.00 60.18 242 PRO A CA 1
ATOM 10862 C C . 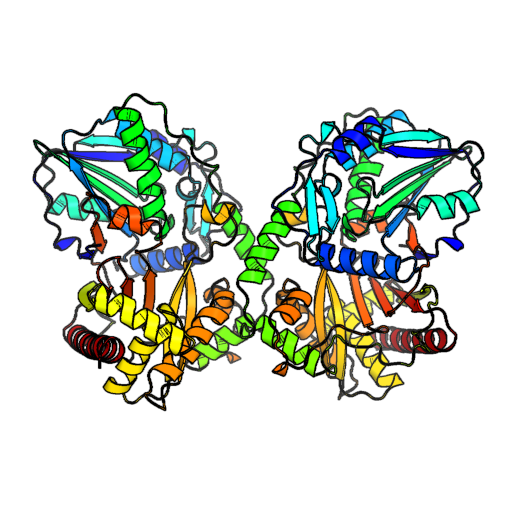PRO B 1 242 ? 25.178 11.975 -58.868 1.00 63.50 242 PRO A C 1
ATOM 10863 O O . PRO B 1 242 ? 24.868 11.103 -59.689 1.00 64.78 242 PRO A O 1
ATOM 10874 N N . LEU B 1 243 ? 26.356 12.594 -58.895 1.00 64.47 243 LEU A N 1
ATOM 10875 C CA . LEU B 1 243 ? 27.404 12.323 -59.901 1.00 65.51 243 LEU A CA 1
ATOM 10876 C C . LEU B 1 243 ? 28.688 11.907 -59.258 1.00 65.88 243 LEU A C 1
ATOM 10877 O O . LEU B 1 243 ? 28.928 12.212 -58.128 1.00 62.55 243 LEU A O 1
ATOM 10893 N N . PRO B 1 244 ? 29.501 11.163 -59.980 1.00 71.83 244 PRO A N 1
ATOM 10894 C CA . PRO B 1 244 ? 30.738 10.674 -59.366 1.00 75.06 244 PRO A CA 1
ATOM 10895 C C . PRO B 1 244 ? 31.690 11.797 -58.991 1.00 78.14 244 PRO A C 1
ATOM 10896 O O . PRO B 1 244 ? 31.708 12.870 -59.602 1.00 77.50 244 PRO A O 1
ATOM 10907 N N . LEU B 1 245 ? 32.463 11.544 -57.941 1.00 80.46 245 LEU A N 1
ATOM 10908 C CA . LEU B 1 245 ? 33.496 12.470 -57.506 1.00 82.94 245 LEU A CA 1
ATOM 10909 C C . LEU B 1 245 ? 34.826 11.731 -57.577 1.00 85.22 245 LEU A C 1
ATOM 10910 O O . LEU B 1 245 ? 34.923 10.680 -58.220 1.00 85.64 245 LEU A O 1
ATOM 10926 N N . GLY B 1 246 ? 35.854 12.264 -56.939 1.00 85.99 246 GLY A N 1
ATOM 10927 C CA . GLY B 1 246 ? 37.166 11.654 -56.945 1.00 85.61 246 GLY A CA 1
ATOM 10928 C C . GLY B 1 246 ? 37.328 10.705 -55.780 1.00 83.31 246 GLY A C 1
ATOM 10929 O O . GLY B 1 246 ? 36.357 10.243 -55.177 1.00 83.10 246 GLY A O 1
ATOM 10933 N N . ASP B 1 247 ? 38.581 10.401 -55.469 1.00 82.63 247 ASP A N 1
ATOM 10934 C CA . ASP B 1 247 ? 38.898 9.538 -54.339 1.00 83.57 247 ASP A CA 1
ATOM 10935 C C . ASP B 1 247 ? 38.901 10.409 -53.095 1.00 89.77 247 ASP A C 1
ATOM 10936 O O . ASP B 1 247 ? 39.863 11.143 -52.856 1.00 99.66 247 ASP A O 1
ATOM 10945 N N . LEU B 1 248 ? 37.860 10.296 -52.275 1.00 91.74 248 LEU A N 1
ATOM 10946 C CA . LEU B 1 248 ? 37.706 11.181 -51.129 1.00 94.26 248 LEU A CA 1
ATOM 10947 C C . LEU B 1 248 ? 38.562 10.772 -49.938 1.00 96.97 248 LEU A C 1
ATOM 10948 O O . LEU B 1 248 ? 38.521 11.454 -48.908 1.00 95.11 248 LEU A O 1
ATOM 10964 N N . SER B 1 249 ? 39.349 9.701 -50.055 1.00 100.20 249 SER A N 1
ATOM 10965 C CA . SER B 1 249 ? 40.298 9.340 -49.010 1.00 100.21 249 SER A CA 1
ATOM 10966 C C . SER B 1 249 ? 41.585 10.152 -49.076 1.00 95.64 249 SER A C 1
ATOM 10967 O O . SER B 1 249 ? 42.417 10.032 -48.171 1.00 97.19 249 SER A O 1
ATOM 10975 N N . VAL B 1 250 ? 41.782 10.953 -50.119 1.00 89.87 250 VAL A N 1
ATOM 10976 C CA . VAL B 1 250 ? 42.941 11.840 -50.196 1.00 86.13 250 VAL A CA 1
ATOM 10977 C C . VAL B 1 250 ? 42.423 13.271 -50.109 1.00 86.99 250 VAL A C 1
ATOM 10978 O O . VAL B 1 250 ? 41.394 13.588 -50.721 1.00 80.93 250 VAL A O 1
ATOM 10991 N N . PRO B 1 251 ? 43.077 14.159 -49.345 1.00 96.78 251 PRO A N 1
ATOM 10992 C CA . PRO B 1 251 ? 42.510 15.499 -49.052 1.00 97.78 251 PRO A CA 1
ATOM 10993 C C . PRO B 1 251 ? 42.744 16.603 -50.085 1.00 93.38 251 PRO A C 1
ATOM 10994 O O . PRO B 1 251 ? 43.644 17.436 -49.984 1.00 96.64 251 PRO A O 1
ATOM 11005 N N . HIS B 1 252 ? 41.899 16.641 -51.114 1.00 83.79 252 HIS A N 1
ATOM 11006 C CA . HIS B 1 252 ? 41.872 17.796 -52.003 1.00 74.80 252 HIS A CA 1
ATOM 11007 C C . HIS B 1 252 ? 41.221 18.987 -51.313 1.00 67.09 252 HIS A C 1
ATOM 11008 O O . HIS B 1 252 ? 40.322 18.841 -50.481 1.00 63.51 252 HIS A O 1
ATOM 11022 N N . THR B 1 253 ? 41.690 20.176 -51.668 1.00 62.53 253 THR A N 1
ATOM 11023 C CA . THR B 1 253 ? 41.068 21.405 -51.212 1.00 58.32 253 THR A CA 1
ATOM 11024 C C . THR B 1 253 ? 39.798 21.688 -52.013 1.00 56.07 253 THR A C 1
ATOM 11025 O O . THR B 1 253 ? 39.525 21.071 -53.046 1.00 56.84 253 THR A O 1
ATOM 11036 N N . GLY B 1 254 ? 39.006 22.629 -51.506 1.00 49.35 254 GLY A N 1
ATOM 11037 C CA . GLY B 1 254 ? 37.762 22.987 -52.162 1.00 48.63 254 GLY A CA 1
ATOM 11038 C C . GLY B 1 254 ? 37.994 23.919 -53.343 1.00 49.33 254 GLY A C 1
ATOM 11039 O O . GLY B 1 254 ? 38.843 24.810 -53.307 1.00 50.19 254 GLY A O 1
ATOM 11043 N N . LYS B 1 255 ? 37.206 23.708 -54.394 1.00 50.19 255 LYS A N 1
ATOM 11044 C CA . LYS B 1 255 ? 37.269 24.496 -55.614 1.00 51.41 255 LYS A CA 1
ATOM 11045 C C . LYS B 1 255 ? 35.929 25.179 -55.856 1.00 52.88 255 LYS A C 1
ATOM 11046 O O . LYS B 1 255 ? 34.872 24.645 -55.508 1.00 51.91 255 LYS A O 1
ATOM 11065 N N . LEU B 1 256 ? 35.975 26.359 -56.473 1.00 53.35 256 LEU A N 1
ATOM 11066 C CA . LEU B 1 256 ? 34.785 27.167 -56.710 1.00 52.23 256 LEU A CA 1
ATOM 11067 C C . LEU B 1 256 ? 34.442 27.216 -58.190 1.00 54.30 256 LEU A C 1
ATOM 11068 O O . LEU B 1 256 ? 35.331 27.291 -59.042 1.00 56.62 256 LEU A O 1
ATOM 11084 N N . LEU B 1 257 ? 33.165 27.202 -58.452 1.00 55.72 257 LEU A N 1
ATOM 11085 C CA . LEU B 1 257 ? 32.640 27.438 -59.785 1.00 59.12 257 LEU A CA 1
ATOM 11086 C C . LEU B 1 257 ? 31.465 28.406 -59.729 1.00 59.07 257 LEU A C 1
ATOM 11087 O O . LEU B 1 257 ? 30.558 28.166 -59.020 1.00 56.99 257 LEU A O 1
ATOM 11103 N N . THR B 1 258 ? 31.507 29.503 -60.448 1.00 59.62 258 THR A N 1
ATOM 11104 C CA . THR B 1 258 ? 30.432 30.486 -60.473 1.00 59.33 258 THR A CA 1
ATOM 11105 C C . THR B 1 258 ? 29.922 30.677 -61.897 1.00 63.24 258 THR A C 1
ATOM 11106 O O . THR B 1 258 ? 30.689 30.616 -62.862 1.00 64.58 258 THR A O 1
ATOM 11117 N N . GLU B 1 259 ? 28.615 30.911 -62.017 1.00 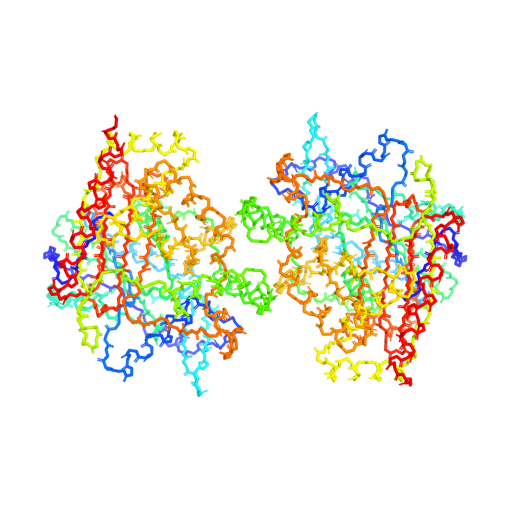64.10 259 GLU A N 1
ATOM 11118 C CA . GLU B 1 259 ? 27.971 31.103 -63.310 1.00 67.09 259 GLU A CA 1
ATOM 11119 C C . GLU B 1 259 ? 26.760 32.009 -63.141 1.00 63.50 259 GLU A C 1
ATOM 11120 O O . GLU B 1 259 ? 26.086 31.983 -62.109 1.00 61.76 259 GLU A O 1
ATOM 11132 N N . THR B 1 260 ? 26.500 32.821 -64.162 1.00 62.23 260 THR A N 1
ATOM 11133 C CA . THR B 1 260 ? 25.318 33.672 -64.192 1.00 62.20 260 THR A CA 1
ATOM 11134 C C . THR B 1 260 ? 24.167 32.927 -64.859 1.00 62.86 260 THR A C 1
ATOM 11135 O O . THR B 1 260 ? 24.317 32.397 -65.965 1.00 63.85 260 THR A O 1
ATOM 11146 N N . LEU B 1 261 ? 23.021 32.880 -64.178 1.00 59.86 261 LEU A N 1
ATOM 11147 C CA . LEU B 1 261 ? 21.856 32.181 -64.708 1.00 60.33 261 LEU A CA 1
ATOM 11148 C C . LEU B 1 261 ? 20.901 33.096 -65.464 1.00 62.05 261 LEU A C 1
ATOM 11149 O O . LEU B 1 261 ? 20.397 32.711 -66.523 1.00 64.59 261 LEU A O 1
ATOM 11165 N N . MET B 1 262 ? 20.628 34.255 -64.948 1.00 61.59 262 MET A N 1
ATOM 11166 C CA . MET B 1 262 ? 19.698 35.148 -65.572 1.00 62.79 262 MET A CA 1
ATOM 11167 C C . MET B 1 262 ? 19.947 36.645 -65.381 1.00 64.82 262 MET A C 1
ATOM 11168 O O . MET B 1 262 ? 20.548 37.045 -64.414 1.00 62.98 262 MET A O 1
ATOM 11182 N N . ASP B 1 263 ? 19.455 37.437 -66.308 1.00 65.56 263 ASP A N 1
ATOM 11183 C CA . ASP B 1 263 ? 19.457 38.883 -66.141 1.00 66.53 263 ASP A CA 1
ATOM 11184 C C . ASP B 1 263 ? 18.163 39.324 -65.453 1.00 69.20 263 ASP A C 1
ATOM 11185 O O . ASP B 1 263 ? 17.298 38.511 -65.119 1.00 71.44 263 ASP A O 1
ATOM 11194 N N . GLU B 1 264 ? 18.013 40.637 -65.263 1.00 72.27 264 GLU A N 1
ATOM 11195 C CA . GLU B 1 264 ? 16.880 41.156 -64.501 1.00 77.95 264 GLU A CA 1
ATOM 11196 C C . GLU B 1 264 ? 15.554 40.785 -65.162 1.00 88.25 264 GLU A C 1
ATOM 11197 O O . GLU B 1 264 ? 14.627 40.303 -64.497 1.00 105.00 264 GLU A O 1
ATOM 11209 N N . GLN B 1 265 ? 15.452 41.000 -66.477 1.00 87.51 265 GLN A N 1
ATOM 11210 C CA . GLN B 1 265 ? 14.210 40.715 -67.200 1.00 92.17 265 GLN A CA 1
ATOM 11211 C C . GLN B 1 265 ? 13.865 39.232 -67.123 1.00 92.31 265 GLN A C 1
ATOM 11212 O O . GLN B 1 265 ? 12.703 38.856 -66.887 1.00 101.38 265 GLN A O 1
ATOM 11226 N N . GLN B 1 266 ? 14.856 38.373 -67.344 1.00 83.94 266 GLN A N 1
ATOM 11227 C CA . GLN B 1 266 ? 14.635 36.953 -67.143 1.00 80.14 266 GLN A CA 1
ATOM 11228 C C . GLN B 1 266 ? 14.197 36.660 -65.708 1.00 76.09 266 GLN A C 1
ATOM 11229 O O . GLN B 1 266 ? 13.485 35.680 -65.472 1.00 74.27 266 GLN A O 1
ATOM 11243 N N . GLY B 1 267 ? 14.635 37.451 -64.738 1.00 73.50 267 GLY A N 1
ATOM 11244 C CA . GLY B 1 267 ? 14.238 37.271 -63.354 1.00 69.40 267 GLY A CA 1
ATOM 11245 C C . GLY B 1 267 ? 12.775 37.603 -63.002 1.00 74.11 267 GLY A C 1
ATOM 11246 O O . GLY B 1 267 ? 12.062 36.881 -62.339 1.00 68.59 267 GLY A O 1
ATOM 11250 N N . GLU B 1 268 ? 12.333 38.726 -63.515 1.00 92.34 268 GLU A N 1
ATOM 11251 C CA . GLU B 1 268 ? 10.936 39.111 -63.304 1.00 78.26 268 GLU A CA 1
ATOM 11252 C C . GLU B 1 268 ? 10.025 38.056 -64.031 1.00 72.00 268 GLU A C 1
ATOM 11253 O O . GLU B 1 268 ? 8.975 37.656 -63.545 1.00 67.71 268 GLU A O 1
ATOM 11265 N N . ARG B 1 269 ? 10.426 37.647 -65.222 1.00 71.85 269 ARG A N 1
ATOM 11266 C CA . ARG B 1 269 ? 9.623 36.661 -65.948 1.00 72.34 269 ARG A CA 1
ATOM 11267 C C . ARG B 1 269 ? 9.657 35.297 -65.262 1.00 69.28 269 ARG A C 1
ATOM 11268 O O . ARG B 1 269 ? 8.638 34.594 -65.212 1.00 72.88 269 ARG A O 1
ATOM 11289 N N . PHE B 1 270 ? 10.813 34.903 -64.728 1.00 67.08 270 PHE A N 1
ATOM 11290 C CA . PHE B 1 270 ? 10.914 33.629 -64.019 1.00 65.64 270 PHE A CA 1
ATOM 11291 C C . PHE B 1 270 ? 9.975 33.609 -62.815 1.00 64.73 270 PHE A C 1
ATOM 11292 O O . PHE B 1 270 ? 9.177 32.678 -62.648 1.00 63.73 270 PHE A O 1
ATOM 11309 N N . GLU B 1 271 ? 10.045 34.648 -61.976 1.00 65.39 271 GLU A N 1
ATOM 11310 C CA . GLU B 1 271 ? 9.153 34.733 -60.823 1.00 65.62 271 GLU A CA 1
ATOM 11311 C C . GLU B 1 271 ? 7.688 34.708 -61.250 1.00 69.90 271 GLU A C 1
ATOM 11312 O O . GLU B 1 271 ? 6.866 34.020 -60.632 1.00 70.20 271 GLU A O 1
ATOM 11324 N N . ALA B 1 272 ? 7.361 35.433 -62.314 1.00 71.09 272 ALA A N 1
ATOM 11325 C CA . ALA B 1 272 ? 5.947 35.444 -62.782 1.00 72.49 272 ALA A CA 1
ATOM 11326 C C . ALA B 1 272 ? 5.539 33.998 -63.188 1.00 72.78 272 ALA A C 1
ATOM 11327 O O . ALA B 1 272 ? 4.467 33.541 -62.900 1.00 77.39 272 ALA A O 1
ATOM 11334 N N . ALA B 1 273 ? 6.405 33.280 -63.872 1.00 69.07 273 ALA A N 1
ATOM 11335 C CA . ALA B 1 273 ? 6.104 31.891 -64.198 1.00 69.55 273 ALA A CA 1
ATOM 11336 C C . ALA B 1 273 ? 5.870 31.072 -62.933 1.00 68.25 273 ALA A C 1
ATOM 11337 O O . ALA B 1 273 ? 4.926 30.275 -62.867 1.00 67.79 273 ALA A O 1
ATOM 11344 N N . CYS B 1 274 ? 6.664 31.334 -61.910 1.00 66.12 274 CYS A N 1
ATOM 11345 C CA . CYS B 1 274 ? 6.496 30.566 -60.693 1.00 65.24 274 CYS A CA 1
ATOM 11346 C C . CYS B 1 274 ? 5.102 30.879 -60.072 1.00 63.74 274 CYS A C 1
ATOM 11347 O O . CYS B 1 274 ? 4.334 30.036 -59.737 1.00 61.65 274 CYS A O 1
ATOM 11355 N N . VAL B 1 275 ? 4.785 32.143 -60.037 1.00 65.56 275 VAL A N 1
ATOM 11356 C CA . VAL B 1 275 ? 3.540 32.542 -59.395 1.00 65.77 275 VAL A CA 1
ATOM 11357 C C . VAL B 1 275 ? 2.325 31.921 -60.114 1.00 65.04 275 VAL A C 1
ATOM 11358 O O . VAL B 1 275 ? 1.337 31.497 -59.524 1.00 64.00 275 VAL A O 1
ATOM 11371 N N . ALA B 1 276 ? 2.422 31.905 -61.426 1.00 67.26 276 ALA A N 1
ATOM 11372 C CA . ALA B 1 276 ? 1.354 31.339 -62.237 1.00 69.73 276 ALA A CA 1
ATOM 11373 C C . ALA B 1 276 ? 1.281 29.815 -61.976 1.00 70.52 276 ALA A C 1
ATOM 11374 O O . ALA B 1 276 ? 0.209 29.231 -61.933 1.00 70.33 276 ALA A O 1
ATOM 11381 N N . ALA B 1 277 ? 2.432 29.178 -61.822 1.00 68.94 277 ALA A N 1
ATOM 11382 C CA . ALA B 1 277 ? 2.493 27.739 -61.617 1.00 69.67 277 ALA A CA 1
ATOM 11383 C C . ALA B 1 277 ? 2.049 27.323 -60.225 1.00 69.55 277 ALA A C 1
ATOM 11384 O O . ALA B 1 277 ? 2.021 26.122 -59.934 1.00 67.40 277 ALA A O 1
ATOM 11391 N N . GLY B 1 278 ? 1.696 28.276 -59.368 1.00 72.18 278 GLY A N 1
ATOM 11392 C CA . GLY B 1 278 ? 1.364 27.956 -57.996 1.00 72.12 278 GLY A CA 1
ATOM 11393 C C . GLY B 1 278 ? 2.581 27.770 -57.127 1.00 70.29 278 GLY A C 1
ATOM 11394 O O . GLY B 1 278 ? 2.510 27.073 -56.109 1.00 71.35 278 GLY A O 1
ATOM 11398 N N . ALA B 1 279 ? 3.702 28.381 -57.500 1.00 63.44 279 ALA A N 1
ATOM 11399 C CA . ALA B 1 279 ? 4.938 28.286 -56.747 1.00 59.50 279 ALA A CA 1
ATOM 11400 C C . ALA B 1 279 ? 5.546 29.678 -56.619 1.00 59.00 279 ALA A C 1
ATOM 11401 O O . ALA B 1 279 ? 4.991 30.671 -57.102 1.00 62.34 279 ALA A O 1
ATOM 11408 N N . ARG B 1 280 ? 6.700 29.748 -55.973 1.00 53.64 280 ARG A N 1
ATOM 11409 C CA . ARG B 1 280 ? 7.450 30.990 -55.859 1.00 52.14 280 ARG A CA 1
ATOM 11410 C C . ARG B 1 280 ? 8.856 30.775 -56.402 1.00 52.08 280 ARG A C 1
ATOM 11411 O O . ARG B 1 280 ? 9.219 29.677 -56.832 1.00 52.61 280 ARG A O 1
ATOM 11432 N N . PHE B 1 281 ? 9.641 31.853 -56.397 1.00 51.87 281 PHE A N 1
ATOM 11433 C CA . PHE B 1 281 ? 10.988 31.796 -56.952 1.00 51.80 281 PHE A CA 1
ATOM 11434 C C . PHE B 1 281 ? 11.748 30.595 -56.399 1.00 50.22 281 PHE A C 1
ATOM 11435 O O . PHE B 1 281 ? 12.283 29.782 -57.158 1.00 51.27 281 PHE A O 1
ATOM 11452 N N . SER B 1 282 ? 11.763 30.449 -55.071 1.00 48.04 282 SER A N 1
ATOM 11453 C CA . SER B 1 282 ? 12.530 29.380 -54.430 1.00 47.76 282 SER A CA 1
ATOM 11454 C C . SER B 1 282 ? 12.076 28.008 -54.909 1.00 47.94 282 SER A C 1
ATOM 11455 O O . SER B 1 282 ? 12.900 27.137 -55.238 1.00 48.25 282 SER A O 1
ATOM 11463 N N . GLY B 1 283 ? 10.762 27.785 -54.922 1.00 48.71 283 GLY A N 1
ATOM 11464 C CA . GLY B 1 283 ? 10.244 26.546 -55.464 1.00 50.16 283 GLY A CA 1
ATOM 11465 C C . GLY B 1 283 ? 10.774 26.298 -56.854 1.00 52.29 283 GLY A C 1
ATOM 11466 O O . GLY B 1 283 ? 11.168 25.180 -57.191 1.00 53.00 283 GLY A O 1
ATOM 11470 N N . GLY B 1 284 ? 10.814 27.349 -57.673 1.00 53.44 284 GLY A N 1
ATOM 11471 C CA . GLY B 1 284 ? 11.392 27.231 -58.996 1.00 56.11 284 GLY A CA 1
ATOM 11472 C C . GLY B 1 284 ? 12.865 26.883 -58.972 1.00 54.75 284 GLY A C 1
ATOM 11473 O O . GLY B 1 284 ? 13.354 26.193 -59.865 1.00 56.36 284 GLY A O 1
ATOM 11477 N N . VAL B 1 285 ? 13.600 27.382 -57.977 1.00 52.45 285 VAL A N 1
ATOM 11478 C CA . VAL B 1 285 ? 15.024 27.069 -57.885 1.00 51.69 285 VAL A CA 1
ATOM 11479 C C . VAL B 1 285 ? 15.218 25.575 -57.678 1.00 51.78 285 VAL A C 1
ATOM 11480 O O . VAL B 1 285 ? 15.969 24.914 -58.409 1.00 53.02 285 VAL A O 1
ATOM 11493 N N . PHE B 1 286 ? 14.532 25.014 -56.685 1.00 50.61 286 PHE A N 1
ATOM 11494 C CA . PHE B 1 286 ? 14.676 23.580 -56.466 1.00 50.83 286 PHE A CA 1
ATOM 11495 C C . PHE B 1 286 ? 14.099 22.787 -57.630 1.00 53.44 286 PHE A C 1
ATOM 11496 O O . PHE B 1 286 ? 14.606 21.710 -57.960 1.00 54.43 286 PHE A O 1
ATOM 11513 N N . ALA B 1 287 ? 13.051 23.309 -58.264 1.00 54.75 287 ALA A N 1
ATOM 11514 C CA . ALA B 1 287 ? 12.523 22.685 -59.468 1.00 57.51 287 ALA A CA 1
ATOM 11515 C C . ALA B 1 287 ? 13.578 22.621 -60.565 1.00 59.42 287 ALA A C 1
ATOM 11516 O O . ALA B 1 287 ? 13.687 21.612 -61.268 1.00 61.02 287 ALA A O 1
ATOM 11523 N N . CYS B 1 288 ? 14.365 23.691 -60.730 1.00 58.54 288 CYS A N 1
ATOM 11524 C CA . CYS B 1 288 ? 15.385 23.712 -61.775 1.00 60.11 288 CYS A CA 1
ATOM 11525 C C . CYS B 1 288 ? 16.539 22.779 -61.441 1.00 59.50 288 CYS A C 1
ATOM 11526 O O . CYS B 1 288 ? 17.072 22.104 -62.331 1.00 61.44 288 CYS A O 1
ATOM 11534 N N . ALA B 1 289 ? 16.950 22.735 -60.172 1.00 56.97 289 ALA A N 1
ATOM 11535 C CA . ALA B 1 289 ? 17.957 21.760 -59.764 1.00 56.49 289 ALA A CA 1
ATOM 11536 C C . ALA B 1 289 ? 17.476 20.339 -60.034 1.00 59.57 289 ALA A C 1
ATOM 11537 O O . ALA B 1 289 ? 18.213 19.509 -60.586 1.00 60.63 289 ALA A O 1
ATOM 11544 N N . ALA B 1 290 ? 16.225 20.048 -59.670 1.00 62.19 290 ALA A N 1
ATOM 11545 C CA . ALA B 1 290 ? 15.689 18.703 -59.847 1.00 65.69 290 ALA A CA 1
ATOM 11546 C C . ALA B 1 290 ? 15.570 18.344 -61.324 1.00 67.32 290 ALA A C 1
ATOM 11547 O O . ALA B 1 290 ? 15.992 17.261 -61.736 1.00 68.93 290 ALA A O 1
ATOM 11554 N N . LEU B 1 291 ? 14.998 19.246 -62.114 1.00 65.32 291 LEU A N 1
ATOM 11555 C CA . LEU B 1 291 ? 14.798 18.988 -63.562 1.00 67.07 291 LEU A CA 1
ATOM 11556 C C . LEU B 1 291 ? 16.209 18.766 -64.195 1.00 68.23 291 LEU A C 1
ATOM 11557 O O . LEU B 1 291 ? 16.456 17.889 -64.984 1.00 70.61 291 LEU A O 1
ATOM 11573 N N . ALA B 1 292 ? 17.154 19.564 -63.756 1.00 67.60 292 ALA A N 1
ATOM 11574 C CA . ALA B 1 292 ? 18.520 19.468 -64.293 1.00 70.12 292 ALA A CA 1
ATOM 11575 C C . ALA B 1 292 ? 19.082 18.073 -63.956 1.00 71.83 292 ALA A C 1
ATOM 11576 O O . ALA B 1 292 ? 19.770 17.444 -64.722 1.00 74.30 292 ALA A O 1
ATOM 11583 N N . GLU B 1 293 ? 18.862 17.604 -62.757 1.00 72.44 293 GLU A N 1
ATOM 11584 C CA . GLU B 1 293 ? 19.242 16.239 -62.420 1.00 80.04 293 GLU A CA 1
ATOM 11585 C C . GLU B 1 293 ? 18.458 15.224 -63.248 1.00 91.42 293 GLU A C 1
ATOM 11586 O O . GLU B 1 293 ? 18.967 14.134 -63.524 1.00 110.88 293 GLU A O 1
ATOM 11598 N N . ARG B 1 294 ? 17.210 15.535 -63.615 1.00 86.59 294 ARG A N 1
ATOM 11599 C CA . ARG B 1 294 ? 16.449 14.641 -64.484 1.00 90.15 294 ARG A CA 1
ATOM 11600 C C . ARG B 1 294 ? 17.136 14.480 -65.834 1.00 91.45 294 ARG A C 1
ATOM 11601 O O . ARG B 1 294 ? 17.336 13.358 -66.314 1.00 92.70 294 ARG A O 1
ATOM 11622 N N . GLU B 1 295 ? 17.521 15.572 -66.441 1.00 92.04 295 GLU A N 1
ATOM 11623 C CA . GLU B 1 295 ? 18.203 15.445 -67.735 1.00 95.18 295 GLU A CA 1
ATOM 11624 C C . GLU B 1 295 ? 19.529 14.692 -67.589 1.00 93.52 295 GLU A C 1
ATOM 11625 O O . GLU B 1 295 ? 19.967 13.925 -68.428 1.00 96.74 295 GLU A O 1
ATOM 11637 N N . LEU B 1 296 ? 20.237 14.938 -66.522 1.00 89.15 296 LEU A N 1
ATOM 11638 C CA . LEU B 1 296 ? 21.560 14.326 -66.415 1.00 86.70 296 LEU A CA 1
ATOM 11639 C C . LEU B 1 296 ? 21.617 12.901 -65.861 1.00 83.46 296 LEU A C 1
ATOM 11640 O O . LEU B 1 296 ? 22.649 12.248 -65.942 1.00 84.20 296 LEU A O 1
ATOM 11656 N N . THR B 1 297 ? 20.580 12.462 -65.179 1.00 81.84 297 THR A N 1
ATOM 11657 C CA . THR B 1 297 ? 20.623 11.135 -64.563 1.00 84.29 297 THR A CA 1
ATOM 11658 C C . THR B 1 297 ? 19.422 10.247 -64.863 1.00 90.99 297 THR A C 1
ATOM 11659 O O . THR B 1 297 ? 19.513 9.032 -64.643 1.00 84.73 297 THR A O 1
ATOM 11670 N N . ASN B 1 298 ? 18.297 10.801 -65.314 1.00 102.66 298 ASN A N 1
ATOM 11671 C CA . ASN B 1 298 ? 17.078 10.024 -65.536 1.00 107.97 298 ASN A CA 1
ATOM 11672 C C . ASN B 1 298 ? 16.581 9.363 -64.249 1.00 105.17 298 ASN A C 1
ATOM 11673 O O . ASN B 1 298 ? 15.971 8.291 -64.283 1.00 106.76 298 ASN A O 1
ATOM 11684 N N . CYS B 1 299 ? 16.830 10.039 -63.130 1.00 99.85 299 CYS A N 1
ATOM 11685 C CA . CYS B 1 299 ? 16.373 9.607 -61.780 1.00 96.85 299 CYS A CA 1
ATOM 11686 C C . CYS B 1 299 ? 14.881 9.911 -61.629 1.00 94.77 299 CYS A C 1
ATOM 11687 O O . CYS B 1 299 ? 14.355 10.741 -62.341 1.00 95.16 299 CYS A O 1
ATOM 11695 N N . GLU B 1 300 ? 14.208 9.218 -60.730 1.00 92.11 300 GLU A N 1
ATOM 11696 C CA . GLU B 1 300 ? 12.779 9.517 -60.554 1.00 91.24 300 GLU A CA 1
ATOM 11697 C C . GLU B 1 300 ? 12.500 10.720 -59.600 1.00 86.26 300 GLU A C 1
ATOM 11698 O O . GLU B 1 300 ? 11.579 11.503 -59.764 1.00 84.97 300 GLU A O 1
ATOM 11710 N N . THR B 1 301 ? 13.294 10.822 -58.564 1.00 82.85 301 THR A N 1
ATOM 11711 C CA . THR B 1 301 ? 13.056 11.897 -57.614 1.00 80.35 301 THR A CA 1
ATOM 11712 C C . THR B 1 301 ? 14.382 12.526 -57.223 1.00 77.97 301 THR A C 1
ATOM 11713 O O . THR B 1 301 ? 15.423 11.864 -57.207 1.00 80.68 301 THR A O 1
ATOM 11724 N N . PHE B 1 302 ? 14.326 13.811 -56.892 1.00 72.65 302 PHE A N 1
ATOM 11725 C CA . PHE B 1 302 ? 15.495 14.573 -56.483 1.00 68.50 302 PHE A CA 1
ATOM 11726 C C . PHE B 1 302 ? 15.407 14.822 -54.985 1.00 63.86 302 PHE A C 1
ATOM 11727 O O . PHE B 1 302 ? 14.381 15.297 -54.492 1.00 61.19 302 PHE A O 1
ATOM 11744 N N . ASP B 1 303 ? 16.476 14.493 -54.266 1.00 61.37 303 ASP A N 1
ATOM 11745 C CA . ASP B 1 303 ? 16.553 14.706 -52.830 1.00 59.97 303 ASP A CA 1
ATOM 11746 C C . ASP B 1 303 ? 17.777 15.551 -52.525 1.00 55.42 303 ASP A C 1
ATOM 11747 O O . ASP B 1 303 ? 18.865 15.275 -53.036 1.00 56.38 303 ASP A O 1
ATOM 11756 N N . VAL B 1 304 ? 17.600 16.572 -51.690 1.00 49.24 304 VAL A N 1
ATOM 11757 C CA . VAL B 1 304 ? 18.730 17.378 -51.234 1.00 47.39 304 VAL A CA 1
ATOM 11758 C C . VAL B 1 304 ? 18.344 18.013 -49.909 1.00 45.01 304 VAL A C 1
ATOM 11759 O O . VAL B 1 304 ? 17.174 18.003 -49.532 1.00 43.71 304 VAL A O 1
ATOM 11772 N N . VAL B 1 305 ? 19.315 18.547 -49.182 1.00 42.63 305 VAL A N 1
ATOM 11773 C CA . VAL B 1 305 ? 19.044 19.378 -48.020 1.00 41.53 305 VAL A CA 1
ATOM 11774 C C . VAL B 1 305 ? 19.396 20.808 -48.385 1.00 39.97 305 VAL A C 1
ATOM 11775 O O . VAL B 1 305 ? 20.385 21.055 -49.087 1.00 40.52 305 VAL A O 1
ATOM 11788 N N . THR B 1 306 ? 18.576 21.748 -47.927 1.00 38.92 306 THR A N 1
ATOM 11789 C CA . THR B 1 306 ? 18.845 23.159 -48.134 1.00 38.27 306 THR A CA 1
ATOM 11790 C C . THR B 1 306 ? 18.863 23.863 -46.787 1.00 37.20 306 THR A C 1
ATOM 11791 O O . THR B 1 306 ? 18.164 23.469 -45.853 1.00 35.76 306 THR A O 1
ATOM 11802 N N . THR B 1 307 ? 19.684 24.900 -46.683 1.00 38.50 307 THR A N 1
ATOM 11803 C CA . THR B 1 307 ? 19.823 25.623 -45.430 1.00 38.58 307 THR A CA 1
ATOM 11804 C C . THR B 1 307 ? 18.702 26.636 -45.261 1.00 37.63 307 THR A C 1
ATOM 11805 O O . THR B 1 307 ? 18.147 27.149 -46.234 1.00 40.71 307 THR A O 1
ATOM 11816 N N . THR B 1 308 ? 18.357 26.906 -44.007 1.00 37.48 308 THR A N 1
ATOM 11817 C CA . THR B 1 308 ? 17.388 27.946 -43.707 1.00 36.49 308 THR A CA 1
ATOM 11818 C C . THR B 1 308 ? 17.737 28.585 -42.368 1.00 33.52 308 THR A C 1
ATOM 11819 O O . THR B 1 308 ? 18.338 27.952 -41.501 1.00 30.47 308 THR A O 1
ATOM 11830 N N . ASP B 1 309 ? 17.346 29.845 -42.211 1.00 35.16 309 ASP A N 1
ATOM 11831 C CA . ASP B 1 309 ? 17.568 30.594 -40.978 1.00 32.93 309 ASP A CA 1
ATOM 11832 C C . ASP B 1 309 ? 16.439 30.272 -40.004 1.00 32.26 309 ASP A C 1
ATOM 11833 O O . ASP B 1 309 ? 15.278 30.597 -40.271 1.00 29.97 309 ASP A O 1
ATOM 11842 N N . THR B 1 310 ? 16.764 29.623 -38.877 1.00 29.51 310 THR A N 1
ATOM 11843 C CA . THR B 1 310 ? 15.731 29.225 -37.924 1.00 29.57 310 THR A CA 1
ATOM 11844 C C . THR B 1 310 ? 15.347 30.330 -36.949 1.00 29.39 310 THR A C 1
ATOM 11845 O O . THR B 1 310 ? 14.534 30.075 -36.061 1.00 29.89 310 THR A O 1
ATOM 11856 N N . ARG B 1 311 ? 15.888 31.541 -37.085 1.00 29.79 311 ARG A N 1
ATOM 11857 C CA . ARG B 1 311 ? 15.418 32.655 -36.269 1.00 31.05 311 ARG A CA 1
ATOM 11858 C C . ARG B 1 311 ? 13.933 32.898 -36.515 1.00 34.21 311 ARG A C 1
ATOM 11859 O O . ARG B 1 311 ? 13.463 32.833 -37.654 1.00 38.90 311 ARG A O 1
ATOM 11880 N N . ARG B 1 312 ? 13.188 33.205 -35.448 1.00 31.18 312 ARG A N 1
ATOM 11881 C CA . ARG B 1 312 ? 11.760 33.460 -35.622 1.00 36.23 312 ARG A CA 1
ATOM 11882 C C . ARG B 1 312 ? 11.230 34.661 -34.843 1.00 32.64 312 ARG A C 1
ATOM 11883 O O . ARG B 1 312 ? 10.488 35.472 -35.404 1.00 32.75 312 ARG A O 1
ATOM 11904 N N . THR B 1 313 ? 11.584 34.789 -33.569 1.00 27.52 313 THR A N 1
ATOM 11905 C CA . THR B 1 313 ? 11.116 35.908 -32.766 1.00 27.75 313 THR A CA 1
ATOM 11906 C C . THR B 1 313 ? 11.920 37.166 -33.072 1.00 27.92 313 THR A C 1
ATOM 11907 O O . THR B 1 313 ? 13.022 37.094 -33.616 1.00 28.24 313 THR A O 1
ATOM 11918 N N . PRO B 1 314 ? 11.384 38.339 -32.740 1.00 28.51 314 PRO A N 1
ATOM 11919 C CA . PRO B 1 314 ? 12.185 39.562 -32.895 1.00 28.96 314 PRO A CA 1
ATOM 11920 C C . PRO B 1 314 ? 13.537 39.476 -32.216 1.00 27.97 314 PRO A C 1
ATOM 11921 O O . PRO B 1 314 ? 14.541 39.941 -32.766 1.00 29.20 314 PRO A O 1
ATOM 11932 N N . THR B 1 315 ? 13.589 38.883 -31.026 1.00 30.98 315 THR A N 1
ATOM 11933 C CA . THR B 1 315 ? 14.850 38.793 -30.295 1.00 31.09 315 THR A CA 1
ATOM 11934 C C . THR B 1 315 ? 15.850 37.911 -31.037 1.00 26.35 315 THR A C 1
ATOM 11935 O O . THR B 1 315 ? 17.035 38.248 -31.129 1.00 26.15 315 THR A O 1
ATOM 11946 N N . GLU B 1 316 ? 15.390 36.783 -31.580 1.00 26.95 316 GLU A N 1
ATOM 11947 C CA . GLU B 1 316 ? 16.274 35.927 -32.361 1.00 28.85 316 GLU A CA 1
ATOM 11948 C C . GLU B 1 316 ? 16.755 36.636 -33.624 1.00 28.63 316 GLU A C 1
ATOM 11949 O O . GLU B 1 316 ? 17.911 36.475 -34.037 1.00 26.07 316 GLU A O 1
ATOM 11961 N N . LEU B 1 317 ? 15.881 37.434 -34.246 1.00 28.76 317 LEU A N 1
ATOM 11962 C CA . LEU B 1 317 ? 16.283 38.187 -35.428 1.00 31.92 317 LEU A CA 1
ATOM 11963 C C . LEU B 1 317 ? 17.372 39.193 -35.097 1.00 31.54 317 LEU A C 1
ATOM 11964 O O . LEU B 1 317 ? 18.151 39.570 -35.978 1.00 31.17 317 LEU A O 1
ATOM 11980 N N . ARG B 1 318 ? 17.459 39.628 -33.839 1.00 33.44 318 ARG A N 1
ATOM 11981 C CA . ARG B 1 318 ? 18.524 40.523 -33.407 1.00 31.36 318 ARG A CA 1
ATOM 11982 C C . ARG B 1 318 ? 19.677 39.782 -32.746 1.00 28.98 318 ARG A C 1
ATOM 11983 O O . ARG B 1 318 ? 20.455 40.402 -32.013 1.00 28.68 318 ARG A O 1
ATOM 12004 N N . THR B 1 319 ? 19.783 38.470 -32.946 1.00 27.07 319 THR A N 1
ATOM 12005 C CA . THR B 1 319 ? 20.811 37.659 -32.294 1.00 26.06 319 THR A CA 1
ATOM 12006 C C . THR B 1 319 ? 21.853 37.240 -33.312 1.00 25.83 319 THR A C 1
ATOM 12007 O O . THR B 1 319 ? 21.523 36.613 -34.325 1.00 26.26 319 THR A O 1
ATOM 12018 N N . THR B 1 320 ? 23.107 37.555 -33.025 1.00 25.46 320 THR A N 1
ATOM 12019 C CA . THR B 1 320 ? 24.202 37.065 -33.837 1.00 25.90 320 THR A CA 1
ATOM 12020 C C . THR B 1 320 ? 24.560 35.645 -33.398 1.00 26.59 320 THR A C 1
ATOM 12021 O O . THR B 1 320 ? 24.615 35.345 -32.200 1.00 26.64 320 THR A O 1
ATOM 12032 N N . GLY B 1 321 ? 24.754 34.762 -34.363 1.00 26.64 321 GLY A N 1
ATOM 12033 C CA . GLY B 1 321 ? 25.113 33.391 -34.056 1.00 26.89 321 GLY A CA 1
ATOM 12034 C C . GLY B 1 321 ? 24.672 32.445 -35.153 1.00 27.02 321 GLY A C 1
ATOM 12035 O O . GLY B 1 321 ? 24.117 32.843 -36.170 1.00 25.76 321 GLY A O 1
ATOM 12039 N N . TRP B 1 322 ? 24.916 31.160 -34.895 1.00 26.97 322 TRP A N 1
ATOM 12040 C CA . TRP B 1 322 ? 24.721 30.092 -35.873 1.00 26.17 322 TRP A CA 1
ATOM 12041 C C . TRP B 1 322 ? 23.316 29.521 -35.695 1.00 26.21 322 TRP A C 1
ATOM 12042 O O . TRP B 1 322 ? 23.089 28.616 -34.895 1.00 26.21 322 TRP A O 1
ATOM 12063 N N . PHE B 1 323 ? 22.359 30.057 -36.454 1.00 27.61 323 PHE A N 1
ATOM 12064 C CA . PHE B 1 323 ? 20.975 29.593 -36.438 1.00 27.99 323 PHE A CA 1
ATOM 12065 C C . PHE B 1 323 ? 20.631 28.708 -37.627 1.00 29.77 323 PHE A C 1
ATOM 12066 O O . PHE B 1 323 ? 19.497 28.239 -37.726 1.00 34.61 323 PHE A O 1
ATOM 12083 N N . THR B 1 324 ? 21.574 28.465 -38.526 1.00 31.59 324 THR A N 1
ATOM 12084 C CA . THR B 1 324 ? 21.275 27.720 -39.743 1.00 34.94 324 THR A CA 1
ATOM 12085 C C . THR B 1 324 ? 20.804 26.303 -39.426 1.00 31.32 324 THR A C 1
ATOM 12086 O O . THR B 1 324 ? 21.452 25.579 -38.667 1.00 31.05 324 THR A O 1
ATOM 12097 N N . GLY B 1 325 ? 19.667 25.919 -40.009 1.00 29.63 325 GLY A N 1
ATOM 12098 C CA . GLY B 1 325 ? 19.179 24.559 -39.980 1.00 30.73 325 GLY A CA 1
ATOM 12099 C C . GLY B 1 325 ? 19.017 23.982 -41.380 1.00 31.50 325 GLY A C 1
ATOM 12100 O O . GLY B 1 325 ? 19.214 24.665 -42.387 1.00 32.07 325 GLY A O 1
ATOM 12104 N N . LEU B 1 326 ? 18.634 22.704 -41.423 1.00 32.24 326 LEU A N 1
ATOM 12105 C CA . LEU B 1 326 ? 18.525 21.962 -42.674 1.00 33.66 326 LEU A CA 1
ATOM 12106 C C . LEU B 1 326 ? 17.085 21.553 -42.954 1.00 34.60 326 LEU A C 1
ATOM 12107 O O . LEU B 1 326 ? 16.372 21.087 -42.060 1.00 38.02 326 LEU A O 1
ATOM 12123 N N . VAL B 1 327 ? 16.670 21.742 -44.198 1.00 35.33 327 VAL A N 1
ATOM 12124 C CA . VAL B 1 327 ? 15.348 21.359 -44.686 1.00 36.23 327 VAL A CA 1
ATOM 12125 C C . VAL B 1 327 ? 15.521 20.211 -45.677 1.00 38.55 327 VAL A C 1
ATOM 12126 O O . VAL B 1 327 ? 16.312 20.339 -46.623 1.00 38.71 327 VAL A O 1
ATOM 12139 N N . PRO B 1 328 ? 14.804 19.085 -45.506 1.00 38.90 328 PRO A N 1
ATOM 12140 C CA . PRO B 1 328 ? 14.865 17.987 -46.482 1.00 41.02 328 PRO A CA 1
ATOM 12141 C C . PRO B 1 328 ? 13.935 18.232 -47.660 1.00 42.73 328 PRO A C 1
ATOM 12142 O O . PRO B 1 328 ? 12.708 18.220 -47.522 1.00 45.47 328 PRO A O 1
ATOM 12153 N N . ILE B 1 329 ? 14.525 18.450 -48.828 1.00 42.92 329 ILE A N 1
ATOM 12154 C CA . ILE B 1 329 ? 13.806 18.737 -50.061 1.00 45.18 329 ILE A CA 1
ATOM 12155 C C . ILE B 1 329 ? 13.678 17.442 -50.856 1.00 49.23 329 ILE A C 1
ATOM 12156 O O . ILE B 1 329 ? 14.675 16.739 -51.082 1.00 50.12 329 ILE A O 1
ATOM 12172 N N . THR B 1 330 ? 12.449 17.128 -51.269 1.00 52.23 330 THR A N 1
ATOM 12173 C CA . THR B 1 330 ? 12.145 16.010 -52.156 1.00 55.28 330 THR A CA 1
ATOM 12174 C C . THR B 1 330 ? 11.268 16.517 -53.293 1.00 56.00 330 THR A C 1
ATOM 12175 O O . THR B 1 330 ? 10.242 17.157 -53.046 1.00 56.23 330 THR A O 1
ATOM 12186 N N . VAL B 1 331 ? 11.709 16.250 -54.502 1.00 58.21 331 VAL A N 1
ATOM 12187 C CA . VAL B 1 331 ? 10.932 16.615 -55.659 1.00 59.56 331 VAL A CA 1
ATOM 12188 C C . VAL B 1 331 ? 10.696 15.443 -56.617 1.00 62.88 331 VAL A C 1
ATOM 12189 O O . VAL B 1 331 ? 11.647 14.873 -57.109 1.00 65.98 331 VAL A O 1
ATOM 12202 N N . PRO B 1 332 ? 9.442 15.086 -56.855 1.00 63.17 332 PRO A N 1
ATOM 12203 C CA . PRO B 1 332 ? 9.131 14.056 -57.841 1.00 67.44 332 PRO A CA 1
ATOM 12204 C C . PRO B 1 332 ? 9.353 14.699 -59.220 1.00 70.75 332 PRO A C 1
ATOM 12205 O O . PRO B 1 332 ? 8.882 15.773 -59.430 1.00 72.54 332 PRO A O 1
ATOM 12216 N N . VAL B 1 333 ? 9.963 14.010 -60.152 1.00 71.32 333 VAL A N 1
ATOM 12217 C CA . VAL B 1 333 ? 10.333 14.625 -61.421 1.00 76.01 333 VAL A CA 1
ATOM 12218 C C . VAL B 1 333 ? 10.024 13.692 -62.590 1.00 85.69 333 VAL A C 1
ATOM 12219 O O . VAL B 1 333 ? 10.770 13.635 -63.574 1.00 99.87 333 VAL A O 1
ATOM 12232 N N . ALA B 1 334 ? 8.893 13.019 -62.496 1.00 78.41 334 ALA A N 1
ATOM 12233 C CA . ALA B 1 334 ? 8.483 12.103 -63.574 1.00 78.25 334 ALA A CA 1
ATOM 12234 C C . ALA B 1 334 ? 8.021 12.846 -64.839 1.00 83.39 334 ALA A C 1
ATOM 12235 O O . ALA B 1 334 ? 8.447 12.614 -65.949 1.00 83.66 334 ALA A O 1
ATOM 12242 N N . SER B 1 335 ? 7.180 13.830 -64.618 1.00 91.17 335 SER A N 1
ATOM 12243 C CA . SER B 1 335 ? 6.513 14.477 -65.747 1.00 101.05 335 SER A CA 1
ATOM 12244 C C . SER B 1 335 ? 7.475 15.318 -66.578 1.00 108.55 335 SER A C 1
ATOM 12245 O O . SER B 1 335 ? 7.360 15.361 -67.809 1.00 115.76 335 SER A O 1
ATOM 12253 N N . GLY B 1 336 ? 8.416 16.003 -65.935 1.00 102.77 336 GLY A N 1
ATOM 12254 C CA . GLY B 1 336 ? 9.314 16.884 -66.647 1.00 96.83 336 GLY A CA 1
ATOM 12255 C C . GLY B 1 336 ? 8.778 18.271 -66.929 1.00 89.14 336 GLY A C 1
ATOM 12256 O O . GLY B 1 336 ? 9.501 19.080 -67.518 1.00 84.94 336 GLY A O 1
ATOM 12260 N N . LEU B 1 337 ? 7.563 18.557 -66.519 1.00 86.74 337 LEU A N 1
ATOM 12261 C CA . LEU B 1 337 ? 7.034 19.910 -66.663 1.00 83.60 337 LEU A CA 1
ATOM 12262 C C . LEU B 1 337 ? 7.585 20.780 -65.513 1.00 80.36 337 LEU A C 1
ATOM 12263 O O . LEU B 1 337 ? 7.888 20.344 -64.442 1.00 76.01 337 LEU A O 1
ATOM 12279 N N . PHE B 1 338 ? 7.701 22.038 -65.803 1.00 81.80 338 PHE A N 1
ATOM 12280 C CA . PHE B 1 338 ? 8.178 22.975 -64.786 1.00 80.19 338 PHE A CA 1
ATOM 12281 C C . PHE B 1 338 ? 7.105 23.353 -63.760 1.00 83.81 338 PHE A C 1
ATOM 12282 O O . PHE B 1 338 ? 7.359 23.641 -62.615 1.00 81.46 338 PHE A O 1
ATOM 12299 N N . ASP B 1 339 ? 5.880 23.455 -64.202 1.00 90.87 339 ASP A N 1
ATOM 12300 C CA . ASP B 1 339 ? 4.825 23.918 -63.306 1.00 93.93 339 ASP A CA 1
ATOM 12301 C C . ASP B 1 339 ? 4.643 22.959 -62.134 1.00 87.67 339 ASP A C 1
ATOM 12302 O O . ASP B 1 339 ? 4.642 23.375 -60.970 1.00 86.94 339 ASP A O 1
ATOM 12311 N N . SER B 1 340 ? 4.491 21.667 -62.425 1.00 81.83 340 SER A N 1
ATOM 12312 C CA . SER B 1 340 ? 4.277 20.691 -61.362 1.00 73.69 340 SER A CA 1
ATOM 12313 C C . SER B 1 340 ? 5.499 20.576 -60.461 1.00 66.16 340 SER A C 1
ATOM 12314 O O . SER B 1 340 ? 5.368 20.515 -59.232 1.00 63.69 340 SER A O 1
ATOM 12322 N N . ALA B 1 341 ? 6.693 20.535 -61.056 1.00 64.92 341 ALA A N 1
ATOM 12323 C CA . ALA B 1 341 ? 7.917 20.463 -60.266 1.00 62.64 341 ALA A CA 1
ATOM 12324 C C . ALA B 1 341 ? 8.013 21.634 -59.299 1.00 60.09 341 ALA A C 1
ATOM 12325 O O . ALA B 1 341 ? 8.366 21.455 -58.130 1.00 57.77 341 ALA A O 1
ATOM 12332 N N . ALA B 1 342 ? 7.707 22.842 -59.770 1.00 60.87 342 ALA A N 1
ATOM 12333 C CA . ALA B 1 342 ? 7.767 24.014 -58.904 1.00 60.61 342 ALA A CA 1
ATOM 12334 C C . ALA B 1 342 ? 6.697 23.949 -57.821 1.00 59.34 342 ALA A C 1
ATOM 12335 O O . ALA B 1 342 ? 6.941 24.341 -56.674 1.00 58.16 342 ALA A O 1
ATOM 12342 N N . ARG B 1 343 ? 5.505 23.463 -58.169 1.00 59.48 343 ARG A N 1
ATOM 12343 C CA . ARG B 1 343 ? 4.443 23.293 -57.182 1.00 58.49 343 ARG A CA 1
ATOM 12344 C C . ARG B 1 343 ? 4.891 22.383 -56.041 1.00 55.67 343 ARG A C 1
ATOM 12345 O O . ARG B 1 343 ? 4.863 22.766 -54.859 1.00 53.77 343 ARG A O 1
ATOM 12366 N N . VAL B 1 344 ? 5.312 21.164 -56.380 1.00 56.51 344 VAL A N 1
ATOM 12367 C CA . VAL B 1 344 ? 5.662 20.197 -55.348 1.00 55.17 344 VAL A CA 1
ATOM 12368 C C . VAL B 1 344 ? 6.911 20.639 -54.595 1.00 52.88 344 VAL A C 1
ATOM 12369 O O . VAL B 1 344 ? 6.977 20.538 -53.362 1.00 50.77 344 VAL A O 1
ATOM 12382 N N . ALA B 1 345 ? 7.914 21.151 -55.312 1.00 53.18 345 ALA A N 1
ATOM 12383 C CA . ALA B 1 345 ? 9.116 21.631 -54.643 1.00 51.21 345 ALA A CA 1
ATOM 12384 C C . ALA B 1 345 ? 8.776 22.734 -53.652 1.00 49.29 345 ALA A C 1
ATOM 12385 O O . ALA B 1 345 ? 9.317 22.774 -52.539 1.00 47.28 345 ALA A O 1
ATOM 12392 N N . GLN B 1 346 ? 7.877 23.640 -54.039 1.00 50.03 346 GLN A N 1
ATOM 12393 C CA . GLN B 1 346 ? 7.454 24.691 -53.125 1.00 48.48 346 GLN A CA 1
ATOM 12394 C C . GLN B 1 346 ? 6.830 24.093 -51.875 1.00 48.00 346 GLN A C 1
ATOM 12395 O O . GLN B 1 346 ? 7.127 24.530 -50.754 1.00 45.16 346 GLN A O 1
ATOM 12409 N N . ILE B 1 347 ? 5.980 23.072 -52.044 1.00 48.83 347 ILE A N 1
ATOM 12410 C CA . ILE B 1 347 ? 5.361 22.442 -50.879 1.00 47.01 347 ILE A CA 1
ATOM 12411 C C . ILE B 1 347 ? 6.418 21.819 -49.971 1.00 45.39 347 ILE A C 1
ATOM 12412 O O . ILE B 1 347 ? 6.352 21.946 -48.740 1.00 43.69 347 ILE A O 1
ATOM 12428 N N . SER B 1 348 ? 7.414 21.151 -50.556 1.00 46.01 348 SER A N 1
ATOM 12429 C CA . SER B 1 348 ? 8.455 20.515 -49.747 1.00 44.73 348 SER A CA 1
ATOM 12430 C C . SER B 1 348 ? 9.273 21.549 -48.975 1.00 43.47 348 SER A C 1
ATOM 12431 O O . SER B 1 348 ? 9.604 21.346 -47.800 1.00 41.31 348 SER A O 1
ATOM 12439 N N . PHE B 1 349 ? 9.632 22.650 -49.631 1.00 43.05 349 PHE A N 1
ATOM 12440 C CA . PHE B 1 349 ? 10.379 23.716 -48.974 1.00 41.80 349 PHE A CA 1
ATOM 12441 C C . PHE B 1 349 ? 9.577 24.312 -47.816 1.00 40.11 349 PHE A C 1
ATOM 12442 O O . PHE B 1 349 ? 10.019 24.309 -46.656 1.00 38.54 349 PHE A O 1
ATOM 12459 N N . ASP B 1 350 ? 8.364 24.782 -48.113 1.00 40.90 350 ASP A N 1
ATOM 12460 C CA . ASP B 1 350 ? 7.563 25.472 -47.110 1.00 39.88 350 ASP A CA 1
ATOM 12461 C C . ASP B 1 350 ? 7.225 24.548 -45.946 1.00 38.91 350 ASP A C 1
ATOM 12462 O O . ASP B 1 350 ? 7.516 24.862 -44.788 1.00 37.77 350 ASP A O 1
ATOM 12471 N N . SER B 1 351 ? 6.637 23.387 -46.235 1.00 39.88 351 SER A N 1
ATOM 12472 C CA . SER B 1 351 ? 6.281 22.456 -45.170 1.00 39.14 351 SER A CA 1
ATOM 12473 C C . SER B 1 351 ? 7.510 21.934 -44.444 1.00 38.01 351 SER A C 1
ATOM 12474 O O . SER B 1 351 ? 7.396 21.496 -43.294 1.00 37.05 351 SER A O 1
ATOM 12482 N N . GLY B 1 352 ? 8.675 21.955 -45.097 1.00 38.24 352 GLY A N 1
ATOM 12483 C CA . GLY B 1 352 ? 9.906 21.538 -44.455 1.00 37.30 352 GLY A CA 1
ATOM 12484 C C . GLY B 1 352 ? 10.513 22.572 -43.532 1.00 35.70 352 GLY A C 1
ATOM 12485 O O . GLY B 1 352 ? 11.400 22.234 -42.746 1.00 34.84 352 GLY A O 1
ATOM 12489 N N . LYS B 1 353 ? 10.077 23.829 -43.613 1.00 36.23 353 LYS A N 1
ATOM 12490 C CA . LYS B 1 353 ? 10.575 24.819 -42.654 1.00 36.13 353 LYS A CA 1
ATOM 12491 C C . LYS B 1 353 ? 10.413 24.341 -41.205 1.00 34.30 353 LYS A C 1
ATOM 12492 O O . LYS B 1 353 ? 11.301 24.552 -40.369 1.00 31.94 353 LYS A O 1
ATOM 12511 N N . ASP B 1 354 ? 9.285 23.695 -40.886 1.00 35.73 354 ASP A N 1
ATOM 12512 C CA . ASP B 1 354 ? 9.053 23.228 -39.520 1.00 32.80 354 ASP A CA 1
ATOM 12513 C C . ASP B 1 354 ? 10.056 22.163 -39.089 1.00 32.25 354 ASP A C 1
ATOM 12514 O O . ASP B 1 354 ? 10.183 21.904 -37.888 1.00 31.50 354 ASP A O 1
ATOM 12523 N N . LEU B 1 355 ? 10.757 21.534 -40.034 1.00 33.05 355 LEU A N 1
ATOM 12524 C CA . LEU B 1 355 ? 11.727 20.496 -39.711 1.00 33.68 355 LEU A CA 1
ATOM 12525 C C . LEU B 1 355 ? 13.134 21.040 -39.490 1.00 33.04 355 LEU A C 1
ATOM 12526 O O . LEU B 1 355 ? 13.980 20.326 -38.936 1.00 32.30 355 LEU A O 1
ATOM 12542 N N . ALA B 1 356 ? 13.405 22.280 -39.908 1.00 33.52 356 ALA A N 1
ATOM 12543 C CA . ALA B 1 356 ? 14.758 22.824 -39.820 1.00 34.56 356 ALA A CA 1
ATOM 12544 C C . ALA B 1 356 ? 15.206 23.031 -38.385 1.00 31.84 356 ALA A C 1
ATOM 12545 O O . ALA B 1 356 ? 16.410 23.110 -38.127 1.00 30.88 356 ALA A O 1
ATOM 12552 N N . THR B 1 357 ? 14.270 23.120 -37.449 1.00 33.26 357 THR A N 1
ATOM 12553 C CA . THR B 1 357 ? 14.610 23.296 -36.047 1.00 31.66 357 THR A CA 1
ATOM 12554 C C . THR B 1 357 ? 14.919 21.983 -35.345 1.00 32.17 357 THR A C 1
ATOM 12555 O O . THR B 1 357 ? 15.287 22.009 -34.167 1.00 35.66 357 THR A O 1
ATOM 12566 N N . VAL B 1 358 ? 14.800 20.852 -36.033 1.00 30.81 358 VAL A N 1
ATOM 12567 C CA . VAL B 1 358 ? 15.186 19.552 -35.487 1.00 30.75 358 VAL A CA 1
ATOM 12568 C C . VAL B 1 358 ? 16.579 19.221 -36.018 1.00 31.20 358 VAL A C 1
ATOM 12569 O O . VAL B 1 358 ? 16.717 18.914 -37.215 1.00 32.02 358 VAL A O 1
ATOM 12582 N N . PRO B 1 359 ? 17.619 19.269 -35.192 1.00 32.06 359 PRO A N 1
ATOM 12583 C CA . PRO B 1 359 ? 18.950 18.895 -35.686 1.00 31.40 359 PRO A CA 1
ATOM 12584 C C . PRO B 1 359 ? 19.002 17.414 -36.010 1.00 32.73 359 PRO A C 1
ATOM 12585 O O . PRO B 1 359 ? 18.419 16.583 -35.308 1.00 33.07 359 PRO A O 1
ATOM 12596 N N . PHE B 1 360 ? 19.688 17.087 -37.108 1.00 33.61 360 PHE A N 1
ATOM 12597 C CA . PHE B 1 360 ? 19.791 15.688 -37.504 1.00 35.09 360 PHE A CA 1
ATOM 12598 C C . PHE B 1 360 ? 20.605 14.879 -36.503 1.00 35.53 360 PHE A C 1
ATOM 12599 O O . PHE B 1 360 ? 20.399 13.666 -36.383 1.00 37.43 360 PHE A O 1
ATOM 12616 N N . ASP B 1 361 ? 21.512 15.520 -35.760 1.00 34.76 361 ASP A N 1
ATOM 12617 C CA . ASP B 1 361 ? 22.220 14.806 -34.701 1.00 35.26 361 ASP A CA 1
ATOM 12618 C C . ASP B 1 361 ? 21.256 14.286 -33.641 1.00 36.67 361 ASP A C 1
ATOM 12619 O O . ASP B 1 361 ? 21.457 13.197 -33.097 1.00 39.34 361 ASP A O 1
ATOM 12628 N N . ARG B 1 362 ? 20.203 15.043 -33.330 1.00 34.11 362 ARG A N 1
ATOM 12629 C CA . ARG B 1 362 ? 19.211 14.538 -32.387 1.00 35.17 362 ARG A CA 1
ATOM 12630 C C . ARG B 1 362 ? 18.535 13.297 -32.953 1.00 36.85 362 ARG A C 1
ATOM 12631 O O . ARG B 1 362 ? 18.299 12.316 -32.231 1.00 37.79 362 ARG A O 1
ATOM 12652 N N . VAL B 1 363 ? 18.245 13.309 -34.255 1.00 35.75 363 VAL A N 1
ATOM 12653 C CA . VAL B 1 363 ? 17.689 12.124 -34.897 1.00 37.72 363 VAL A CA 1
ATOM 12654 C C . VAL B 1 363 ? 18.639 10.945 -34.734 1.00 39.96 363 VAL A C 1
ATOM 12655 O O . VAL B 1 363 ? 18.216 9.821 -34.433 1.00 39.76 363 VAL A O 1
ATOM 12668 N N . LEU B 1 364 ? 19.941 11.184 -34.929 1.00 40.13 364 LEU A N 1
ATOM 12669 C CA . LEU B 1 364 ? 20.920 10.110 -34.791 1.00 40.55 364 LEU A CA 1
ATOM 12670 C C . LEU B 1 364 ? 20.989 9.607 -33.352 1.00 42.26 364 LEU A C 1
ATOM 12671 O O . LEU B 1 364 ? 21.166 8.407 -33.123 1.00 46.45 364 LEU A O 1
ATOM 12687 N N . GLU B 1 365 ? 20.861 10.504 -32.369 1.00 43.27 365 GLU A N 1
ATOM 12688 C CA . GLU B 1 365 ? 20.782 10.070 -30.976 1.00 47.47 365 GLU A CA 1
ATOM 12689 C C . GLU B 1 365 ? 19.602 9.132 -30.766 1.00 44.28 365 GLU A C 1
ATOM 12690 O O . GLU B 1 365 ? 19.752 8.042 -30.208 1.00 48.08 365 GLU A O 1
ATOM 12702 N N . LEU B 1 366 ? 18.411 9.555 -31.207 1.00 39.75 366 LEU A N 1
ATOM 12703 C CA . LEU B 1 366 ? 17.188 8.812 -30.926 1.00 39.71 366 LEU A CA 1
ATOM 12704 C C . LEU B 1 366 ? 17.097 7.522 -31.729 1.00 41.52 366 LEU A C 1
ATOM 12705 O O . LEU B 1 366 ? 16.445 6.564 -31.293 1.00 42.51 366 LEU A O 1
ATOM 12721 N N . ALA B 1 367 ? 17.737 7.476 -32.891 1.00 42.10 367 ALA A N 1
ATOM 12722 C CA . ALA B 1 367 ? 17.630 6.320 -33.758 1.00 43.94 367 ALA A CA 1
ATOM 12723 C C . ALA B 1 367 ? 18.305 5.111 -33.125 1.00 49.18 367 ALA A C 1
ATOM 12724 O O . ALA B 1 367 ? 19.292 5.229 -32.394 1.00 50.46 367 ALA A O 1
ATOM 12731 N N . ARG B 1 368 ? 17.752 3.944 -33.408 1.00 53.78 368 ARG A N 1
ATOM 12732 C CA . ARG B 1 368 ? 18.296 2.677 -32.964 1.00 62.60 368 ARG A CA 1
ATOM 12733 C C . ARG B 1 368 ? 18.910 1.933 -34.140 1.00 68.99 368 ARG A C 1
ATOM 12734 O O . ARG B 1 368 ? 18.674 2.285 -35.301 1.00 66.19 368 ARG A O 1
ATOM 12755 N N . PRO B 1 369 ? 19.721 0.907 -33.883 1.00 79.63 369 PRO A N 1
ATOM 12756 C CA . PRO B 1 369 ? 20.203 0.074 -34.996 1.00 85.49 369 PRO A CA 1
ATOM 12757 C C . PRO B 1 369 ? 19.076 -0.422 -35.889 1.00 87.37 369 PRO A C 1
ATOM 12758 O O . PRO B 1 369 ? 19.276 -0.576 -37.101 1.00 89.23 369 PRO A O 1
ATOM 12769 N N . GLU B 1 370 ? 17.886 -0.642 -35.344 1.00 86.41 370 GLU A N 1
ATOM 12770 C CA . GLU B 1 370 ? 16.736 -1.069 -36.180 1.00 88.00 370 GLU A CA 1
ATOM 12771 C C . GLU B 1 370 ? 16.241 0.071 -37.068 1.00 81.99 370 GLU A C 1
ATOM 12772 O O . GLU B 1 370 ? 15.471 -0.099 -38.012 1.00 82.40 370 GLU A O 1
ATOM 12784 N N . THR B 1 371 ? 16.582 1.267 -36.662 1.00 75.12 371 THR A N 1
ATOM 12785 C CA . THR B 1 371 ? 16.219 2.423 -37.490 1.00 71.03 371 THR A CA 1
ATOM 12786 C C . THR B 1 371 ? 17.055 2.390 -38.793 1.00 74.89 371 THR A C 1
ATOM 12787 O O . THR B 1 371 ? 16.639 2.854 -39.839 1.00 74.91 371 THR A O 1
ATOM 12798 N N . GLY B 1 372 ? 18.286 1.914 -38.684 1.00 78.34 372 GLY A N 1
ATOM 12799 C CA . GLY B 1 372 ? 19.153 1.743 -39.837 1.00 81.46 372 GLY A CA 1
ATOM 12800 C C . GLY B 1 372 ? 19.814 3.000 -40.362 1.00 81.13 372 GLY A C 1
ATOM 12801 O O . GLY B 1 372 ? 20.026 3.114 -41.574 1.00 82.49 372 GLY A O 1
ATOM 12805 N N . LEU B 1 373 ? 20.168 3.918 -39.473 1.00 78.67 373 LEU A N 1
ATOM 12806 C CA . LEU B 1 373 ? 20.817 5.177 -39.847 1.00 78.13 373 LEU A CA 1
ATOM 12807 C C . LEU B 1 373 ? 22.292 5.206 -39.431 1.00 87.51 373 LEU A C 1
ATOM 12808 O O . LEU B 1 373 ? 22.770 4.370 -38.690 1.00 86.71 373 LEU A O 1
ATOM 12824 N N . ARG B 1 374 ? 22.988 6.203 -39.946 1.00 98.04 374 ARG A N 1
ATOM 12825 C CA . ARG B 1 374 ? 24.398 6.392 -39.638 1.00 109.92 374 ARG A CA 1
ATOM 12826 C C . ARG B 1 374 ? 24.769 7.825 -39.993 1.00 117.20 374 ARG A C 1
ATOM 12827 O O . ARG B 1 374 ? 24.053 8.482 -40.759 1.00 117.39 374 ARG A O 1
ATOM 12848 N N . PRO B 1 375 ? 25.827 8.384 -39.425 1.00 123.23 375 PRO A N 1
ATOM 12849 C CA . PRO B 1 375 ? 26.230 9.757 -39.757 1.00 125.57 375 PRO A CA 1
ATOM 12850 C C . PRO B 1 375 ? 26.820 9.758 -41.174 1.00 130.66 375 PRO A C 1
ATOM 12851 O O . PRO B 1 375 ? 27.648 8.923 -41.432 1.00 133.28 375 PRO A O 1
ATOM 12862 N N . PRO B 1 376 ? 26.502 10.734 -42.013 1.00 131.66 376 PRO A N 1
ATOM 12863 C CA . PRO B 1 376 ? 26.838 10.661 -43.428 1.00 131.34 376 PRO A CA 1
ATOM 12864 C C . PRO B 1 376 ? 28.333 10.564 -43.722 1.00 126.53 376 PRO A C 1
ATOM 12865 O O . PRO B 1 376 ? 29.166 10.911 -42.928 1.00 128.07 376 PRO A O 1
ATOM 12876 N N . ARG B 1 377 ? 28.618 9.925 -44.836 1.00 118.94 377 ARG A N 1
ATOM 12877 C CA . ARG B 1 377 ? 29.958 9.787 -45.384 1.00 110.73 377 ARG A CA 1
ATOM 12878 C C . ARG B 1 377 ? 30.241 10.931 -46.345 1.00 106.31 377 ARG A C 1
ATOM 12879 O O . ARG B 1 377 ? 29.339 11.686 -46.724 1.00 105.93 377 ARG A O 1
ATOM 12900 N N . PRO B 1 378 ? 31.495 11.090 -46.769 1.00 102.51 378 PRO A N 1
ATOM 12901 C CA . PRO B 1 378 ? 31.828 12.177 -47.698 1.00 95.77 378 PRO A CA 1
ATOM 12902 C C . PRO B 1 378 ? 30.994 12.153 -48.974 1.00 86.35 378 PRO A C 1
ATOM 12903 O O . PRO B 1 378 ? 30.529 11.103 -49.423 1.00 89.75 378 PRO A O 1
ATOM 12914 N N . GLY B 1 379 ? 30.811 13.341 -49.553 1.00 73.11 379 GLY A N 1
ATOM 12915 C CA . GLY B 1 379 ? 30.095 13.509 -50.804 1.00 66.63 379 GLY A CA 1
ATOM 12916 C C . GLY B 1 379 ? 28.654 13.976 -50.710 1.00 62.59 379 GLY A C 1
ATOM 12917 O O . GLY B 1 379 ? 27.970 14.007 -51.739 1.00 60.73 379 GLY A O 1
ATOM 12921 N N . ASN B 1 380 ? 28.174 14.345 -49.525 1.00 62.64 380 ASN A N 1
ATOM 12922 C CA . ASN B 1 380 ? 26.815 14.850 -49.385 1.00 64.64 380 ASN A CA 1
ATOM 12923 C C . ASN B 1 380 ? 26.614 16.124 -50.212 1.00 60.55 380 ASN A C 1
ATOM 12924 O O . ASN B 1 380 ? 27.567 16.789 -50.630 1.00 59.47 380 ASN A O 1
ATOM 12935 N N . PHE B 1 381 ? 25.345 16.477 -50.419 1.00 57.53 381 PHE A N 1
ATOM 12936 C CA . PHE B 1 381 ? 24.951 17.554 -51.324 1.00 52.43 381 PHE A CA 1
ATOM 12937 C C . PHE B 1 381 ? 24.039 18.525 -50.584 1.00 48.83 381 PHE A C 1
ATOM 12938 O O . PHE B 1 381 ? 22.969 18.130 -50.109 1.00 48.15 381 PHE A O 1
ATOM 12955 N N . VAL B 1 382 ? 24.452 19.793 -50.502 1.00 44.88 382 VAL A N 1
ATOM 12956 C CA . VAL B 1 382 ? 23.719 20.831 -49.783 1.00 41.39 382 VAL A CA 1
ATOM 12957 C C . VAL B 1 382 ? 23.506 22.024 -50.709 1.00 43.75 382 VAL A C 1
ATOM 12958 O O . VAL B 1 382 ? 24.460 22.521 -51.320 1.00 41.99 382 VAL A O 1
ATOM 12971 N N . MET B 1 383 ? 22.259 22.483 -50.809 1.00 47.21 383 MET A N 1
ATOM 12972 C CA . MET B 1 383 ? 21.894 23.677 -51.562 1.00 49.22 383 MET A CA 1
ATOM 12973 C C . MET B 1 383 ? 21.585 24.835 -50.620 1.00 49.12 383 MET A C 1
ATOM 12974 O O . MET B 1 383 ? 21.498 24.684 -49.398 1.00 49.94 383 MET A O 1
ATOM 12988 N N . SER B 1 384 ? 21.430 26.012 -51.220 1.00 49.50 384 SER A N 1
ATOM 12989 C CA . SER B 1 384 ? 20.902 27.189 -50.545 1.00 46.93 384 SER A CA 1
ATOM 12990 C C . SER B 1 384 ? 20.358 28.122 -51.616 1.00 44.67 384 SER A C 1
ATOM 12991 O O . SER B 1 384 ? 21.006 28.322 -52.646 1.00 46.83 384 SER A O 1
ATOM 12999 N N . PHE B 1 385 ? 19.177 28.680 -51.377 1.00 39.80 385 PHE A N 1
ATOM 13000 C CA . PHE B 1 385 ? 18.674 29.792 -52.168 1.00 41.33 385 PHE A CA 1
ATOM 13001 C C . PHE B 1 385 ? 18.699 31.048 -51.312 1.00 41.36 385 PHE A C 1
ATOM 13002 O O . PHE B 1 385 ? 18.195 31.049 -50.180 1.00 38.62 385 PHE A O 1
ATOM 13019 N N . LEU B 1 386 ? 19.296 32.104 -51.854 1.00 44.48 386 LEU A N 1
ATOM 13020 C CA . LEU B 1 386 ? 19.423 33.387 -51.181 1.00 49.36 386 LEU A CA 1
ATOM 13021 C C . LEU B 1 386 ? 18.800 34.465 -52.059 1.00 49.12 386 LEU A C 1
ATOM 13022 O O . LEU B 1 386 ? 19.152 34.591 -53.237 1.00 50.88 386 LEU A O 1
ATOM 13038 N N . ASP B 1 387 ? 17.854 35.215 -51.497 1.00 46.08 387 ASP A N 1
ATOM 13039 C CA . ASP B 1 387 ? 17.261 36.374 -52.163 1.00 47.59 387 ASP A CA 1
ATOM 13040 C C . ASP B 1 387 ? 17.968 37.619 -51.634 1.00 45.97 387 ASP A C 1
ATOM 13041 O O . ASP B 1 387 ? 17.611 38.152 -50.580 1.00 42.56 387 ASP A O 1
ATOM 13050 N N . ALA B 1 388 ? 18.983 38.077 -52.360 1.00 48.41 388 ALA A N 1
ATOM 13051 C CA . ALA B 1 388 ? 19.730 39.264 -51.969 1.00 48.04 388 ALA A CA 1
ATOM 13052 C C . ALA B 1 388 ? 19.124 40.542 -52.530 1.00 50.90 388 ALA A C 1
ATOM 13053 O O . ALA B 1 388 ? 19.757 41.599 -52.464 1.00 50.64 388 ALA A O 1
ATOM 13060 N N . SER B 1 389 ? 17.920 40.467 -53.083 1.00 54.62 389 SER A N 1
ATOM 13061 C CA . SER B 1 389 ? 17.237 41.646 -53.589 1.00 61.02 389 SER A CA 1
ATOM 13062 C C . SER B 1 389 ? 16.331 42.275 -52.543 1.00 67.71 389 SER A C 1
ATOM 13063 O O . SER B 1 389 ? 15.935 43.436 -52.704 1.00 66.66 389 SER A O 1
ATOM 13071 N N . ILE B 1 390 ? 16.017 41.543 -51.473 1.00 76.44 390 ILE A N 1
ATOM 13072 C CA . ILE B 1 390 ? 15.072 41.993 -50.465 1.00 88.42 390 ILE A CA 1
ATOM 13073 C C . ILE B 1 390 ? 15.690 41.975 -49.073 1.00 99.67 390 ILE A C 1
ATOM 13074 O O . ILE B 1 390 ? 15.410 42.852 -48.247 1.00 98.28 390 ILE A O 1
ATOM 13090 N N . ALA B 1 391 ? 16.597 41.029 -48.909 1.00 112.04 391 ALA A N 1
ATOM 13091 C CA . ALA B 1 391 ? 17.330 40.783 -47.615 1.00 119.57 391 ALA A CA 1
ATOM 13092 C C . ALA B 1 391 ? 18.279 41.930 -47.328 1.00 118.65 391 ALA A C 1
ATOM 13093 O O . ALA B 1 391 ? 18.450 42.804 -48.155 1.00 127.82 391 ALA A O 1
ATOM 13100 N N . PRO B 1 392 ? 18.891 41.963 -46.154 1.00 103.04 392 PRO A N 1
ATOM 13101 C CA . PRO B 1 392 ? 19.690 43.131 -45.881 1.00 92.78 392 PRO A CA 1
ATOM 13102 C C . PRO B 1 392 ? 20.718 43.184 -46.992 1.00 84.87 392 PRO A C 1
ATOM 13103 O O . PRO B 1 392 ? 21.332 44.182 -47.328 1.00 84.15 392 PRO A O 1
ATOM 13114 N N . LEU B 1 393 ? 20.874 42.040 -47.596 1.00 76.96 393 LEU A N 1
ATOM 13115 C CA . LEU B 1 393 ? 21.985 41.941 -48.536 1.00 69.03 393 LEU A CA 1
ATOM 13116 C C . LEU B 1 393 ? 21.817 43.045 -49.550 1.00 64.55 393 LEU A C 1
ATOM 13117 O O . LEU B 1 393 ? 22.755 43.571 -50.120 1.00 63.71 393 LEU A O 1
ATOM 13133 N N . SER B 1 394 ? 20.571 43.313 -49.856 1.00 61.25 394 SER A N 1
ATOM 13134 C CA . SER B 1 394 ? 20.280 44.355 -50.831 1.00 58.43 394 SER A CA 1
ATOM 13135 C C . SER B 1 394 ? 21.121 45.597 -50.574 1.00 57.12 394 SER A C 1
ATOM 13136 O O . SER B 1 394 ? 21.892 46.032 -51.438 1.00 56.88 394 SER A O 1
ATOM 13144 N N . THR B 1 395 ? 21.043 46.126 -49.374 1.00 60.82 395 THR A N 1
ATOM 13145 C CA . THR B 1 395 ? 21.764 47.373 -49.113 1.00 65.85 395 THR A CA 1
ATOM 13146 C C . THR B 1 395 ? 23.281 47.153 -49.319 1.00 63.79 395 THR A C 1
ATOM 13147 O O . THR B 1 395 ? 24.013 47.993 -49.801 1.00 63.61 395 THR A O 1
ATOM 13158 N N . VAL B 1 396 ? 23.759 46.023 -48.862 1.00 62.73 396 VAL A N 1
ATOM 13159 C CA . VAL B 1 396 ? 25.159 45.704 -49.117 1.00 64.52 396 VAL A CA 1
ATOM 13160 C C . VAL B 1 396 ? 25.376 45.475 -50.607 1.00 66.24 396 VAL A C 1
ATOM 13161 O O . VAL B 1 396 ? 26.297 46.036 -51.213 1.00 63.32 396 VAL A O 1
ATOM 13174 N N . ALA B 1 397 ? 24.486 44.692 -51.174 1.00 70.96 397 ALA A N 1
ATOM 13175 C CA . ALA B 1 397 ? 24.604 44.331 -52.597 1.00 75.28 397 ALA A CA 1
ATOM 13176 C C . ALA B 1 397 ? 24.514 45.587 -53.486 1.00 78.16 397 ALA A C 1
ATOM 13177 O O . ALA B 1 397 ? 25.168 45.724 -54.485 1.00 80.29 397 ALA A O 1
ATOM 13184 N N . ASN B 1 398 ? 23.616 46.475 -53.122 1.00 84.89 398 ASN A N 1
ATOM 13185 C CA . ASN B 1 398 ? 23.365 47.712 -53.844 1.00 90.99 398 ASN A CA 1
ATOM 13186 C C . ASN B 1 398 ? 24.166 48.883 -53.289 1.00 93.94 398 ASN A C 1
ATOM 13187 O O . ASN B 1 398 ? 23.783 50.041 -53.491 1.00 96.08 398 ASN A O 1
ATOM 13198 N N . SER B 1 399 ? 25.266 48.564 -52.603 1.00 95.58 399 SER A N 1
ATOM 13199 C CA . SER B 1 399 ? 26.144 49.608 -52.025 1.00 97.61 399 SER A CA 1
ATOM 13200 C C . SER B 1 399 ? 27.379 49.834 -52.899 1.00 96.00 399 SER A C 1
ATOM 13201 O O . SER B 1 399 ? 27.847 48.963 -53.570 1.00 96.34 399 SER A O 1
ATOM 13209 N N . ASP B 1 400 ? 27.895 51.033 -52.837 1.00 93.26 400 ASP A N 1
ATOM 13210 C CA . ASP B 1 400 ? 29.030 51.414 -53.662 1.00 91.17 400 ASP A CA 1
ATOM 13211 C C . ASP B 1 400 ? 30.231 50.543 -53.236 1.00 84.63 400 ASP A C 1
ATOM 13212 O O . ASP B 1 400 ? 31.261 50.563 -53.844 1.00 85.63 400 ASP A O 1
ATOM 13221 N N . LEU B 1 401 ? 30.073 49.856 -52.120 1.00 76.42 401 LEU A N 1
ATOM 13222 C CA . LEU B 1 401 ? 31.165 49.044 -51.526 1.00 68.71 401 LEU A CA 1
ATOM 13223 C C . LEU B 1 401 ? 31.338 47.755 -52.277 1.00 63.43 401 LEU A C 1
ATOM 13224 O O . LEU B 1 401 ? 30.381 47.073 -52.550 1.00 65.18 401 LEU A O 1
ATOM 13240 N N . ASN B 1 402 ? 32.558 47.376 -52.504 1.00 55.04 402 ASN A N 1
ATOM 13241 C CA . ASN B 1 402 ? 32.845 46.178 -53.291 1.00 48.80 402 ASN A CA 1
ATOM 13242 C C . ASN B 1 402 ? 32.916 44.976 -52.345 1.00 43.45 402 ASN A C 1
ATOM 13243 O O . ASN B 1 402 ? 33.967 44.388 -52.093 1.00 40.87 402 ASN A O 1
ATOM 13254 N N . PHE B 1 403 ? 31.750 44.628 -51.807 1.00 40.88 403 PHE A N 1
ATOM 13255 C CA . PHE B 1 403 ? 31.674 43.587 -50.795 1.00 39.17 403 PHE A CA 1
ATOM 13256 C C . PHE B 1 403 ? 32.001 42.228 -51.399 1.00 38.99 403 PHE A C 1
ATOM 13257 O O . PHE B 1 403 ? 31.409 41.820 -52.403 1.00 39.94 403 PHE A O 1
ATOM 13274 N N . ARG B 1 404 ? 32.941 41.523 -50.776 1.00 37.92 404 ARG A N 1
ATOM 13275 C CA . ARG B 1 404 ? 33.462 40.272 -51.304 1.00 37.94 404 ARG A CA 1
ATOM 13276 C C . ARG B 1 404 ? 33.509 39.220 -50.209 1.00 36.45 404 ARG A C 1
ATOM 13277 O O . ARG B 1 404 ? 33.762 39.527 -49.040 1.00 35.38 404 ARG A O 1
ATOM 13298 N N . ILE B 1 405 ? 33.290 37.970 -50.613 1.00 36.57 405 ILE A N 1
ATOM 13299 C CA . ILE B 1 405 ? 33.338 36.819 -49.723 1.00 35.47 405 ILE A CA 1
ATOM 13300 C C . ILE B 1 405 ? 34.464 35.910 -50.200 1.00 36.35 405 ILE A C 1
ATOM 13301 O O . ILE B 1 405 ? 34.685 35.763 -51.410 1.00 37.23 405 ILE A O 1
ATOM 13317 N N . TYR B 1 406 ? 35.190 35.313 -49.251 1.00 34.93 406 TYR A N 1
ATOM 13318 C CA . TYR B 1 406 ? 36.345 34.488 -49.576 1.00 35.39 406 TYR A CA 1
ATOM 13319 C C . TYR B 1 406 ? 36.212 33.120 -48.930 1.00 34.86 406 TYR A C 1
ATOM 13320 O O . TYR B 1 406 ? 35.974 33.025 -47.723 1.00 37.23 406 TYR A O 1
ATOM 13338 N N . ASP B 1 407 ? 36.359 32.065 -49.731 1.00 35.94 407 ASP A N 1
ATOM 13339 C CA . ASP B 1 407 ? 36.469 30.709 -49.208 1.00 36.10 407 ASP A CA 1
ATOM 13340 C C . ASP B 1 407 ? 37.925 30.406 -48.888 1.00 35.81 407 ASP A C 1
ATOM 13341 O O . ASP B 1 407 ? 38.825 30.718 -49.671 1.00 36.74 407 ASP A O 1
ATOM 13350 N N . GLU B 1 408 ? 38.150 29.781 -47.732 1.00 38.56 408 GLU A N 1
ATOM 13351 C CA . GLU B 1 408 ? 39.513 29.547 -47.271 1.00 41.10 408 GLU A CA 1
ATOM 13352 C C . GLU B 1 408 ? 40.237 28.471 -48.069 1.00 41.32 408 GLU A C 1
ATOM 13353 O O . GLU B 1 408 ? 41.445 28.302 -47.884 1.00 41.59 408 GLU A O 1
ATOM 13365 N N . GLY B 1 409 ? 39.555 27.778 -48.973 1.00 43.59 409 GLY A N 1
ATOM 13366 C CA . GLY B 1 409 ? 40.216 26.781 -49.799 1.00 47.68 409 GLY A CA 1
ATOM 13367 C C . GLY B 1 409 ? 40.842 25.641 -49.023 1.00 46.33 409 GLY A C 1
ATOM 13368 O O . GLY B 1 409 ? 41.952 25.206 -49.352 1.00 48.15 409 GLY A O 1
ATOM 13372 N N . ARG B 1 410 ? 40.151 25.139 -48.006 1.00 41.78 410 ARG A N 1
ATOM 13373 C CA . ARG B 1 410 ? 40.612 24.000 -47.227 1.00 40.34 410 ARG A CA 1
ATOM 13374 C C . ARG B 1 410 ? 39.875 22.746 -47.695 1.00 41.80 410 ARG A C 1
ATOM 13375 O O . ARG B 1 410 ? 39.101 22.772 -48.653 1.00 44.92 410 ARG A O 1
ATOM 13396 N N . VAL B 1 411 ? 40.154 21.620 -47.035 1.00 42.22 411 VAL A N 1
ATOM 13397 C CA . VAL B 1 411 ? 39.667 20.337 -47.525 1.00 43.74 411 VAL A CA 1
ATOM 13398 C C . VAL B 1 411 ? 38.154 20.372 -47.712 1.00 41.99 411 VAL A C 1
ATOM 13399 O O . VAL B 1 411 ? 37.414 20.921 -46.888 1.00 40.39 411 VAL A O 1
ATOM 13412 N N . SER B 1 412 ? 37.694 19.767 -48.805 1.00 43.74 412 SER A N 1
ATOM 13413 C CA . SER B 1 412 ? 36.283 19.734 -49.158 1.00 45.74 412 SER A CA 1
ATOM 13414 C C . SER B 1 412 ? 35.840 18.284 -49.301 1.00 51.02 412 SER A C 1
ATOM 13415 O O . SER B 1 412 ? 36.449 17.516 -50.052 1.00 50.43 412 SER A O 1
ATOM 13423 N N . HIS B 1 413 ? 34.767 17.925 -48.599 1.00 58.69 413 HIS A N 1
ATOM 13424 C CA . HIS B 1 413 ? 34.203 16.583 -48.635 1.00 67.06 413 HIS A CA 1
ATOM 13425 C C . HIS B 1 413 ? 32.832 16.534 -49.284 1.00 68.22 413 HIS A C 1
ATOM 13426 O O . HIS B 1 413 ? 32.201 15.472 -49.280 1.00 71.04 413 HIS A O 1
ATOM 13440 N N . GLN B 1 414 ? 32.339 17.648 -49.810 1.00 64.67 414 GLN A N 1
ATOM 13441 C CA . GLN B 1 414 ? 30.942 17.716 -50.201 1.00 61.23 414 GLN A CA 1
ATOM 13442 C C . GLN B 1 414 ? 30.769 18.783 -51.269 1.00 55.35 414 GLN A C 1
ATOM 13443 O O . GLN B 1 414 ? 31.687 19.549 -51.576 1.00 53.10 414 GLN A O 1
ATOM 13457 N N . VAL B 1 415 ? 29.564 18.820 -51.827 1.00 49.94 415 VAL A N 1
ATOM 13458 C CA . VAL B 1 415 ? 29.165 19.820 -52.805 1.00 47.55 415 VAL A CA 1
ATOM 13459 C C . VAL B 1 415 ? 28.202 20.781 -52.122 1.00 46.36 415 VAL A C 1
ATOM 13460 O O . VAL B 1 415 ? 27.135 20.367 -51.650 1.00 45.70 415 VAL A O 1
ATOM 13473 N N . SER B 1 416 ? 28.576 22.060 -52.072 1.00 44.76 416 SER A N 1
ATOM 13474 C CA . SER B 1 416 ? 27.693 23.120 -51.600 1.00 43.41 416 SER A CA 1
ATOM 13475 C C . SER B 1 416 ? 27.341 24.027 -52.769 1.00 43.79 416 SER A C 1
ATOM 13476 O O . SER B 1 416 ? 28.232 24.500 -53.479 1.00 44.05 416 SER A O 1
ATOM 13484 N N . MET B 1 417 ? 26.045 24.264 -52.963 1.00 43.92 417 MET A N 1
ATOM 13485 C CA . MET B 1 417 ? 25.539 25.047 -54.083 1.00 44.83 417 MET A CA 1
ATOM 13486 C C . MET B 1 417 ? 24.715 26.210 -53.553 1.00 43.60 417 MET A C 1
ATOM 13487 O O . MET B 1 417 ? 23.731 25.999 -52.837 1.00 43.17 417 MET A O 1
ATOM 13501 N N . TRP B 1 418 ? 25.136 27.431 -53.878 1.00 43.19 418 TRP A N 1
ATOM 13502 C CA . TRP B 1 418 ? 24.410 28.649 -53.536 1.00 43.08 418 TRP A CA 1
ATOM 13503 C C . TRP B 1 418 ? 23.804 29.240 -54.803 1.00 43.88 418 TRP A C 1
ATOM 13504 O O . TRP B 1 418 ? 24.535 29.596 -55.729 1.00 44.72 418 TRP A O 1
ATOM 13525 N N . VAL B 1 419 ? 22.477 29.334 -54.847 1.00 44.33 419 VAL A N 1
ATOM 13526 C CA . VAL B 1 419 ? 21.779 30.095 -55.876 1.00 45.62 419 VAL A CA 1
ATOM 13527 C C . VAL B 1 419 ? 21.400 31.435 -55.259 1.00 44.62 419 VAL A C 1
ATOM 13528 O O . VAL B 1 419 ? 20.734 31.477 -54.217 1.00 43.65 419 VAL A O 1
ATOM 13541 N N . ASN B 1 420 ? 21.841 32.525 -55.887 1.00 47.43 420 ASN A N 1
ATOM 13542 C CA . ASN B 1 420 ? 21.690 33.879 -55.357 1.00 48.34 420 ASN A CA 1
ATOM 13543 C C . ASN B 1 420 ? 20.920 34.726 -56.362 1.00 49.25 420 ASN A C 1
ATOM 13544 O O . ASN B 1 420 ? 21.350 34.870 -57.513 1.00 47.21 420 ASN A O 1
ATOM 13555 N N . ARG B 1 421 ? 19.786 35.278 -55.939 1.00 48.08 421 ARG A N 1
ATOM 13556 C CA . ARG B 1 421 ? 19.077 36.275 -56.730 1.00 50.58 421 ARG A CA 1
ATOM 13557 C C . ARG B 1 421 ? 19.486 37.668 -56.271 1.00 50.22 421 ARG A C 1
ATOM 13558 O O . ARG B 1 421 ? 19.453 37.972 -55.072 1.00 50.06 421 ARG A O 1
ATOM 13579 N N . TYR B 1 422 ? 19.887 38.499 -57.220 1.00 49.75 422 TYR A N 1
ATOM 13580 C CA . TYR B 1 422 ? 20.188 39.897 -56.963 1.00 51.43 422 TYR A CA 1
ATOM 13581 C C . TYR B 1 422 ? 19.192 40.762 -57.727 1.00 55.48 422 TYR A C 1
ATOM 13582 O O . TYR B 1 422 ? 18.383 40.272 -58.521 1.00 56.13 422 TYR A O 1
ATOM 13600 N N . GLN B 1 423 ? 19.275 42.071 -57.504 1.00 57.65 423 GLN A N 1
ATOM 13601 C CA . GLN B 1 423 ? 18.340 42.976 -58.160 1.00 63.25 423 GLN A CA 1
ATOM 13602 C C . GLN B 1 423 ? 18.418 42.841 -59.676 1.00 64.02 423 GLN A C 1
ATOM 13603 O O . GLN B 1 423 ? 17.395 42.929 -60.364 1.00 64.31 423 GLN A O 1
ATOM 13617 N N . HIS B 1 424 ? 19.621 42.610 -60.214 1.00 65.18 424 HIS A N 1
ATOM 13618 C CA . HIS B 1 424 ? 19.855 42.650 -61.652 1.00 66.99 424 HIS A CA 1
ATOM 13619 C C . HIS B 1 424 ? 20.276 41.324 -62.268 1.00 67.12 424 HIS A C 1
ATOM 13620 O O . HIS B 1 424 ? 20.390 41.253 -63.497 1.00 68.73 424 HIS A O 1
ATOM 13634 N N . GLN B 1 425 ? 20.525 40.284 -61.478 1.00 64.47 425 GLN A N 1
ATOM 13635 C CA . GLN B 1 425 ? 20.867 38.992 -62.059 1.00 65.93 425 GLN A CA 1
ATOM 13636 C C . GLN B 1 425 ? 20.641 37.890 -61.035 1.00 61.94 425 GLN A C 1
ATOM 13637 O O . GLN B 1 425 ? 20.436 38.143 -59.846 1.00 59.18 425 GLN A O 1
ATOM 13651 N N . THR B 1 426 ? 20.676 36.653 -61.531 1.00 61.35 426 THR A N 1
ATOM 13652 C CA . THR B 1 426 ? 20.630 35.450 -60.711 1.00 57.22 426 THR A CA 1
ATOM 13653 C C . THR B 1 426 ? 21.827 34.586 -61.070 1.00 53.38 426 THR A C 1
ATOM 13654 O O . THR B 1 426 ? 21.995 34.211 -62.240 1.00 55.82 426 THR A O 1
ATOM 13665 N N . THR B 1 427 ? 22.636 34.264 -60.059 1.00 50.45 427 THR A N 1
ATOM 13666 C CA . THR B 1 427 ? 23.881 33.525 -60.208 1.00 51.81 427 THR A CA 1
ATOM 13667 C C . THR B 1 427 ? 23.849 32.249 -59.375 1.00 49.31 427 THR A C 1
ATOM 13668 O O . THR B 1 427 ? 23.001 32.065 -58.498 1.00 48.28 427 THR A O 1
ATOM 13679 N N . VAL B 1 428 ? 24.804 31.369 -59.670 1.00 49.91 428 VAL A N 1
ATOM 13680 C CA . VAL B 1 428 ? 25.027 30.137 -58.925 1.00 48.95 428 VAL A CA 1
ATOM 13681 C C . VAL B 1 428 ? 26.515 29.999 -58.634 1.00 48.30 428 VAL A C 1
ATOM 13682 O O . VAL B 1 428 ? 27.352 30.274 -59.499 1.00 49.44 428 VAL A O 1
ATOM 13695 N N . THR B 1 429 ? 26.840 29.557 -57.419 1.00 46.61 429 THR A N 1
ATOM 13696 C CA . THR B 1 429 ? 28.208 29.289 -56.992 1.00 46.65 429 THR A CA 1
ATOM 13697 C C . THR B 1 429 ? 28.263 27.893 -56.391 1.00 45.75 429 THR A C 1
ATOM 13698 O O . THR B 1 429 ? 27.362 27.499 -55.652 1.00 45.03 429 THR A O 1
ATOM 13709 N N . VAL B 1 430 ? 29.283 27.162 -56.720 1.00 46.57 430 VAL A N 1
ATOM 13710 C CA . VAL B 1 430 ? 29.476 25.843 -56.209 1.00 46.75 430 VAL A CA 1
ATOM 13711 C C . VAL B 1 430 ? 30.860 25.547 -55.647 1.00 46.36 430 VAL A C 1
ATOM 13712 O O . VAL B 1 430 ? 31.836 25.777 -56.297 1.00 46.93 430 VAL A O 1
ATOM 13725 N N . LEU B 1 431 ? 30.914 25.038 -54.434 1.00 44.77 431 LEU A N 1
ATOM 13726 C CA . LEU B 1 431 ? 32.146 24.593 -53.796 1.00 44.30 431 LEU A CA 1
ATOM 13727 C C . LEU B 1 431 ? 32.164 23.071 -53.776 1.00 45.96 431 LEU A C 1
ATOM 13728 O O . LEU B 1 431 ? 31.179 22.448 -53.365 1.00 45.53 431 LEU A O 1
ATOM 13744 N N . PHE B 1 432 ? 33.284 22.472 -54.177 1.00 47.53 432 PHE A N 1
ATOM 13745 C CA . PHE B 1 432 ? 33.338 21.023 -54.336 1.00 50.70 432 PHE A CA 1
ATOM 13746 C C . PHE B 1 432 ? 34.792 20.577 -54.284 1.00 52.83 432 PHE A C 1
ATOM 13747 O O . PHE B 1 432 ? 35.709 21.398 -54.405 1.00 55.84 432 PHE A O 1
ATOM 13764 N N . PRO B 1 433 ? 35.037 19.276 -54.114 1.00 51.34 433 PRO A N 1
ATOM 13765 C CA . PRO B 1 433 ? 36.421 18.789 -54.048 1.00 51.70 433 PRO A CA 1
ATOM 13766 C C . PRO B 1 433 ? 37.154 19.013 -55.362 1.00 55.05 433 PRO A C 1
ATOM 13767 O O . PRO B 1 433 ? 36.613 18.790 -56.449 1.00 54.97 433 PRO A O 1
ATOM 13778 N N . ASP B 1 434 ? 38.418 19.420 -55.245 1.00 55.78 434 ASP A N 1
ATOM 13779 C CA . ASP B 1 434 ? 39.228 19.831 -56.388 1.00 58.42 434 ASP A CA 1
ATOM 13780 C C . ASP B 1 434 ? 39.895 18.605 -57.002 1.00 59.06 434 ASP A C 1
ATOM 13781 O O . ASP B 1 434 ? 41.032 18.258 -56.679 1.00 57.87 434 ASP A O 1
ATOM 13790 N N . ASN B 1 435 ? 39.177 17.944 -57.905 1.00 60.23 435 ASN A N 1
ATOM 13791 C CA . ASN B 1 435 ? 39.756 16.930 -58.774 1.00 62.69 435 ASN A CA 1
ATOM 13792 C C . ASN B 1 435 ? 38.980 16.910 -60.085 1.00 64.75 435 ASN A C 1
ATOM 13793 O O . ASN B 1 435 ? 37.828 17.354 -60.138 1.00 63.80 435 ASN A O 1
ATOM 13804 N N . PRO B 1 436 ? 39.591 16.410 -61.164 1.00 67.96 436 PRO A N 1
ATOM 13805 C CA . PRO B 1 436 ? 38.959 16.528 -62.494 1.00 69.99 436 PRO A CA 1
ATOM 13806 C C . PRO B 1 436 ? 37.574 15.907 -62.594 1.00 70.84 436 PRO A C 1
ATOM 13807 O O . PRO B 1 436 ? 36.698 16.436 -63.299 1.00 70.75 436 PRO A O 1
ATOM 13818 N N . ILE B 1 437 ? 37.408 14.803 -61.913 1.00 74.20 437 ILE A N 1
ATOM 13819 C CA . ILE B 1 437 ? 36.116 14.078 -61.968 1.00 78.20 437 ILE A CA 1
ATOM 13820 C C . ILE B 1 437 ? 34.929 14.943 -61.429 1.00 71.67 437 ILE A C 1
ATOM 13821 O O . ILE B 1 437 ? 33.932 15.232 -62.120 1.00 72.72 437 ILE A O 1
ATOM 13837 N N . ALA B 1 438 ? 35.115 15.480 -60.232 1.00 65.87 438 ALA A N 1
ATOM 13838 C CA . ALA B 1 438 ? 34.117 16.369 -59.647 1.00 62.88 438 ALA A CA 1
ATOM 13839 C C . ALA B 1 438 ? 33.934 17.624 -60.488 1.00 62.70 438 ALA A C 1
ATOM 13840 O O . ALA B 1 438 ? 32.806 18.103 -60.661 1.00 62.00 438 ALA A O 1
ATOM 13847 N N . SER B 1 439 ? 35.031 18.162 -61.032 1.00 63.56 439 SER A N 1
ATOM 13848 C CA . SER B 1 439 ? 34.941 19.371 -61.844 1.00 63.18 439 SER A CA 1
ATOM 13849 C C . SER B 1 439 ? 34.054 19.153 -63.060 1.00 65.54 439 SER A C 1
ATOM 13850 O O . SER B 1 439 ? 33.212 20.002 -63.388 1.00 64.92 439 SER A O 1
ATOM 13858 N N . GLU B 1 440 ? 34.217 18.018 -63.739 1.00 71.85 440 GLU A N 1
ATOM 13859 C CA . GLU B 1 440 ? 33.385 17.746 -64.906 1.00 75.87 440 GLU A CA 1
ATOM 13860 C C . GLU B 1 440 ? 31.926 17.560 -64.496 1.00 71.86 440 GLU A C 1
ATOM 13861 O O . GLU B 1 440 ? 31.022 18.187 -65.071 1.00 70.99 440 GLU A O 1
ATOM 13873 N N . SER B 1 441 ? 31.678 16.727 -63.477 1.00 68.99 441 SER A N 1
ATOM 13874 C CA . SER B 1 441 ? 30.303 16.515 -63.028 1.00 68.31 441 SER A CA 1
ATOM 13875 C C . SER B 1 441 ? 29.616 17.846 -62.731 1.00 65.91 441 SER A C 1
ATOM 13876 O O . SER B 1 441 ? 28.548 18.158 -63.280 1.00 66.20 441 SER A O 1
ATOM 13884 N N . VAL B 1 442 ? 30.268 18.661 -61.915 1.00 63.09 442 VAL A N 1
ATOM 13885 C CA . VAL B 1 442 ? 29.655 19.938 -61.511 1.00 60.75 442 VAL A CA 1
ATOM 13886 C C . VAL B 1 442 ? 29.416 20.862 -62.705 1.00 61.98 442 VAL A C 1
ATOM 13887 O O . VAL B 1 442 ? 28.385 21.519 -62.862 1.00 62.01 442 VAL A O 1
ATOM 13900 N N . ALA B 1 443 ? 30.403 20.943 -63.580 1.00 63.65 443 ALA A N 1
ATOM 13901 C CA . ALA B 1 443 ? 30.237 21.792 -64.758 1.00 65.07 443 ALA A CA 1
ATOM 13902 C C . ALA B 1 443 ? 29.007 21.387 -65.570 1.00 66.99 443 ALA A C 1
ATOM 13903 O O . ALA B 1 443 ? 28.169 22.235 -65.917 1.00 66.75 443 ALA A O 1
ATOM 13910 N N . ASN B 1 444 ? 28.861 20.088 -65.856 1.00 69.02 444 ASN A N 1
ATOM 13911 C CA . ASN B 1 444 ? 27.700 19.644 -66.627 1.00 71.06 444 ASN A CA 1
ATOM 13912 C C . ASN B 1 444 ? 26.401 19.967 -65.897 1.00 70.29 444 ASN A C 1
ATOM 13913 O O . ASN B 1 444 ? 25.433 20.454 -66.506 1.00 69.81 444 ASN A O 1
ATOM 13924 N N . TYR B 1 445 ? 26.367 19.721 -64.582 1.00 72.13 445 TYR A N 1
ATOM 13925 C CA . TYR B 1 445 ? 25.155 19.994 -63.818 1.00 73.55 445 TYR A CA 1
ATOM 13926 C C . TYR B 1 445 ? 24.765 21.464 -63.933 1.00 71.19 445 TYR A C 1
ATOM 13927 O O . TYR B 1 445 ? 23.590 21.794 -64.146 1.00 72.88 445 TYR A O 1
ATOM 13945 N N . ILE B 1 446 ? 25.753 22.316 -63.847 1.00 67.61 446 ILE A N 1
ATOM 13946 C CA . ILE B 1 446 ? 25.449 23.732 -63.936 1.00 64.19 446 ILE A CA 1
ATOM 13947 C C . ILE B 1 446 ? 24.905 24.098 -65.321 1.00 63.81 446 ILE A C 1
ATOM 13948 O O . ILE B 1 446 ? 23.963 24.858 -65.482 1.00 63.57 446 ILE A O 1
ATOM 13964 N N . ALA B 1 447 ? 25.528 23.562 -66.362 1.00 66.80 447 ALA A N 1
ATOM 13965 C CA . ALA B 1 447 ? 25.047 23.850 -67.712 1.00 68.95 447 ALA A CA 1
ATOM 13966 C C . ALA B 1 447 ? 23.579 23.460 -67.869 1.00 69.75 447 ALA A C 1
ATOM 13967 O O . ALA B 1 447 ? 22.745 24.276 -68.291 1.00 70.04 447 ALA A O 1
ATOM 13974 N N . ALA B 1 448 ? 23.260 22.257 -67.451 1.00 70.18 448 ALA A N 1
ATOM 13975 C CA . ALA B 1 448 ? 21.846 21.806 -67.590 1.00 71.38 448 ALA A CA 1
ATOM 13976 C C . ALA B 1 448 ? 20.901 22.725 -66.793 1.00 68.68 448 ALA A C 1
ATOM 13977 O O . ALA B 1 448 ? 19.869 23.188 -67.247 1.00 69.53 448 ALA A O 1
ATOM 13984 N N . MET B 1 449 ? 21.306 23.030 -65.582 1.00 65.85 449 MET A N 1
ATOM 13985 C CA . MET B 1 449 ? 20.465 23.866 -64.736 1.00 64.19 449 MET A CA 1
ATOM 13986 C C . MET B 1 449 ? 20.212 25.223 -65.386 1.00 64.44 449 MET A C 1
ATOM 13987 O O . MET B 1 449 ? 19.062 25.679 -65.482 1.00 64.18 449 MET A O 1
ATOM 14001 N N . LYS B 1 450 ? 21.268 25.828 -65.919 1.00 64.13 450 LYS A N 1
ATOM 14002 C CA . LYS B 1 450 ? 21.088 27.159 -66.535 1.00 64.61 450 LYS A CA 1
ATOM 14003 C C . LYS B 1 450 ? 20.155 27.062 -67.753 1.00 67.43 450 LYS A C 1
ATOM 14004 O O . LYS B 1 450 ? 19.280 27.877 -68.008 1.00 67.47 450 LYS A O 1
ATOM 14023 N N . SER B 1 451 ? 20.387 26.050 -68.555 1.00 69.69 451 SER A N 1
ATOM 14024 C CA . SER B 1 451 ? 19.526 25.901 -69.722 1.00 72.51 451 SER A CA 1
ATOM 14025 C C . SER B 1 451 ? 18.062 25.831 -69.308 1.00 72.11 451 SER A C 1
ATOM 14026 O O . SER B 1 451 ? 17.192 26.429 -69.956 1.00 73.77 451 SER A O 1
ATOM 14034 N N . ILE B 1 452 ? 17.769 25.142 -68.202 1.00 70.39 452 ILE A N 1
ATOM 14035 C CA . ILE B 1 452 ? 16.377 25.041 -67.774 1.00 70.13 452 ILE A CA 1
ATOM 14036 C C . ILE B 1 452 ? 15.872 26.392 -67.278 1.00 68.54 452 ILE A C 1
ATOM 14037 O O . ILE B 1 452 ? 14.741 26.797 -67.585 1.00 69.54 452 ILE A O 1
ATOM 14053 N N . TYR B 1 453 ? 16.695 27.117 -66.515 1.00 66.79 453 TYR A N 1
ATOM 14054 C CA . TYR B 1 453 ? 16.329 28.477 -66.126 1.00 67.63 453 TYR A CA 1
ATOM 14055 C C . TYR B 1 453 ? 15.938 29.303 -67.350 1.00 71.77 453 TYR A C 1
ATOM 14056 O O . TYR B 1 453 ? 14.917 30.002 -67.347 1.00 70.49 453 TYR A O 1
ATOM 14074 N N . ILE B 1 454 ? 16.751 29.230 -68.384 1.00 76.89 454 ILE A N 1
ATOM 14075 C CA . ILE B 1 454 ? 16.494 30.050 -69.595 1.00 81.35 454 ILE A CA 1
ATOM 14076 C C . ILE B 1 454 ? 15.158 29.620 -70.265 1.00 84.65 454 ILE A C 1
ATOM 14077 O O . ILE B 1 454 ? 14.297 30.412 -70.651 1.00 86.20 454 ILE A O 1
ATOM 14093 N N . ARG B 1 455 ? 14.989 28.324 -70.391 1.00 84.77 455 ARG A N 1
ATOM 14094 C CA . ARG B 1 455 ? 13.733 27.831 -70.946 1.00 85.39 455 ARG A CA 1
ATOM 14095 C C . ARG B 1 455 ? 12.535 28.397 -70.194 1.00 83.67 455 ARG A C 1
ATOM 14096 O O . ARG B 1 455 ? 11.610 28.951 -70.798 1.00 85.66 455 ARG A O 1
ATOM 14117 N N . THR B 1 456 ? 12.560 28.299 -68.895 1.00 80.14 456 THR A N 1
ATOM 14118 C CA . THR B 1 456 ? 11.410 28.757 -68.122 1.00 79.35 456 THR A CA 1
ATOM 14119 C C . THR B 1 456 ? 11.191 30.281 -68.206 1.00 81.59 456 THR A C 1
ATOM 14120 O O . THR B 1 456 ? 10.087 30.802 -68.204 1.00 81.96 456 THR A O 1
ATOM 14131 N N . ALA B 1 457 ? 12.287 31.018 -68.178 1.00 82.78 457 ALA A N 1
ATOM 14132 C CA . ALA B 1 457 ? 12.136 32.492 -68.233 1.00 82.40 457 ALA A CA 1
ATOM 14133 C C . ALA B 1 457 ? 11.572 32.987 -69.571 1.00 84.08 457 ALA A C 1
ATOM 14134 O O . ALA B 1 457 ? 10.794 33.934 -69.656 1.00 83.44 457 ALA A O 1
ATOM 14141 N N . ASP B 1 458 ? 12.039 32.370 -70.637 1.00 84.46 458 ASP A N 1
ATOM 14142 C CA . ASP B 1 458 ? 11.652 32.845 -71.960 1.00 86.63 458 ASP A CA 1
ATOM 14143 C C . ASP B 1 458 ? 10.744 31.837 -72.664 1.00 88.16 458 ASP A C 1
ATOM 14144 O O . ASP B 1 458 ? 9.610 31.615 -72.227 1.00 87.91 458 ASP A O 1
ATOM 14153 N N . GLY B 1 459 ? 11.224 31.215 -73.738 1.00 90.43 459 GLY A N 1
ATOM 14154 C CA . GLY B 1 459 ? 10.411 30.281 -74.495 1.00 92.98 459 GLY A CA 1
ATOM 14155 C C . GLY B 1 459 ? 10.808 28.838 -74.274 1.00 93.89 459 GLY A C 1
ATOM 14156 O O . GLY B 1 459 ? 9.950 27.966 -74.147 1.00 96.74 459 GLY A O 1
#